Protein AF-A0A2W0CFY0-F1 (afdb_monomer)

pLDDT: mean 85.5, std 17.27, range [23.53, 98.62]

Secondary structure (DSSP, 8-state):
--HHHHTT-TT------EEEE-TTPPEEEE-SS-GGG----HHHHEEEESSTT--GGGB--EEEEEETTEEEEEE-TT-BS--HHHHTSSS---BS-S-EEEEEEE-TTSSS--EEEEEEEEEEEEPPSSPPP--EEEE-TT--EEEE-PPPTT-SEEEEEEE--SS-TT--S-PPP--GGGTTTT---EEEEEESSSEE--TTSSSSTT--EEETTEE-BSSTT--SEEEEEEEETTEEPPPPPPEESGGGGGGSEEEESS-GGG-EESSGGG--SEEEEEETTS-EEEEEEEE--TT----TTSEEEEEEEETTSS-EEEEEEES--HHHHHHHTT-----------PPEE---SS--TTS-SS--TT-PPPP------PPPPP---------------------PPPPP----PPPPHHHHHHHHHHHHHHHHTTSPPP--TT-GGG---SSHHHHHHHHHHHHT-SEEE-TT-GGGGSHHHHHHHHHHHHHH-T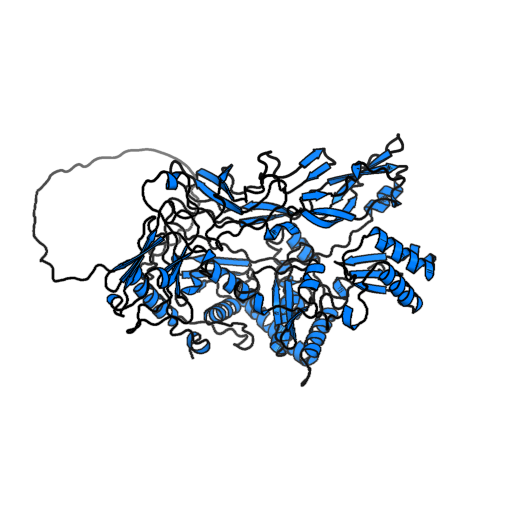T---EEEEEEETTTTEEEEEESS-HHHHHHHHHHHHHHHHHHHHHH--TT--HHHHHHHHHHHHHHH-EE-HHHHHHHHHTTTS---GGGGGGGSHHIIIIISEE-HHHHHHHHHHHHHHTT--EEEEEEEETTEEEEEEEEEETTEEEEE-SSSSTTTTS-TTTTTTB-HHHHHHTTEEE-STTS-GGGGGGG-----TT-HHHHTT-EESSHHHHHHHHHHHHHTT-SEEEEEESS---HHHHHHHHHHHHHHH-GGGGGT-EEEEETTEEEEESS----

Mean predicted aligned error: 10.57 Å

InterPro domains:
  IPR002931 Transglutaminase-like [PF01841] (541-651)
  IPR002931 Transglutaminase-like [SM00460] (597-653)
  IPR013783 Immunoglobulin-like fold [G3DSA:2.60.40.10] (130-254)
  IPR038765 Papain-like cysteine peptidase superfamily [SSF54001] (493-669)
  IPR052557 Cytoskeleton-associated protease/Cytokinesis protein [PTHR46333] (364-652)

Sequence (780 aa):
MSLKQKYGSESSPSIMPMYNVAQDEEFQFTFKADLKTSRLQASDMISVHTDIKALEASKVYAIPEINDNSISIKPLGWGVLSSEKLKAQEQSTWGGAPIYYIRLNYNPDAEKLTLLDQPMIIPFTVKSELPVPNLKYEIDKDKRFTLTWDKVEGAAEYKIYNRADRTVIFETNNVPLQGAEKAYNGSNPLVVATTTETSFNNFNEDGKGGLGIMNELTTSYQNHGMKGEYYVTAVSGDKESNFSNGVATAPLSNQLPMALKEQLYMKKLKNTNELPRTTSIEHIDGSFSQGSIVYDTANVEISDFNETNIPFHIKGTALKSYVRVESVTKEDLAKLDQQTVAESSNGLVEPKNDTPYVPAPDVPTIINNNDAPASETATESTPEESATTAVPAPEVEVDATTEEGSEQAPASNPETAEANLVDEQKSNTQQNVEEGNQETVPEPAAGDKLINADSALEEVLAKNMIAAEDQISLKAFPEAQNFTTLSDVVLKVMYQNPLILGVEGFEYNYGTLTLSIHYNESADVIQKKQGEIIAKANEVVASIIKDGMKDDEKRKAIYDYLNDNAKYDDAALESAEQNNFKNVDAQFNDSFTTYGILVKGVGVCASYASVYKLLSDLSGLDSIVVTGASSGVPHAWNKVKIGNEWFHVDATNNLTNSGIPYFLYNANDETAASQETIADKDYWIDSELELFHGESDANDYYVQNELEVASVNEYKTKTESELKNGEKRVILRLASPVDSDELMTAAGEALAAVDEALLNTAQLATLGSYTILETNPEQK

Foldseek 3Di:
DAQCVVQVNPPPQAFFAQEAAAFWDKDKFAALEFCVPDPDDQVVFKFKFLDQLPDPQRTWDWDWDDDGRMIMITADQQAFQADPVSNPDPDGGNHQRQKMWMWGQFDRHDNHTHGDPGTHIHMYYHFFPFFFWQWDWAQALQRAIKIFTDDTPQFQKKFKWFWAQPVPVVDQAADEDDPRSRSRPRTHIDTPDMGRDRMAQPLVVPPPSQWQDPDPQFTFFGSGNDHAKMWMWGDHDPGITRTHDIDHCNVVFVLHFTGFPDPQQVDEAAALVPDDQWTWTQTSRRDIDIFGKQWPLPPWDDDPVQWTWTKIATRSHPGIHTHIYGPYDPVSSVVSVPDDDDDDFFADQDADEPAGQHDTSPQHSAQAQPDDPDDPPDDDDDDDDDDDDDDDDDDDDDDDDDDDDDDDDDDDDDDDDPDDPSRVSSVSLVVLLVVLSPDDQAQAPLGPLQFDDSRSVLRSLLRCLLLVPFKGACSNPSQCLNPQSVQLSNLQSCQLRQLRAAFNYWYADNNRNMIGTDGPDDSVVSSVLSVLLSVLLVVLLVVQPDPPDALLSLLVSLLVCLLVQADEDVVQVVQCSVVSSNDGPSVQRCQQGCSQCRPVRYHGQNNSASSSSSNCSVNVWDKFKFWDGQVSHTHIFMWTDDPQATFTFRSRCDCNHVVHHGVRPRPFPVRCVLLVNDTDSSNHRPVCPVSHGDDDPPPPPQNVVVQEDADLQRVLVVLLVCVQVVDQKRKHFYPHDDDPVSNVVSLQNSCVSNPNVLVVAWDWDDRRRMIIIGSHDDPD

Solvent-accessible surface area (backbone atoms only — not comparable to full-atom values): 42774 Å² total; per-residue (Å²): 129,56,56,35,61,75,58,68,53,77,77,65,82,75,48,43,51,40,31,42,35,60,58,58,52,65,51,52,49,68,33,66,17,73,48,79,81,53,91,73,54,40,69,74,41,40,50,42,14,41,22,90,86,56,47,83,59,5,45,51,71,56,51,51,41,74,56,71,42,28,39,34,40,29,43,41,53,53,40,37,70,49,49,74,71,57,60,71,45,96,60,44,17,53,42,19,51,49,48,36,26,39,38,31,37,47,46,41,83,33,79,52,86,38,76,44,98,62,62,44,70,32,43,35,27,57,52,38,80,36,45,45,31,48,57,48,72,47,62,44,67,40,30,42,60,32,40,36,37,62,87,51,78,83,47,67,33,31,40,35,27,39,27,48,74,70,90,50,72,87,57,80,50,28,57,77,72,60,42,41,65,32,41,42,58,89,43,71,69,39,80,78,48,73,40,76,62,51,59,51,38,46,60,62,75,76,81,51,52,21,46,40,70,76,53,100,55,28,21,62,29,29,54,42,66,59,54,23,29,35,32,36,26,29,30,39,93,93,42,51,21,30,39,18,55,70,50,65,44,31,91,49,17,92,58,27,52,23,34,62,72,65,69,51,60,78,44,78,37,76,32,75,88,71,58,70,60,57,47,47,33,28,21,39,46,67,50,76,48,82,34,48,53,45,66,53,51,94,80,56,67,77,41,94,80,50,56,24,63,47,36,31,35,32,67,63,38,73,41,28,34,36,37,33,25,21,75,70,50,76,68,57,45,58,54,54,71,64,62,77,77,83,84,88,78,42,51,36,66,61,56,44,75,69,46,58,73,46,77,50,54,81,43,56,41,66,73,62,86,88,70,70,77,78,80,79,72,85,75,83,88,74,89,86,80,89,84,92,86,83,90,83,88,84,90,83,90,88,85,82,88,86,83,90,82,91,82,84,80,86,83,87,83,81,87,74,76,80,74,50,75,50,59,50,36,44,54,47,33,51,51,38,28,59,56,36,68,70,59,86,77,61,82,39,96,79,47,74,89,69,61,55,57,91,40,42,66,35,43,52,52,39,27,32,45,47,54,50,51,45,69,44,80,42,44,53,37,51,69,58,71,36,54,68,56,31,52,25,47,53,37,19,29,49,55,54,17,48,62,46,64,54,63,52,26,36,37,56,41,76,76,75,36,32,38,37,46,41,59,81,62,57,45,74,58,53,51,53,49,42,53,53,43,54,54,46,49,54,55,49,45,67,72,63,54,59,93,85,60,50,64,70,56,47,52,49,39,53,45,51,48,43,45,76,55,44,38,74,36,67,68,47,40,52,43,16,55,77,47,56,32,64,50,61,56,79,89,38,55,47,26,60,21,30,49,9,27,71,73,70,28,35,14,33,21,36,2,44,21,23,38,51,37,50,52,25,57,77,67,76,36,61,55,46,40,38,39,29,27,41,79,76,28,42,25,34,27,28,36,38,54,57,92,92,35,24,21,37,35,33,63,53,51,14,42,80,67,64,65,37,69,62,34,51,31,37,20,14,56,69,55,36,46,69,42,42,37,44,74,59,60,58,40,36,50,79,94,52,57,80,78,58,52,25,80,64,52,78,69,12,50,44,60,68,66,72,31,52,28,85,41,59,70,48,43,22,54,52,49,31,50,43,46,70,74,65,48,56,63,47,69,38,33,41,77,54,93,73,60,64,66,58,44,53,50,28,51,51,53,22,36,46,74,71,41,61,73,37,70,79,48,43,48,79,49,72,59,67,42,34,38,39,40,27,47,66,69,74,92,122

Radius of gyration: 31.28 Å; Cα contacts (8 Å, |Δi|>4): 1572; chains: 1; bounding box: 90×82×80 Å

Nearest PDB structures (foldseek):
  9crn-assembly1_A  TM=6.392E-01  e=1.013E-12  Streptococcus pyogenes NZ131
  4xz7-assembly1_B  TM=7.715E-01  e=2.235E-06  Streptococcus suis
  4xz7-assembly1_A  TM=7.513E-01  e=2.941E-06  Streptococcus suis
  3s98-assembly1_A  TM=3.590E-01  e=2.389E-03  Homo sapiens
  4ncd-assembly1_A  TM=2.269E-01  e=8.026E-02  Escherichia coli P0301867.5

Structure (mmCIF, N/CA/C/O backbone):
data_AF-A0A2W0CFY0-F1
#
_entry.id   AF-A0A2W0CFY0-F1
#
loop_
_atom_site.group_PDB
_atom_site.id
_atom_site.type_symbol
_atom_site.label_atom_id
_atom_site.label_alt_id
_atom_site.label_comp_id
_atom_site.label_asym_id
_atom_site.label_entity_id
_atom_site.label_seq_id
_atom_site.pdbx_PDB_ins_code
_atom_site.Cartn_x
_atom_site.Cartn_y
_atom_site.Cartn_z
_atom_site.occupancy
_atom_site.B_iso_or_equiv
_atom_site.auth_seq_id
_atom_site.auth_comp_id
_atom_site.auth_asym_id
_atom_site.auth_atom_id
_atom_site.pdbx_PDB_model_num
ATOM 1 N N . MET A 1 1 ? -26.018 -21.896 3.755 1.00 56.94 1 MET A N 1
ATOM 2 C CA . MET A 1 1 ? -25.112 -21.695 4.903 1.00 56.94 1 MET A CA 1
ATOM 3 C C . MET A 1 1 ? -24.765 -20.219 4.877 1.00 56.94 1 MET A C 1
ATOM 5 O O . MET A 1 1 ? -24.526 -19.733 3.779 1.00 56.94 1 MET A O 1
ATOM 9 N N . SER A 1 2 ? -24.872 -19.492 5.992 1.00 83.69 2 SER A N 1
ATOM 10 C CA . SER A 1 2 ? -24.497 -18.067 5.996 1.00 83.69 2 SER A CA 1
ATOM 11 C C . SER A 1 2 ? -22.990 -17.924 5.738 1.00 83.69 2 SER A C 1
ATOM 13 O O . SER A 1 2 ? -22.229 -18.857 6.005 1.00 83.69 2 SER A O 1
ATOM 15 N N . LEU A 1 3 ? -22.532 -16.780 5.225 1.00 90.94 3 LEU A N 1
ATOM 16 C CA . LEU A 1 3 ? -21.095 -16.553 5.003 1.00 90.94 3 LEU A CA 1
ATOM 17 C C . LEU A 1 3 ? -20.300 -16.669 6.312 1.00 90.94 3 LEU A C 1
ATOM 19 O O . LEU A 1 3 ? -19.263 -17.321 6.358 1.00 90.94 3 LEU A O 1
ATOM 23 N N . LYS A 1 4 ? -20.845 -16.172 7.426 1.00 90.69 4 LYS A N 1
ATOM 24 C CA . LYS A 1 4 ? -20.230 -16.351 8.750 1.00 90.69 4 LYS A CA 1
ATOM 25 C C . LYS A 1 4 ? -20.124 -17.818 9.181 1.00 90.69 4 LYS A C 1
ATOM 27 O O . LYS A 1 4 ? -19.140 -18.188 9.808 1.00 90.69 4 LYS A O 1
ATOM 32 N N . GLN A 1 5 ? -21.071 -18.682 8.800 1.00 91.19 5 GLN A N 1
ATOM 33 C CA . GLN A 1 5 ? -20.947 -20.136 9.010 1.00 91.19 5 GLN A CA 1
ATOM 34 C C . GLN A 1 5 ? -19.835 -20.744 8.161 1.00 91.19 5 GLN A C 1
ATOM 36 O O . GLN A 1 5 ? -19.087 -21.581 8.661 1.00 91.19 5 GLN A O 1
ATOM 41 N N . LYS A 1 6 ? -19.725 -20.326 6.891 1.00 92.62 6 LYS A N 1
ATOM 42 C CA . LYS A 1 6 ? -18.693 -20.801 5.955 1.00 92.62 6 LYS A CA 1
ATOM 43 C C . LYS A 1 6 ? -17.287 -20.563 6.518 1.00 92.62 6 LYS A C 1
ATOM 45 O O . LYS A 1 6 ? -16.458 -21.463 6.437 1.00 92.62 6 LYS A O 1
ATOM 50 N N . TYR A 1 7 ? -17.061 -19.399 7.128 1.00 92.94 7 TYR A N 1
ATOM 51 C CA . TYR A 1 7 ? -15.765 -19.000 7.695 1.00 92.94 7 TYR A CA 1
ATOM 52 C C . TYR A 1 7 ? -15.639 -19.201 9.214 1.00 92.94 7 TYR A C 1
ATOM 54 O O . TYR A 1 7 ? -14.619 -18.848 9.795 1.00 92.94 7 TYR A O 1
ATOM 62 N N . GLY A 1 8 ? -16.649 -19.769 9.881 1.00 89.38 8 GLY A N 1
ATOM 63 C CA . GLY A 1 8 ? -16.602 -20.038 11.323 1.00 89.38 8 GLY A CA 1
ATOM 64 C C . GLY A 1 8 ? -16.598 -18.794 12.224 1.00 89.38 8 GLY A C 1
ATOM 65 O O . GLY A 1 8 ? -16.121 -18.875 13.352 1.00 8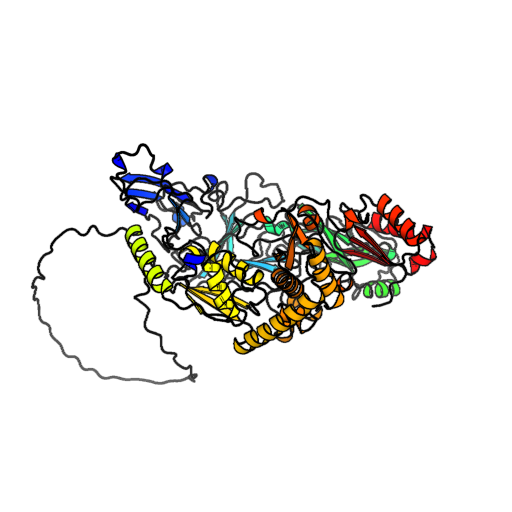9.38 8 GLY A O 1
ATOM 66 N N . SER A 1 9 ? -17.137 -17.661 11.761 1.00 85.94 9 SER A N 1
ATOM 67 C CA . SER A 1 9 ? -17.134 -16.371 12.471 1.00 85.94 9 SER A CA 1
ATOM 68 C C . SER A 1 9 ? -18.464 -16.001 13.147 1.00 85.94 9 SER A C 1
ATOM 70 O O . SER A 1 9 ? -18.633 -14.878 13.612 1.00 85.94 9 SER A O 1
ATOM 72 N N . GLU A 1 10 ? -19.428 -16.926 13.247 1.00 79.50 10 GLU A N 1
ATOM 73 C CA . GLU A 1 10 ? -20.745 -16.655 13.861 1.00 79.50 10 GLU A CA 1
ATOM 74 C C . GLU A 1 10 ? -20.690 -16.264 15.343 1.00 79.50 10 GLU A C 1
ATOM 76 O O . GLU A 1 10 ? -21.577 -15.565 15.826 1.00 79.50 10 GLU A O 1
ATOM 81 N N . SER A 1 11 ? -19.688 -16.758 16.073 1.00 67.94 11 SER A N 1
ATOM 82 C CA . SER A 1 11 ? -19.595 -16.644 17.533 1.00 67.94 11 SER A CA 1
ATOM 83 C C . SER A 1 11 ? -18.371 -15.864 18.008 1.00 67.94 11 SER A C 1
ATOM 85 O O . SER A 1 11 ? -18.010 -15.974 19.181 1.00 67.94 11 SER A O 1
ATOM 87 N N . SER A 1 12 ? -17.697 -15.134 17.116 1.00 70.38 12 SER A N 1
ATOM 88 C CA . SER A 1 12 ? -16.541 -14.318 17.488 1.00 70.38 12 SER A CA 1
ATOM 89 C C . SER A 1 12 ? -16.996 -13.194 18.424 1.00 70.38 12 SER A C 1
ATOM 91 O O . SER A 1 12 ? -17.827 -12.380 18.024 1.00 70.38 12 SER A O 1
ATOM 93 N N . PRO A 1 13 ? -16.513 -13.145 19.680 1.00 74.50 13 PRO A N 1
ATOM 94 C CA . PRO A 1 13 ? -16.909 -12.095 20.601 1.00 74.50 13 PRO A CA 1
ATOM 95 C C . PRO A 1 13 ? -16.271 -10.779 20.146 1.00 74.50 13 PRO A C 1
ATOM 97 O O . PRO A 1 13 ? -15.048 -10.647 20.130 1.00 74.50 13 PRO A O 1
ATOM 100 N N . SER A 1 14 ? -17.100 -9.810 19.773 1.00 83.81 14 SER A N 1
ATOM 101 C CA . SER A 1 14 ? -16.667 -8.502 19.281 1.00 83.81 14 SER A CA 1
ATOM 102 C C . SER A 1 14 ? -17.468 -7.389 19.941 1.00 83.81 14 SER A C 1
ATOM 104 O O . SER A 1 14 ? -18.665 -7.542 20.186 1.00 83.81 14 SER A O 1
ATOM 106 N N . ILE A 1 15 ? -16.814 -6.258 20.179 1.00 92.19 15 ILE A N 1
ATOM 107 C CA . ILE A 1 15 ? -17.443 -5.011 20.612 1.00 92.19 15 ILE A CA 1
ATOM 108 C C . ILE A 1 15 ? -17.038 -3.963 19.580 1.00 92.19 15 ILE A C 1
ATOM 110 O O . ILE A 1 15 ? -15.850 -3.828 19.285 1.00 92.19 15 ILE A O 1
ATOM 114 N N . MET A 1 16 ? -18.018 -3.269 19.006 1.00 93.50 16 MET A N 1
ATOM 115 C CA . MET A 1 16 ? -17.775 -2.176 18.067 1.00 93.50 16 MET A CA 1
ATOM 116 C C . MET A 1 16 ? -16.927 -1.072 18.720 1.00 93.50 16 MET A C 1
ATOM 118 O O . MET A 1 16 ? -17.026 -0.864 19.936 1.00 93.50 16 MET A O 1
ATOM 122 N N . PRO A 1 17 ? -16.138 -0.316 17.941 1.00 94.88 17 PRO A N 1
ATOM 123 C CA . PRO A 1 17 ? -15.353 0.797 18.460 1.00 94.88 17 PRO A CA 1
ATOM 124 C C . PRO A 1 17 ? -16.184 1.843 19.210 1.00 94.88 17 PRO A C 1
ATOM 126 O O . PRO A 1 17 ? -17.326 2.109 18.848 1.00 94.88 17 PRO A O 1
ATOM 129 N N . MET A 1 18 ? -15.590 2.474 20.222 1.00 96.12 18 MET A N 1
ATOM 130 C CA . MET A 1 18 ? -16.189 3.612 20.933 1.00 96.12 18 MET A CA 1
ATOM 131 C C . MET A 1 18 ? -15.524 4.905 20.460 1.00 96.12 18 MET A C 1
ATOM 133 O O . MET A 1 18 ? -14.358 5.156 20.762 1.00 96.12 18 MET A O 1
ATOM 137 N N . TYR A 1 19 ? -16.233 5.731 19.697 1.00 95.56 19 TYR A N 1
ATOM 138 C CA . TYR A 1 19 ? -15.641 6.944 19.127 1.00 95.56 19 TYR A CA 1
ATOM 139 C C . TYR A 1 19 ? -15.793 8.153 20.045 1.00 95.56 19 TYR A C 1
ATOM 141 O O . TYR A 1 19 ? -16.705 8.230 20.859 1.00 95.56 19 TYR A O 1
ATOM 149 N N . ASN A 1 20 ? -14.925 9.147 19.903 1.00 96.50 20 ASN A N 1
ATOM 150 C CA . ASN A 1 20 ? -15.097 10.452 20.541 1.00 96.50 20 ASN A CA 1
ATOM 151 C C . ASN A 1 20 ? -15.421 10.383 22.051 1.00 96.50 20 ASN A C 1
ATOM 153 O O . ASN A 1 20 ? -16.285 11.119 22.534 1.00 96.50 20 ASN A O 1
ATOM 157 N N . VAL A 1 21 ? -14.749 9.499 22.797 1.00 97.38 21 VAL A N 1
ATOM 158 C CA . VAL A 1 21 ? -14.918 9.388 24.255 1.00 97.38 21 VAL A CA 1
ATOM 159 C C . VAL A 1 21 ? -14.346 10.612 24.973 1.00 97.38 21 VAL A C 1
ATOM 161 O O . VAL A 1 21 ? -13.565 11.379 24.397 1.00 97.38 21 VAL A O 1
ATOM 164 N N . ALA A 1 22 ? -14.698 10.808 26.244 1.00 95.69 22 ALA A N 1
ATOM 165 C CA . ALA A 1 22 ? -14.109 11.873 27.047 1.00 95.69 22 ALA A CA 1
ATOM 166 C C . ALA A 1 22 ? -12.586 11.689 27.227 1.00 95.69 22 ALA A C 1
ATOM 168 O O . ALA A 1 22 ? -12.050 10.581 27.194 1.00 95.69 22 ALA A O 1
ATOM 169 N N . GLN A 1 23 ? -11.869 12.796 27.442 1.00 93.56 23 GLN A N 1
ATOM 170 C CA . GLN A 1 23 ? -10.410 12.793 27.642 1.00 93.56 23 GLN A CA 1
ATOM 171 C C . GLN A 1 23 ? -9.971 11.948 28.848 1.00 93.56 23 GLN A C 1
ATOM 173 O O . GLN A 1 23 ? -8.872 11.394 28.848 1.00 93.56 23 GLN A O 1
ATOM 178 N N . ASP A 1 24 ? -10.833 11.847 29.854 1.00 94.31 24 ASP A N 1
ATOM 179 C CA . ASP A 1 24 ? -10.658 11.139 31.117 1.00 94.31 24 ASP A CA 1
ATOM 180 C C . ASP A 1 24 ? -11.526 9.872 31.231 1.00 94.31 24 ASP A C 1
ATOM 182 O O . ASP A 1 24 ? -11.649 9.336 32.331 1.00 94.31 24 ASP A O 1
ATOM 186 N N . GLU A 1 25 ? -12.102 9.390 30.120 1.00 96.69 25 GLU A N 1
ATOM 187 C CA . GLU A 1 25 ? -13.029 8.250 30.109 1.00 96.69 25 GLU A CA 1
ATOM 188 C C . GLU A 1 25 ? -12.442 7.026 30.830 1.00 96.69 25 GLU A C 1
ATOM 190 O O . GLU A 1 25 ? -11.330 6.575 30.524 1.00 96.69 25 GLU A O 1
ATOM 195 N N . GLU A 1 26 ? -13.212 6.476 31.771 1.00 96.44 26 GLU A N 1
ATOM 196 C CA . GLU A 1 26 ? -12.913 5.223 32.457 1.00 96.44 26 GLU A CA 1
ATOM 197 C C . GLU A 1 26 ? -13.733 4.095 31.830 1.00 96.44 26 GLU A C 1
ATOM 199 O O . GLU A 1 26 ? -14.958 4.064 31.922 1.00 96.44 26 GLU A O 1
ATOM 204 N N . PHE A 1 27 ? -13.055 3.112 31.241 1.00 97.25 27 PHE A N 1
ATOM 205 C CA . PHE A 1 27 ? -13.733 1.956 30.662 1.00 97.25 27 PHE A CA 1
ATOM 206 C C . PHE A 1 27 ? -13.925 0.884 31.720 1.00 97.25 27 PHE A C 1
ATOM 208 O O . PHE A 1 27 ? -12.941 0.389 32.271 1.00 97.25 27 PHE A O 1
ATOM 215 N N . GLN A 1 28 ? -15.170 0.488 31.973 1.00 96.44 28 GLN A N 1
ATOM 216 C CA . GLN A 1 28 ? -15.520 -0.544 32.944 1.00 96.44 28 GLN A CA 1
ATOM 217 C C . GLN A 1 28 ? -16.083 -1.782 32.241 1.00 96.44 28 GLN A C 1
ATOM 219 O O . GLN A 1 28 ? -17.078 -1.704 31.541 1.00 96.44 28 GLN A O 1
ATOM 224 N N . PHE A 1 29 ? -15.482 -2.948 32.469 1.00 95.06 29 PHE A N 1
ATOM 225 C CA . PHE A 1 29 ? -15.947 -4.231 31.947 1.00 95.06 29 PHE A CA 1
ATOM 226 C C . PHE A 1 29 ? -16.472 -5.095 33.085 1.00 95.06 29 PHE A C 1
ATOM 228 O O . PHE A 1 29 ? -15.712 -5.492 33.971 1.00 95.06 29 PHE A O 1
ATOM 235 N N . THR A 1 30 ? -17.757 -5.435 33.044 1.00 93.44 30 THR A N 1
ATOM 236 C CA . THR A 1 30 ? -18.351 -6.386 33.987 1.00 93.44 30 THR A CA 1
ATOM 237 C C . THR A 1 30 ? -18.136 -7.825 33.525 1.00 93.44 30 THR A C 1
ATOM 239 O O . THR A 1 30 ? -18.388 -8.173 32.371 1.00 93.44 30 THR A O 1
ATOM 242 N N . PHE A 1 31 ? -17.666 -8.673 34.442 1.00 92.31 31 PHE A N 1
ATOM 243 C CA . PHE A 1 31 ? -17.463 -10.103 34.234 1.00 92.31 31 PHE A CA 1
ATOM 244 C C . PHE A 1 31 ? -18.586 -10.902 34.899 1.00 92.31 31 PHE A C 1
ATOM 246 O O . PHE A 1 31 ? -18.956 -10.653 36.049 1.00 92.31 31 PHE A O 1
ATOM 253 N N . LYS A 1 32 ? -19.092 -11.930 34.206 1.00 92.31 32 LYS A N 1
ATOM 254 C CA . LYS A 1 32 ? -20.000 -12.913 34.827 1.00 92.31 32 LYS A CA 1
ATOM 255 C C . LYS A 1 32 ? -19.279 -13.781 35.854 1.00 92.31 32 LYS A C 1
ATOM 257 O O . LYS A 1 32 ? -19.849 -14.134 36.884 1.00 92.31 32 LYS A O 1
ATOM 262 N N . ALA A 1 33 ? -18.021 -14.116 35.578 1.00 90.25 33 ALA A N 1
ATOM 263 C CA . ALA A 1 33 ? -17.172 -14.846 36.505 1.00 90.25 33 ALA A CA 1
ATOM 264 C C . ALA A 1 33 ? -16.841 -14.009 37.758 1.00 90.25 33 ALA A C 1
ATOM 266 O O . ALA A 1 33 ? -16.618 -12.803 37.679 1.00 90.25 33 ALA A O 1
ATOM 267 N N . ASP A 1 34 ? -16.742 -14.666 38.916 1.00 87.31 34 ASP A N 1
ATOM 268 C CA . ASP A 1 34 ? -16.316 -14.031 40.170 1.00 87.31 34 ASP A CA 1
ATOM 269 C C . ASP A 1 34 ? -14.806 -13.736 40.158 1.00 87.31 34 ASP A C 1
ATOM 271 O O . ASP A 1 34 ? -13.972 -14.639 40.315 1.00 87.31 34 ASP A O 1
ATOM 275 N N . LEU A 1 35 ? -14.454 -12.457 40.004 1.00 87.25 35 LEU A N 1
ATOM 276 C CA . LEU A 1 35 ? -13.063 -12.003 39.960 1.00 87.25 35 LEU A CA 1
ATOM 277 C C . LEU A 1 35 ? -12.391 -11.985 41.340 1.00 87.25 35 LEU A C 1
ATOM 279 O O . LEU A 1 35 ? -11.163 -12.094 41.407 1.00 87.25 35 LEU A O 1
ATOM 283 N N . LYS A 1 36 ? -13.157 -11.937 42.444 1.00 77.88 36 LYS A N 1
ATOM 284 C CA . LYS A 1 36 ? -12.630 -11.849 43.824 1.00 77.88 36 LYS A CA 1
ATOM 285 C C . LYS A 1 36 ? -11.822 -13.076 44.225 1.00 77.88 36 LYS A C 1
ATOM 287 O O . LYS A 1 36 ? -10.977 -13.014 45.116 1.00 77.88 36 LYS A O 1
ATOM 292 N N . THR A 1 37 ? -12.111 -14.209 43.593 1.00 70.50 37 THR A N 1
ATOM 293 C CA . THR A 1 37 ? -11.417 -15.478 43.839 1.00 70.50 37 THR A CA 1
ATOM 294 C C . THR A 1 37 ? -10.208 -15.689 42.928 1.00 70.50 37 THR A C 1
ATOM 296 O O . THR A 1 37 ? -9.432 -16.626 43.145 1.00 70.50 37 THR A O 1
ATOM 299 N N . SER A 1 38 ? -10.019 -14.825 41.926 1.00 74.94 38 SER A N 1
ATOM 300 C CA . SER A 1 38 ? -8.897 -14.917 40.998 1.00 74.94 38 SER A CA 1
ATOM 301 C C . SER A 1 38 ? -7.592 -14.448 41.660 1.00 74.94 38 SER A C 1
ATOM 303 O O . SER A 1 38 ? -7.582 -13.596 42.545 1.00 74.94 38 SER A O 1
ATOM 305 N N . ARG A 1 39 ? -6.459 -15.029 41.249 1.00 82.19 39 ARG A N 1
ATOM 306 C CA . ARG A 1 39 ? -5.112 -14.559 41.640 1.00 82.19 39 ARG A CA 1
ATOM 307 C C . ARG A 1 39 ? -4.503 -13.610 40.601 1.00 82.19 39 ARG A C 1
ATOM 309 O O . ARG A 1 39 ? -3.310 -13.324 40.682 1.00 82.19 39 ARG A O 1
ATOM 316 N N . LEU A 1 40 ? -5.290 -13.206 39.607 1.00 84.81 40 LEU A N 1
ATOM 317 C CA . LEU A 1 40 ? -4.827 -12.397 38.487 1.00 84.81 40 LEU A CA 1
ATOM 318 C C . LEU A 1 40 ? -4.723 -10.933 38.900 1.00 84.81 40 LEU A C 1
ATOM 320 O O . LEU A 1 40 ? -5.501 -10.456 39.727 1.00 84.81 40 LEU A O 1
ATOM 324 N N . GLN A 1 41 ? -3.752 -10.227 38.329 1.00 90.12 41 GLN A N 1
ATOM 325 C CA . GLN A 1 41 ? -3.706 -8.775 38.426 1.00 90.12 41 GLN A CA 1
ATOM 326 C C . GLN A 1 41 ? -4.602 -8.168 37.346 1.00 90.12 41 GLN A C 1
ATOM 328 O O . GLN A 1 41 ? -4.760 -8.736 36.266 1.00 90.12 41 GLN A O 1
ATOM 333 N N . ALA A 1 42 ? -5.137 -6.974 37.605 1.00 91.38 42 ALA A N 1
ATOM 334 C CA . ALA A 1 42 ? -5.932 -6.241 36.621 1.00 91.38 42 ALA A CA 1
ATOM 335 C C . ALA A 1 42 ? -5.157 -6.047 35.298 1.00 91.38 42 ALA A C 1
ATOM 337 O O . ALA A 1 42 ? -5.692 -6.255 34.213 1.00 91.38 42 ALA A O 1
ATOM 338 N N . SER A 1 43 ? -3.851 -5.775 35.388 1.00 91.62 43 SER A N 1
ATOM 339 C CA . SER A 1 43 ? -2.951 -5.626 34.237 1.00 91.62 43 SER A CA 1
ATOM 340 C C . SER A 1 43 ? -2.740 -6.895 33.405 1.00 91.62 43 SER A C 1
ATOM 342 O O . SER A 1 43 ? -2.255 -6.793 32.282 1.00 91.62 43 SER A O 1
ATOM 344 N N . ASP A 1 44 ? -3.053 -8.079 33.943 1.00 91.75 44 ASP A N 1
ATOM 345 C CA . ASP A 1 44 ? -3.009 -9.338 33.186 1.00 91.75 44 ASP A CA 1
ATOM 346 C C . ASP A 1 44 ? -4.286 -9.528 32.351 1.00 91.75 44 ASP A C 1
ATOM 348 O O . ASP A 1 44 ? -4.328 -10.346 31.430 1.00 91.75 44 ASP A O 1
ATOM 352 N N . MET A 1 45 ? -5.349 -8.797 32.692 1.00 94.31 45 MET A N 1
ATOM 353 C CA . MET A 1 45 ? -6.678 -8.943 32.109 1.00 94.31 45 MET A CA 1
ATOM 354 C C . MET A 1 45 ? -6.996 -7.838 31.103 1.00 94.31 45 MET A C 1
ATOM 356 O O . MET A 1 45 ? -7.587 -8.152 30.069 1.00 94.31 45 MET A O 1
ATOM 360 N N . ILE A 1 46 ? -6.597 -6.594 31.398 1.00 96.88 46 ILE A N 1
ATOM 361 C CA . ILE A 1 46 ? -6.863 -5.412 30.572 1.00 96.88 46 ILE A CA 1
ATOM 362 C C . ILE A 1 46 ? -5.625 -4.520 30.413 1.00 96.88 46 ILE A C 1
ATOM 364 O O . ILE A 1 46 ? -4.859 -4.300 31.357 1.00 96.88 46 ILE A O 1
ATOM 368 N N . SER A 1 47 ? -5.462 -3.958 29.220 1.00 97.88 47 SER A N 1
ATOM 369 C CA . SER A 1 47 ? -4.476 -2.917 28.918 1.00 97.88 47 SER A CA 1
ATOM 370 C C . SER A 1 47 ? -4.959 -2.020 27.777 1.00 97.88 47 SER A C 1
ATOM 372 O O . SER A 1 47 ? -5.857 -2.394 27.028 1.00 97.88 47 SER A O 1
ATOM 374 N N . VAL A 1 48 ? -4.366 -0.831 27.639 1.00 98.25 48 VAL A N 1
ATOM 375 C CA . VAL A 1 48 ? -4.593 0.063 26.491 1.00 98.25 48 VAL A CA 1
ATOM 376 C C . VAL A 1 48 ? -3.320 0.164 25.670 1.00 98.25 48 VAL A C 1
ATOM 378 O O . VAL A 1 48 ? -2.223 0.209 26.226 1.00 98.25 48 VAL A O 1
ATOM 381 N N . HIS A 1 49 ? -3.472 0.191 24.354 1.00 97.81 49 HIS A N 1
ATOM 382 C CA . HIS A 1 49 ? -2.398 0.209 23.375 1.00 97.81 49 HIS A CA 1
ATOM 383 C C . HIS A 1 49 ? -2.642 1.292 22.326 1.00 97.81 49 HIS A C 1
ATOM 385 O O . HIS A 1 49 ? -3.761 1.759 22.143 1.00 97.81 49 HIS A O 1
ATOM 391 N N . THR A 1 50 ? -1.584 1.684 21.633 1.00 95.88 50 THR A N 1
ATOM 392 C CA . THR A 1 50 ? -1.637 2.616 20.485 1.00 95.88 50 THR A CA 1
ATOM 393 C C . THR A 1 50 ? -1.54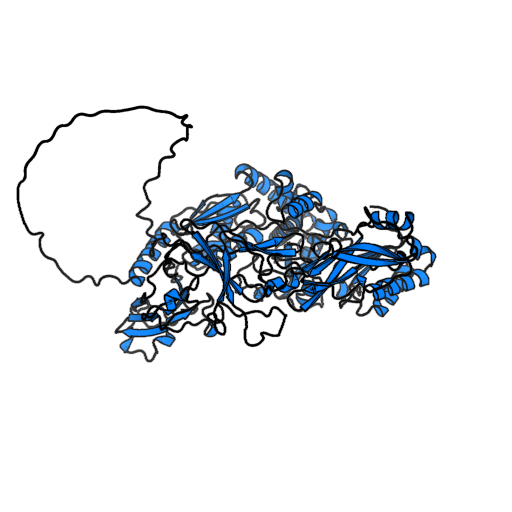0 1.907 19.139 1.00 95.88 50 THR A C 1
ATOM 395 O O . THR A 1 50 ? -1.766 2.527 18.109 1.00 95.88 50 THR A O 1
ATOM 398 N N . ASP A 1 51 ? -1.233 0.611 19.153 1.00 94.25 51 ASP A N 1
ATOM 399 C CA . ASP A 1 51 ? -1.113 -0.237 17.971 1.00 94.25 51 ASP A CA 1
ATOM 400 C C . ASP A 1 51 ? -2.092 -1.409 18.057 1.00 94.25 51 ASP A C 1
ATOM 402 O O . ASP A 1 51 ? -2.254 -1.996 19.135 1.00 94.25 51 ASP A O 1
ATOM 406 N N . ILE A 1 52 ? -2.701 -1.762 16.924 1.00 91.75 52 ILE A N 1
ATOM 407 C CA . ILE A 1 52 ? -3.757 -2.778 16.826 1.00 91.75 52 ILE A CA 1
ATOM 408 C C . ILE A 1 52 ? -3.275 -4.184 17.199 1.00 91.75 52 ILE A C 1
ATOM 410 O O . ILE A 1 52 ? -4.047 -4.966 17.753 1.00 91.75 52 ILE A O 1
ATOM 414 N N . LYS A 1 53 ? -1.982 -4.498 17.007 1.00 91.56 53 LYS A N 1
ATOM 415 C CA . LYS A 1 53 ? -1.395 -5.782 17.437 1.00 91.56 53 LYS A CA 1
ATOM 416 C C . LYS A 1 53 ? -1.395 -5.912 18.965 1.00 91.56 53 LYS A C 1
ATOM 418 O O . LYS A 1 53 ? -1.187 -7.002 19.499 1.00 91.56 53 LYS A O 1
ATOM 423 N N . ALA A 1 54 ? -1.577 -4.792 19.675 1.00 94.00 54 ALA A N 1
ATOM 424 C CA . ALA A 1 54 ? -1.672 -4.692 21.126 1.00 94.00 54 ALA A CA 1
ATOM 425 C C . ALA A 1 54 ? -0.550 -5.439 21.867 1.00 94.00 54 ALA A C 1
ATOM 427 O O . ALA A 1 54 ? -0.762 -6.081 22.901 1.00 94.00 54 ALA A O 1
ATOM 428 N N . LEU A 1 55 ? 0.665 -5.387 21.318 1.00 94.56 55 LEU A N 1
ATOM 429 C CA . LEU A 1 55 ? 1.851 -5.979 21.926 1.00 94.56 55 LEU A CA 1
ATOM 430 C C . LEU A 1 55 ? 2.296 -5.148 23.135 1.00 94.56 55 LEU A C 1
ATOM 432 O O . LEU A 1 55 ? 2.020 -3.954 23.221 1.00 94.56 55 LEU A O 1
ATOM 436 N N . GLU A 1 56 ? 3.041 -5.755 24.065 1.00 94.69 56 GLU A N 1
ATOM 437 C CA . GLU A 1 56 ? 3.493 -5.072 25.294 1.00 94.69 56 GLU A CA 1
ATOM 438 C C . GLU A 1 56 ? 4.234 -3.760 24.998 1.00 94.69 56 GLU A C 1
ATOM 440 O O . GLU A 1 56 ? 4.184 -2.816 25.779 1.00 94.69 56 GLU A O 1
ATOM 445 N N . ALA A 1 57 ? 4.898 -3.676 23.848 1.00 94.69 57 ALA A N 1
ATOM 446 C CA . ALA A 1 57 ? 5.674 -2.509 23.484 1.00 94.69 57 ALA A CA 1
ATOM 447 C C . ALA A 1 57 ? 4.823 -1.276 23.112 1.00 94.69 57 ALA A C 1
ATOM 449 O O . ALA A 1 57 ? 5.299 -0.160 23.299 1.00 94.69 57 ALA A O 1
ATOM 450 N N . SER A 1 58 ? 3.576 -1.462 22.662 1.00 96.31 58 SER A N 1
ATOM 451 C CA . SER A 1 58 ? 2.639 -0.376 22.330 1.00 96.31 58 SER A CA 1
ATOM 452 C C . SER A 1 58 ? 1.733 0.031 23.496 1.00 96.31 58 SER A C 1
ATOM 454 O O . SER A 1 58 ? 0.844 0.873 23.331 1.00 96.31 58 SER A O 1
ATOM 456 N N . LYS A 1 59 ? 1.943 -0.576 24.670 1.00 96.31 59 LYS A N 1
ATOM 457 C CA . LYS A 1 59 ? 1.137 -0.383 25.874 1.00 96.31 59 LYS A CA 1
ATOM 458 C C . LYS A 1 59 ? 1.269 1.032 26.427 1.00 96.31 59 LYS A C 1
ATOM 460 O O . LYS A 1 59 ? 2.367 1.552 26.620 1.00 96.31 59 LYS A O 1
ATOM 465 N N . VAL A 1 60 ? 0.125 1.623 26.734 1.00 95.25 60 VAL A N 1
ATOM 466 C CA . VAL A 1 60 ? -0.021 2.965 27.293 1.00 95.25 60 VAL A CA 1
ATOM 467 C C . VAL A 1 60 ? 0.011 2.908 28.819 1.00 95.25 60 VAL A C 1
ATOM 469 O O . VAL A 1 60 ? -0.468 1.955 29.439 1.00 95.25 60 VAL A O 1
ATOM 472 N N . TYR A 1 61 ? 0.558 3.953 29.441 1.00 92.50 61 TYR A N 1
ATOM 473 C CA . TYR A 1 61 ? 0.456 4.147 30.885 1.00 92.50 61 TYR A CA 1
ATOM 474 C C . TYR A 1 61 ? -0.997 4.439 31.281 1.00 92.50 61 TYR A C 1
ATOM 476 O O . TYR A 1 61 ? -1.520 5.520 31.028 1.00 92.50 61 TYR A O 1
ATOM 484 N N . ALA A 1 62 ? -1.630 3.465 31.928 1.00 95.44 62 ALA A N 1
ATOM 485 C CA . ALA A 1 62 ? -2.999 3.528 32.425 1.00 95.44 62 ALA A CA 1
ATOM 486 C C . ALA A 1 62 ? -3.101 2.791 33.768 1.00 95.44 62 ALA A C 1
ATOM 488 O O . ALA A 1 62 ? -2.203 2.024 34.131 1.00 95.44 62 ALA A O 1
ATOM 489 N N . ILE A 1 63 ? -4.184 3.020 34.512 1.00 94.88 63 ILE A N 1
ATOM 490 C CA . ILE A 1 63 ? -4.421 2.382 35.812 1.00 94.88 63 ILE A CA 1
ATOM 491 C C . ILE A 1 63 ? -5.546 1.351 35.664 1.00 94.88 63 ILE A C 1
ATOM 493 O O . ILE A 1 63 ? -6.709 1.752 35.625 1.00 94.88 63 ILE A O 1
ATOM 497 N N . PRO A 1 64 ? -5.229 0.045 35.587 1.00 95.94 64 PRO A N 1
ATOM 498 C CA . PRO A 1 64 ? -6.234 -1.004 35.646 1.00 95.94 64 PRO A CA 1
ATOM 499 C C . PRO A 1 64 ? -6.590 -1.339 37.106 1.00 95.94 64 PRO A C 1
ATOM 501 O O . PRO A 1 64 ? -5.700 -1.557 37.932 1.00 95.94 64 PRO A O 1
ATOM 504 N N . GLU A 1 65 ? -7.879 -1.427 37.430 1.00 94.44 65 GLU A N 1
ATOM 505 C CA . GLU A 1 65 ? -8.386 -1.715 38.780 1.00 94.44 65 GLU A CA 1
ATOM 506 C C . GLU A 1 65 ? -9.461 -2.810 38.736 1.00 94.44 65 GLU A C 1
ATOM 508 O O . GLU A 1 65 ? -10.320 -2.813 37.862 1.00 94.44 65 GLU A O 1
ATOM 513 N N . ILE A 1 66 ? -9.428 -3.754 39.683 1.00 91.81 66 ILE A N 1
ATOM 514 C CA . ILE A 1 66 ? -10.509 -4.735 39.870 1.00 91.81 66 ILE A CA 1
ATOM 515 C C . ILE A 1 66 ? -11.398 -4.246 41.009 1.00 91.81 66 ILE A C 1
ATOM 517 O O . ILE A 1 66 ? -10.934 -4.092 42.139 1.00 91.81 66 ILE A O 1
ATOM 521 N N . ASN A 1 67 ? -12.682 -4.070 40.709 1.00 88.44 67 ASN A N 1
ATOM 522 C CA . ASN A 1 67 ? -13.715 -3.638 41.637 1.00 88.44 67 ASN A CA 1
ATOM 523 C C . ASN A 1 67 ? -14.866 -4.649 41.599 1.00 88.44 67 ASN A C 1
ATOM 525 O O . ASN A 1 67 ? -15.644 -4.702 40.649 1.00 88.44 67 ASN A O 1
ATOM 529 N N . ASP A 1 68 ? -14.963 -5.475 42.641 1.00 87.31 68 ASP A N 1
ATOM 530 C CA . ASP A 1 68 ? -15.897 -6.600 42.721 1.00 87.31 68 ASP A CA 1
ATOM 531 C C . ASP A 1 68 ? -15.788 -7.578 41.535 1.00 87.31 68 ASP A C 1
ATOM 533 O O . ASP A 1 68 ? -14.810 -8.319 41.451 1.00 87.31 68 ASP A O 1
ATOM 537 N N . ASN A 1 69 ? -16.794 -7.604 40.658 1.00 90.06 69 ASN A N 1
ATOM 538 C CA . ASN A 1 69 ? -16.838 -8.428 39.446 1.00 90.06 69 ASN A CA 1
ATOM 539 C C . ASN A 1 69 ? -16.557 -7.607 38.179 1.00 90.06 69 ASN A C 1
ATOM 541 O O . ASN A 1 69 ? -16.743 -8.104 37.072 1.00 90.06 69 ASN A O 1
ATOM 545 N N . SER A 1 70 ? -16.121 -6.360 38.323 1.00 92.06 70 SER A N 1
ATOM 546 C CA . SER A 1 70 ? -15.758 -5.504 37.204 1.00 92.06 70 SER A CA 1
ATOM 547 C C . SER A 1 70 ? -14.265 -5.219 37.214 1.00 92.06 70 SER A C 1
ATOM 549 O O . SER A 1 70 ? -13.621 -5.172 38.265 1.00 92.06 70 SER A O 1
ATOM 551 N N . ILE A 1 71 ? -13.721 -4.991 36.030 1.00 94.56 71 ILE A N 1
ATOM 552 C CA . ILE A 1 71 ? -12.392 -4.428 35.845 1.00 94.56 71 ILE A CA 1
ATOM 553 C C . ILE A 1 71 ? -12.534 -3.089 35.136 1.00 94.56 71 ILE A C 1
ATOM 555 O O . ILE A 1 71 ? -13.283 -2.995 34.167 1.00 94.56 71 ILE A O 1
ATOM 559 N N . SER A 1 72 ? -11.857 -2.055 35.622 1.00 95.25 72 SER A N 1
ATOM 560 C CA . SER A 1 72 ? -11.824 -0.755 34.966 1.00 95.25 72 SER A CA 1
ATOM 561 C C . SER A 1 72 ? -10.416 -0.353 34.562 1.00 95.25 72 SER A C 1
ATOM 563 O O . SER A 1 72 ? -9.433 -0.867 35.100 1.00 95.25 72 SER A O 1
ATOM 565 N N . ILE A 1 73 ? -10.310 0.534 33.576 1.00 97.38 73 ILE A N 1
ATOM 566 C CA . ILE A 1 73 ? -9.046 1.129 33.151 1.00 97.38 73 ILE A CA 1
ATOM 567 C C . ILE A 1 73 ? -9.244 2.613 32.840 1.00 97.38 73 ILE A C 1
ATOM 569 O O . ILE A 1 73 ? -10.139 2.988 32.085 1.00 97.38 73 ILE A O 1
ATOM 573 N N . LYS A 1 74 ? -8.395 3.453 33.437 1.00 96.38 74 LYS A N 1
ATOM 574 C CA . LYS A 1 74 ? -8.433 4.918 33.305 1.00 96.38 74 LYS A CA 1
ATOM 575 C C . LYS A 1 74 ? -7.069 5.484 32.899 1.00 96.38 74 LYS A C 1
ATOM 577 O O . LYS A 1 74 ? -6.044 4.847 33.197 1.00 96.38 74 LYS A O 1
ATOM 582 N N . PRO A 1 75 ? -7.021 6.663 32.255 1.00 96.19 75 PRO A N 1
ATOM 583 C CA . PRO A 1 75 ? -5.762 7.258 31.832 1.00 96.19 75 PRO A CA 1
ATOM 584 C C . PRO A 1 75 ? -4.902 7.704 33.018 1.00 96.19 75 PRO A C 1
ATOM 586 O O . PRO A 1 75 ? -5.398 7.953 34.120 1.00 96.19 75 PRO A O 1
ATOM 589 N N . LEU A 1 76 ? -3.594 7.848 32.784 1.00 92.38 76 LEU A N 1
ATOM 590 C CA . LEU A 1 76 ? -2.644 8.353 33.774 1.00 92.38 76 LEU A CA 1
ATOM 591 C C . LEU A 1 76 ? -1.724 9.428 33.188 1.00 92.38 76 LEU A C 1
ATOM 593 O O . LEU A 1 76 ? -1.039 9.210 32.190 1.00 92.38 76 LEU A O 1
ATOM 597 N N . GLY A 1 77 ? -1.631 10.564 33.881 1.00 91.12 77 GLY A N 1
ATOM 598 C CA . GLY A 1 77 ? -0.735 11.655 33.501 1.00 91.12 77 GLY A CA 1
ATOM 599 C C . GLY A 1 77 ? -1.211 12.367 32.236 1.00 91.12 77 GLY A C 1
ATOM 600 O O . GLY A 1 77 ? -2.406 12.542 32.033 1.00 91.12 77 GLY A O 1
ATOM 601 N N . TRP A 1 78 ? -0.280 12.795 31.385 1.00 89.00 78 TRP A N 1
ATOM 602 C CA . TRP A 1 78 ? -0.611 13.587 30.194 1.00 89.00 78 TRP A CA 1
ATOM 603 C C . TRP A 1 78 ? -1.036 12.753 28.979 1.00 89.00 78 TRP A C 1
ATOM 605 O O . TRP A 1 78 ? -1.327 13.330 27.935 1.00 89.00 78 TRP A O 1
ATOM 615 N N . GLY A 1 79 ? -1.058 11.424 29.075 1.00 90.75 79 GLY A N 1
ATOM 616 C CA . GLY A 1 79 ? -1.419 10.566 27.950 1.00 90.75 79 GLY A CA 1
ATOM 617 C C . GLY A 1 79 ? -0.385 10.554 26.820 1.00 90.75 79 GLY A C 1
ATOM 618 O O . GLY A 1 79 ? 0.775 10.933 27.000 1.00 90.75 79 GLY A O 1
ATOM 619 N N . VAL A 1 80 ? -0.808 10.085 25.648 1.00 92.44 80 VAL A N 1
ATOM 620 C CA . VAL A 1 80 ? 0.047 9.868 24.471 1.00 92.44 80 VAL A CA 1
ATOM 621 C C . VAL A 1 80 ? -0.151 10.978 23.438 1.00 92.44 80 VAL A C 1
ATOM 623 O O . VAL A 1 80 ? -1.276 11.408 23.214 1.00 92.44 80 VAL A O 1
ATOM 626 N N . LEU A 1 81 ? 0.936 11.455 22.815 1.00 90.38 81 LEU A N 1
ATOM 627 C CA . LEU A 1 81 ? 0.920 12.575 21.857 1.00 90.38 81 LEU A CA 1
ATOM 628 C C . LEU A 1 81 ? 0.112 13.787 22.368 1.00 90.38 81 LEU A C 1
ATOM 630 O O . LEU A 1 81 ? -0.800 14.271 21.711 1.00 90.38 81 LEU A O 1
ATOM 634 N N . SER A 1 82 ? 0.399 14.276 23.573 1.00 86.88 82 SER A N 1
ATOM 635 C CA . SER A 1 82 ? -0.339 15.406 24.153 1.00 86.88 82 SER A CA 1
ATOM 636 C C . SER A 1 82 ? 0.210 16.758 23.694 1.00 86.88 82 SER A C 1
ATOM 638 O O . SER A 1 82 ? 1.416 17.036 23.807 1.00 86.88 82 SER A O 1
ATOM 640 N N . SER A 1 83 ? -0.699 17.628 23.246 1.00 82.75 83 SER A N 1
ATOM 641 C CA . SER A 1 83 ? -0.419 19.032 22.937 1.00 82.75 83 SER A CA 1
ATOM 642 C C . SER A 1 83 ? 0.008 19.809 24.189 1.00 82.75 83 SER A C 1
ATOM 644 O O . SER A 1 83 ? -0.212 19.377 25.325 1.00 82.75 83 SER A O 1
ATOM 646 N N . GLU A 1 84 ? 0.620 20.982 24.005 1.00 83.25 84 GLU A N 1
ATOM 647 C CA . GLU A 1 84 ? 0.973 21.858 25.134 1.00 83.25 84 GLU A CA 1
ATOM 648 C C . GLU A 1 84 ? -0.263 22.274 25.943 1.00 83.25 84 GLU A C 1
ATOM 650 O O . GLU A 1 84 ? -0.193 22.359 27.168 1.00 83.25 84 GLU A O 1
ATOM 655 N N . LYS A 1 85 ? -1.413 22.445 25.273 1.00 82.12 85 LYS A N 1
ATOM 656 C CA . LYS A 1 85 ? -2.698 22.742 25.914 1.00 82.12 85 LYS A CA 1
ATOM 657 C C . LYS A 1 85 ? -3.143 21.607 26.839 1.00 82.12 85 LYS A C 1
ATOM 659 O O . LYS A 1 85 ? -3.478 21.879 27.987 1.00 82.12 85 LYS A O 1
ATOM 664 N N . LEU A 1 86 ? -3.105 20.352 26.378 1.00 82.69 86 LEU A N 1
ATOM 665 C CA . LEU A 1 86 ? -3.458 19.191 27.210 1.00 82.69 86 LEU A CA 1
ATOM 666 C C . LEU A 1 86 ? -2.496 19.034 28.395 1.00 82.69 86 LEU A C 1
ATOM 668 O O . LEU A 1 86 ? -2.931 18.794 29.514 1.00 82.69 86 LEU A O 1
ATOM 672 N N . LYS A 1 87 ? -1.192 19.254 28.187 1.00 84.12 87 LYS A N 1
ATOM 673 C CA . LYS A 1 87 ? -0.184 19.198 29.265 1.00 84.12 87 LYS A CA 1
ATOM 674 C C . LYS A 1 87 ? -0.372 20.276 30.331 1.00 84.12 87 LYS A C 1
ATOM 676 O O . LYS A 1 87 ? 0.054 20.083 31.467 1.00 84.12 87 LYS A O 1
ATOM 681 N N . ALA A 1 88 ? -0.970 21.409 29.969 1.00 84.62 88 ALA A N 1
ATOM 682 C CA . ALA A 1 88 ? -1.280 22.485 30.903 1.00 84.62 88 ALA A CA 1
ATOM 683 C C . ALA A 1 88 ? -2.499 22.178 31.793 1.00 84.62 88 ALA A C 1
ATOM 685 O O . ALA A 1 88 ? -2.717 22.885 32.776 1.00 84.62 88 ALA A O 1
ATOM 686 N N . GLN A 1 89 ? -3.288 21.147 31.474 1.00 80.56 89 GLN A N 1
ATOM 687 C CA . GLN A 1 89 ? -4.393 20.694 32.317 1.00 80.56 89 GLN A CA 1
ATOM 688 C C . GLN A 1 89 ? -3.852 19.822 33.466 1.00 80.56 89 GLN A C 1
ATOM 690 O O . GLN A 1 89 ? -2.992 18.968 33.267 1.00 80.56 89 GLN A O 1
ATOM 695 N N . GLU A 1 90 ? -4.354 20.026 34.689 1.00 77.25 90 GLU A N 1
ATOM 696 C CA . GLU A 1 90 ? -3.930 19.261 35.881 1.00 77.25 90 GLU A CA 1
ATOM 697 C C . GLU A 1 90 ? -4.631 17.888 36.009 1.00 77.25 90 GLU A C 1
ATOM 699 O O . GLU A 1 90 ? -4.425 17.169 36.988 1.00 77.25 90 GLU A O 1
ATOM 704 N N . GLN A 1 91 ? -5.461 17.511 35.031 1.00 87.06 91 GLN A N 1
ATOM 705 C CA . GLN A 1 91 ? -6.224 16.261 35.006 1.00 87.06 91 GLN A CA 1
ATOM 706 C C . GLN A 1 91 ? -5.516 15.186 34.165 1.00 87.06 91 GLN A C 1
ATOM 708 O O . GLN A 1 91 ? -4.833 15.501 33.193 1.00 87.06 91 GLN A O 1
ATOM 713 N N . SER A 1 92 ? -5.672 13.909 34.541 1.00 92.44 92 SER A N 1
ATOM 714 C CA . SER A 1 92 ? -5.160 12.800 33.723 1.00 92.44 92 SER A CA 1
ATOM 715 C C . SER A 1 92 ? -5.985 12.626 32.448 1.00 92.44 92 SER A C 1
ATOM 717 O O . SER A 1 92 ? -7.206 12.727 32.491 1.00 92.44 92 SER A O 1
ATOM 719 N N . THR A 1 93 ? -5.315 12.344 31.333 1.00 94.44 93 THR A N 1
ATOM 720 C CA . THR A 1 93 ? -5.924 12.259 29.996 1.00 94.44 93 THR A CA 1
ATOM 721 C C . THR A 1 93 ? -5.330 11.100 29.193 1.00 94.44 93 THR A C 1
ATOM 723 O O . THR A 1 93 ? -4.176 10.717 29.403 1.00 94.44 93 THR A O 1
ATOM 726 N N . TRP A 1 94 ? -6.109 10.533 28.268 1.00 95.56 94 TRP A N 1
ATOM 727 C CA . TRP A 1 94 ? -5.621 9.576 27.269 1.00 95.56 94 TRP A CA 1
ATOM 728 C C . TRP A 1 94 ? -4.606 10.197 26.298 1.00 95.56 94 TRP A C 1
ATOM 730 O O . TRP A 1 94 ? -3.664 9.519 25.868 1.00 95.56 94 TRP A O 1
ATOM 740 N N . GLY A 1 95 ? -4.724 11.497 26.026 1.00 93.50 95 GLY A N 1
ATOM 741 C CA . GLY A 1 95 ? -3.855 12.276 25.153 1.00 93.50 95 GLY A CA 1
ATOM 742 C C . GLY A 1 95 ? -4.502 12.617 23.809 1.00 93.50 95 GLY A C 1
ATOM 743 O O . GLY A 1 95 ? -5.722 12.656 23.674 1.00 93.50 95 GLY A O 1
ATOM 744 N N . GLY A 1 96 ? -3.661 12.924 22.824 1.00 92.75 96 GLY A N 1
ATOM 745 C CA . GLY A 1 96 ? -4.075 13.362 21.493 1.00 92.75 96 GLY A CA 1
ATOM 746 C C . GLY A 1 96 ? -3.732 12.371 20.387 1.00 92.75 96 GLY A C 1
ATOM 747 O O . GLY A 1 96 ? -3.706 12.786 19.229 1.00 92.75 96 GLY A O 1
ATOM 748 N N . ALA A 1 97 ? -3.411 11.111 20.711 1.00 94.19 97 ALA A N 1
ATOM 749 C CA . ALA A 1 97 ? -3.103 10.129 19.679 1.00 94.19 97 ALA A CA 1
ATOM 750 C C . ALA A 1 97 ? -4.344 9.826 18.815 1.00 94.19 97 ALA A C 1
ATOM 752 O O . ALA A 1 97 ? -5.466 9.908 19.322 1.00 94.19 97 ALA A O 1
ATOM 753 N N . PRO A 1 98 ? -4.160 9.463 17.533 1.00 94.00 98 PRO A N 1
ATOM 754 C CA . PRO A 1 98 ? -5.274 9.313 16.590 1.00 94.00 98 PRO A CA 1
ATOM 755 C C . PRO A 1 98 ? -6.310 8.267 17.014 1.00 94.00 98 PRO A C 1
ATOM 757 O O . PRO A 1 98 ? -7.511 8.473 16.860 1.00 94.00 98 PRO A O 1
ATOM 760 N N . ILE A 1 99 ? -5.838 7.142 17.553 1.00 95.50 99 ILE A N 1
ATOM 761 C CA . ILE A 1 99 ? -6.662 6.013 17.978 1.00 95.50 99 ILE A CA 1
ATOM 762 C C . ILE A 1 99 ? -5.933 5.203 19.054 1.00 95.50 99 ILE A C 1
ATOM 764 O O . ILE A 1 99 ? -4.701 5.177 19.114 1.00 95.50 99 ILE A O 1
ATOM 768 N N . TYR A 1 100 ? -6.710 4.537 19.899 1.00 97.12 100 TYR A N 1
ATOM 769 C CA . TYR A 1 100 ? -6.246 3.638 20.946 1.00 97.12 100 TYR A CA 1
ATOM 770 C C . TYR A 1 100 ? -6.990 2.305 20.859 1.00 97.12 100 TYR A C 1
ATOM 772 O O . TYR A 1 100 ? -8.047 2.200 20.241 1.00 97.12 100 TYR A O 1
ATOM 780 N N . TYR A 1 101 ? -6.445 1.286 21.515 1.00 97.12 101 TYR A N 1
ATOM 781 C CA . TYR A 1 101 ? -6.953 -0.079 21.487 1.00 97.12 101 TYR A CA 1
ATOM 782 C C . TYR A 1 101 ? -6.996 -0.653 22.900 1.00 97.12 101 TYR A C 1
ATOM 784 O O . TYR A 1 101 ? -5.954 -0.821 23.539 1.00 97.12 101 TYR A O 1
ATOM 792 N N . ILE A 1 102 ? -8.189 -0.973 23.398 1.00 97.69 102 ILE A N 1
ATOM 793 C CA . ILE A 1 102 ? -8.349 -1.741 24.635 1.00 97.69 102 ILE A CA 1
ATOM 794 C C . ILE A 1 102 ? -8.117 -3.209 24.297 1.00 97.69 102 ILE A C 1
ATOM 796 O O . ILE A 1 102 ? -8.771 -3.764 23.418 1.00 97.69 102 ILE A O 1
ATOM 800 N N . ARG A 1 103 ? -7.200 -3.843 25.021 1.00 96.88 103 ARG A N 1
ATOM 801 C CA . ARG A 1 103 ? -6.918 -5.271 24.944 1.00 96.88 103 ARG A CA 1
ATOM 802 C C . ARG A 1 103 ? -7.549 -5.972 26.138 1.00 96.88 103 ARG A C 1
ATOM 804 O O . ARG A 1 103 ? -7.219 -5.645 27.276 1.00 96.88 103 ARG A O 1
ATOM 811 N N . LEU A 1 104 ? -8.372 -6.983 25.880 1.00 96.06 104 LEU A N 1
ATOM 812 C CA . LEU A 1 104 ? -8.882 -7.915 26.885 1.00 96.06 104 LEU A CA 1
ATOM 813 C C . LEU A 1 104 ? -8.378 -9.327 26.613 1.00 96.06 104 LEU A C 1
ATOM 815 O O . LEU A 1 104 ? -8.565 -9.871 25.528 1.00 96.06 104 LEU A O 1
ATOM 819 N N . ASN A 1 105 ? -7.774 -9.952 27.621 1.00 95.12 105 ASN A N 1
ATOM 820 C CA . ASN A 1 105 ? -7.241 -11.313 27.490 1.00 95.12 105 ASN A CA 1
ATOM 821 C C . ASN A 1 105 ? -8.249 -12.404 27.892 1.00 95.12 105 ASN A C 1
ATOM 823 O O . ASN A 1 105 ? -8.051 -13.572 27.568 1.00 95.12 105 ASN A O 1
ATOM 827 N N . TYR A 1 106 ? -9.315 -12.051 28.613 1.00 93.56 106 TYR A N 1
ATOM 828 C CA . TYR A 1 106 ? -10.291 -12.999 29.156 1.00 93.56 106 TYR A CA 1
ATOM 829 C C . TYR A 1 106 ? -11.699 -12.657 28.686 1.00 93.56 106 TYR A C 1
ATOM 831 O O . TYR A 1 106 ? -12.041 -11.484 28.570 1.00 93.56 106 TYR A O 1
ATOM 839 N N . ASN A 1 107 ? -12.523 -13.683 28.469 1.00 91.62 107 ASN A N 1
ATOM 840 C CA . ASN A 1 107 ? -13.910 -13.505 28.054 1.00 91.62 107 ASN A CA 1
ATOM 841 C C . ASN A 1 107 ? -14.763 -12.967 29.226 1.00 91.62 107 ASN A C 1
ATOM 843 O O . ASN A 1 107 ? -14.947 -13.707 30.202 1.00 91.62 107 ASN A O 1
ATOM 847 N N . PRO A 1 108 ? -15.311 -11.738 29.147 1.00 91.38 108 PRO A N 1
ATOM 848 C CA . PRO A 1 108 ? -16.143 -11.180 30.213 1.00 91.38 108 PRO A CA 1
ATOM 849 C C . PRO A 1 108 ? -17.486 -11.909 30.377 1.00 91.38 108 PRO A C 1
ATOM 851 O O . PRO A 1 108 ? -18.038 -11.964 31.477 1.00 91.38 108 PRO A O 1
ATOM 854 N N . ASP A 1 109 ? -17.994 -12.530 29.313 1.00 89.81 109 ASP A N 1
ATOM 855 C CA . ASP A 1 109 ? -19.343 -13.098 29.275 1.00 89.81 109 ASP A CA 1
ATOM 856 C C . ASP A 1 109 ? -19.377 -14.598 29.608 1.00 89.81 109 ASP A C 1
ATOM 858 O O . ASP A 1 109 ? -20.453 -15.210 29.626 1.00 89.81 109 ASP A O 1
ATOM 862 N N . ALA A 1 110 ? -18.213 -15.192 29.891 1.00 90.50 110 ALA A N 1
ATOM 863 C CA . ALA A 1 110 ? -18.077 -16.579 30.309 1.00 90.50 110 ALA A CA 1
ATOM 864 C C . ALA A 1 110 ? -18.387 -16.756 31.808 1.00 90.50 110 ALA A C 1
ATOM 866 O O . ALA A 1 110 ? -17.874 -16.036 32.662 1.00 90.50 110 ALA A O 1
ATOM 867 N N . GLU A 1 111 ? -19.163 -17.793 32.144 1.00 91.06 111 GLU A N 1
ATOM 868 C CA . GLU A 1 111 ? -19.495 -18.172 33.535 1.00 91.06 111 GLU A CA 1
ATOM 869 C C . GLU A 1 111 ? -18.255 -18.492 34.387 1.00 91.06 111 GLU A C 1
ATOM 871 O O . GLU A 1 111 ? -18.261 -18.400 35.614 1.00 91.06 111 GLU A O 1
ATOM 876 N N . LYS A 1 112 ? -17.173 -18.913 33.727 1.00 90.38 112 LYS A N 1
ATOM 877 C CA . LYS A 1 112 ? -15.866 -19.154 34.333 1.00 90.38 112 LYS A CA 1
ATOM 878 C C . LYS A 1 112 ? -14.844 -18.275 33.646 1.00 90.38 112 LYS A C 1
ATOM 880 O O . LYS A 1 112 ? -14.868 -18.150 32.423 1.00 90.38 112 LYS A O 1
ATOM 885 N N . LEU A 1 113 ? -13.905 -17.757 34.429 1.00 89.81 113 LEU A N 1
ATOM 886 C CA . LEU A 1 113 ? -12.815 -16.940 33.920 1.00 89.81 113 LEU A CA 1
ATOM 887 C C . LEU A 1 113 ? -11.982 -17.749 32.915 1.00 89.81 113 LEU A C 1
ATOM 889 O O . LEU A 1 113 ? -11.264 -18.674 33.294 1.00 89.81 113 LEU A O 1
ATOM 893 N N . THR A 1 114 ? -12.148 -17.426 31.634 1.00 91.38 114 THR A N 1
ATOM 894 C CA . THR A 1 114 ? -11.618 -18.192 30.501 1.00 91.38 114 THR A CA 1
ATOM 895 C C . THR A 1 114 ? -10.724 -17.282 29.676 1.00 91.38 114 THR A C 1
ATOM 897 O O . THR A 1 114 ? -11.163 -16.208 29.262 1.00 91.38 114 THR A O 1
ATOM 900 N N . LEU A 1 115 ? -9.471 -17.698 29.487 1.00 92.81 115 LEU A N 1
ATOM 901 C CA . LEU A 1 115 ? -8.525 -17.009 28.614 1.00 92.81 115 LEU A CA 1
ATOM 902 C C . LEU A 1 115 ? -9.006 -17.142 27.166 1.00 92.81 115 LEU A C 1
ATOM 904 O O . LEU A 1 115 ? -9.439 -18.223 26.767 1.00 92.81 115 LEU A O 1
ATOM 908 N N . LEU A 1 116 ? -8.953 -16.053 26.409 1.00 91.44 116 LEU A N 1
ATOM 909 C CA . LEU A 1 116 ? -9.257 -16.066 24.985 1.00 91.44 116 LEU A CA 1
ATOM 910 C C . LEU A 1 116 ? -8.057 -16.615 24.200 1.00 91.44 116 LEU A C 1
ATOM 912 O O . LEU A 1 116 ? -6.913 -16.303 24.532 1.00 91.44 116 LEU A O 1
ATOM 916 N N . ASP A 1 117 ? -8.314 -17.391 23.145 1.00 89.44 117 ASP A N 1
ATOM 917 C CA . ASP A 1 117 ? -7.253 -17.885 22.250 1.00 89.44 117 ASP A CA 1
ATOM 918 C C . ASP A 1 117 ? -6.535 -16.728 21.532 1.00 89.44 117 ASP A C 1
ATOM 920 O O . ASP A 1 117 ? -5.328 -16.788 21.302 1.00 89.44 117 ASP A O 1
ATOM 924 N N . GLN A 1 118 ? -7.276 -15.657 21.232 1.00 88.88 118 GLN A N 1
ATOM 925 C CA . GLN A 1 118 ? -6.767 -14.363 20.783 1.00 88.88 118 GLN A CA 1
ATOM 926 C C . GLN A 1 118 ? -7.399 -13.256 21.630 1.00 88.88 118 GLN A C 1
ATOM 928 O O . GLN A 1 118 ? -8.591 -13.342 21.933 1.00 88.88 118 GLN A O 1
ATOM 933 N N . PRO A 1 119 ? -6.641 -12.225 22.037 1.00 92.62 119 PRO A N 1
ATOM 934 C CA . PRO A 1 119 ? -7.203 -11.139 22.824 1.00 92.62 119 PRO A CA 1
ATOM 935 C C . PRO A 1 119 ? -8.308 -10.417 22.046 1.00 92.62 119 PRO A C 1
ATOM 937 O O . PRO A 1 119 ? -8.207 -10.220 20.838 1.00 92.62 119 PRO A O 1
ATOM 940 N N . MET A 1 120 ? -9.341 -9.971 22.756 1.00 92.81 120 MET A N 1
ATOM 941 C CA . MET A 1 120 ? -10.332 -9.062 22.189 1.00 92.81 120 MET A CA 1
ATOM 942 C C . MET A 1 120 ? -9.728 -7.659 22.140 1.00 92.81 120 MET A C 1
ATOM 944 O O . MET A 1 120 ? -9.256 -7.154 23.163 1.00 92.81 120 MET A O 1
ATOM 948 N N . ILE A 1 121 ? -9.745 -7.050 20.957 1.00 94.00 121 ILE A N 1
ATOM 949 C CA . ILE A 1 121 ? -9.216 -5.711 20.700 1.00 94.00 121 ILE A CA 1
ATOM 950 C C . ILE A 1 121 ? -10.385 -4.779 20.385 1.00 94.00 121 ILE A C 1
ATOM 952 O O . ILE A 1 121 ? -11.147 -5.041 19.459 1.00 94.00 121 ILE A O 1
ATOM 956 N N . ILE A 1 122 ? -10.537 -3.709 21.166 1.00 95.50 122 ILE A N 1
ATOM 957 C CA . ILE A 1 122 ? -11.650 -2.758 21.052 1.00 95.50 122 ILE A CA 1
ATOM 958 C C . ILE A 1 122 ? -11.066 -1.369 20.783 1.00 95.50 122 ILE A C 1
ATOM 960 O O . ILE A 1 122 ? -10.442 -0.792 21.682 1.00 95.50 122 ILE A O 1
ATOM 964 N N . PRO A 1 123 ? -11.214 -0.829 19.564 1.00 95.62 123 PRO A N 1
ATOM 965 C CA . PRO A 1 123 ? -10.704 0.495 19.246 1.00 95.62 123 PRO A CA 1
ATOM 966 C C . PRO A 1 123 ? -11.508 1.595 19.948 1.00 95.62 123 PRO A C 1
ATOM 968 O O . PRO A 1 123 ? -12.721 1.476 20.129 1.00 95.62 123 PRO A O 1
ATOM 971 N N . PHE A 1 124 ? -10.849 2.694 20.302 1.00 97.06 124 PHE A N 1
ATOM 972 C CA . PHE A 1 124 ? -11.528 3.917 20.715 1.00 97.06 124 PHE A CA 1
ATOM 973 C C . PHE A 1 124 ? -10.767 5.169 20.286 1.00 97.06 124 PHE A C 1
ATOM 975 O O . PHE A 1 124 ? -9.539 5.161 20.160 1.00 97.06 124 PHE A O 1
ATOM 982 N N . THR A 1 125 ? -11.499 6.263 20.085 1.00 96.88 125 THR A N 1
ATOM 983 C CA . THR A 1 125 ? -10.925 7.588 19.814 1.00 96.88 125 THR A CA 1
ATOM 984 C C . THR A 1 125 ? -11.366 8.578 20.875 1.00 96.88 125 THR A C 1
ATOM 986 O O . THR A 1 125 ? -12.460 8.474 21.423 1.00 96.88 125 THR A O 1
ATOM 989 N N . VAL A 1 126 ? -10.510 9.548 21.179 1.00 96.31 126 VAL A N 1
ATOM 990 C CA . VAL A 1 126 ? -10.810 10.594 22.160 1.00 96.31 126 VAL A CA 1
ATOM 991 C C . VAL A 1 126 ? -11.410 11.796 21.442 1.00 96.31 126 VAL A C 1
ATOM 993 O O . VAL A 1 126 ? -10.912 12.197 20.389 1.00 96.31 126 VAL A O 1
ATOM 996 N N . LYS A 1 127 ? -12.460 12.394 22.011 1.00 95.62 127 LYS A N 1
ATOM 997 C CA . LYS A 1 127 ? -13.156 13.529 21.402 1.00 95.62 127 LYS A CA 1
ATOM 998 C C . LYS A 1 127 ? -12.212 14.699 21.177 1.00 95.62 127 LYS A C 1
ATOM 1000 O O . LYS A 1 127 ? -11.485 15.122 22.081 1.00 95.62 127 LYS A O 1
ATOM 1005 N N . SER A 1 128 ? -12.281 15.249 19.973 1.00 93.44 128 SER A N 1
ATOM 1006 C CA . SER A 1 128 ? -11.527 16.431 19.588 1.00 93.44 128 SER A CA 1
ATOM 1007 C C . SER A 1 128 ? -12.397 17.693 19.577 1.00 93.44 128 SER A C 1
ATOM 1009 O O . SER A 1 128 ? -13.608 17.621 19.376 1.00 93.44 128 SER A O 1
ATOM 1011 N N . GLU A 1 129 ? -11.794 18.864 19.806 1.00 92.62 129 GLU A N 1
ATOM 1012 C CA . GLU A 1 129 ? -12.504 20.157 19.782 1.00 92.62 129 GLU A CA 1
ATOM 1013 C C . GLU A 1 129 ? -12.813 20.650 18.357 1.00 92.62 129 GLU A C 1
ATOM 1015 O O . GLU A 1 129 ? -13.670 21.520 18.179 1.00 92.62 129 GLU A O 1
ATOM 1020 N N . LEU A 1 130 ? -12.094 20.114 17.367 1.00 94.94 130 LEU A N 1
ATOM 1021 C CA . LEU A 1 130 ? -12.206 20.380 15.932 1.00 94.94 130 LEU A CA 1
ATOM 1022 C C . LEU A 1 130 ? -12.031 19.055 15.171 1.00 94.94 130 LEU A C 1
ATOM 1024 O O . LEU A 1 130 ? -11.393 18.147 15.709 1.00 94.94 130 LEU A O 1
ATOM 1028 N N . PRO A 1 131 ? -12.541 18.922 13.932 1.00 95.88 131 PRO A N 1
ATOM 1029 C CA . PRO A 1 131 ? -12.229 17.758 13.112 1.00 95.88 131 PRO A CA 1
ATOM 1030 C C . PRO A 1 131 ? -10.716 17.601 12.929 1.00 95.88 131 PRO A C 1
ATOM 1032 O O . PRO A 1 131 ? -9.980 18.581 12.782 1.00 95.88 131 PRO A O 1
ATOM 1035 N N . VAL A 1 132 ? -10.246 16.358 12.987 1.00 95.94 132 VAL A N 1
ATOM 1036 C CA . VAL A 1 132 ? -8.825 16.036 12.850 1.00 95.94 132 VAL A CA 1
ATOM 1037 C C . VAL A 1 132 ? -8.462 16.029 11.360 1.00 95.94 132 VAL A C 1
ATOM 1039 O O . VAL A 1 132 ? -9.168 15.385 10.584 1.00 95.94 132 VAL A O 1
ATOM 1042 N N . PRO A 1 133 ? -7.386 16.716 10.930 1.00 96.38 133 PRO A N 1
ATOM 1043 C CA . PRO A 1 133 ? -6.924 16.652 9.545 1.00 96.38 133 PRO A CA 1
ATOM 1044 C C . PRO A 1 133 ? -6.616 15.214 9.105 1.00 96.38 133 PRO A C 1
ATOM 1046 O O . PRO A 1 133 ? -5.904 14.491 9.805 1.00 96.38 133 PRO A O 1
ATOM 1049 N N . ASN A 1 134 ? -7.104 14.816 7.926 1.00 93.44 134 ASN A N 1
ATOM 1050 C CA . ASN A 1 134 ? -6.739 13.548 7.294 1.00 93.44 134 ASN A CA 1
ATOM 1051 C C . ASN A 1 134 ? -5.395 13.727 6.572 1.00 93.44 134 ASN A C 1
ATOM 1053 O O . ASN A 1 134 ? -5.356 14.188 5.430 1.00 93.44 134 ASN A O 1
ATOM 1057 N N . LEU A 1 135 ? -4.289 13.475 7.275 1.00 95.31 135 LEU A N 1
ATOM 1058 C CA . LEU A 1 135 ? -2.950 13.743 6.756 1.00 95.31 135 LEU A CA 1
ATOM 1059 C C . LEU A 1 135 ? -2.529 12.651 5.773 1.00 95.31 135 LEU A C 1
ATOM 1061 O O . LEU A 1 135 ? -2.486 11.468 6.101 1.00 95.31 135 LEU A O 1
ATOM 1065 N N . LYS A 1 136 ? -2.147 13.073 4.578 1.00 92.19 136 LYS A N 1
ATOM 1066 C CA . LYS A 1 136 ? -1.629 12.248 3.492 1.00 92.19 136 LYS A CA 1
ATOM 1067 C C . LYS A 1 136 ? -0.271 12.795 3.048 1.00 92.19 136 LYS A C 1
ATOM 1069 O O . LYS A 1 136 ? 0.228 13.804 3.565 1.00 92.19 136 LYS A O 1
ATOM 1074 N N . TYR A 1 137 ? 0.343 12.118 2.090 1.00 91.62 137 TYR A N 1
ATOM 1075 C CA . TYR A 1 137 ? 1.522 12.621 1.405 1.00 91.62 137 TYR A CA 1
ATOM 1076 C C . TYR A 1 137 ? 1.417 12.391 -0.094 1.00 91.62 137 TYR A C 1
ATOM 1078 O O . TYR A 1 137 ? 0.670 11.539 -0.563 1.00 91.62 137 TYR A O 1
ATOM 1086 N N . GLU A 1 138 ? 2.192 13.170 -0.832 1.00 87.00 138 GLU A N 1
ATOM 1087 C CA . GLU A 1 138 ? 2.328 13.068 -2.273 1.00 87.00 138 GLU A CA 1
ATOM 1088 C C . GLU A 1 138 ? 3.812 13.090 -2.626 1.00 87.00 138 GLU A C 1
ATOM 1090 O O . GLU A 1 138 ? 4.575 13.892 -2.081 1.00 87.00 138 GLU A O 1
ATOM 1095 N N . ILE A 1 139 ? 4.212 12.213 -3.542 1.00 84.38 139 ILE A N 1
ATOM 1096 C CA . ILE A 1 139 ? 5.523 12.238 -4.185 1.00 84.38 139 ILE A CA 1
ATOM 1097 C C . ILE A 1 139 ? 5.263 12.581 -5.645 1.00 84.38 139 ILE A C 1
ATOM 1099 O O . ILE A 1 139 ? 4.593 11.814 -6.330 1.00 84.38 139 ILE A O 1
ATOM 1103 N N . ASP A 1 140 ? 5.712 13.755 -6.090 1.00 81.25 140 ASP A N 1
ATOM 1104 C CA . ASP A 1 140 ? 5.488 14.190 -7.471 1.00 81.25 140 ASP A CA 1
ATOM 1105 C C . ASP A 1 140 ? 6.418 13.477 -8.478 1.00 81.25 140 ASP A C 1
ATOM 1107 O O . ASP A 1 140 ? 7.314 12.719 -8.103 1.00 81.25 140 ASP A O 1
ATOM 1111 N N . LYS A 1 141 ? 6.243 13.756 -9.775 1.00 73.38 141 LYS A N 1
ATOM 1112 C CA . LYS A 1 141 ? 7.066 13.202 -10.867 1.00 73.38 141 LYS A CA 1
ATOM 1113 C C . LYS A 1 141 ? 8.570 13.490 -10.747 1.00 73.38 141 LYS A C 1
ATOM 1115 O O . LYS A 1 141 ? 9.385 12.776 -11.326 1.00 73.38 141 LYS A O 1
ATOM 1120 N N . ASP A 1 142 ? 8.938 14.540 -10.012 1.00 82.38 142 ASP A N 1
ATOM 1121 C CA . ASP A 1 142 ? 10.323 14.910 -9.724 1.00 82.38 142 ASP A CA 1
ATOM 1122 C C . ASP A 1 142 ? 10.786 14.273 -8.398 1.00 82.38 142 ASP A C 1
ATOM 1124 O O . ASP A 1 142 ? 11.803 14.671 -7.818 1.00 82.38 142 ASP A O 1
ATOM 1128 N N . LYS A 1 143 ? 10.024 13.297 -7.891 1.00 85.88 143 LYS A N 1
ATOM 1129 C CA . LYS A 1 143 ? 10.198 12.608 -6.615 1.00 85.88 143 LYS A CA 1
ATOM 1130 C C . LYS A 1 143 ? 10.270 13.573 -5.434 1.00 85.88 143 LYS A C 1
ATOM 1132 O O . LYS A 1 143 ? 11.049 13.361 -4.500 1.00 85.88 143 LYS A O 1
ATOM 1137 N N . ARG A 1 144 ? 9.511 14.676 -5.470 1.00 90.00 144 ARG A N 1
ATOM 1138 C CA . ARG A 1 144 ? 9.436 15.642 -4.364 1.00 90.00 144 ARG A CA 1
ATOM 1139 C C . ARG A 1 144 ? 8.291 15.298 -3.430 1.00 90.00 144 ARG A C 1
ATOM 1141 O O . ARG A 1 144 ? 7.145 15.189 -3.852 1.00 90.00 144 ARG A O 1
ATOM 1148 N N . PHE A 1 145 ? 8.607 15.209 -2.146 1.00 92.25 145 PHE A N 1
ATOM 1149 C CA . PHE A 1 145 ? 7.639 14.896 -1.106 1.00 92.25 145 PHE A CA 1
ATOM 1150 C C . PHE A 1 145 ? 6.880 16.144 -0.632 1.00 92.25 145 PHE A C 1
ATOM 1152 O O . PHE A 1 145 ? 7.483 17.177 -0.323 1.00 92.25 145 PHE A O 1
ATOM 1159 N N . THR A 1 146 ? 5.559 16.032 -0.513 1.00 93.69 146 THR A N 1
ATOM 1160 C CA . THR A 1 146 ? 4.673 17.063 0.039 1.00 93.69 146 THR A CA 1
ATOM 1161 C C . THR A 1 146 ? 3.654 16.419 0.974 1.00 93.69 146 THR A C 1
ATOM 1163 O O . THR A 1 146 ? 3.014 15.441 0.612 1.00 93.69 146 THR A O 1
ATOM 1166 N N . LEU A 1 147 ? 3.474 16.975 2.173 1.00 96.19 147 LEU A N 1
ATOM 1167 C CA . LEU A 1 147 ? 2.346 16.630 3.040 1.00 96.19 147 LEU A CA 1
ATOM 1168 C C . LEU A 1 147 ? 1.086 17.319 2.521 1.00 96.19 147 LEU A C 1
ATOM 1170 O O . LEU A 1 147 ? 1.149 18.503 2.184 1.00 96.19 147 LEU A O 1
ATOM 1174 N N . THR A 1 148 ? -0.045 16.622 2.512 1.00 95.62 148 THR A N 1
ATOM 1175 C CA . THR A 1 148 ? -1.341 17.169 2.086 1.00 95.62 148 THR A CA 1
ATOM 1176 C C . THR A 1 148 ? -2.450 16.735 3.035 1.00 95.62 148 THR A C 1
ATOM 1178 O O . THR A 1 148 ? -2.360 15.691 3.674 1.00 95.62 148 THR A O 1
ATOM 1181 N N . TRP A 1 149 ? -3.481 17.557 3.188 1.00 96.06 149 TRP A N 1
ATOM 1182 C CA . TRP A 1 149 ? -4.675 17.215 3.962 1.00 96.06 149 TRP A CA 1
ATOM 1183 C C . TRP A 1 149 ? -5.885 17.965 3.417 1.00 96.06 149 TRP A C 1
ATOM 1185 O O . TRP A 1 149 ? -5.745 18.962 2.711 1.00 96.06 149 TRP A O 1
ATOM 1195 N N . ASP A 1 150 ? -7.086 17.504 3.745 1.00 93.75 150 ASP A N 1
ATOM 1196 C CA . ASP A 1 150 ? -8.306 18.209 3.365 1.00 93.75 150 ASP A CA 1
ATOM 1197 C C . ASP A 1 150 ? -8.543 19.436 4.251 1.00 93.75 150 ASP A C 1
ATOM 1199 O O . ASP A 1 150 ? -8.151 19.489 5.422 1.00 93.75 150 ASP A O 1
ATOM 1203 N N . LYS A 1 151 ? -9.208 20.452 3.694 1.00 95.38 151 LYS A N 1
ATOM 1204 C CA . LYS A 1 151 ? -9.575 21.641 4.463 1.00 95.38 151 LYS A CA 1
ATOM 1205 C C . LYS A 1 151 ? -10.560 21.254 5.568 1.00 95.38 151 LYS A C 1
ATOM 1207 O O . LYS A 1 151 ? -11.667 20.811 5.286 1.00 95.38 151 LYS A O 1
ATOM 1212 N N . VAL A 1 152 ? -10.186 21.516 6.816 1.00 95.25 152 VAL A N 1
ATOM 1213 C CA . VAL A 1 152 ? -11.029 21.274 7.988 1.00 95.25 152 VAL A CA 1
ATOM 1214 C C . VAL A 1 152 ? -12.011 22.427 8.192 1.00 95.25 152 VAL A C 1
ATOM 1216 O O . VAL A 1 152 ? -11.622 23.597 8.271 1.00 95.25 152 VAL A O 1
ATOM 1219 N N . GLU A 1 153 ? -13.299 22.105 8.308 1.00 91.31 153 GLU A N 1
ATOM 1220 C CA . GLU A 1 153 ? -14.330 23.086 8.637 1.00 91.31 153 GLU A CA 1
ATOM 1221 C C . GLU A 1 153 ? -14.087 23.700 10.028 1.00 91.31 153 GLU A C 1
ATOM 1223 O O . GLU A 1 153 ? -13.797 23.011 11.005 1.00 91.31 153 GLU A O 1
ATOM 1228 N N . GLY A 1 154 ? -14.177 25.030 10.118 1.00 92.19 154 GLY A N 1
ATOM 1229 C CA . GLY A 1 154 ? -13.946 25.775 11.359 1.00 92.19 154 GLY A CA 1
ATOM 1230 C C . GLY A 1 154 ? -12.474 26.024 11.715 1.00 92.19 154 GLY A C 1
ATOM 1231 O O . GLY A 1 154 ? -12.221 26.806 12.635 1.00 92.19 154 GLY A O 1
ATOM 1232 N N . ALA A 1 155 ? -11.511 25.441 10.991 1.00 96.62 155 ALA A N 1
ATOM 1233 C CA . ALA A 1 155 ? -10.084 25.706 11.176 1.00 96.62 155 ALA A CA 1
ATOM 1234 C C . ALA A 1 155 ? -9.674 27.065 10.578 1.00 96.62 155 ALA A C 1
ATOM 1236 O O . ALA A 1 155 ? -10.048 27.406 9.455 1.00 96.62 155 ALA A O 1
ATOM 1237 N N . ALA A 1 156 ? -8.885 27.836 11.329 1.00 97.50 156 ALA A N 1
ATOM 1238 C CA . ALA A 1 156 ? -8.275 29.083 10.867 1.00 97.50 156 ALA A CA 1
ATOM 1239 C C . ALA A 1 156 ? -6.860 28.855 10.312 1.00 97.50 156 ALA A C 1
ATOM 1241 O O . ALA A 1 156 ? -6.457 29.515 9.357 1.00 97.50 156 ALA A O 1
ATOM 1242 N N . GLU A 1 157 ? -6.120 27.921 10.909 1.00 97.75 157 GLU A N 1
ATOM 1243 C CA . GLU A 1 157 ? -4.761 27.542 10.525 1.00 97.75 157 GLU A CA 1
ATOM 1244 C C . GLU A 1 157 ? -4.471 26.091 10.939 1.00 97.75 157 GLU A C 1
ATOM 1246 O O . GLU A 1 157 ? -5.265 25.451 11.635 1.00 97.75 157 GLU A O 1
ATOM 1251 N N . TYR A 1 158 ? -3.313 25.586 10.522 1.00 98.00 158 TYR A N 1
ATOM 1252 C CA . TYR A 1 158 ? -2.818 24.249 10.816 1.00 98.00 158 TYR A CA 1
ATOM 1253 C C . TYR A 1 158 ? -1.417 24.320 11.405 1.00 98.00 158 TYR A C 1
ATOM 1255 O O . TYR A 1 158 ? -0.569 25.063 10.904 1.00 98.00 158 TYR A O 1
ATOM 1263 N N . LYS A 1 159 ? -1.149 23.514 12.433 1.00 96.62 159 LYS A N 1
ATOM 1264 C CA . LYS A 1 159 ? 0.204 23.314 12.966 1.00 96.62 159 LYS A CA 1
ATOM 1265 C C . LYS A 1 159 ? 0.767 22.004 12.439 1.00 96.62 159 LYS A C 1
ATOM 1267 O O . LYS A 1 159 ? 0.134 20.959 12.565 1.00 96.62 159 LYS A O 1
ATOM 1272 N N . ILE A 1 160 ? 1.980 22.060 11.901 1.00 96.12 160 ILE A N 1
ATOM 1273 C CA . ILE A 1 160 ? 2.746 20.896 11.471 1.00 96.12 160 ILE A CA 1
ATOM 1274 C C . ILE A 1 160 ? 3.678 20.519 12.611 1.00 96.12 160 ILE A C 1
ATOM 1276 O O . ILE A 1 160 ? 4.489 21.333 13.062 1.00 96.12 160 ILE A O 1
ATOM 1280 N N . TYR A 1 161 ? 3.586 19.273 13.049 1.00 94.38 161 TYR A N 1
ATOM 1281 C CA . TYR A 1 161 ? 4.444 18.701 14.068 1.00 94.38 161 TYR A CA 1
ATOM 1282 C C . TYR A 1 161 ? 5.411 17.694 13.462 1.00 94.38 161 TYR A C 1
ATOM 1284 O O . TYR A 1 161 ? 5.062 16.957 12.545 1.00 94.38 161 TYR A O 1
ATOM 1292 N N . ASN A 1 162 ? 6.610 17.616 14.030 1.00 92.56 162 ASN A N 1
ATOM 1293 C CA . ASN A 1 162 ? 7.607 16.609 13.702 1.00 92.56 162 ASN A CA 1
ATOM 1294 C C . ASN A 1 162 ? 8.036 15.841 14.955 1.00 92.56 162 ASN A C 1
ATOM 1296 O O . ASN A 1 162 ? 8.438 16.436 15.963 1.00 92.56 162 ASN A O 1
ATOM 1300 N N . ARG A 1 163 ? 7.993 14.511 14.867 1.00 90.38 163 ARG A N 1
ATOM 1301 C CA . ARG A 1 163 ? 8.641 13.591 15.799 1.00 90.38 163 ARG A CA 1
ATOM 1302 C C . ARG A 1 163 ? 9.875 13.017 15.107 1.00 90.38 163 ARG A C 1
ATOM 1304 O O . ARG A 1 163 ? 9.776 12.454 14.029 1.00 90.38 163 ARG A O 1
ATOM 1311 N N . ALA A 1 164 ? 11.034 13.152 15.737 1.00 86.62 164 ALA A N 1
ATOM 1312 C CA . ALA A 1 164 ? 12.318 12.652 15.240 1.00 86.62 164 ALA A CA 1
ATOM 1313 C C . ALA A 1 164 ? 13.146 12.103 16.405 1.00 86.62 164 ALA A C 1
ATOM 1315 O O . ALA A 1 164 ? 12.950 12.545 17.543 1.00 86.62 164 ALA A O 1
ATOM 1316 N N . ASP A 1 165 ? 14.077 11.183 16.148 1.00 79.88 165 ASP A N 1
ATOM 1317 C CA . ASP A 1 165 ? 15.052 10.779 17.162 1.00 79.88 165 ASP A CA 1
ATOM 1318 C C . ASP A 1 165 ? 16.035 11.935 17.390 1.00 79.88 165 ASP A C 1
ATOM 1320 O O . ASP A 1 165 ? 16.796 12.342 16.511 1.00 79.88 165 ASP A O 1
ATOM 1324 N N . ARG A 1 166 ? 15.979 12.514 18.589 1.00 73.62 166 ARG A N 1
ATOM 1325 C CA . ARG A 1 166 ? 16.804 13.662 18.984 1.00 73.62 166 ARG A CA 1
ATOM 1326 C C . ARG A 1 166 ? 18.062 13.249 19.736 1.00 73.62 166 ARG A C 1
ATOM 1328 O O . ARG A 1 166 ? 18.783 14.112 20.223 1.00 73.62 166 ARG A O 1
ATOM 1335 N N . THR A 1 167 ? 18.342 11.957 19.855 1.00 72.62 167 THR A N 1
ATOM 1336 C CA . THR A 1 167 ? 19.626 11.476 20.373 1.00 72.62 167 THR A CA 1
ATOM 1337 C C . THR A 1 167 ? 20.715 11.507 19.297 1.00 72.62 167 THR A C 1
ATOM 1339 O O . THR A 1 167 ? 21.889 11.673 19.625 1.00 72.62 167 THR A O 1
ATOM 1342 N N . VAL A 1 168 ? 20.319 11.495 18.018 1.00 69.69 168 VAL A N 1
ATOM 1343 C CA . VAL A 1 168 ? 21.191 11.492 16.831 1.00 69.69 168 VAL A CA 1
ATOM 1344 C C . VAL A 1 168 ? 21.078 12.783 16.003 1.00 69.69 168 VAL A C 1
ATOM 1346 O O . VAL A 1 168 ? 21.055 12.778 14.782 1.00 69.69 168 VAL A O 1
ATOM 1349 N N . ILE A 1 169 ? 21.025 13.944 16.665 1.00 61.31 169 ILE A N 1
ATOM 1350 C CA . ILE A 1 169 ? 20.747 15.261 16.037 1.00 61.31 169 ILE A CA 1
ATOM 1351 C C . ILE A 1 169 ? 21.723 15.635 14.900 1.00 61.31 169 ILE A C 1
ATOM 1353 O O . ILE A 1 169 ? 21.375 16.437 14.035 1.00 61.31 169 ILE A O 1
ATOM 1357 N N . PHE A 1 170 ? 22.942 15.086 14.924 1.00 65.00 170 PHE A N 1
ATOM 1358 C CA . PHE A 1 170 ? 23.982 15.318 13.915 1.00 65.00 170 PHE A CA 1
ATOM 1359 C C . PHE A 1 170 ? 23.985 14.283 12.786 1.00 65.00 170 PHE A C 1
ATOM 1361 O O . PHE A 1 170 ? 24.721 14.463 11.818 1.00 65.00 170 PHE A O 1
ATOM 1368 N N . GLU A 1 171 ? 23.198 13.214 12.906 1.00 66.81 171 GLU A N 1
ATOM 1369 C CA . GLU A 1 171 ? 22.983 12.278 11.812 1.00 66.81 171 GLU A CA 1
ATOM 1370 C C . GLU A 1 171 ? 21.985 12.897 10.831 1.00 66.81 171 GLU A C 1
ATOM 1372 O O . GLU A 1 171 ? 20.944 13.447 11.209 1.00 66.81 171 GLU A O 1
ATOM 1377 N N . THR A 1 172 ? 22.353 12.868 9.555 1.00 62.78 172 THR A N 1
ATOM 1378 C CA . THR A 1 172 ? 21.539 13.389 8.453 1.00 62.78 172 THR A CA 1
ATOM 1379 C C . THR A 1 172 ? 20.567 12.352 7.912 1.00 62.78 172 THR A C 1
ATOM 1381 O O . THR A 1 172 ? 19.614 12.729 7.239 1.00 62.78 172 THR A O 1
ATOM 1384 N N . ASN A 1 173 ? 20.791 11.073 8.216 1.00 71.56 173 ASN A N 1
ATOM 1385 C CA . ASN A 1 173 ? 20.039 9.974 7.632 1.00 71.56 173 ASN A CA 1
ATOM 1386 C C . ASN A 1 173 ? 18.677 9.837 8.309 1.00 71.56 173 ASN A C 1
ATOM 1388 O O . ASN A 1 173 ? 18.549 9.909 9.535 1.00 71.56 173 ASN A O 1
ATOM 1392 N N . ASN A 1 174 ? 17.654 9.612 7.497 1.00 81.62 174 ASN A N 1
ATOM 1393 C CA . ASN A 1 174 ? 16.311 9.364 7.977 1.00 81.62 174 ASN A CA 1
ATOM 1394 C C . ASN A 1 174 ? 16.167 7.934 8.526 1.00 81.62 174 ASN A C 1
ATOM 1396 O O . ASN A 1 174 ? 16.051 6.975 7.768 1.00 81.62 174 ASN A O 1
ATOM 1400 N N . VAL A 1 175 ? 16.181 7.784 9.852 1.00 77.38 175 VAL A N 1
ATOM 1401 C CA . VAL A 1 175 ? 16.062 6.478 10.522 1.00 77.38 175 VAL A CA 1
ATOM 1402 C C . VAL A 1 175 ? 14.596 6.185 10.879 1.00 77.38 175 VAL A C 1
ATOM 1404 O O . VAL A 1 175 ? 13.905 7.087 11.366 1.00 77.38 175 VAL A O 1
ATOM 1407 N N . PRO A 1 176 ? 14.108 4.939 10.700 1.00 81.81 176 PRO A N 1
ATOM 1408 C CA . PRO A 1 176 ? 12.766 4.549 11.119 1.00 81.81 176 PRO A CA 1
ATOM 1409 C C . PRO A 1 176 ? 12.495 4.822 12.596 1.00 81.81 176 PRO A C 1
ATOM 1411 O O . PRO A 1 176 ? 13.253 4.414 13.478 1.00 81.81 176 PRO A O 1
ATOM 1414 N N . LEU A 1 177 ? 11.367 5.474 12.865 1.00 84.31 177 LEU A N 1
ATOM 1415 C CA . LEU A 1 177 ? 10.829 5.619 14.208 1.00 84.31 177 LEU A CA 1
ATOM 1416 C C . LEU A 1 177 ? 9.786 4.540 14.451 1.00 84.31 177 LEU A C 1
ATOM 1418 O O . LEU A 1 177 ? 8.999 4.191 13.579 1.00 84.31 177 LEU A O 1
ATOM 1422 N N . GLN A 1 178 ? 9.760 4.032 15.675 1.00 79.00 178 GLN A N 1
ATOM 1423 C CA . GLN A 1 178 ? 8.732 3.092 16.087 1.00 79.00 178 GLN A CA 1
ATOM 1424 C C . GLN A 1 178 ? 7.595 3.914 16.708 1.00 79.00 178 GLN A C 1
ATOM 1426 O O . GLN A 1 178 ? 7.676 4.318 17.866 1.00 79.00 178 GLN A O 1
ATOM 1431 N N . GLY A 1 179 ? 6.612 4.295 15.886 1.00 88.19 179 GLY A N 1
ATOM 1432 C CA . GLY A 1 179 ? 5.455 5.113 16.270 1.00 88.19 179 GLY A CA 1
ATOM 1433 C C . GLY A 1 179 ? 4.464 4.384 17.165 1.00 88.19 179 GLY A C 1
ATOM 1434 O O . GLY A 1 179 ? 4.757 4.119 18.334 1.00 88.19 179 GLY A O 1
ATOM 1435 N N . ALA A 1 180 ? 3.283 4.073 16.633 1.00 91.31 180 ALA A N 1
ATOM 1436 C CA . ALA A 1 180 ? 2.232 3.357 17.357 1.00 91.31 180 ALA A CA 1
ATOM 1437 C C . ALA A 1 180 ? 2.748 2.048 17.991 1.00 91.31 180 ALA A C 1
ATOM 1439 O O . ALA A 1 180 ? 2.499 1.771 19.162 1.00 91.31 180 ALA A O 1
ATOM 1440 N N . GLU A 1 181 ? 3.582 1.286 17.276 1.00 91.75 181 GLU A N 1
ATOM 1441 C CA . GLU A 1 181 ? 4.133 0.009 17.757 1.00 91.75 181 GLU A CA 1
ATOM 1442 C C . GLU A 1 181 ? 4.956 0.118 19.060 1.00 91.75 181 GLU A C 1
ATOM 1444 O O . GLU A 1 181 ? 5.169 -0.889 19.744 1.00 91.75 181 GLU A O 1
ATOM 1449 N N . LYS A 1 182 ? 5.402 1.327 19.439 1.00 92.25 182 LYS A N 1
ATOM 1450 C CA . LYS A 1 182 ? 6.116 1.609 20.698 1.00 92.25 182 LYS A CA 1
ATOM 1451 C C . LYS A 1 182 ? 5.463 2.689 21.559 1.00 92.25 182 LYS A C 1
ATOM 1453 O O . LYS A 1 182 ? 6.167 3.375 22.303 1.00 92.25 182 LYS A O 1
ATOM 1458 N N . ALA A 1 183 ? 4.147 2.882 21.461 1.00 91.81 183 ALA A N 1
ATOM 1459 C CA . ALA A 1 183 ? 3.442 3.916 22.227 1.00 91.81 183 ALA A CA 1
ATOM 1460 C C . ALA A 1 183 ? 3.997 5.328 22.009 1.00 91.81 183 ALA A C 1
ATOM 1462 O O . ALA A 1 183 ? 3.925 6.174 22.900 1.00 91.81 183 ALA A O 1
ATOM 1463 N N . TYR A 1 184 ? 4.574 5.570 20.827 1.00 90.56 184 TYR A N 1
ATOM 1464 C CA . TYR A 1 184 ? 5.250 6.812 20.466 1.00 90.56 184 TYR A CA 1
ATOM 1465 C C . TYR A 1 184 ? 6.362 7.219 21.453 1.00 90.56 184 TYR A C 1
ATOM 1467 O O . TYR A 1 184 ? 6.669 8.402 21.609 1.00 90.56 184 TYR A O 1
ATOM 1475 N N . ASN A 1 185 ? 6.971 6.251 22.144 1.00 82.81 185 ASN A N 1
ATOM 1476 C CA . ASN A 1 185 ? 8.008 6.507 23.137 1.00 82.81 185 ASN A CA 1
ATOM 1477 C C . ASN A 1 185 ? 9.298 7.062 22.494 1.00 82.81 185 ASN A C 1
ATOM 1479 O O . ASN A 1 185 ? 9.590 6.837 21.322 1.00 82.81 185 ASN A O 1
ATOM 1483 N N . GLY A 1 186 ? 10.107 7.771 23.282 1.00 73.94 186 GLY A N 1
ATOM 1484 C CA . GLY A 1 186 ? 11.443 8.231 22.889 1.00 73.94 186 GLY A CA 1
ATOM 1485 C C . GLY A 1 186 ? 11.505 9.605 22.215 1.00 73.94 186 GLY A C 1
ATOM 1486 O O . GLY A 1 186 ? 12.589 10.177 22.129 1.00 73.94 186 GLY A O 1
ATOM 1487 N N . SER A 1 187 ? 10.381 10.192 21.795 1.00 76.81 187 SER A N 1
ATOM 1488 C CA . SER A 1 187 ? 10.354 11.556 21.252 1.00 76.81 187 SER A CA 1
ATOM 1489 C C . SER A 1 187 ? 8.953 12.158 21.337 1.00 76.81 187 SER A C 1
ATOM 1491 O O . SER A 1 187 ? 7.969 11.457 21.155 1.00 76.81 187 SER A O 1
ATOM 1493 N N . ASN A 1 188 ? 8.845 13.458 21.610 1.00 79.75 188 ASN A N 1
ATOM 1494 C CA . ASN A 1 188 ? 7.567 14.171 21.553 1.00 79.75 188 ASN A CA 1
ATOM 1495 C C . ASN A 1 188 ? 7.480 14.949 20.233 1.00 79.75 188 ASN A C 1
ATOM 1497 O O . ASN A 1 188 ? 8.487 15.551 19.843 1.00 79.75 188 ASN A O 1
ATOM 1501 N N . PRO A 1 189 ? 6.307 15.002 19.575 1.00 87.88 189 PRO A N 1
ATOM 1502 C CA . PRO A 1 189 ? 6.120 15.872 18.424 1.00 87.88 189 PRO A CA 1
ATOM 1503 C C . PRO A 1 189 ? 6.335 17.333 18.826 1.00 87.88 189 PRO A C 1
ATOM 1505 O O . PRO A 1 189 ? 5.771 17.789 19.822 1.00 87.88 189 PRO A O 1
ATOM 1508 N N . LEU A 1 190 ? 7.132 18.069 18.052 1.00 89.44 190 LEU A N 1
ATOM 1509 C CA . LEU A 1 190 ? 7.276 19.519 18.193 1.00 89.44 190 LEU A CA 1
ATOM 1510 C C . LEU A 1 190 ? 6.720 20.230 16.972 1.00 89.44 190 LEU A C 1
ATOM 1512 O O . LEU A 1 190 ? 6.892 19.741 15.860 1.00 89.44 190 LEU A O 1
ATOM 1516 N N . VAL A 1 191 ? 6.128 21.402 17.186 1.00 92.38 191 VAL A N 1
ATOM 1517 C CA . VAL A 1 191 ? 5.710 22.286 16.095 1.00 92.38 191 VAL A CA 1
ATOM 1518 C C . VAL A 1 191 ? 6.944 22.707 15.297 1.00 92.38 191 VAL A C 1
ATOM 1520 O O . VAL A 1 191 ? 7.912 23.201 15.876 1.00 92.38 191 VAL A O 1
ATOM 1523 N N . VAL A 1 192 ? 6.897 22.503 13.983 1.00 91.81 192 VAL A N 1
ATOM 1524 C CA . VAL A 1 192 ? 7.922 22.941 13.020 1.00 91.81 192 VAL A CA 1
ATOM 1525 C C . VAL A 1 192 ? 7.395 23.997 12.054 1.00 91.81 192 VAL A C 1
ATOM 1527 O O . VAL A 1 192 ? 8.168 24.744 11.473 1.00 91.81 192 VAL A O 1
ATOM 1530 N N . ALA A 1 193 ? 6.077 24.102 11.882 1.00 94.06 193 ALA A N 1
ATOM 1531 C CA . ALA A 1 193 ? 5.477 25.163 11.086 1.00 94.06 193 ALA A CA 1
ATOM 1532 C C . ALA A 1 193 ? 4.015 25.400 11.474 1.00 94.06 193 ALA A C 1
ATOM 1534 O O . ALA A 1 193 ? 3.353 24.514 12.013 1.00 94.06 193 ALA A O 1
ATOM 1535 N N . THR A 1 194 ? 3.515 26.585 11.129 1.00 95.38 194 THR A N 1
ATOM 1536 C CA . THR A 1 194 ? 2.089 26.921 11.124 1.00 95.38 194 THR A CA 1
ATOM 1537 C C . THR A 1 194 ? 1.741 27.489 9.753 1.00 95.38 194 THR A C 1
ATOM 1539 O O . THR A 1 194 ? 2.509 28.284 9.208 1.00 95.38 194 THR A O 1
ATOM 1542 N N . THR A 1 195 ? 0.613 27.081 9.179 1.00 95.94 195 THR A N 1
ATOM 1543 C CA . THR A 1 195 ? 0.193 27.500 7.836 1.00 95.94 195 THR A CA 1
ATOM 1544 C C . THR A 1 195 ? -1.326 27.595 7.724 1.00 95.94 195 THR A C 1
ATOM 1546 O O . THR A 1 195 ? -2.050 26.894 8.423 1.00 95.94 195 THR A O 1
ATOM 1549 N N . THR A 1 196 ? -1.820 28.444 6.827 1.00 96.69 196 THR A N 1
ATOM 1550 C CA . THR A 1 196 ? -3.235 28.470 6.413 1.00 96.69 196 THR A CA 1
ATOM 1551 C C . THR A 1 196 ? -3.515 27.546 5.230 1.00 96.69 196 THR A C 1
ATOM 1553 O O . THR A 1 196 ? -4.673 27.284 4.912 1.00 96.69 196 THR A O 1
ATOM 1556 N N . GLU A 1 197 ? -2.457 27.081 4.568 1.00 96.56 197 GLU A N 1
ATOM 1557 C CA . GLU A 1 197 ? -2.538 26.180 3.424 1.00 96.56 197 GLU A CA 1
ATOM 1558 C C . GLU A 1 197 ? -2.841 24.747 3.867 1.00 96.56 197 GLU A C 1
ATOM 1560 O O . GLU A 1 197 ? -2.653 24.381 5.024 1.00 96.56 197 GLU A O 1
ATOM 1565 N N . THR A 1 198 ? -3.274 23.918 2.925 1.00 96.69 198 THR A N 1
ATOM 1566 C CA . THR A 1 198 ? -3.562 22.493 3.148 1.00 96.69 198 THR A CA 1
ATOM 1567 C C . THR A 1 198 ? -2.482 21.568 2.581 1.00 96.69 198 THR A C 1
ATOM 1569 O O . THR A 1 198 ? -2.699 20.380 2.351 1.00 96.69 198 THR A O 1
ATOM 1572 N N . SER A 1 199 ? -1.304 22.132 2.314 1.00 95.88 199 SER A N 1
ATOM 1573 C CA . SER A 1 199 ? -0.122 21.390 1.895 1.00 95.88 199 SER A CA 1
ATOM 1574 C C . SER A 1 199 ? 1.146 21.985 2.499 1.00 95.88 199 SER A C 1
ATOM 1576 O O . SER A 1 199 ? 1.208 23.178 2.817 1.00 95.88 199 SER A O 1
ATOM 1578 N N . PHE A 1 200 ? 2.166 21.146 2.677 1.00 95.31 200 PHE A N 1
ATOM 1579 C CA . PHE A 1 200 ? 3.438 21.554 3.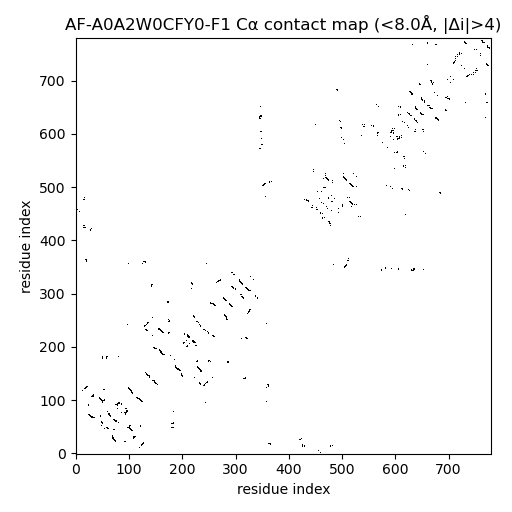261 1.00 95.31 200 PHE A CA 1
ATOM 1580 C C . PHE A 1 200 ? 4.616 20.728 2.735 1.00 95.31 200 PHE A C 1
ATOM 1582 O O . PHE A 1 200 ? 4.634 19.505 2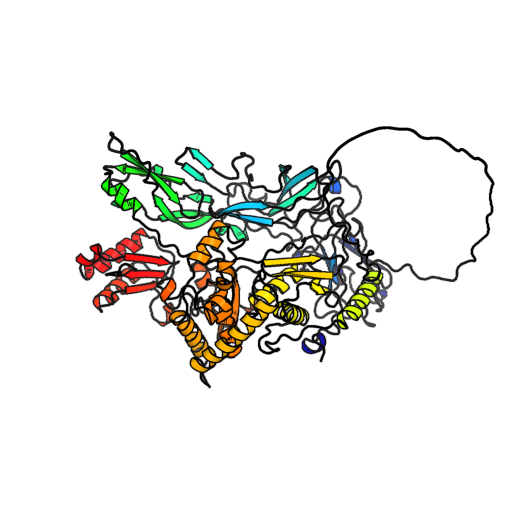.846 1.00 95.31 200 PHE A O 1
ATOM 1589 N N . ASN A 1 201 ? 5.642 21.408 2.221 1.00 92.88 201 ASN A N 1
ATOM 1590 C CA . ASN A 1 201 ? 6.902 20.790 1.785 1.00 92.88 201 ASN A CA 1
ATOM 1591 C C . ASN A 1 201 ? 8.158 21.558 2.250 1.00 92.88 201 ASN A C 1
ATOM 1593 O O . ASN A 1 201 ? 9.270 21.288 1.798 1.00 92.88 201 ASN A O 1
ATOM 1597 N N . ASN A 1 202 ? 8.006 22.536 3.150 1.00 89.56 202 ASN A N 1
ATOM 1598 C CA . ASN A 1 202 ? 9.087 23.421 3.591 1.00 89.56 202 ASN A CA 1
ATOM 1599 C C . ASN A 1 202 ? 9.765 22.929 4.884 1.00 89.56 202 ASN A C 1
ATOM 1601 O O . ASN A 1 202 ? 9.836 23.654 5.874 1.00 89.56 202 ASN A O 1
ATOM 1605 N N . PHE A 1 203 ? 10.268 21.693 4.884 1.00 87.75 203 PHE A N 1
ATOM 1606 C CA . PHE A 1 203 ? 10.795 21.015 6.083 1.00 87.75 203 PHE A CA 1
ATOM 1607 C C . PHE A 1 203 ? 12.046 21.664 6.706 1.00 87.75 203 PHE A C 1
ATOM 1609 O O . PHE A 1 203 ? 12.346 21.414 7.869 1.00 87.75 203 PHE A O 1
ATOM 1616 N N . ASN A 1 204 ? 12.757 22.501 5.946 1.00 83.25 204 ASN A N 1
ATOM 1617 C CA . ASN A 1 204 ? 13.944 23.248 6.380 1.00 83.25 204 ASN A CA 1
ATOM 1618 C C . ASN A 1 204 ? 13.649 24.697 6.810 1.00 83.25 204 ASN A C 1
ATOM 1620 O O . ASN A 1 204 ? 14.587 25.429 7.124 1.00 83.25 204 ASN A O 1
ATOM 1624 N N . GLU A 1 205 ? 12.390 25.142 6.752 1.00 82.12 205 GLU A N 1
ATOM 1625 C CA . GLU A 1 205 ? 11.991 26.528 7.049 1.00 82.12 205 GLU A CA 1
ATOM 1626 C C . GLU A 1 205 ? 12.701 27.600 6.182 1.00 82.12 205 GLU A C 1
ATOM 1628 O O . GLU A 1 205 ? 12.748 28.776 6.539 1.00 82.12 205 GLU A O 1
ATOM 1633 N N . ASP A 1 206 ? 13.223 27.233 5.006 1.00 81.81 206 ASP A N 1
ATOM 1634 C CA . ASP A 1 206 ? 13.966 28.142 4.115 1.00 81.81 206 ASP A CA 1
ATOM 1635 C C . ASP A 1 206 ? 13.095 28.804 3.033 1.00 81.81 206 ASP A C 1
ATOM 1637 O O . ASP A 1 206 ? 13.551 29.695 2.311 1.00 81.81 206 ASP A O 1
ATOM 1641 N N . GLY A 1 207 ? 11.835 28.375 2.927 1.00 83.44 207 GLY A N 1
ATOM 1642 C CA . GLY A 1 207 ? 10.859 28.873 1.961 1.00 83.44 207 GLY A CA 1
ATOM 1643 C C . GLY A 1 207 ? 11.051 28.305 0.555 1.00 83.44 207 GLY A C 1
ATOM 1644 O O . GLY A 1 207 ? 10.420 28.792 -0.381 1.00 83.44 207 GLY A O 1
ATOM 1645 N N . LYS A 1 208 ? 11.915 27.297 0.384 1.00 84.44 208 LYS A N 1
ATOM 1646 C CA . LYS A 1 208 ? 12.245 26.702 -0.919 1.00 84.44 208 LYS A CA 1
ATOM 1647 C C . LYS A 1 208 ? 11.627 25.324 -1.134 1.00 84.44 208 LYS A C 1
ATOM 1649 O O . LYS A 1 208 ? 11.929 24.676 -2.134 1.00 84.44 208 LYS A O 1
ATOM 1654 N N . GLY A 1 209 ? 10.803 24.847 -0.202 1.00 84.88 209 GLY A N 1
ATOM 1655 C CA . GLY A 1 209 ? 10.152 23.542 -0.326 1.00 84.88 209 GLY A CA 1
ATOM 1656 C C . GLY A 1 209 ? 11.168 22.398 -0.419 1.00 84.88 209 GLY A C 1
ATOM 1657 O O . GLY A 1 209 ? 11.043 21.522 -1.278 1.00 84.88 209 GLY A O 1
ATOM 1658 N N . GLY A 1 210 ? 12.255 22.488 0.355 1.00 87.25 210 GLY A N 1
ATOM 1659 C CA . GLY A 1 210 ? 13.332 21.497 0.361 1.00 87.25 210 GLY A CA 1
ATOM 1660 C C . GLY A 1 210 ? 14.272 21.541 -0.851 1.00 87.25 210 GLY A C 1
ATOM 1661 O O . GLY A 1 210 ? 15.040 20.597 -1.023 1.00 87.25 210 GLY A O 1
ATOM 1662 N N . LEU A 1 211 ? 14.230 22.588 -1.694 1.00 92.88 211 LEU A N 1
ATOM 1663 C CA . LEU A 1 211 ? 15.125 22.749 -2.852 1.00 92.88 211 LEU A CA 1
ATOM 1664 C C . LEU A 1 211 ? 16.363 23.604 -2.573 1.00 92.88 211 LEU A C 1
ATOM 1666 O O . LEU A 1 211 ? 16.288 24.765 -2.170 1.00 92.88 211 LEU A O 1
ATOM 1670 N N . GLY A 1 212 ? 17.514 23.079 -2.979 1.00 91.69 212 GLY A N 1
ATOM 1671 C CA . GLY A 1 212 ? 18.804 23.758 -2.975 1.00 91.69 212 GLY A CA 1
ATOM 1672 C C . GLY A 1 212 ? 19.092 24.485 -4.279 1.00 91.69 212 GLY A C 1
ATOM 1673 O O . GLY A 1 212 ? 20.078 24.176 -4.945 1.00 91.69 212 GLY A O 1
ATOM 1674 N N . ILE A 1 213 ? 18.244 25.436 -4.677 1.00 90.94 213 ILE A N 1
ATOM 1675 C CA . ILE A 1 213 ? 18.481 26.219 -5.902 1.00 90.94 213 ILE A CA 1
ATOM 1676 C C . ILE A 1 213 ? 19.658 27.174 -5.665 1.00 90.94 213 ILE A C 1
ATOM 1678 O O . ILE A 1 213 ? 19.564 28.086 -4.833 1.00 90.94 213 ILE A O 1
ATOM 1682 N N . MET A 1 214 ? 20.760 26.956 -6.390 1.00 87.56 214 MET A N 1
ATOM 1683 C CA . MET A 1 214 ? 21.954 27.809 -6.365 1.00 87.56 214 MET A CA 1
ATOM 1684 C C . MET A 1 214 ? 21.926 28.864 -7.476 1.00 87.56 214 MET A C 1
ATOM 1686 O O . MET A 1 214 ? 22.320 30.006 -7.250 1.00 87.56 214 MET A O 1
ATOM 1690 N N . ASN A 1 215 ? 21.495 28.476 -8.678 1.00 87.38 215 ASN A N 1
ATOM 1691 C CA . ASN A 1 215 ? 21.350 29.328 -9.862 1.00 87.38 215 ASN A CA 1
ATOM 1692 C C . ASN A 1 215 ? 20.450 28.620 -10.900 1.00 87.38 215 ASN A C 1
ATOM 1694 O O . ASN A 1 215 ? 19.967 27.522 -10.640 1.00 87.38 215 ASN A O 1
ATOM 1698 N N . GLU A 1 216 ? 20.244 29.224 -12.074 1.00 85.81 216 GLU A N 1
ATOM 1699 C CA . GLU A 1 216 ? 19.382 28.675 -13.140 1.00 85.81 216 GLU A CA 1
ATOM 1700 C C . GLU A 1 216 ? 19.804 27.285 -13.648 1.00 85.81 216 GLU A C 1
ATOM 1702 O O . GLU A 1 216 ? 18.962 26.520 -14.109 1.00 85.81 216 GLU A O 1
ATOM 1707 N N . LEU A 1 217 ? 21.090 26.939 -13.540 1.00 86.06 217 LEU A N 1
ATOM 1708 C CA . LEU A 1 217 ? 21.658 25.671 -14.002 1.00 86.06 217 LEU A CA 1
ATOM 1709 C C . LEU A 1 217 ? 21.853 24.657 -12.873 1.00 86.06 217 LEU A C 1
ATOM 1711 O O . LEU A 1 217 ? 22.359 23.566 -13.120 1.00 86.06 217 LEU A O 1
ATOM 1715 N N . THR A 1 218 ? 21.589 25.017 -11.614 1.00 89.69 218 THR A N 1
ATOM 1716 C CA . THR A 1 218 ? 21.993 24.181 -10.479 1.00 89.69 218 THR A CA 1
ATOM 1717 C C . THR A 1 218 ? 20.952 24.149 -9.375 1.00 89.69 218 THR A C 1
ATOM 1719 O O . THR A 1 218 ? 20.736 25.135 -8.662 1.00 89.69 218 THR A O 1
ATOM 1722 N N . THR A 1 219 ? 20.424 22.945 -9.172 1.00 94.69 219 THR A N 1
ATOM 1723 C CA . THR A 1 219 ? 19.641 22.542 -8.007 1.00 94.69 219 THR A CA 1
ATOM 1724 C C . THR A 1 219 ? 20.437 21.452 -7.302 1.00 94.69 219 THR A C 1
ATOM 1726 O O . THR A 1 219 ? 20.498 20.322 -7.778 1.00 94.69 219 THR A O 1
ATOM 1729 N N . SER A 1 220 ? 21.111 21.808 -6.206 1.00 91.06 220 SER A N 1
ATOM 1730 C CA . SER A 1 220 ? 22.089 20.930 -5.550 1.00 91.06 220 SER A CA 1
ATOM 1731 C C . SER A 1 220 ? 21.464 19.848 -4.679 1.00 91.06 220 SER A C 1
ATOM 1733 O O . SER A 1 220 ? 22.109 18.837 -4.421 1.00 91.06 220 SER A O 1
ATOM 1735 N N . TYR A 1 221 ? 20.252 20.093 -4.184 1.00 92.44 221 TYR A N 1
ATOM 1736 C CA . TYR A 1 221 ? 19.496 19.124 -3.406 1.00 92.44 221 TYR A CA 1
ATOM 1737 C C . TYR A 1 221 ? 17.988 19.317 -3.575 1.00 92.44 221 TYR A C 1
ATOM 1739 O O . TYR A 1 221 ? 17.529 20.413 -3.914 1.00 92.44 221 TYR A O 1
ATOM 1747 N N . GLN A 1 222 ? 17.233 18.263 -3.294 1.00 94.00 222 GLN A N 1
ATOM 1748 C CA . GLN A 1 222 ? 15.782 18.252 -3.117 1.00 94.00 222 GLN A CA 1
ATOM 1749 C C . GLN A 1 222 ? 15.432 17.460 -1.843 1.00 94.00 222 GLN A C 1
ATOM 1751 O O . GLN A 1 222 ? 16.314 16.834 -1.262 1.00 94.00 222 GLN A O 1
ATOM 1756 N N . ASN A 1 223 ? 14.177 17.509 -1.377 1.00 92.25 223 ASN A N 1
ATOM 1757 C CA . ASN A 1 223 ? 13.696 16.779 -0.186 1.00 92.25 223 ASN A CA 1
ATOM 1758 C C . ASN A 1 223 ? 14.517 16.988 1.106 1.00 92.25 223 ASN A C 1
ATOM 1760 O O . ASN A 1 223 ? 14.390 16.231 2.069 1.00 92.25 223 ASN A O 1
ATOM 1764 N N . HIS A 1 224 ? 15.363 18.018 1.158 1.00 86.88 224 HIS A N 1
ATOM 1765 C CA . HIS A 1 224 ? 16.281 18.216 2.271 1.00 86.88 224 HIS A CA 1
ATOM 1766 C C . HIS A 1 224 ? 15.523 18.600 3.547 1.00 86.88 224 HIS A C 1
ATOM 1768 O O . HIS A 1 224 ? 14.594 19.408 3.517 1.00 86.88 224 HIS A O 1
ATOM 1774 N N . GLY A 1 225 ? 15.978 18.069 4.685 1.00 83.06 225 GLY A N 1
ATOM 1775 C CA . GLY A 1 225 ? 15.450 18.393 6.016 1.00 83.06 225 GLY A CA 1
ATOM 1776 C C . GLY A 1 225 ? 14.344 17.468 6.489 1.00 83.06 225 GLY A C 1
ATOM 1777 O O . GLY A 1 225 ? 13.989 17.480 7.666 1.00 83.06 225 GLY A O 1
ATOM 1778 N N . MET A 1 226 ? 13.824 16.649 5.582 1.00 87.00 226 MET A N 1
ATOM 1779 C CA . MET A 1 226 ? 12.798 15.675 5.880 1.00 87.00 226 MET A CA 1
ATOM 1780 C C . MET A 1 226 ? 13.360 14.533 6.727 1.00 87.00 226 MET A C 1
ATOM 1782 O O . MET A 1 226 ? 14.289 13.847 6.308 1.00 87.00 226 MET A O 1
ATOM 1786 N N . LYS A 1 227 ? 12.780 14.316 7.912 1.00 87.19 227 LYS A N 1
ATOM 1787 C CA . LYS A 1 227 ? 13.117 13.169 8.764 1.00 87.19 227 LYS A CA 1
ATOM 1788 C C . LYS A 1 227 ? 12.042 12.842 9.792 1.00 87.19 227 LYS A C 1
ATOM 1790 O O . LYS A 1 227 ? 11.383 13.743 10.312 1.00 87.19 227 LYS A O 1
ATOM 1795 N N . GLY A 1 228 ? 11.944 11.568 10.150 1.00 89.25 228 GLY A N 1
ATOM 1796 C CA . GLY A 1 228 ? 11.059 11.077 11.200 1.00 89.25 228 GLY A CA 1
ATOM 1797 C C . GLY A 1 228 ? 9.597 10.971 10.766 1.00 89.25 228 GLY A C 1
ATOM 1798 O O . GLY A 1 228 ? 9.286 10.457 9.695 1.00 89.25 228 GLY A O 1
ATOM 1799 N N . GLU A 1 229 ? 8.696 11.418 11.634 1.00 92.31 229 GLU A N 1
ATOM 1800 C CA . GLU A 1 229 ? 7.247 11.325 11.456 1.00 92.31 229 GLU A CA 1
ATOM 1801 C C . GLU A 1 229 ? 6.595 12.702 11.586 1.00 92.31 229 GLU A C 1
ATOM 1803 O O . GLU A 1 229 ? 6.888 13.451 12.525 1.00 92.31 229 GLU A O 1
ATOM 1808 N N . TYR A 1 230 ? 5.697 13.030 10.659 1.00 94.38 230 TYR A N 1
ATOM 1809 C CA . TYR A 1 230 ? 4.974 14.300 10.648 1.00 94.38 230 TYR A CA 1
ATOM 1810 C C . TYR A 1 230 ? 3.499 14.122 10.987 1.00 94.38 230 TYR A C 1
ATOM 1812 O O . TYR A 1 230 ? 2.895 13.106 10.655 1.00 94.38 230 TYR A O 1
ATOM 1820 N N . TYR A 1 231 ? 2.937 15.140 11.632 1.00 95.81 231 TYR A N 1
ATOM 1821 C CA . TYR A 1 231 ? 1.536 15.209 12.034 1.00 95.81 231 TYR A CA 1
ATOM 1822 C C . TYR A 1 231 ? 0.985 16.606 11.790 1.00 95.81 231 TYR A C 1
ATOM 1824 O O . TYR A 1 231 ? 1.745 17.577 11.788 1.00 95.81 231 TYR A O 1
ATOM 1832 N N . VAL A 1 232 ? -0.334 16.721 11.673 1.00 97.06 232 VAL A N 1
ATOM 1833 C CA . VAL A 1 232 ? -1.022 18.006 11.545 1.00 97.06 232 VAL A CA 1
ATOM 1834 C C . VAL A 1 232 ? -2.162 18.099 12.556 1.00 97.06 232 VAL A C 1
ATOM 1836 O O . VAL A 1 232 ? -2.884 17.128 12.785 1.00 97.06 232 VAL A O 1
ATOM 1839 N N . THR A 1 233 ? -2.322 19.273 13.167 1.00 96.69 233 THR A N 1
ATOM 1840 C CA . THR A 1 233 ? -3.518 19.641 13.942 1.00 96.69 233 THR A CA 1
ATOM 1841 C C . THR A 1 233 ? -4.196 20.853 13.307 1.00 96.69 233 THR A C 1
ATOM 1843 O O . THR A 1 233 ? -3.532 21.731 12.749 1.00 96.69 233 THR A O 1
ATOM 1846 N N . ALA A 1 234 ? -5.525 20.904 13.380 1.00 97.25 234 ALA A N 1
ATOM 1847 C CA . ALA A 1 234 ? -6.326 22.068 13.017 1.00 97.25 234 ALA A CA 1
ATOM 1848 C C . ALA A 1 234 ? -6.487 22.998 14.226 1.00 97.25 234 ALA A C 1
ATOM 1850 O O . ALA A 1 234 ? -6.693 22.531 15.347 1.00 97.25 234 ALA A O 1
ATOM 1851 N N . VAL A 1 235 ? -6.421 24.313 14.010 1.00 96.56 235 VAL A N 1
ATOM 1852 C CA . VAL A 1 235 ? -6.459 25.317 15.084 1.00 96.56 235 VAL A CA 1
ATOM 1853 C C . VAL A 1 235 ? -7.472 26.412 14.765 1.00 96.56 235 VAL A C 1
ATOM 1855 O O . VAL A 1 235 ? -7.542 26.914 13.642 1.00 96.56 235 VAL A O 1
ATOM 1858 N N . SER A 1 236 ? -8.261 26.805 15.766 1.00 96.31 236 SER A N 1
ATOM 1859 C CA . SER A 1 236 ? -9.216 27.912 15.668 1.00 96.31 236 SER A CA 1
ATOM 1860 C C . SER A 1 236 ? -9.393 28.592 17.023 1.00 96.31 236 SER A C 1
ATOM 1862 O O . SER A 1 236 ? -9.996 28.035 17.942 1.00 96.31 236 SER A O 1
ATOM 1864 N N . GLY A 1 237 ? -8.847 29.802 17.169 1.00 92.38 237 GLY A N 1
ATOM 1865 C CA . GLY A 1 237 ? -8.854 30.518 18.445 1.00 92.38 237 GLY A CA 1
ATOM 1866 C C . GLY A 1 237 ? -8.080 29.756 19.524 1.00 92.38 237 GLY A C 1
ATOM 1867 O O . GLY A 1 237 ? -6.876 29.554 19.400 1.00 92.38 237 GLY A O 1
ATOM 1868 N N . ASP A 1 238 ? -8.768 29.357 20.591 1.00 90.25 238 ASP A N 1
ATOM 1869 C CA . ASP A 1 238 ? -8.225 28.552 21.687 1.00 90.25 238 ASP A CA 1
ATOM 1870 C C . ASP A 1 238 ? -8.419 27.039 21.494 1.00 90.25 238 ASP A C 1
ATOM 1872 O O . ASP A 1 238 ? -7.935 26.257 22.318 1.00 90.25 238 ASP A O 1
ATOM 1876 N N . LYS A 1 239 ? -9.117 26.617 20.433 1.00 92.81 239 LYS A N 1
ATOM 1877 C CA . LYS A 1 239 ? -9.376 25.210 20.110 1.00 92.81 239 LYS A CA 1
ATOM 1878 C C . LYS A 1 239 ? -8.279 24.635 19.231 1.00 92.81 239 LYS A C 1
ATOM 1880 O O . LYS A 1 239 ? -7.813 25.289 18.296 1.00 92.81 239 LYS A O 1
ATOM 1885 N N . GLU A 1 240 ? -7.930 23.385 19.498 1.00 93.94 240 GLU A N 1
ATOM 1886 C CA . GLU A 1 240 ? -6.985 22.619 18.693 1.00 93.94 240 GLU A CA 1
ATOM 1887 C C . GLU A 1 240 ? -7.482 21.177 18.550 1.00 93.94 240 GLU A C 1
ATOM 1889 O O . GLU A 1 240 ? -8.000 20.596 19.506 1.00 93.94 240 GLU A O 1
ATOM 1894 N N . SER A 1 241 ? -7.362 20.610 17.349 1.00 95.44 241 SER A N 1
ATOM 1895 C CA . SER A 1 241 ? -7.712 19.211 17.123 1.00 95.44 241 SER A CA 1
ATOM 1896 C C . SER A 1 241 ? -6.716 18.262 17.808 1.00 95.44 241 SER A C 1
ATOM 1898 O O . SER A 1 241 ? -5.612 18.646 18.196 1.00 95.44 241 SER A O 1
ATOM 1900 N N . ASN A 1 242 ? -7.071 16.980 17.890 1.00 95.00 242 ASN A N 1
ATOM 1901 C CA . ASN A 1 242 ? -6.111 15.916 18.171 1.00 95.00 242 ASN A CA 1
ATOM 1902 C C . ASN A 1 242 ? -5.169 15.754 16.966 1.00 95.00 242 ASN A C 1
ATOM 1904 O O . ASN A 1 242 ? -5.392 16.354 15.906 1.00 95.00 242 ASN A O 1
ATOM 1908 N N . PHE A 1 243 ? -4.103 14.972 17.136 1.00 95.19 243 PHE A N 1
ATOM 1909 C CA . PHE A 1 243 ? -3.138 14.736 16.068 1.00 95.19 243 PHE A CA 1
ATOM 1910 C C . PHE A 1 243 ? -3.770 13.902 14.950 1.00 95.19 243 PHE A C 1
ATOM 1912 O O . PHE A 1 243 ? -4.485 12.936 15.220 1.00 95.19 243 PHE A O 1
ATOM 1919 N N . SER A 1 244 ? -3.472 14.263 13.699 1.00 95.69 244 SER A N 1
ATOM 1920 C CA . SER A 1 244 ? -3.716 13.411 12.532 1.00 95.69 244 SER A CA 1
ATOM 1921 C C . SER A 1 244 ? -3.031 12.050 12.672 1.00 95.69 244 SER A C 1
ATOM 1923 O O . SER A 1 244 ? -2.156 11.859 13.520 1.00 95.69 244 SER A O 1
ATOM 1925 N N . ASN A 1 245 ? -3.330 11.115 11.770 1.00 91.50 245 ASN A N 1
ATOM 1926 C CA . ASN A 1 245 ? -2.407 10.012 11.513 1.00 91.50 245 ASN A CA 1
ATOM 1927 C C . ASN A 1 245 ? -0.995 10.554 11.213 1.00 91.50 245 ASN A C 1
ATOM 1929 O O . ASN A 1 245 ? -0.826 11.662 10.696 1.00 91.50 245 ASN A O 1
ATOM 1933 N N . GLY A 1 246 ? 0.022 9.784 11.598 1.00 91.50 246 GLY A N 1
ATOM 1934 C CA . GLY A 1 246 ? 1.414 10.151 11.358 1.00 91.50 246 GLY A CA 1
ATOM 1935 C C . GLY A 1 246 ? 1.864 9.712 9.973 1.00 91.50 246 GLY A C 1
ATOM 1936 O O . GLY A 1 246 ? 1.597 8.580 9.580 1.00 91.50 246 GLY A O 1
ATOM 1937 N N . VAL A 1 247 ? 2.598 10.570 9.267 1.00 93.19 247 VAL A N 1
ATOM 1938 C CA . VAL A 1 247 ? 3.303 10.189 8.037 1.00 93.19 247 VAL A CA 1
ATOM 1939 C C . VAL A 1 247 ? 4.768 9.933 8.364 1.00 93.19 247 VAL A C 1
ATOM 1941 O O . VAL A 1 247 ? 5.519 10.870 8.652 1.00 93.19 247 VAL A O 1
ATOM 1944 N N . ALA A 1 248 ? 5.165 8.660 8.339 1.00 90.88 248 ALA A N 1
ATOM 1945 C CA . ALA A 1 248 ? 6.550 8.235 8.507 1.00 90.88 248 ALA A CA 1
ATOM 1946 C C . ALA A 1 248 ? 7.307 8.360 7.189 1.00 90.88 248 ALA A C 1
ATOM 1948 O O . ALA A 1 248 ? 6.920 7.769 6.186 1.00 90.88 248 ALA A O 1
ATOM 1949 N N . THR A 1 249 ? 8.414 9.098 7.189 1.00 90.31 249 THR A N 1
ATOM 1950 C CA . THR A 1 249 ? 9.191 9.316 5.962 1.00 90.31 249 THR A CA 1
ATOM 1951 C C . THR A 1 249 ? 10.264 8.253 5.755 1.00 90.31 249 THR A C 1
ATOM 1953 O O . THR A 1 249 ? 10.741 8.081 4.640 1.00 90.31 249 THR A O 1
ATOM 1956 N N . ALA A 1 250 ? 10.648 7.519 6.807 1.00 87.31 250 ALA A N 1
ATOM 1957 C CA . ALA A 1 250 ? 11.708 6.515 6.724 1.00 87.31 250 ALA A CA 1
ATOM 1958 C C . ALA A 1 250 ? 11.410 5.381 5.723 1.00 87.31 250 ALA A C 1
ATOM 1960 O O . ALA A 1 250 ? 12.289 5.110 4.906 1.00 87.31 250 ALA A O 1
ATOM 1961 N N . PRO A 1 251 ? 10.197 4.787 5.688 1.00 82.75 251 PRO A N 1
ATOM 1962 C CA . PRO A 1 251 ? 9.850 3.763 4.694 1.00 82.75 251 PRO A CA 1
ATOM 1963 C C . PRO A 1 251 ? 9.882 4.261 3.242 1.00 82.75 251 PRO A C 1
ATOM 1965 O O . PRO A 1 251 ? 10.010 3.460 2.327 1.00 82.75 251 PRO A O 1
ATOM 1968 N N . LEU A 1 252 ? 9.787 5.577 3.033 1.00 84.81 252 LEU A N 1
ATOM 1969 C CA . LEU A 1 252 ? 9.785 6.211 1.712 1.00 84.81 252 LEU A CA 1
ATOM 1970 C C . LEU A 1 252 ? 11.188 6.645 1.267 1.00 84.81 252 LEU A C 1
ATOM 1972 O O . LEU A 1 252 ? 11.354 7.189 0.179 1.00 84.81 252 LEU A O 1
ATOM 1976 N N . SER A 1 253 ? 12.203 6.470 2.117 1.00 82.69 253 SER A N 1
ATOM 1977 C CA . SER A 1 253 ? 13.490 7.151 1.955 1.00 82.69 253 SER A CA 1
ATOM 1978 C C . SER A 1 253 ? 14.205 6.801 0.658 1.00 82.69 253 SER A C 1
ATOM 1980 O O . SER A 1 253 ? 14.733 7.700 0.012 1.00 82.69 253 SER A O 1
ATOM 1982 N N . ASN A 1 254 ? 14.153 5.537 0.236 1.00 73.12 254 ASN A N 1
ATOM 1983 C CA . ASN A 1 254 ? 14.753 5.051 -1.010 1.00 73.12 254 ASN A CA 1
ATOM 1984 C C . ASN A 1 254 ? 14.035 5.544 -2.286 1.00 73.12 254 ASN A C 1
ATOM 1986 O O . ASN A 1 254 ? 14.550 5.360 -3.388 1.00 73.12 254 ASN A O 1
ATOM 1990 N N . GLN A 1 255 ? 12.860 6.167 -2.155 1.00 79.50 255 GLN A N 1
ATOM 1991 C CA . GLN A 1 255 ? 12.112 6.786 -3.254 1.00 79.50 255 GLN A CA 1
ATOM 1992 C C . GLN A 1 255 ? 12.346 8.297 -3.341 1.00 79.50 255 GLN A C 1
ATOM 1994 O O . GLN A 1 255 ? 11.834 8.944 -4.253 1.00 79.50 255 GLN A O 1
ATOM 1999 N N . LEU A 1 256 ? 13.096 8.874 -2.398 1.00 88.44 256 LEU A N 1
ATOM 2000 C CA . LEU A 1 256 ? 13.200 10.314 -2.200 1.00 88.44 256 LEU A CA 1
ATOM 2001 C C . LEU A 1 256 ? 14.655 10.761 -2.409 1.00 88.44 256 LEU A C 1
ATOM 2003 O O . LEU A 1 256 ? 15.418 10.866 -1.443 1.00 88.44 256 LEU A O 1
ATOM 2007 N N . PRO A 1 257 ? 15.034 11.081 -3.668 1.00 90.31 257 PRO A N 1
ATOM 2008 C CA . PRO A 1 257 ? 16.325 11.660 -4.001 1.00 90.31 257 PRO A CA 1
ATOM 2009 C C . PRO A 1 257 ? 16.605 12.876 -3.136 1.00 90.31 257 PRO A C 1
ATOM 2011 O O . PRO A 1 257 ? 15.718 13.703 -2.919 1.00 90.31 257 PRO A O 1
ATOM 2014 N N . MET A 1 258 ? 17.845 13.008 -2.687 1.00 91.81 258 MET A N 1
ATOM 2015 C CA . MET A 1 258 ? 18.311 14.156 -1.928 1.00 91.81 258 MET A CA 1
ATOM 2016 C C . MET A 1 258 ? 19.322 14.964 -2.729 1.00 91.81 258 MET A C 1
ATOM 2018 O O . MET A 1 258 ? 19.127 16.163 -2.895 1.00 91.81 258 MET A O 1
ATOM 2022 N N . ALA A 1 259 ? 20.396 14.347 -3.223 1.00 93.06 259 ALA A N 1
ATOM 2023 C CA . ALA A 1 259 ? 21.496 15.060 -3.873 1.00 93.06 259 ALA A CA 1
ATOM 2024 C C . ALA A 1 259 ? 22.279 14.166 -4.845 1.00 93.06 259 ALA A C 1
ATOM 2026 O O . ALA A 1 259 ? 22.141 12.947 -4.848 1.00 93.06 259 ALA A O 1
ATOM 2027 N N . LEU A 1 260 ? 23.137 14.780 -5.664 1.00 89.69 260 LEU A N 1
ATOM 2028 C CA . LEU A 1 260 ? 24.120 14.045 -6.462 1.00 89.69 260 LEU A CA 1
ATOM 2029 C C . LEU A 1 260 ? 25.366 13.781 -5.622 1.00 89.69 260 LEU A C 1
ATOM 2031 O O . LEU A 1 260 ? 25.909 14.707 -5.013 1.00 89.69 260 LEU A O 1
ATOM 2035 N N . LYS A 1 261 ? 25.868 12.546 -5.655 1.00 84.88 261 LYS A N 1
ATOM 2036 C CA . LYS A 1 261 ? 27.142 12.201 -5.013 1.00 84.88 261 LYS A CA 1
ATOM 2037 C C . LYS A 1 261 ? 28.309 12.884 -5.721 1.00 84.88 261 LYS A C 1
ATOM 2039 O O . LYS A 1 261 ? 29.235 13.395 -5.087 1.00 84.88 261 LYS A O 1
ATOM 2044 N N . GLU A 1 262 ? 28.293 12.874 -7.053 1.00 83.12 262 GLU A N 1
ATOM 2045 C CA . GLU A 1 262 ? 29.356 13.445 -7.864 1.00 83.12 262 GLU A CA 1
ATOM 2046 C C . GLU A 1 262 ? 29.155 14.946 -8.112 1.00 83.12 262 GLU A C 1
ATOM 2048 O O . GLU A 1 262 ? 28.133 15.409 -8.613 1.00 83.12 262 GLU A O 1
ATOM 2053 N N . GLN A 1 263 ? 30.208 15.730 -7.878 1.00 84.31 263 GLN A N 1
ATOM 2054 C CA . GLN A 1 263 ? 30.240 17.152 -8.229 1.00 84.31 263 GLN A CA 1
ATOM 2055 C C . GLN A 1 263 ? 30.675 17.340 -9.690 1.00 84.31 263 GLN A C 1
ATOM 2057 O O . GLN A 1 263 ? 31.773 17.825 -9.974 1.00 84.31 263 GLN A O 1
ATOM 2062 N N . LEU A 1 264 ? 29.831 16.919 -10.639 1.00 84.56 264 LEU A N 1
ATOM 2063 C CA . LEU A 1 264 ? 30.172 16.905 -12.072 1.00 84.56 264 LEU A CA 1
ATOM 2064 C C . LEU A 1 264 ? 30.549 18.288 -12.634 1.00 84.56 264 LEU A C 1
ATOM 2066 O O . LEU A 1 264 ? 31.437 18.375 -13.480 1.00 84.56 264 LEU A O 1
ATOM 2070 N N . TYR A 1 265 ? 29.996 19.372 -12.087 1.00 84.88 265 TYR A N 1
ATOM 2071 C CA . TYR A 1 265 ? 30.357 20.749 -12.450 1.00 84.88 265 TYR A CA 1
ATOM 2072 C C . TYR A 1 265 ? 31.823 21.108 -12.154 1.00 84.88 265 TYR A C 1
ATOM 2074 O O . TYR A 1 265 ? 32.392 22.003 -12.784 1.00 84.88 265 TYR A O 1
ATOM 2082 N N . MET A 1 266 ? 32.470 20.408 -11.213 1.00 85.81 266 MET A N 1
ATOM 2083 C CA . MET A 1 266 ? 33.898 20.585 -10.942 1.00 85.81 266 MET A CA 1
ATOM 2084 C C . MET A 1 266 ? 34.777 19.851 -11.957 1.00 85.81 266 MET A C 1
ATOM 2086 O O . MET A 1 266 ? 35.936 20.233 -12.155 1.00 85.81 266 MET A O 1
ATOM 2090 N N . LYS A 1 267 ? 34.246 18.828 -12.637 1.00 83.38 267 LYS A N 1
ATOM 2091 C CA . LYS A 1 267 ? 34.987 18.079 -13.652 1.00 83.38 267 LYS A CA 1
ATOM 2092 C C . LYS A 1 267 ? 35.139 18.915 -14.925 1.00 83.38 267 LYS A C 1
ATOM 2094 O O . LYS A 1 267 ? 34.353 19.818 -15.215 1.00 83.38 267 LYS A O 1
ATOM 2099 N N . LYS A 1 268 ? 36.219 18.640 -15.650 1.00 87.25 268 LYS A N 1
ATOM 2100 C CA . LYS A 1 268 ? 36.506 19.209 -16.964 1.00 87.25 268 LYS A CA 1
ATOM 2101 C C . LYS A 1 268 ? 36.762 18.050 -17.917 1.00 87.25 268 LYS A C 1
ATOM 2103 O O . LYS A 1 268 ? 37.691 17.280 -17.682 1.00 87.25 268 LYS A O 1
ATOM 2108 N N . LEU A 1 269 ? 35.927 17.935 -18.940 1.00 88.69 269 LEU A N 1
ATOM 2109 C CA . LEU A 1 269 ? 35.972 16.871 -19.937 1.00 88.69 269 LEU A CA 1
ATOM 2110 C C . LEU A 1 269 ? 36.535 17.401 -21.249 1.00 88.69 269 LEU A C 1
ATOM 2112 O O . LEU A 1 269 ? 36.356 18.576 -21.572 1.00 88.69 269 LEU A O 1
ATOM 2116 N N . LYS A 1 270 ? 37.220 16.550 -22.010 1.00 86.81 270 LYS A N 1
ATOM 2117 C CA . LYS A 1 270 ? 37.916 16.991 -23.230 1.00 86.81 270 LYS A CA 1
ATOM 2118 C C . LYS A 1 270 ? 36.995 17.175 -24.429 1.00 86.81 270 LYS A C 1
ATOM 2120 O O . LYS A 1 270 ? 37.361 17.883 -25.358 1.00 86.81 270 LYS A O 1
ATOM 2125 N N . ASN A 1 271 ? 35.882 16.451 -24.461 1.00 84.62 271 ASN A N 1
ATOM 2126 C CA . ASN A 1 271 ? 34.886 16.474 -25.530 1.00 84.62 271 ASN A CA 1
ATOM 2127 C C . ASN A 1 271 ? 33.603 15.774 -25.057 1.00 84.62 271 ASN A C 1
ATOM 2129 O O . ASN A 1 271 ? 33.565 15.181 -23.978 1.00 84.62 271 ASN A O 1
ATOM 2133 N N . THR A 1 272 ? 32.554 15.835 -25.872 1.00 81.81 272 THR A N 1
ATOM 2134 C CA . THR A 1 272 ? 31.225 15.299 -25.549 1.00 81.81 272 THR A CA 1
ATOM 2135 C C . THR A 1 272 ? 31.150 13.772 -25.478 1.00 81.81 272 THR A C 1
ATOM 2137 O O . THR A 1 272 ? 30.201 13.261 -24.898 1.00 81.81 272 THR A O 1
ATOM 2140 N N . ASN A 1 273 ? 32.139 13.023 -25.984 1.00 75.62 273 ASN A N 1
ATOM 2141 C CA . ASN A 1 273 ? 32.148 11.556 -25.856 1.00 75.62 273 ASN A CA 1
ATOM 2142 C C . ASN A 1 273 ? 32.501 11.085 -24.437 1.00 75.62 273 ASN A C 1
ATOM 2144 O O . ASN A 1 273 ? 32.275 9.928 -24.108 1.00 75.62 273 ASN A O 1
ATOM 2148 N N . GLU A 1 274 ? 33.073 11.965 -23.609 1.00 80.38 274 GLU A N 1
ATOM 2149 C CA . GLU A 1 274 ? 33.391 11.687 -22.202 1.00 80.38 274 GLU A CA 1
ATOM 2150 C C . GLU A 1 274 ? 32.220 12.041 -21.264 1.00 80.38 274 GLU A C 1
ATOM 2152 O O . GLU A 1 274 ? 32.364 11.955 -20.044 1.00 80.38 274 GLU A O 1
ATOM 2157 N N . LEU A 1 275 ? 31.084 12.497 -21.810 1.00 80.31 275 LEU A N 1
ATOM 2158 C CA . LEU A 1 275 ? 29.911 12.854 -21.019 1.00 80.31 275 LEU A CA 1
ATOM 2159 C C . LEU A 1 275 ? 29.333 11.611 -20.322 1.00 80.31 275 LEU A C 1
ATOM 2161 O O . LEU A 1 275 ? 29.015 10.632 -21.005 1.00 80.31 275 LEU A O 1
ATOM 2165 N N . PRO A 1 276 ? 29.183 11.635 -18.984 1.00 77.69 276 PRO A N 1
ATOM 2166 C CA . PRO A 1 276 ? 28.560 10.533 -18.267 1.00 77.69 276 PRO A CA 1
ATOM 2167 C C . PRO A 1 276 ? 27.096 10.371 -18.687 1.00 77.69 276 PRO A C 1
ATOM 2169 O O . PRO A 1 276 ? 26.380 11.345 -18.888 1.00 77.69 276 PRO A O 1
ATOM 2172 N N . ARG A 1 277 ? 26.622 9.132 -18.795 1.00 72.81 277 ARG A N 1
ATOM 2173 C CA . ARG A 1 277 ? 25.198 8.860 -19.065 1.00 72.81 277 ARG A CA 1
ATOM 2174 C C . ARG A 1 277 ? 24.376 8.733 -17.788 1.00 72.81 277 ARG A C 1
ATOM 2176 O O . ARG A 1 277 ? 23.166 8.934 -17.813 1.00 72.81 277 ARG A O 1
ATOM 2183 N N . THR A 1 278 ? 25.036 8.421 -16.680 1.00 69.12 278 THR A N 1
ATOM 2184 C CA . THR A 1 278 ? 24.427 8.221 -15.369 1.00 69.12 278 THR A CA 1
ATOM 2185 C C . THR A 1 278 ? 25.235 8.920 -14.277 1.00 69.12 278 THR A C 1
ATOM 2187 O O . THR A 1 278 ? 26.373 9.344 -14.489 1.00 69.12 278 THR A O 1
ATOM 2190 N N . THR A 1 279 ? 24.636 9.077 -13.101 1.00 79.81 279 THR A N 1
ATOM 2191 C CA . THR A 1 279 ? 25.296 9.592 -11.894 1.00 79.81 279 THR A CA 1
ATOM 2192 C C . THR A 1 279 ? 24.702 8.925 -10.662 1.00 79.81 279 THR A C 1
ATOM 2194 O O . THR A 1 279 ? 23.547 8.499 -10.685 1.00 79.81 279 THR A O 1
ATOM 2197 N N . SER A 1 280 ? 25.450 8.877 -9.561 1.00 78.75 280 SER A N 1
ATOM 2198 C CA . SER A 1 280 ? 24.919 8.352 -8.306 1.00 78.75 280 SER A CA 1
ATOM 2199 C C . SER A 1 280 ? 24.045 9.405 -7.619 1.00 78.75 280 SER A C 1
ATOM 2201 O O . SER A 1 280 ? 24.497 10.516 -7.316 1.00 78.75 280 SER A O 1
ATOM 2203 N N . ILE A 1 281 ? 22.802 9.036 -7.329 1.00 84.69 281 ILE A N 1
ATOM 2204 C CA . ILE A 1 281 ? 21.862 9.815 -6.524 1.00 84.69 281 ILE A CA 1
ATOM 2205 C C . ILE A 1 281 ? 21.938 9.305 -5.089 1.00 84.69 281 ILE A C 1
ATOM 2207 O O . ILE A 1 281 ? 21.771 8.112 -4.853 1.00 84.69 281 ILE A O 1
ATOM 2211 N N . GLU A 1 282 ? 22.169 10.207 -4.143 1.00 87.19 282 GLU A N 1
ATOM 2212 C CA . GLU A 1 282 ? 21.999 9.960 -2.712 1.00 87.19 282 GLU A CA 1
ATOM 2213 C C . GLU A 1 282 ? 20.545 10.233 -2.317 1.00 87.19 282 GLU A C 1
ATOM 2215 O O . GLU A 1 282 ? 19.992 11.276 -2.677 1.00 87.19 282 GLU A O 1
ATOM 2220 N N . HIS A 1 283 ? 19.939 9.315 -1.573 1.00 86.69 283 HIS A N 1
ATOM 2221 C CA . HIS A 1 283 ? 18.589 9.422 -1.015 1.00 86.69 283 HIS A CA 1
ATOM 2222 C C . HIS A 1 283 ? 18.607 9.951 0.424 1.00 86.69 283 HIS A C 1
ATOM 2224 O O . HIS A 1 283 ? 19.663 10.061 1.046 1.00 86.69 283 HIS A O 1
ATOM 2230 N N . ILE A 1 284 ? 17.443 10.285 0.987 1.00 87.81 284 ILE A N 1
ATOM 2231 C CA . ILE A 1 284 ? 17.361 10.890 2.334 1.00 87.81 284 ILE A CA 1
ATOM 2232 C C . ILE A 1 284 ? 17.762 9.954 3.498 1.00 87.81 284 ILE A C 1
ATOM 2234 O O . ILE A 1 284 ? 17.974 10.416 4.619 1.00 87.81 284 ILE A O 1
ATOM 2238 N N . ASP A 1 285 ? 17.876 8.645 3.270 1.00 81.00 285 ASP A N 1
ATOM 2239 C CA . ASP A 1 285 ? 18.448 7.681 4.226 1.00 81.00 285 ASP A CA 1
ATOM 2240 C C . ASP A 1 285 ? 19.967 7.489 4.054 1.00 81.00 285 ASP A C 1
ATOM 2242 O O . ASP A 1 285 ? 20.590 6.759 4.830 1.00 81.00 285 ASP A O 1
ATOM 2246 N N . GLY A 1 286 ? 20.574 8.153 3.065 1.00 80.62 286 GLY A N 1
ATOM 2247 C CA . GLY A 1 286 ? 21.979 8.005 2.687 1.00 80.62 286 GLY A CA 1
ATOM 2248 C C . GLY A 1 286 ? 22.263 6.802 1.779 1.00 80.62 286 GLY A C 1
ATOM 2249 O O . GLY A 1 286 ? 23.429 6.533 1.478 1.00 80.62 286 GLY A O 1
ATOM 2250 N N . SER A 1 287 ? 21.236 6.061 1.347 1.00 76.06 287 SER A N 1
ATOM 2251 C CA . SER A 1 287 ? 21.379 5.038 0.308 1.00 76.06 287 SER A CA 1
ATOM 2252 C C . SER A 1 287 ? 21.651 5.677 -1.058 1.00 76.06 287 SER A C 1
ATOM 2254 O O . SER A 1 287 ? 21.432 6.874 -1.265 1.00 76.06 287 SER A O 1
ATOM 2256 N N . PHE A 1 288 ? 22.159 4.879 -2.001 1.00 75.12 288 PHE A N 1
ATOM 2257 C CA . PHE A 1 288 ? 22.498 5.345 -3.344 1.00 75.12 288 PHE A CA 1
ATOM 2258 C C . PHE A 1 288 ? 21.745 4.558 -4.414 1.00 75.12 288 PHE A C 1
ATOM 2260 O O . PHE A 1 288 ? 21.619 3.342 -4.313 1.00 75.12 288 PHE A O 1
ATOM 2267 N N . SER A 1 289 ? 21.330 5.253 -5.470 1.00 66.56 289 SER A N 1
ATOM 2268 C CA . SER A 1 289 ? 20.818 4.670 -6.720 1.00 66.56 289 SER A CA 1
ATOM 2269 C C . SER A 1 289 ? 21.515 5.300 -7.928 1.00 66.56 289 SER A C 1
ATOM 2271 O O . SER A 1 289 ? 22.217 6.306 -7.785 1.00 66.56 289 SER A O 1
ATOM 2273 N N . GLN A 1 290 ? 21.353 4.719 -9.118 1.00 66.19 290 GLN A N 1
ATOM 2274 C CA . GLN A 1 290 ? 21.842 5.314 -10.365 1.00 66.19 290 GLN A CA 1
ATOM 2275 C C . GLN A 1 290 ? 20.742 6.147 -11.032 1.00 66.19 290 GLN A C 1
ATOM 2277 O O . GLN A 1 290 ? 19.632 5.677 -11.254 1.00 66.19 290 GLN A O 1
ATOM 2282 N N . GLY A 1 291 ? 21.063 7.393 -11.371 1.00 65.56 291 GLY A N 1
ATOM 2283 C CA . GLY A 1 291 ? 20.190 8.314 -12.092 1.00 65.56 291 GLY A CA 1
ATOM 2284 C C . GLY A 1 291 ? 20.644 8.520 -13.527 1.00 65.56 291 GLY A C 1
ATOM 2285 O O . GLY A 1 291 ? 21.830 8.735 -13.762 1.00 65.56 291 GLY A O 1
ATOM 2286 N N . SER A 1 292 ? 19.710 8.524 -14.479 1.00 72.88 292 SER A N 1
ATOM 2287 C CA . SER A 1 292 ? 20.005 8.862 -15.878 1.00 72.88 292 SER A CA 1
ATOM 2288 C C . SER A 1 292 ? 20.175 10.371 -16.062 1.00 72.88 292 SER A C 1
ATOM 2290 O O . SER A 1 292 ? 19.324 11.156 -15.633 1.00 72.88 292 SER A O 1
ATOM 2292 N N . ILE A 1 293 ? 21.261 10.773 -16.721 1.00 80.25 293 ILE A N 1
ATOM 2293 C CA . ILE A 1 293 ? 21.552 12.166 -17.066 1.00 80.25 293 ILE A CA 1
ATOM 2294 C C . ILE A 1 293 ? 20.887 12.502 -18.401 1.00 80.25 293 ILE A C 1
ATOM 2296 O O . ILE A 1 293 ? 21.107 11.821 -19.401 1.00 80.25 293 ILE A O 1
ATOM 2300 N N . VAL A 1 294 ? 20.128 13.596 -18.429 1.00 81.69 294 VAL A N 1
ATOM 2301 C CA . VAL A 1 294 ? 19.561 14.174 -19.651 1.00 81.69 294 VAL A CA 1
ATOM 2302 C C . VAL A 1 294 ? 20.209 15.533 -19.891 1.00 81.69 294 VAL A C 1
ATOM 2304 O O . VAL A 1 294 ? 20.129 16.426 -19.047 1.00 81.69 294 VAL A O 1
ATOM 2307 N N . TYR A 1 295 ? 20.885 15.683 -21.031 1.00 87.25 295 TYR A N 1
ATOM 2308 C CA . TYR A 1 295 ? 21.607 16.905 -21.386 1.00 87.25 295 TYR A CA 1
ATOM 2309 C C . TYR A 1 295 ? 20.690 17.937 -22.045 1.00 87.25 295 TYR A C 1
ATOM 2311 O O . TYR A 1 295 ? 20.140 17.708 -23.120 1.00 87.25 295 TYR A O 1
ATOM 2319 N N . ASP A 1 296 ? 20.595 19.119 -21.439 1.00 87.44 296 ASP A N 1
ATOM 2320 C CA . ASP A 1 296 ? 19.737 20.211 -21.898 1.00 87.44 296 ASP A CA 1
ATOM 2321 C C . ASP A 1 296 ? 20.480 21.071 -22.932 1.00 87.44 296 ASP A C 1
ATOM 2323 O O . ASP A 1 296 ? 21.089 22.097 -22.613 1.00 87.44 296 ASP A O 1
ATOM 2327 N N . THR A 1 297 ? 20.465 20.640 -24.196 1.00 87.38 297 THR A N 1
ATOM 2328 C CA . THR A 1 297 ? 21.303 21.249 -25.249 1.00 87.38 297 THR A CA 1
ATOM 2329 C C . THR A 1 297 ? 20.685 22.461 -25.951 1.00 87.38 297 THR A C 1
ATOM 2331 O O . THR A 1 297 ? 21.414 23.253 -26.554 1.00 87.38 297 THR A O 1
ATOM 2334 N N . ALA A 1 298 ? 19.366 22.652 -25.840 1.00 80.12 298 ALA A N 1
ATOM 2335 C CA . ALA A 1 298 ? 18.595 23.610 -26.639 1.00 80.12 298 ALA A CA 1
ATOM 2336 C C . ALA A 1 298 ? 19.091 25.068 -26.555 1.00 80.12 298 ALA A C 1
ATOM 2338 O O . ALA A 1 298 ? 18.972 25.816 -27.525 1.00 80.12 298 ALA A O 1
ATOM 2339 N N . ASN A 1 299 ? 19.666 25.468 -25.416 1.00 80.38 299 ASN A N 1
ATOM 2340 C CA . ASN A 1 299 ? 20.125 26.838 -25.155 1.00 80.38 299 ASN A CA 1
ATOM 2341 C C . ASN A 1 299 ? 21.634 26.932 -24.864 1.00 80.38 299 ASN A C 1
ATOM 2343 O O . ASN A 1 299 ? 22.089 27.906 -24.267 1.00 80.38 299 ASN A O 1
ATOM 2347 N N . VAL A 1 300 ? 22.426 25.927 -25.249 1.00 87.69 300 VAL A N 1
ATOM 2348 C CA . VAL A 1 300 ? 23.873 25.931 -24.987 1.00 87.69 300 VAL A CA 1
ATOM 2349 C C . VAL A 1 300 ? 24.593 26.906 -25.923 1.00 87.69 300 VAL A C 1
ATOM 2351 O O . VAL A 1 300 ? 24.652 26.708 -27.138 1.00 87.69 300 VAL A O 1
ATOM 2354 N N . GLU A 1 301 ? 25.207 27.942 -25.348 1.00 84.50 301 GLU A N 1
ATOM 2355 C CA . GLU A 1 301 ? 26.118 28.840 -26.061 1.00 84.50 301 GLU A CA 1
ATOM 2356 C C . GLU A 1 301 ? 27.546 28.278 -26.039 1.00 84.50 301 GLU A C 1
ATOM 2358 O O . GLU A 1 301 ? 28.178 28.179 -24.986 1.00 84.50 301 GLU A O 1
ATOM 2363 N N . ILE A 1 302 ? 28.069 27.910 -27.215 1.00 86.06 302 ILE A N 1
ATOM 2364 C CA . ILE A 1 302 ? 29.452 27.433 -27.351 1.00 86.06 302 ILE A CA 1
ATOM 2365 C C . ILE A 1 302 ? 30.405 28.581 -27.014 1.00 86.06 302 ILE A C 1
ATOM 2367 O O . ILE A 1 302 ? 30.388 29.632 -27.653 1.00 86.06 302 ILE A O 1
ATOM 2371 N N . SER A 1 303 ? 31.249 28.354 -26.016 1.00 80.31 303 SER A N 1
ATOM 2372 C CA . SER A 1 303 ? 32.171 29.350 -25.480 1.00 80.31 303 SER A CA 1
ATOM 2373 C C . SER A 1 303 ? 33.357 29.617 -26.404 1.00 80.31 303 SER A C 1
ATOM 2375 O O . SER A 1 303 ? 34.048 28.692 -26.839 1.00 80.31 303 SER A O 1
ATOM 2377 N N . ASP A 1 304 ? 33.686 30.897 -26.589 1.00 73.25 304 ASP A N 1
ATOM 2378 C CA . ASP A 1 304 ? 34.889 31.348 -27.304 1.00 73.25 304 ASP A CA 1
ATOM 2379 C C . ASP A 1 304 ? 36.201 30.991 -26.571 1.00 73.25 304 ASP A C 1
ATOM 2381 O O . ASP A 1 304 ? 37.289 31.077 -27.143 1.00 73.25 304 ASP A O 1
ATOM 2385 N N . PHE A 1 305 ? 36.119 30.578 -25.300 1.00 72.56 305 PHE A N 1
ATOM 2386 C CA . PHE A 1 305 ? 37.267 30.272 -24.439 1.00 72.56 305 PHE A CA 1
ATOM 2387 C C . PHE A 1 305 ? 37.600 28.771 -24.364 1.00 72.56 305 PHE A C 1
ATOM 2389 O O . PHE A 1 305 ? 38.295 28.341 -23.446 1.00 72.56 305 PHE A O 1
ATOM 2396 N N . ASN A 1 306 ? 37.133 27.978 -25.338 1.00 78.19 306 ASN A N 1
ATOM 2397 C CA . ASN A 1 306 ? 37.334 26.524 -25.453 1.00 78.19 306 ASN A CA 1
ATOM 2398 C C . ASN A 1 306 ? 36.703 25.680 -24.327 1.00 78.19 306 ASN A C 1
ATOM 2400 O O . ASN A 1 306 ? 36.904 24.475 -24.320 1.00 78.19 306 ASN A O 1
ATOM 2404 N N . GLU A 1 307 ? 35.928 26.263 -23.409 1.00 86.62 307 GLU A N 1
ATOM 2405 C CA . GLU A 1 307 ? 35.215 25.546 -22.339 1.00 86.62 307 GLU A CA 1
ATOM 2406 C C . GLU A 1 307 ? 33.738 25.935 -22.347 1.00 86.62 307 GLU A C 1
ATOM 2408 O O . GLU A 1 307 ? 33.400 27.077 -22.034 1.00 86.62 307 GLU A O 1
ATOM 2413 N N . THR A 1 308 ? 32.865 24.994 -22.699 1.00 91.12 308 THR A N 1
ATOM 2414 C CA . THR A 1 308 ? 31.412 25.196 -22.755 1.00 91.12 308 THR A CA 1
ATOM 2415 C C . THR A 1 308 ? 30.743 24.460 -21.599 1.00 91.12 308 THR A C 1
ATOM 2417 O O . THR A 1 308 ? 31.048 23.293 -21.345 1.00 91.12 308 THR A O 1
ATOM 2420 N N . ASN A 1 309 ? 29.831 25.133 -20.897 1.00 91.50 309 ASN A N 1
ATOM 2421 C CA . ASN A 1 309 ? 28.971 24.487 -19.910 1.00 91.50 309 ASN A CA 1
ATOM 2422 C C . ASN A 1 309 ? 27.825 23.801 -20.649 1.00 91.50 309 ASN A C 1
ATOM 2424 O O . ASN A 1 309 ? 27.076 24.469 -21.357 1.00 91.50 309 ASN A O 1
ATOM 2428 N N . ILE A 1 310 ? 27.684 22.492 -20.467 1.00 91.69 310 ILE A N 1
ATOM 2429 C CA . ILE A 1 310 ? 26.538 21.729 -20.959 1.00 91.69 310 ILE A CA 1
ATOM 2430 C C . ILE A 1 310 ? 25.655 21.419 -19.746 1.00 91.69 310 ILE A C 1
ATOM 2432 O O . ILE A 1 310 ? 26.069 20.617 -18.899 1.00 91.69 310 ILE A O 1
ATOM 2436 N N . PRO A 1 311 ? 24.497 22.088 -19.598 1.00 93.06 311 PRO A N 1
ATOM 2437 C CA . PRO A 1 311 ? 23.555 21.806 -18.528 1.00 93.06 311 PRO A CA 1
ATOM 2438 C C . PRO A 1 311 ? 22.950 20.414 -18.676 1.00 93.06 311 PRO A C 1
ATOM 2440 O O . PRO A 1 311 ? 22.856 19.869 -19.777 1.00 93.06 311 PRO A O 1
ATOM 2443 N N . PHE A 1 312 ? 22.545 19.848 -17.551 1.00 91.06 312 PHE A N 1
ATOM 2444 C CA . PHE A 1 312 ? 21.806 18.604 -17.503 1.00 91.06 312 PHE A CA 1
ATOM 2445 C C . PHE A 1 312 ? 20.863 18.576 -16.304 1.00 91.06 312 PHE A C 1
ATOM 2447 O O . PHE A 1 312 ? 21.083 19.250 -15.289 1.00 91.06 312 PHE A O 1
ATOM 2454 N N . HIS A 1 313 ? 19.868 17.708 -16.388 1.00 90.50 313 HIS A N 1
ATOM 2455 C CA . HIS A 1 313 ? 19.035 17.312 -15.265 1.00 90.50 313 HIS A CA 1
ATOM 2456 C C . HIS A 1 313 ? 19.048 15.794 -15.108 1.00 90.50 313 HIS A C 1
ATOM 2458 O O . HIS A 1 313 ? 19.403 15.057 -16.031 1.00 90.50 313 HIS A O 1
ATOM 2464 N N . ILE A 1 314 ? 18.698 15.330 -13.912 1.00 86.12 314 ILE A N 1
ATOM 2465 C CA . ILE A 1 314 ? 18.521 13.902 -13.668 1.00 86.12 314 ILE A CA 1
ATOM 2466 C C . ILE A 1 314 ? 17.057 13.553 -13.867 1.00 86.12 314 ILE A C 1
ATOM 2468 O O . ILE A 1 314 ? 16.178 14.160 -13.250 1.00 86.12 314 ILE A O 1
ATOM 2472 N N . LYS A 1 315 ? 16.809 12.582 -14.746 1.00 78.69 315 LYS A N 1
ATOM 2473 C CA . LYS A 1 315 ? 15.463 12.145 -15.113 1.00 78.69 315 LYS A CA 1
ATOM 2474 C C . LYS A 1 315 ? 14.662 11.731 -13.873 1.00 78.69 315 LYS A C 1
ATOM 2476 O O . LYS A 1 315 ? 15.177 11.007 -13.023 1.00 78.69 315 LYS A O 1
ATOM 2481 N N . GLY A 1 316 ? 13.414 12.194 -13.784 1.00 76.12 316 GLY A N 1
ATOM 2482 C CA . GLY A 1 316 ? 12.524 11.911 -12.650 1.00 76.12 316 GLY A CA 1
ATOM 2483 C C . GLY A 1 316 ? 12.945 12.589 -11.342 1.00 76.12 316 GLY A C 1
ATOM 2484 O O . GLY A 1 316 ? 12.639 12.083 -10.266 1.00 76.12 316 GLY A O 1
ATOM 2485 N N . THR A 1 317 ? 13.702 13.692 -11.413 1.00 87.50 317 THR A N 1
ATOM 2486 C CA . THR A 1 317 ? 14.108 14.481 -10.242 1.00 87.50 317 THR A CA 1
ATOM 2487 C C . THR A 1 317 ? 14.123 15.983 -10.545 1.00 87.50 317 THR A C 1
ATOM 2489 O O . THR A 1 317 ? 14.232 16.404 -11.696 1.00 87.50 317 THR A O 1
ATOM 2492 N N . ALA A 1 318 ? 14.142 16.808 -9.499 1.00 91.44 318 ALA A N 1
ATOM 2493 C CA . ALA A 1 318 ? 14.394 18.245 -9.596 1.00 91.44 318 ALA A CA 1
ATOM 2494 C C . ALA A 1 318 ? 15.898 18.600 -9.631 1.00 91.44 318 ALA A C 1
ATOM 2496 O O . ALA A 1 318 ? 16.247 19.786 -9.706 1.00 91.44 318 ALA A O 1
ATOM 2497 N N . LEU A 1 319 ? 16.795 17.608 -9.549 1.00 93.25 319 LEU A N 1
ATOM 2498 C CA . LEU A 1 319 ? 18.242 17.810 -9.498 1.00 93.25 319 LEU A CA 1
ATOM 2499 C C . LEU A 1 319 ? 18.780 18.234 -10.867 1.00 93.25 319 LEU A C 1
ATOM 2501 O O . LEU A 1 319 ? 18.554 17.586 -11.891 1.00 93.25 319 LEU A O 1
ATOM 2505 N N . LYS A 1 320 ? 19.530 19.338 -10.865 1.00 94.00 320 LYS A N 1
ATOM 2506 C CA . LYS A 1 320 ? 20.110 19.957 -12.063 1.00 94.00 320 LYS A CA 1
ATOM 2507 C C . LYS A 1 320 ? 21.543 20.360 -11.801 1.00 94.00 320 LYS A C 1
ATOM 2509 O O . LYS A 1 320 ? 21.869 20.815 -10.701 1.00 94.00 320 LYS A O 1
ATOM 2514 N N . SER A 1 321 ? 22.387 20.232 -12.812 1.00 93.38 321 SER A N 1
ATOM 2515 C CA . SER A 1 321 ? 23.760 20.719 -12.771 1.00 93.38 321 SER A CA 1
ATOM 2516 C C . SER A 1 321 ? 24.276 20.929 -14.197 1.00 93.38 321 SER A C 1
ATOM 2518 O O . SER A 1 321 ? 23.510 21.020 -15.151 1.00 93.38 321 SER A O 1
ATOM 2520 N N . TYR A 1 322 ? 25.585 21.058 -14.363 1.00 92.62 322 TYR A N 1
ATOM 2521 C CA . TYR A 1 322 ? 26.219 21.161 -15.672 1.00 92.62 322 TYR A CA 1
ATOM 2522 C C . TYR A 1 322 ? 27.577 20.468 -15.660 1.00 92.62 322 TYR A C 1
ATOM 2524 O O . TYR A 1 322 ? 28.172 20.259 -14.602 1.00 92.62 322 TYR A O 1
ATOM 2532 N N . VAL A 1 323 ? 28.088 20.132 -16.842 1.00 91.94 323 VAL A N 1
ATOM 2533 C CA . VAL A 1 323 ? 29.464 19.657 -17.030 1.00 91.94 323 VAL A CA 1
ATOM 2534 C C . VAL A 1 323 ? 30.230 20.659 -17.883 1.00 91.94 323 VAL A C 1
ATOM 2536 O O . VAL A 1 323 ? 29.670 21.265 -18.796 1.00 91.94 323 VAL A O 1
ATOM 2539 N N . ARG A 1 324 ? 31.521 20.848 -17.597 1.00 91.88 324 ARG A N 1
ATOM 2540 C CA . ARG A 1 324 ? 32.403 21.693 -18.413 1.00 91.88 324 ARG A CA 1
ATOM 2541 C C . ARG A 1 324 ? 33.105 20.835 -19.451 1.00 91.88 324 ARG A C 1
ATOM 2543 O O . ARG A 1 324 ? 33.854 19.927 -19.083 1.00 91.88 324 ARG A O 1
ATOM 2550 N N . VAL A 1 325 ? 32.885 21.137 -20.724 1.00 91.62 325 VAL A N 1
ATOM 2551 C CA . VAL A 1 325 ? 33.394 20.341 -21.842 1.00 91.62 325 VAL A CA 1
ATOM 2552 C C . VAL A 1 325 ? 34.221 21.212 -22.778 1.00 91.62 325 VAL A C 1
ATOM 2554 O O . VAL A 1 325 ? 33.807 22.307 -23.168 1.00 91.62 325 VAL A O 1
ATOM 2557 N N . GLU A 1 326 ? 35.408 20.730 -23.132 1.00 91.88 326 GLU A N 1
ATOM 2558 C CA . GLU A 1 326 ? 36.247 21.362 -24.141 1.00 91.88 326 GLU A CA 1
ATOM 2559 C C . GLU A 1 326 ? 35.799 21.016 -25.561 1.00 91.88 326 GLU A C 1
ATOM 2561 O O . GLU A 1 326 ? 35.223 19.961 -25.809 1.00 91.88 326 GLU A O 1
ATOM 2566 N N . SER A 1 327 ? 36.097 21.905 -26.515 1.00 85.75 327 SER A N 1
ATOM 2567 C CA . SER A 1 327 ? 35.969 21.608 -27.952 1.00 85.75 327 SER A CA 1
ATOM 2568 C C . SER A 1 327 ? 34.570 21.143 -28.413 1.00 85.75 327 SER A C 1
ATOM 2570 O O . SER A 1 327 ? 34.463 20.369 -29.360 1.00 85.75 327 SER A O 1
ATOM 2572 N N . VAL A 1 328 ? 33.498 21.635 -27.778 1.00 87.94 328 VAL A N 1
ATOM 2573 C CA . VAL A 1 328 ? 32.101 21.340 -28.153 1.00 87.94 328 VAL A CA 1
ATOM 2574 C C . VAL A 1 328 ? 31.761 21.947 -29.515 1.00 87.94 328 VAL A C 1
ATOM 2576 O O . VAL A 1 328 ? 31.981 23.138 -29.746 1.00 87.94 328 VAL A O 1
ATOM 2579 N N . THR A 1 329 ? 31.178 21.152 -30.411 1.00 87.69 329 THR A N 1
ATOM 2580 C CA . THR A 1 329 ? 30.674 21.609 -31.713 1.00 87.69 329 THR A CA 1
ATOM 2581 C C . THR A 1 329 ? 29.144 21.601 -31.774 1.00 87.69 329 THR A C 1
ATOM 2583 O O . THR A 1 329 ? 28.463 20.979 -30.963 1.00 87.69 329 THR A O 1
ATOM 2586 N N . LYS A 1 330 ? 28.571 22.270 -32.785 1.00 85.31 330 LYS A N 1
ATOM 2587 C CA . LYS A 1 330 ? 27.117 22.223 -33.033 1.00 85.31 330 LYS A CA 1
ATOM 2588 C C . LYS A 1 330 ? 26.617 20.820 -33.391 1.00 85.31 330 LYS A C 1
ATOM 2590 O O . LYS A 1 330 ? 25.467 20.507 -33.114 1.00 85.31 330 LYS A O 1
ATOM 2595 N N . GLU A 1 331 ? 27.458 20.001 -34.022 1.00 83.12 331 GLU A N 1
ATOM 2596 C CA . GLU A 1 331 ? 27.115 18.614 -34.353 1.00 83.12 331 GLU A CA 1
ATOM 2597 C C . GLU A 1 331 ? 27.040 17.753 -33.087 1.00 83.12 331 GLU A C 1
ATOM 2599 O O . GLU A 1 331 ? 26.150 16.916 -32.973 1.00 83.12 331 GLU A O 1
ATOM 2604 N N . ASP A 1 332 ? 27.919 18.004 -32.114 1.00 82.81 332 ASP A N 1
ATOM 2605 C CA . ASP A 1 332 ? 27.904 17.292 -30.835 1.00 82.81 332 ASP A CA 1
ATOM 2606 C C . ASP A 1 332 ? 26.621 17.566 -30.045 1.00 82.81 332 ASP A C 1
ATOM 2608 O O . ASP A 1 332 ? 26.014 16.636 -29.522 1.00 82.81 332 ASP A O 1
ATOM 2612 N N . LEU A 1 333 ? 26.169 18.825 -30.012 1.00 84.06 333 LEU A N 1
ATOM 2613 C CA . LEU A 1 333 ? 24.901 19.192 -29.374 1.00 84.06 333 LEU A CA 1
ATOM 2614 C C . LEU A 1 333 ? 23.705 18.528 -30.072 1.00 84.06 333 LEU A C 1
ATOM 2616 O O . LEU A 1 333 ? 22.840 17.982 -29.399 1.00 84.06 333 LEU A O 1
ATOM 2620 N N . ALA A 1 334 ? 23.695 18.487 -31.409 1.00 79.00 334 ALA A N 1
ATOM 2621 C CA . ALA A 1 334 ? 22.637 17.817 -32.168 1.00 79.00 334 ALA A CA 1
ATOM 2622 C C . ALA A 1 334 ? 22.607 16.290 -31.954 1.00 79.00 334 ALA A C 1
ATOM 2624 O O . ALA A 1 334 ? 21.539 15.690 -32.021 1.00 79.00 334 ALA A O 1
ATOM 2625 N N . LYS A 1 335 ? 23.759 15.652 -31.700 1.00 76.25 335 LYS A N 1
ATOM 2626 C CA . LYS A 1 335 ? 23.835 14.220 -31.353 1.00 76.25 335 LYS A CA 1
ATOM 2627 C C . LYS A 1 335 ? 23.309 13.936 -29.950 1.00 76.25 335 LYS A C 1
ATOM 2629 O O . LYS A 1 335 ? 22.664 12.914 -29.749 1.00 76.25 335 LYS A O 1
ATOM 2634 N N . LEU A 1 336 ? 23.588 14.822 -28.997 1.00 73.69 336 LEU A N 1
ATOM 2635 C CA . LEU A 1 336 ? 23.072 14.716 -27.631 1.00 73.69 336 LEU A CA 1
ATOM 2636 C C . LEU A 1 336 ? 21.551 14.907 -27.588 1.00 73.69 336 LEU A C 1
ATOM 2638 O O . LEU A 1 336 ? 20.878 14.167 -26.885 1.00 73.69 336 LEU A O 1
ATOM 2642 N N . ASP A 1 337 ? 21.009 15.809 -28.408 1.00 69.00 337 ASP A N 1
ATOM 2643 C CA . ASP A 1 337 ? 19.561 16.036 -28.546 1.00 69.00 337 ASP A CA 1
ATOM 2644 C C . ASP A 1 337 ? 18.802 14.812 -29.108 1.00 69.00 337 ASP A C 1
ATOM 2646 O O . ASP A 1 337 ? 17.597 14.674 -28.933 1.00 69.00 337 ASP A O 1
ATOM 2650 N N . GLN A 1 338 ? 19.512 13.892 -29.774 1.00 60.44 338 GLN A N 1
ATOM 2651 C CA . GLN A 1 338 ? 18.962 12.645 -30.320 1.00 60.44 338 GLN A CA 1
ATOM 2652 C C . GLN A 1 338 ? 19.105 11.441 -29.373 1.00 60.44 338 GLN A C 1
ATOM 2654 O O . GLN A 1 338 ? 18.636 10.355 -29.713 1.00 60.44 338 GLN A O 1
ATOM 2659 N N . GLN A 1 339 ? 19.757 11.587 -28.211 1.00 55.31 339 GLN A N 1
ATOM 2660 C CA . GLN A 1 339 ? 19.855 10.503 -27.231 1.00 55.31 339 GLN A CA 1
ATOM 2661 C C . GLN A 1 339 ? 18.525 10.345 -26.489 1.00 55.31 339 GLN A C 1
ATOM 2663 O O . GLN A 1 339 ? 18.254 11.012 -25.495 1.00 55.31 339 GLN A O 1
ATOM 2668 N N . THR A 1 340 ? 17.694 9.425 -26.966 1.00 43.00 340 THR A N 1
ATOM 2669 C CA . THR A 1 340 ? 16.502 8.964 -26.254 1.00 43.00 340 THR A CA 1
ATOM 2670 C C . THR A 1 340 ? 16.915 7.994 -25.150 1.00 43.00 340 THR A C 1
ATOM 2672 O O . THR A 1 340 ? 17.421 6.906 -25.428 1.00 43.00 340 THR A O 1
ATOM 2675 N N . VAL A 1 341 ? 16.709 8.379 -23.891 1.00 41.16 341 VAL A N 1
ATOM 2676 C CA . VAL A 1 341 ? 16.771 7.451 -22.753 1.00 41.16 341 VAL A CA 1
ATOM 2677 C C . VAL A 1 341 ? 15.483 6.636 -22.776 1.00 41.16 341 VAL A C 1
ATOM 2679 O O . VAL A 1 341 ? 14.412 7.219 -22.605 1.00 41.16 341 VAL A O 1
ATOM 2682 N N . ALA A 1 342 ? 15.588 5.325 -23.011 1.00 35.41 342 ALA A N 1
ATOM 2683 C CA . ALA A 1 342 ? 14.445 4.417 -22.988 1.00 35.41 342 ALA A CA 1
ATOM 2684 C C . ALA A 1 342 ? 13.688 4.558 -21.657 1.00 35.41 342 ALA A C 1
ATOM 2686 O O . ALA A 1 342 ? 14.291 4.545 -20.582 1.00 35.41 342 ALA A O 1
ATOM 2687 N N . GLU A 1 343 ? 12.378 4.764 -21.747 1.00 36.00 343 GLU A N 1
ATOM 2688 C CA . GLU A 1 343 ? 11.476 4.800 -20.602 1.00 36.00 343 GLU A CA 1
ATOM 2689 C C . GLU A 1 343 ? 11.019 3.383 -20.324 1.00 36.00 343 GLU A C 1
ATOM 2691 O O . GLU A 1 343 ? 10.307 2.785 -21.119 1.00 36.00 343 GLU A O 1
ATOM 2696 N N . SER A 1 344 ? 11.471 2.829 -19.206 1.00 35.81 344 SER A N 1
ATOM 2697 C CA . SER A 1 344 ? 10.770 1.727 -18.568 1.00 35.81 344 SER A CA 1
ATOM 2698 C C . SER A 1 344 ? 10.108 2.296 -17.322 1.00 35.81 344 SER A C 1
ATOM 2700 O O . SER A 1 344 ? 10.755 2.455 -16.285 1.00 35.81 344 SER A O 1
ATOM 2702 N N . SER A 1 345 ? 8.837 2.651 -17.437 1.00 42.19 345 SER A N 1
ATOM 2703 C CA . SER A 1 345 ? 7.973 2.930 -16.297 1.00 42.19 345 SER A CA 1
ATOM 2704 C C . SER A 1 345 ? 6.769 2.002 -16.377 1.00 42.19 345 SER A C 1
ATOM 2706 O O . SER A 1 345 ? 6.201 1.760 -17.436 1.00 42.19 345 SER A O 1
ATOM 2708 N N . ASN A 1 346 ? 6.425 1.398 -15.246 1.00 49.84 346 ASN A N 1
ATOM 2709 C CA . ASN A 1 346 ? 5.325 0.454 -15.147 1.00 49.84 346 ASN A CA 1
ATOM 2710 C C . ASN A 1 346 ? 4.336 1.044 -14.162 1.00 49.84 346 ASN A C 1
ATOM 2712 O O . ASN A 1 346 ? 4.688 1.106 -12.998 1.00 49.84 346 ASN A O 1
ATOM 2716 N N . GLY A 1 347 ? 3.192 1.550 -14.622 1.00 59.31 347 GLY A N 1
ATOM 2717 C CA . GLY A 1 347 ? 2.314 2.394 -13.808 1.00 59.31 347 GLY A CA 1
ATOM 2718 C C . GLY A 1 347 ? 1.097 1.678 -13.227 1.00 59.31 347 GLY A C 1
ATOM 2719 O O . GLY A 1 347 ? 0.264 1.171 -13.977 1.00 59.31 347 GLY A O 1
ATOM 2720 N N . LEU A 1 348 ? 0.953 1.714 -11.905 1.00 78.81 348 LEU A N 1
ATOM 2721 C CA . LEU A 1 348 ? -0.271 1.455 -11.148 1.00 78.81 348 LEU A CA 1
ATOM 2722 C C . LEU A 1 348 ? -0.913 2.802 -10.784 1.00 78.81 348 LEU A C 1
ATOM 2724 O O . LEU A 1 348 ? -0.218 3.739 -10.404 1.00 78.81 348 LEU A O 1
ATOM 2728 N N . VAL A 1 349 ? -2.236 2.898 -10.899 1.00 79.00 349 VAL A N 1
ATOM 2729 C CA . VAL A 1 349 ? -3.018 4.010 -10.341 1.00 79.00 349 VAL A CA 1
ATOM 2730 C C . VAL A 1 349 ? -3.803 3.447 -9.173 1.00 79.00 349 VAL A C 1
ATOM 2732 O O . VAL A 1 349 ? -4.644 2.567 -9.362 1.00 79.00 349 VAL A O 1
ATOM 2735 N N . GLU A 1 350 ? -3.488 3.916 -7.973 1.00 81.88 350 GLU A N 1
ATOM 2736 C CA . GLU A 1 350 ? -4.153 3.472 -6.753 1.00 81.88 350 GLU A CA 1
ATOM 2737 C C . GLU A 1 350 ? -5.536 4.122 -6.613 1.00 81.88 350 GLU A C 1
ATOM 2739 O O . GLU A 1 350 ? -5.722 5.286 -6.986 1.00 81.88 350 GLU A O 1
ATOM 2744 N N . PRO A 1 351 ? -6.522 3.402 -6.053 1.00 85.81 351 PRO A N 1
ATOM 2745 C CA . PRO A 1 351 ? -7.814 3.986 -5.736 1.00 85.81 351 PRO A CA 1
ATOM 2746 C C . PRO A 1 351 ? -7.672 5.040 -4.635 1.00 85.81 351 PRO A C 1
ATOM 2748 O O . PRO A 1 351 ? -6.958 4.867 -3.646 1.00 85.81 351 PRO A O 1
ATOM 2751 N N . LYS A 1 352 ? -8.426 6.128 -4.753 1.00 86.94 352 LYS A N 1
ATOM 2752 C CA . LYS A 1 352 ? -8.464 7.163 -3.723 1.00 86.94 352 LYS A CA 1
ATOM 2753 C C . LYS A 1 352 ? -9.181 6.649 -2.469 1.00 86.94 352 LYS A C 1
ATOM 2755 O O . LYS A 1 352 ? -10.355 6.300 -2.531 1.00 86.94 352 LYS A O 1
ATOM 2760 N N . ASN A 1 353 ? -8.514 6.668 -1.316 1.00 89.44 353 ASN A N 1
ATOM 2761 C CA . ASN A 1 353 ? -9.164 6.457 -0.019 1.00 89.44 353 ASN A CA 1
ATOM 2762 C C . ASN A 1 353 ? -9.503 7.810 0.625 1.00 89.44 353 ASN A C 1
ATOM 2764 O O . ASN A 1 353 ? -8.616 8.536 1.091 1.00 89.44 353 ASN A O 1
ATOM 2768 N N . ASP A 1 354 ? -10.786 8.159 0.646 1.00 89.06 354 ASP A N 1
ATOM 2769 C CA . ASP A 1 354 ? -11.294 9.396 1.254 1.00 89.06 354 ASP A CA 1
ATOM 2770 C C . ASP A 1 354 ? -11.825 9.201 2.674 1.00 89.06 354 ASP A C 1
ATOM 2772 O O . ASP A 1 354 ? -12.229 10.162 3.326 1.00 89.06 354 ASP A O 1
ATOM 2776 N N . THR A 1 355 ? -11.736 7.982 3.204 1.00 91.19 355 THR A N 1
ATOM 2777 C CA . THR A 1 355 ? -12.136 7.692 4.578 1.00 91.19 355 THR A CA 1
ATOM 2778 C C . THR A 1 355 ? -11.282 8.499 5.568 1.00 91.19 355 THR A C 1
ATOM 2780 O O . THR A 1 355 ? -10.048 8.426 5.527 1.00 91.19 355 THR A O 1
ATOM 2783 N N . PRO A 1 356 ? -11.895 9.242 6.506 1.00 90.38 356 PRO A N 1
ATOM 2784 C CA . PRO A 1 356 ? -11.157 9.871 7.594 1.00 90.38 356 PRO A CA 1
ATOM 2785 C C . PRO A 1 356 ? -10.497 8.821 8.496 1.00 90.38 356 PRO A C 1
ATOM 2787 O O . PRO A 1 356 ? -11.172 7.920 9.004 1.00 90.38 356 PRO A O 1
ATOM 2790 N N . TYR A 1 357 ? -9.191 8.956 8.750 1.00 90.69 357 TYR A N 1
ATOM 2791 C CA . TYR A 1 357 ? -8.485 8.062 9.678 1.00 90.69 357 TYR A CA 1
ATOM 2792 C C . TYR A 1 357 ? -9.050 8.149 11.105 1.00 90.69 357 TYR A C 1
ATOM 2794 O O . TYR A 1 357 ? -9.232 7.138 11.782 1.00 90.69 357 TYR A O 1
ATOM 2802 N N . VAL A 1 358 ? -9.336 9.373 11.562 1.00 92.81 358 VAL A N 1
ATOM 2803 C CA . VAL A 1 358 ? -10.015 9.638 12.836 1.00 92.81 358 VAL A CA 1
ATOM 2804 C C . VAL A 1 358 ? -11.447 10.077 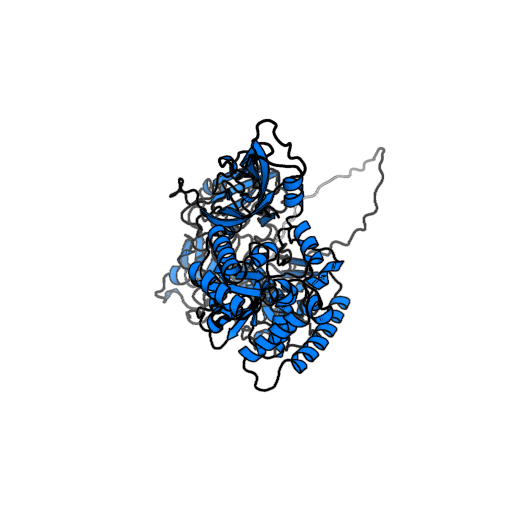12.526 1.00 92.81 358 VAL A C 1
ATOM 2806 O O . VAL A 1 358 ? -11.619 11.037 11.770 1.00 92.81 358 VAL A O 1
ATOM 2809 N N . PRO A 1 359 ? -12.474 9.430 13.102 1.00 92.75 359 PRO A N 1
ATOM 2810 C CA . PRO A 1 359 ? -13.858 9.859 12.944 1.00 92.75 359 PRO A CA 1
ATOM 2811 C C . PRO A 1 359 ? -14.057 11.312 13.377 1.00 92.75 359 PRO A C 1
ATOM 2813 O O . PRO A 1 359 ? -13.449 11.778 14.344 1.00 92.75 359 PRO A O 1
ATOM 2816 N N . ALA A 1 360 ? -14.933 12.023 12.672 1.00 92.56 360 ALA A N 1
ATOM 2817 C CA . ALA A 1 360 ? -15.259 13.406 12.989 1.00 92.56 360 ALA A CA 1
ATOM 2818 C C . ALA A 1 360 ? -15.878 13.530 14.403 1.00 92.56 360 ALA A C 1
ATOM 2820 O O . ALA A 1 360 ? -16.530 12.596 14.875 1.00 92.56 360 ALA A O 1
ATOM 2821 N N . PRO A 1 361 ? -15.678 14.656 15.117 1.00 93.25 361 PRO A N 1
ATOM 2822 C CA . PRO A 1 361 ? -16.070 14.813 16.525 1.00 93.25 361 PRO A CA 1
ATOM 2823 C C . PRO A 1 361 ? -17.588 14.855 16.777 1.00 93.25 361 PRO A C 1
ATOM 2825 O O . PRO A 1 361 ? -18.021 14.840 17.936 1.00 93.25 361 PRO A O 1
ATOM 2828 N N . ASP A 1 362 ? -18.384 14.960 15.716 1.00 92.56 362 ASP A N 1
ATOM 2829 C CA . ASP A 1 362 ? -19.843 14.874 15.697 1.00 92.56 362 ASP A CA 1
ATOM 2830 C C . ASP A 1 362 ? -20.364 13.438 15.522 1.00 92.56 362 ASP A C 1
ATOM 2832 O O . ASP A 1 362 ? -21.522 13.183 15.854 1.00 92.56 362 ASP A O 1
ATOM 2836 N N . VAL A 1 363 ? -19.518 12.487 15.099 1.00 93.25 363 VAL A N 1
ATOM 2837 C CA . VAL A 1 363 ? -19.847 11.056 15.137 1.00 93.25 363 VAL A CA 1
ATOM 2838 C C . VAL A 1 363 ? -20.125 10.659 16.596 1.00 93.25 363 VAL A C 1
ATOM 2840 O O . VAL A 1 363 ? -19.265 10.872 17.461 1.00 93.25 363 VAL A O 1
ATOM 2843 N N . PRO A 1 364 ? -21.305 10.095 16.911 1.00 93.94 364 PRO A N 1
ATOM 2844 C CA . PRO A 1 364 ? -21.638 9.687 18.271 1.00 93.94 364 PRO A CA 1
ATOM 2845 C C . PRO A 1 364 ? -20.670 8.640 18.824 1.00 93.94 364 PRO A C 1
ATOM 2847 O O . PRO A 1 364 ? -20.123 7.826 18.082 1.00 93.94 364 PRO A O 1
ATOM 2850 N N . THR A 1 365 ? -20.511 8.610 20.149 1.00 95.19 365 THR A N 1
ATOM 2851 C CA . THR A 1 365 ? -19.684 7.588 20.807 1.00 95.19 365 THR A CA 1
ATOM 2852 C C . THR A 1 365 ? -20.205 6.176 20.599 1.00 95.19 365 THR A C 1
ATOM 2854 O O . THR A 1 365 ? -19.417 5.246 20.429 1.00 95.19 365 THR A O 1
ATOM 2857 N N . ILE A 1 366 ? -21.529 6.044 20.566 1.00 94.06 366 ILE A N 1
ATOM 2858 C CA . ILE A 1 366 ? -22.260 4.819 20.266 1.00 94.06 366 ILE A CA 1
ATOM 2859 C C . ILE A 1 366 ? -23.154 5.120 19.066 1.00 94.06 366 ILE A C 1
ATOM 2861 O O . ILE A 1 366 ? -24.008 6.007 19.122 1.00 94.06 366 ILE A O 1
ATOM 2865 N N . ILE A 1 367 ? -22.933 4.404 17.966 1.00 90.00 367 ILE A N 1
ATOM 2866 C CA . ILE A 1 367 ? -23.685 4.581 16.721 1.00 90.00 367 ILE A CA 1
ATOM 2867 C C . ILE A 1 367 ? -24.943 3.718 16.787 1.00 90.00 367 ILE A C 1
ATOM 2869 O O . ILE A 1 367 ? -24.870 2.496 16.645 1.00 90.00 367 ILE A O 1
ATOM 2873 N N . ASN A 1 368 ? -26.083 4.370 17.022 1.00 82.19 368 ASN A N 1
ATOM 2874 C CA . ASN A 1 368 ? -27.399 3.741 17.088 1.00 82.19 368 ASN A CA 1
ATOM 2875 C C . ASN A 1 368 ? -28.124 3.903 15.742 1.00 82.19 368 ASN A C 1
ATOM 2877 O O . ASN A 1 368 ? -28.477 5.014 15.355 1.00 82.19 368 ASN A O 1
ATOM 2881 N N . ASN A 1 369 ? -28.431 2.801 15.053 1.00 66.00 369 ASN A N 1
ATOM 2882 C CA . ASN A 1 369 ? -29.117 2.839 13.748 1.00 66.00 369 ASN A CA 1
ATOM 2883 C C . ASN A 1 369 ? -30.602 3.249 13.808 1.00 66.00 369 ASN A C 1
ATOM 2885 O O . ASN A 1 369 ? -31.237 3.392 12.763 1.00 66.00 369 ASN A O 1
ATOM 2889 N N . ASN A 1 370 ? -31.174 3.415 15.004 1.00 54.75 370 ASN A N 1
ATOM 2890 C CA . ASN A 1 370 ? -32.592 3.749 15.180 1.00 54.75 370 ASN A CA 1
ATOM 2891 C C . ASN A 1 370 ? -32.898 5.251 15.049 1.00 54.75 370 ASN A C 1
ATOM 2893 O O . ASN A 1 370 ? -34.064 5.605 14.880 1.00 54.75 370 ASN A O 1
ATOM 2897 N N . ASP A 1 371 ? -31.878 6.112 15.067 1.00 41.62 371 ASP A N 1
ATOM 2898 C CA . ASP A 1 371 ? -32.017 7.565 14.934 1.00 41.62 371 ASP A CA 1
ATOM 2899 C C . ASP A 1 371 ? -31.393 8.047 13.615 1.00 41.62 371 ASP A C 1
ATOM 2901 O O . ASP A 1 371 ? -30.452 8.837 13.592 1.00 41.62 371 ASP A O 1
ATOM 2905 N N . ALA A 1 372 ? -31.908 7.572 12.478 1.00 29.39 372 ALA A N 1
ATOM 2906 C CA . ALA A 1 372 ? -31.609 8.222 11.206 1.00 29.39 372 ALA A CA 1
ATOM 2907 C C . ALA A 1 372 ? -32.209 9.646 11.219 1.00 29.39 372 ALA A C 1
ATOM 2909 O O . ALA A 1 372 ? -33.417 9.789 11.453 1.00 29.39 372 ALA A O 1
ATOM 2910 N N . PRO A 1 373 ? -31.432 10.712 10.945 1.00 31.73 373 PRO A N 1
ATOM 2911 C CA . PRO A 1 373 ? -32.004 12.029 10.712 1.00 31.73 373 PRO A CA 1
ATOM 2912 C C . PRO A 1 373 ? -32.938 11.958 9.501 1.00 31.73 373 PRO A C 1
ATOM 2914 O O . PRO A 1 373 ? -32.629 11.315 8.496 1.00 31.73 373 PRO A O 1
ATOM 2917 N N . ALA A 1 374 ? -34.098 12.607 9.600 1.00 28.53 374 ALA A N 1
ATOM 2918 C CA . ALA A 1 374 ? -35.037 12.728 8.494 1.00 28.53 374 ALA A CA 1
ATOM 2919 C C . ALA A 1 374 ? -34.312 13.250 7.244 1.00 28.53 374 ALA A C 1
ATOM 2921 O O . ALA A 1 374 ? -33.578 14.231 7.331 1.00 28.53 374 ALA A O 1
ATOM 2922 N N . SER A 1 375 ? -34.535 12.598 6.098 1.00 29.30 375 SER A N 1
ATOM 2923 C CA . SER A 1 375 ? -33.947 12.990 4.818 1.00 29.30 375 SER A CA 1
ATOM 2924 C C . SER A 1 375 ? -34.122 14.490 4.588 1.00 29.30 375 SER A C 1
ATOM 2926 O O . SER A 1 375 ? -35.259 14.969 4.499 1.00 29.30 375 SER A O 1
ATOM 2928 N N . GLU A 1 376 ? -33.024 15.223 4.445 1.00 29.11 376 GLU A N 1
ATOM 2929 C CA . GLU A 1 376 ? -33.087 16.547 3.847 1.00 29.11 376 GLU A CA 1
ATOM 2930 C C . GLU A 1 376 ? -33.480 16.368 2.382 1.00 29.11 376 GLU A C 1
ATOM 2932 O O . GLU A 1 376 ? -32.731 15.880 1.538 1.00 29.11 376 GLU A O 1
ATOM 2937 N N . THR A 1 377 ? -34.739 16.692 2.105 1.00 26.92 377 THR A N 1
ATOM 2938 C CA . THR A 1 377 ? -35.284 16.851 0.763 1.00 26.92 377 THR A CA 1
ATOM 2939 C C . THR A 1 377 ? -34.343 17.705 -0.075 1.00 26.92 377 THR A C 1
ATOM 2941 O O . THR A 1 377 ? -34.085 18.857 0.268 1.00 26.92 377 THR A O 1
ATOM 2944 N N . ALA A 1 378 ? -33.898 17.149 -1.200 1.00 30.97 378 ALA A N 1
ATOM 2945 C CA . ALA A 1 378 ? -33.208 17.867 -2.256 1.00 30.97 378 ALA A CA 1
ATOM 2946 C C . ALA A 1 378 ? -33.990 19.136 -2.635 1.00 30.97 378 ALA A C 1
ATOM 2948 O O . ALA A 1 378 ? -35.053 19.068 -3.255 1.00 30.97 378 ALA A O 1
ATOM 2949 N N . THR A 1 379 ? -33.472 20.302 -2.260 1.00 25.59 379 THR A N 1
ATOM 2950 C CA . THR A 1 379 ? -33.908 21.576 -2.829 1.00 25.59 379 THR A CA 1
ATOM 2951 C C . THR A 1 379 ? -33.075 21.870 -4.066 1.00 25.59 379 THR A C 1
ATOM 2953 O O . THR A 1 379 ? -31.896 22.207 -3.973 1.00 25.59 379 THR A O 1
ATOM 2956 N N . GLU A 1 380 ? -33.727 21.729 -5.221 1.00 27.78 380 GLU A N 1
ATOM 2957 C CA . GLU A 1 380 ? -33.324 22.297 -6.506 1.00 27.78 380 GLU A CA 1
ATOM 2958 C C . GLU A 1 380 ? -32.836 23.743 -6.338 1.00 27.78 380 GLU A C 1
ATOM 2960 O O . GLU A 1 380 ? -33.555 24.622 -5.857 1.00 27.78 380 GLU A O 1
ATOM 2965 N N . SER A 1 381 ? -31.605 23.993 -6.771 1.00 26.67 381 SER A N 1
ATOM 2966 C CA . SER A 1 381 ? -31.025 25.320 -6.888 1.00 26.67 381 SER A CA 1
ATOM 2967 C C . SER A 1 381 ? -31.456 25.961 -8.211 1.00 26.67 381 SER A C 1
ATOM 2969 O O . SER A 1 381 ? -30.961 25.632 -9.286 1.00 26.67 381 SER A O 1
ATOM 2971 N N . THR A 1 382 ? -32.363 26.935 -8.137 1.00 23.53 382 THR A N 1
ATOM 2972 C CA . THR A 1 382 ? -32.507 27.970 -9.176 1.00 23.53 382 THR A CA 1
ATOM 2973 C C . THR A 1 382 ? -31.865 29.277 -8.702 1.00 23.53 382 THR A C 1
ATOM 2975 O O . THR A 1 382 ? -32.025 29.630 -7.534 1.00 23.53 382 THR A O 1
ATOM 2978 N N . PRO A 1 383 ? -31.132 30.001 -9.570 1.00 28.70 383 PRO A N 1
ATOM 2979 C CA . PRO A 1 383 ? -30.317 31.143 -9.166 1.00 28.70 383 PRO A CA 1
ATOM 2980 C C . PRO A 1 383 ? -31.158 32.417 -9.007 1.00 28.70 383 PRO A C 1
ATOM 2982 O O . PRO A 1 383 ? -31.922 32.774 -9.905 1.00 28.70 383 PRO A O 1
ATOM 2985 N N . GLU A 1 384 ? -30.985 33.129 -7.890 1.00 25.59 384 GLU A N 1
ATOM 2986 C CA . GLU A 1 384 ? -31.582 34.452 -7.676 1.00 25.59 384 GLU A CA 1
ATOM 2987 C C . GLU A 1 384 ? -30.663 35.586 -8.143 1.00 25.59 384 GLU A C 1
ATOM 2989 O O . GLU A 1 384 ? -29.488 35.687 -7.783 1.00 25.59 384 GLU A O 1
ATOM 2994 N N . GLU A 1 385 ? -31.265 36.469 -8.936 1.00 25.36 385 GLU A N 1
ATOM 2995 C CA . GLU A 1 385 ? -30.766 37.775 -9.335 1.00 25.36 385 GLU A CA 1
ATOM 2996 C C . GLU A 1 385 ? -31.243 38.841 -8.325 1.00 25.36 385 GLU A C 1
ATOM 2998 O O . GLU A 1 385 ? -32.310 38.754 -7.722 1.00 25.36 385 GLU A O 1
ATOM 3003 N N . SER A 1 386 ? -30.401 39.848 -8.131 1.00 26.09 386 SER A N 1
ATOM 3004 C CA . SER A 1 386 ? -30.438 40.876 -7.089 1.00 26.09 386 SER A CA 1
ATOM 3005 C C . SER A 1 386 ? -31.593 41.896 -7.176 1.00 26.09 386 SER A C 1
ATOM 3007 O O . SER A 1 386 ? -31.964 42.332 -8.263 1.00 26.09 386 SER A O 1
ATOM 3009 N N . ALA A 1 387 ? -31.989 42.402 -5.994 1.00 27.86 387 ALA A N 1
ATOM 3010 C CA . ALA A 1 387 ? -32.178 43.828 -5.648 1.00 27.86 387 ALA A CA 1
ATOM 3011 C C . ALA A 1 387 ? -33.579 44.315 -5.181 1.00 27.86 387 ALA A C 1
ATOM 3013 O O . ALA A 1 387 ? -34.520 44.468 -5.948 1.00 27.86 387 ALA A O 1
ATOM 3014 N N . THR A 1 388 ? -33.574 44.722 -3.899 1.00 24.61 388 THR A N 1
ATOM 3015 C CA . THR A 1 388 ? -34.034 46.003 -3.303 1.00 24.61 388 THR A CA 1
ATOM 3016 C C . THR A 1 388 ? -35.526 46.364 -3.088 1.00 24.61 388 THR A C 1
ATOM 3018 O O . THR A 1 388 ? -36.317 46.534 -4.003 1.00 24.61 388 THR A O 1
ATOM 3021 N N . THR A 1 389 ? -35.797 46.732 -1.818 1.00 26.03 389 THR A N 1
ATOM 3022 C CA . THR A 1 389 ? -36.528 47.918 -1.278 1.00 26.03 389 THR A CA 1
ATOM 3023 C C . THR A 1 389 ? -37.735 47.701 -0.330 1.00 26.03 389 THR A C 1
ATOM 3025 O O . THR A 1 389 ? -38.817 47.309 -0.731 1.00 26.03 389 THR A O 1
ATOM 3028 N N . ALA A 1 390 ? -37.498 48.093 0.937 1.00 27.19 390 ALA A N 1
ATOM 3029 C CA . ALA A 1 390 ? -38.284 48.963 1.841 1.00 27.19 390 ALA A CA 1
ATOM 3030 C C . ALA A 1 390 ? -39.738 48.630 2.314 1.00 27.19 390 ALA A C 1
ATOM 3032 O O . ALA A 1 390 ? -40.679 48.832 1.562 1.00 27.19 390 ALA A O 1
ATOM 3033 N N . VAL A 1 391 ? -39.870 48.278 3.622 1.00 25.98 391 VAL A N 1
ATOM 3034 C CA . VAL A 1 391 ? -40.579 48.957 4.775 1.00 25.98 391 VAL A CA 1
ATOM 3035 C C . VAL A 1 391 ? -42.056 49.442 4.606 1.00 25.98 391 VAL A C 1
ATOM 3037 O O . VAL A 1 391 ? -42.347 49.951 3.529 1.00 25.98 391 VAL A O 1
ATOM 3040 N N . PRO A 1 392 ? -42.972 49.507 5.634 1.00 42.09 392 PRO A N 1
ATOM 3041 C CA . PRO A 1 392 ? -42.990 49.077 7.062 1.00 42.09 392 PRO A CA 1
ATOM 3042 C C . PRO A 1 392 ? -44.240 48.253 7.530 1.00 42.09 392 PRO A C 1
ATOM 3044 O O . PRO A 1 392 ? -45.161 47.974 6.770 1.00 42.09 392 PRO A O 1
ATOM 3047 N N . ALA A 1 393 ? -44.241 47.941 8.840 1.00 27.77 393 ALA A N 1
ATOM 3048 C CA . ALA A 1 393 ? -45.243 47.319 9.733 1.00 27.77 393 ALA A CA 1
ATOM 3049 C C . ALA A 1 393 ? -46.673 47.947 9.767 1.00 27.77 393 ALA A C 1
ATOM 3051 O O . ALA A 1 393 ? -46.901 48.981 9.135 1.00 27.77 393 ALA A O 1
ATOM 3052 N N . PRO A 1 394 ? -47.637 47.365 10.529 1.00 36.88 394 PRO A N 1
ATOM 3053 C CA . PRO A 1 394 ? -47.733 47.709 11.960 1.00 36.88 394 PRO A CA 1
ATOM 3054 C C . PRO A 1 394 ? -48.125 46.579 12.948 1.00 36.88 394 PRO A C 1
ATOM 3056 O O . PRO A 1 394 ? -48.736 45.573 12.603 1.00 36.88 394 PRO A O 1
ATOM 3059 N N . GLU A 1 395 ? -47.729 46.856 14.193 1.00 25.94 395 GLU A N 1
ATOM 3060 C CA . GLU A 1 395 ? -48.219 46.485 15.534 1.00 25.94 395 GLU A CA 1
ATOM 3061 C C . GLU A 1 395 ? -49.553 45.730 15.684 1.00 25.94 395 GLU A C 1
ATOM 3063 O O . GLU A 1 395 ? -50.569 46.173 15.156 1.00 25.94 395 GLU A O 1
ATOM 3068 N N . VAL A 1 396 ? -49.568 44.736 16.592 1.00 28.42 396 VAL A N 1
ATOM 3069 C CA . VAL A 1 396 ? -50.571 44.614 17.677 1.00 28.42 396 VAL A CA 1
ATOM 3070 C C . VAL A 1 396 ? -49.913 43.974 18.915 1.00 28.42 396 VAL A C 1
ATOM 3072 O O . VAL A 1 396 ? -49.471 42.829 18.865 1.00 28.42 396 VAL A O 1
ATOM 3075 N N . GLU A 1 397 ? -49.882 44.717 20.025 1.00 27.61 397 GLU A N 1
ATOM 3076 C CA . GLU A 1 397 ? -49.716 44.213 21.397 1.00 27.61 397 GLU A CA 1
ATOM 3077 C C . GLU A 1 397 ? -51.020 43.574 21.900 1.00 27.61 397 GLU A C 1
ATOM 3079 O O . GLU A 1 397 ? -52.092 44.154 21.715 1.00 27.61 397 GLU A O 1
ATOM 3084 N N . VAL A 1 398 ? -50.932 42.468 22.647 1.00 29.55 398 VAL A N 1
ATOM 3085 C CA . VAL A 1 398 ? -51.807 42.247 23.812 1.00 29.55 398 VAL A CA 1
ATOM 3086 C C . VAL A 1 398 ? -51.127 41.376 24.868 1.00 29.55 398 VAL A C 1
ATOM 3088 O O . VAL A 1 398 ? -50.304 40.515 24.574 1.00 29.55 398 VAL A O 1
ATOM 3091 N N . ASP A 1 399 ? -51.502 41.687 26.099 1.00 26.17 399 ASP A N 1
ATOM 3092 C CA . ASP A 1 399 ? -50.816 41.538 27.377 1.00 26.17 399 ASP A CA 1
ATOM 3093 C C . ASP A 1 399 ? -51.380 40.372 28.228 1.00 26.17 399 ASP A C 1
ATOM 3095 O O . ASP A 1 399 ? -52.455 39.843 27.939 1.00 26.17 399 ASP A O 1
ATOM 3099 N N . ALA A 1 400 ? -50.682 40.104 29.339 1.00 28.28 400 ALA A N 1
ATOM 3100 C CA . ALA A 1 400 ? -51.154 39.570 30.627 1.00 28.28 400 ALA A CA 1
ATOM 3101 C C . ALA A 1 400 ? -51.163 38.042 30.909 1.00 28.28 400 ALA A C 1
ATOM 3103 O O . ALA A 1 400 ? -52.092 37.307 30.587 1.00 28.28 400 ALA A O 1
ATOM 3104 N N . THR A 1 401 ? -50.101 37.624 31.618 1.00 26.59 401 THR A N 1
ATOM 3105 C CA . THR A 1 401 ? -50.063 36.964 32.953 1.00 26.59 401 THR A CA 1
ATOM 3106 C C . THR A 1 401 ? -51.110 35.911 33.366 1.00 26.59 401 THR A C 1
ATOM 3108 O O . THR A 1 401 ? -52.305 36.181 33.419 1.00 26.59 401 THR A O 1
ATOM 3111 N N . THR A 1 402 ? -50.639 34.763 33.889 1.00 26.05 402 THR A N 1
ATOM 3112 C CA . THR A 1 402 ? -51.047 34.203 35.208 1.00 26.05 402 THR A CA 1
ATOM 3113 C C . THR A 1 402 ? -50.172 33.023 35.669 1.00 26.05 402 THR A C 1
ATOM 3115 O O . THR A 1 402 ? -49.515 32.366 34.868 1.00 26.05 402 THR A O 1
ATOM 3118 N N . GLU A 1 403 ? -50.138 32.853 36.993 1.00 27.95 403 GLU A N 1
ATOM 3119 C CA . GLU A 1 403 ? -49.243 32.059 37.848 1.00 27.95 403 GLU A CA 1
ATOM 3120 C C . GLU A 1 403 ? -49.514 30.539 37.912 1.00 27.95 403 GLU A C 1
ATOM 3122 O O . GLU A 1 403 ? -50.612 30.072 37.629 1.00 27.95 403 GLU A O 1
ATOM 3127 N N . GLU A 1 404 ? -48.469 29.835 38.370 1.00 28.27 404 GLU A N 1
ATOM 3128 C CA . GLU A 1 404 ? -48.392 28.624 39.215 1.00 28.27 404 GLU A CA 1
ATOM 3129 C C . GLU A 1 404 ? -49.453 27.506 39.134 1.00 28.27 404 GLU A C 1
ATOM 3131 O O . GLU A 1 404 ? -50.632 27.671 39.433 1.00 28.27 404 GLU A O 1
ATOM 3136 N N . GLY A 1 405 ? -48.945 26.282 38.939 1.00 25.31 405 GLY A N 1
ATOM 3137 C CA . GLY A 1 405 ? -49.631 25.033 39.263 1.00 25.31 405 GLY A CA 1
ATOM 3138 C C . GLY A 1 405 ? -48.656 23.857 39.274 1.00 25.31 405 GLY A C 1
ATOM 3139 O O . GLY A 1 405 ? -48.344 23.291 38.233 1.00 25.31 405 GLY A O 1
ATOM 3140 N N . SER A 1 406 ? -48.148 23.518 40.457 1.00 26.83 406 SER A N 1
ATOM 3141 C CA . SER A 1 406 ? -47.397 22.298 40.739 1.00 26.83 406 SER A CA 1
ATOM 3142 C C . SER A 1 406 ? -48.355 21.116 40.905 1.00 26.83 406 SER A C 1
ATOM 3144 O O . SER A 1 406 ? -49.282 21.186 41.704 1.00 26.83 406 SER A O 1
ATOM 3146 N N . GLU A 1 407 ? -48.107 20.001 40.212 1.00 28.98 407 GLU A N 1
ATOM 3147 C CA . GLU A 1 407 ? -48.652 18.699 40.610 1.00 28.98 407 GLU A CA 1
ATOM 3148 C C . GLU A 1 407 ? -47.745 17.548 40.147 1.00 28.98 407 GLU A C 1
ATOM 3150 O O . GLU A 1 407 ? -47.202 17.533 39.045 1.00 28.98 407 GLU A O 1
ATOM 3155 N N . GLN A 1 408 ? -47.518 16.633 41.086 1.00 26.11 408 GLN A N 1
ATOM 3156 C CA . GLN A 1 408 ? -46.499 15.588 41.119 1.00 26.11 408 GLN A CA 1
ATOM 3157 C C . GLN A 1 408 ? -46.741 14.460 40.104 1.00 26.11 408 GLN A C 1
ATOM 3159 O O . GLN A 1 408 ? -47.831 13.894 40.043 1.00 26.11 408 GLN A O 1
ATOM 3164 N N . ALA A 1 409 ? -45.677 14.038 39.415 1.00 27.34 409 ALA A N 1
ATOM 3165 C CA . ALA A 1 409 ? -45.592 12.719 38.787 1.00 27.34 409 ALA A CA 1
ATOM 3166 C C . ALA A 1 409 ? -45.254 11.645 39.851 1.00 27.34 409 ALA A C 1
ATOM 3168 O O . ALA A 1 409 ? -44.491 11.932 40.780 1.00 27.34 409 ALA A O 1
ATOM 3169 N N . PRO A 1 410 ? -45.830 10.429 39.775 1.00 30.59 410 PRO A N 1
ATOM 3170 C CA . PRO A 1 410 ? -45.711 9.428 40.827 1.00 30.59 410 PRO A CA 1
ATOM 3171 C C . PRO A 1 410 ? -44.335 8.753 40.851 1.00 30.59 410 PRO A C 1
ATOM 3173 O O . PRO A 1 410 ? -43.662 8.598 39.836 1.00 30.59 410 PRO A O 1
ATOM 3176 N N . ALA A 1 411 ? -43.961 8.360 42.066 1.00 27.19 411 ALA A N 1
ATOM 3177 C CA . ALA A 1 411 ? -42.663 7.848 42.459 1.00 27.19 411 ALA A CA 1
ATOM 3178 C C . ALA A 1 411 ? -42.276 6.497 41.835 1.00 27.19 411 ALA A C 1
ATOM 3180 O O . ALA A 1 411 ? -43.101 5.639 41.520 1.00 27.19 411 ALA A O 1
ATOM 3181 N N . SER A 1 412 ? -40.958 6.371 41.760 1.00 37.00 412 SER A N 1
ATOM 3182 C CA . SER A 1 412 ? -40.086 5.281 41.348 1.00 37.00 412 SER A CA 1
ATOM 3183 C C . SER A 1 412 ? -40.331 3.918 42.008 1.00 37.00 412 SER A C 1
ATOM 3185 O O . SER A 1 412 ? -40.737 3.804 43.164 1.00 37.00 412 SER A O 1
ATOM 3187 N N . ASN A 1 413 ? -39.965 2.877 41.258 1.00 28.02 413 ASN A N 1
ATOM 3188 C CA . ASN A 1 413 ? -39.599 1.539 41.727 1.00 28.02 413 ASN A CA 1
ATOM 3189 C C . ASN A 1 413 ? -38.430 1.041 40.828 1.00 28.02 413 ASN A C 1
ATOM 3191 O O . ASN A 1 413 ? -38.270 1.579 39.734 1.00 28.02 413 ASN A O 1
ATOM 3195 N N . PRO A 1 414 ? -37.609 0.063 41.244 1.00 39.31 414 PRO A N 1
ATOM 3196 C CA . PRO A 1 414 ? -36.281 0.254 41.832 1.00 39.31 414 PRO A CA 1
ATOM 3197 C C . PRO A 1 414 ? -35.110 -0.141 40.901 1.00 39.31 414 PRO A C 1
ATOM 3199 O O . PRO A 1 414 ? -35.273 -0.993 40.037 1.00 39.31 414 PRO A O 1
ATOM 3202 N N . GLU A 1 415 ? -33.935 0.456 41.146 1.00 37.59 415 GLU A N 1
ATOM 3203 C CA . GLU A 1 415 ? -32.578 -0.008 40.775 1.00 37.59 415 GLU A CA 1
ATOM 3204 C C . GLU A 1 415 ? -32.421 -0.745 39.428 1.00 37.59 415 GLU A C 1
ATOM 3206 O O . GLU A 1 415 ? -32.175 -1.949 39.375 1.00 37.59 415 GLU A O 1
ATOM 3211 N N . THR A 1 416 ? -32.439 -0.006 38.322 1.00 32.03 416 THR A N 1
ATOM 3212 C CA . THR A 1 416 ? -31.539 -0.321 37.205 1.00 32.03 416 THR A CA 1
ATOM 3213 C C . THR A 1 416 ? -30.226 0.389 37.496 1.00 32.03 416 THR A C 1
ATOM 3215 O O . THR A 1 416 ? -30.214 1.616 37.585 1.00 32.03 416 THR A O 1
ATOM 3218 N N . ALA A 1 417 ? -29.142 -0.363 37.699 1.00 40.97 417 ALA A N 1
ATOM 3219 C CA . ALA A 1 417 ? -27.804 0.205 37.591 1.00 40.97 417 ALA A CA 1
ATOM 3220 C C . ALA A 1 417 ? -27.746 0.952 36.250 1.00 40.97 417 ALA A C 1
ATOM 3222 O O . ALA A 1 417 ? -28.098 0.365 35.226 1.00 40.97 417 ALA A O 1
ATOM 3223 N N . GLU A 1 418 ? -27.417 2.245 36.262 1.00 44.41 418 GLU A N 1
ATOM 3224 C CA . GLU A 1 418 ? -27.132 2.968 35.023 1.00 44.41 418 GLU A CA 1
ATOM 3225 C C . GLU A 1 418 ? -26.046 2.168 34.293 1.00 44.41 418 GLU A C 1
ATOM 3227 O O . GLU A 1 418 ? -24.989 1.894 34.867 1.00 44.41 418 GLU A O 1
ATOM 3232 N N . ALA A 1 419 ? -26.358 1.671 33.093 1.00 64.19 419 ALA A N 1
ATOM 3233 C CA . ALA A 1 419 ? -25.411 0.892 32.310 1.00 64.19 419 ALA A CA 1
ATOM 3234 C C . ALA A 1 419 ? -24.193 1.775 32.010 1.00 64.19 419 ALA A C 1
ATOM 3236 O O . ALA A 1 419 ? -24.351 2.933 31.627 1.00 64.19 419 ALA A O 1
ATOM 3237 N N . ASN A 1 420 ? -22.986 1.250 32.232 1.00 89.50 420 ASN A N 1
ATOM 3238 C CA . ASN A 1 420 ? -21.765 1.952 31.845 1.00 89.50 420 ASN A CA 1
ATOM 3239 C C . ASN A 1 420 ? -21.610 1.929 30.311 1.00 89.50 420 ASN A C 1
ATOM 3241 O O . ASN A 1 420 ? -22.244 1.125 29.622 1.00 89.50 420 ASN A O 1
ATOM 3245 N N . LEU A 1 421 ? -20.730 2.786 29.786 1.00 94.38 421 LEU A N 1
ATOM 3246 C CA . LEU A 1 421 ? -20.501 2.955 28.346 1.00 94.38 421 LEU A CA 1
ATOM 3247 C C . LEU A 1 421 ? -20.226 1.630 27.607 1.00 94.38 421 LEU A C 1
ATOM 3249 O O . LEU A 1 421 ? -20.711 1.409 26.499 1.00 94.38 421 LEU A O 1
ATOM 3253 N N . VAL A 1 422 ? -19.450 0.734 28.219 1.00 95.12 422 VAL A N 1
ATOM 3254 C CA . VAL A 1 422 ? -19.060 -0.547 27.613 1.00 95.12 422 VAL A CA 1
ATOM 3255 C C . VAL A 1 422 ? -20.255 -1.492 27.500 1.00 95.12 422 VAL A C 1
ATOM 3257 O O . VAL A 1 422 ? -20.412 -2.157 26.476 1.00 95.12 422 VAL A O 1
ATOM 3260 N N . ASP A 1 423 ? -21.096 -1.569 28.532 1.00 93.31 423 ASP A N 1
ATOM 3261 C CA . ASP A 1 423 ? -22.291 -2.417 28.520 1.00 93.31 423 ASP A CA 1
ATOM 3262 C C . ASP A 1 423 ? -23.320 -1.916 27.494 1.00 93.31 423 ASP A C 1
ATOM 3264 O O . ASP A 1 423 ? -23.920 -2.724 26.777 1.00 93.31 423 ASP A O 1
ATOM 3268 N N . GLU A 1 424 ? -23.471 -0.594 27.359 1.00 94.81 424 GLU A N 1
ATOM 3269 C CA . GLU A 1 424 ? -24.283 0.014 26.298 1.00 94.81 424 GLU A CA 1
ATOM 3270 C C . GLU A 1 424 ? -23.737 -0.359 24.910 1.00 94.81 424 GLU A C 1
ATOM 3272 O O . GLU A 1 424 ? -24.482 -0.859 24.062 1.00 94.81 424 GLU A O 1
ATOM 3277 N N . GLN A 1 425 ? -22.422 -0.233 24.701 1.00 95.12 425 GLN A N 1
ATOM 3278 C CA . GLN A 1 425 ? -21.801 -0.546 23.415 1.00 95.12 425 GLN A CA 1
ATOM 3279 C C . GLN A 1 425 ? -21.854 -2.040 23.064 1.00 95.12 425 GLN A C 1
ATOM 3281 O O . GLN A 1 425 ? -22.012 -2.393 21.892 1.00 95.12 425 GLN A O 1
ATOM 3286 N N . LYS A 1 426 ? -21.779 -2.943 24.051 1.00 93.62 426 LYS A N 1
ATOM 3287 C CA . LYS A 1 426 ? -22.020 -4.382 23.842 1.00 93.62 426 LYS A CA 1
ATOM 3288 C C . LYS A 1 426 ? -23.428 -4.638 23.305 1.00 93.62 426 LYS A C 1
ATOM 3290 O O . LYS A 1 426 ? -23.583 -5.366 22.324 1.00 93.62 426 LYS A O 1
ATOM 3295 N N . SER A 1 427 ? -24.442 -4.027 23.924 1.00 93.12 427 SER A N 1
ATOM 3296 C CA . SER A 1 427 ? -25.835 -4.159 23.482 1.00 93.12 427 SER A CA 1
ATOM 3297 C C . SER A 1 427 ? -26.034 -3.582 22.079 1.00 93.12 427 SER A C 1
ATOM 3299 O O . SER A 1 427 ? -26.658 -4.225 21.234 1.00 93.12 427 SER A O 1
ATOM 3301 N N . ASN A 1 428 ? -25.461 -2.406 21.806 1.00 94.44 428 ASN A N 1
ATOM 3302 C CA . ASN A 1 428 ? -25.507 -1.777 20.488 1.00 94.44 428 ASN A CA 1
ATOM 3303 C C . ASN A 1 428 ? -24.829 -2.642 19.410 1.00 94.44 428 ASN A C 1
ATOM 3305 O O . ASN A 1 428 ? -25.374 -2.834 18.323 1.00 94.44 428 ASN A O 1
ATOM 3309 N N . THR A 1 429 ? -23.669 -3.227 19.726 1.00 94.31 429 THR A N 1
ATOM 3310 C CA . THR A 1 429 ? -22.951 -4.140 18.822 1.00 94.31 429 THR A CA 1
ATOM 3311 C C . THR A 1 429 ? -23.814 -5.343 18.461 1.00 94.31 429 THR A C 1
ATOM 3313 O O . THR A 1 429 ? -23.927 -5.692 17.287 1.00 94.31 429 THR A O 1
ATOM 3316 N N . GLN A 1 430 ? -24.455 -5.965 19.456 1.00 92.69 430 GLN A N 1
ATOM 3317 C CA . GLN A 1 430 ? -25.330 -7.108 19.220 1.00 92.69 430 GLN A CA 1
ATOM 3318 C C . GLN A 1 430 ? -26.485 -6.743 18.279 1.00 92.69 430 GLN A C 1
ATOM 3320 O O . GLN A 1 430 ? -26.734 -7.473 17.322 1.00 92.69 430 GLN A O 1
ATOM 3325 N N . GLN A 1 431 ? -27.146 -5.606 18.508 1.00 93.31 431 GLN A N 1
ATOM 3326 C CA . GLN A 1 431 ? -28.251 -5.156 17.663 1.00 93.31 431 GLN A CA 1
ATOM 3327 C C . GLN A 1 431 ? -27.800 -4.900 16.215 1.00 93.31 431 GLN A C 1
ATOM 3329 O O . GLN A 1 431 ? -28.419 -5.412 15.284 1.00 93.31 431 GLN A O 1
ATOM 3334 N N . ASN A 1 432 ? -26.697 -4.168 16.019 1.00 93.38 432 ASN A N 1
ATOM 3335 C CA . ASN A 1 432 ? -26.138 -3.893 14.691 1.00 93.38 432 ASN A CA 1
ATOM 3336 C C . ASN A 1 432 ? -25.799 -5.180 13.930 1.00 93.38 432 ASN A C 1
ATOM 3338 O O . ASN A 1 432 ? -26.131 -5.317 12.753 1.00 93.38 432 ASN A O 1
ATOM 3342 N N . VAL A 1 433 ? -25.177 -6.146 14.610 1.00 92.94 433 VAL A N 1
ATOM 3343 C CA . VAL A 1 433 ? -24.823 -7.433 14.007 1.00 92.94 433 VAL A CA 1
ATOM 3344 C C . VAL A 1 433 ? -26.069 -8.250 13.670 1.00 92.94 433 VAL A C 1
ATOM 3346 O O . VAL A 1 433 ? -26.118 -8.863 12.605 1.00 92.94 433 VAL A O 1
ATOM 3349 N N . GLU A 1 434 ? -27.079 -8.272 14.542 1.00 92.12 434 GLU A N 1
ATOM 3350 C CA . GLU A 1 434 ? -28.351 -8.955 14.284 1.00 92.12 434 GLU A CA 1
ATOM 3351 C C . GLU A 1 434 ? -29.080 -8.368 13.070 1.00 92.12 434 GLU A C 1
ATOM 3353 O O . GLU A 1 434 ? -29.530 -9.140 12.221 1.00 92.12 434 GLU A O 1
ATOM 3358 N N . GLU A 1 435 ? -29.142 -7.037 12.959 1.00 92.38 435 GLU A N 1
ATOM 3359 C CA . GLU A 1 435 ? -29.711 -6.315 11.813 1.00 92.38 435 GLU A CA 1
ATOM 3360 C C . GLU A 1 435 ? -28.919 -6.586 10.528 1.00 92.38 435 GLU A C 1
ATOM 3362 O O . GLU A 1 435 ? -29.492 -7.047 9.541 1.00 92.38 435 GLU A O 1
ATOM 3367 N N . GLY A 1 436 ? -27.599 -6.380 10.555 1.00 92.62 436 GLY A N 1
ATOM 3368 C CA . GLY A 1 436 ? -26.727 -6.578 9.397 1.00 92.62 436 GLY A CA 1
ATOM 3369 C C . GLY A 1 436 ? -26.718 -8.025 8.894 1.00 92.62 436 GLY A C 1
ATOM 3370 O O . GLY A 1 436 ? -26.646 -8.270 7.695 1.00 92.62 436 GLY A O 1
ATOM 3371 N N . ASN A 1 437 ? -26.863 -9.012 9.786 1.00 92.69 437 ASN A N 1
ATOM 3372 C CA . ASN A 1 437 ? -26.970 -10.423 9.398 1.00 92.69 437 ASN A CA 1
ATOM 3373 C C . ASN A 1 437 ? -28.265 -10.753 8.623 1.00 92.69 437 ASN A C 1
ATOM 3375 O O . ASN A 1 437 ? -28.350 -11.845 8.057 1.00 92.69 437 ASN A O 1
ATOM 3379 N N . GLN A 1 438 ? -29.277 -9.874 8.622 1.00 91.94 438 GLN A N 1
ATOM 3380 C CA . GLN A 1 438 ? -30.488 -10.036 7.802 1.00 91.94 438 GLN A CA 1
ATOM 3381 C C . GLN A 1 438 ? -30.351 -9.431 6.401 1.00 91.94 438 GLN A C 1
ATOM 3383 O O . GLN A 1 438 ? -31.226 -9.655 5.561 1.00 91.94 438 GLN A O 1
ATOM 3388 N N . GLU A 1 439 ? -29.299 -8.653 6.144 1.00 91.38 439 GLU A N 1
ATOM 3389 C CA . GLU A 1 439 ? -29.104 -7.997 4.857 1.00 91.38 439 GLU A CA 1
ATOM 3390 C C . GLU A 1 439 ? -28.718 -8.998 3.762 1.00 91.38 439 GLU A C 1
ATOM 3392 O O . GLU A 1 439 ? -28.071 -10.025 3.995 1.00 91.38 439 GLU A O 1
ATOM 3397 N N . THR A 1 440 ? -29.158 -8.715 2.537 1.00 90.44 440 THR A N 1
ATOM 3398 C CA . THR A 1 440 ? -28.896 -9.573 1.381 1.00 90.44 440 THR A CA 1
ATOM 3399 C C . THR A 1 440 ? -27.575 -9.204 0.729 1.00 90.44 440 THR A C 1
ATOM 3401 O O . THR A 1 440 ? -27.366 -8.048 0.382 1.00 90.44 440 THR A O 1
ATOM 3404 N N . VAL A 1 441 ? -26.733 -10.203 0.485 1.00 93.06 441 VAL A N 1
ATOM 3405 C CA . VAL A 1 441 ? -25.501 -10.059 -0.299 1.00 93.06 441 VAL A CA 1
ATOM 3406 C C . VAL A 1 441 ? -25.818 -10.411 -1.758 1.00 93.06 441 VAL A C 1
ATOM 3408 O O . VAL A 1 441 ? -26.507 -11.414 -1.984 1.00 93.06 441 VAL A O 1
ATOM 3411 N N . PRO A 1 442 ? -25.371 -9.620 -2.748 1.00 92.56 442 PRO A N 1
ATOM 3412 C CA . PRO A 1 442 ? -25.606 -9.929 -4.151 1.00 92.56 442 PRO A CA 1
ATOM 3413 C C . PRO A 1 442 ? -24.896 -11.222 -4.562 1.00 92.56 442 PRO A C 1
ATOM 3415 O O . PRO A 1 442 ? -23.842 -11.578 -4.038 1.00 92.56 442 PRO A O 1
ATOM 3418 N N . GLU A 1 443 ? -25.469 -11.920 -5.539 1.00 90.38 443 GLU A N 1
ATOM 3419 C CA . GLU A 1 443 ? -24.863 -13.106 -6.145 1.00 90.38 443 GLU A CA 1
ATOM 3420 C C . GLU A 1 443 ? -24.354 -12.743 -7.547 1.00 90.38 443 GLU A C 1
ATOM 3422 O O . GLU A 1 443 ? -25.148 -12.711 -8.496 1.00 90.38 443 GLU A O 1
ATOM 3427 N N . PRO A 1 444 ? -23.056 -12.416 -7.701 1.00 83.56 444 PRO A N 1
ATOM 3428 C CA . PRO A 1 444 ? -22.524 -11.953 -8.973 1.00 83.56 444 PRO A CA 1
ATOM 3429 C C . PRO A 1 444 ? -22.569 -13.055 -10.038 1.00 83.56 444 PRO A C 1
ATOM 3431 O O . PRO A 1 444 ? -22.351 -14.237 -9.762 1.00 83.56 444 PRO A O 1
ATOM 3434 N N . ALA A 1 445 ? -22.776 -12.660 -11.299 1.00 74.38 445 ALA A N 1
ATOM 3435 C CA . ALA A 1 445 ? -22.886 -13.585 -12.434 1.00 74.38 445 ALA A CA 1
ATOM 3436 C C . ALA A 1 445 ? -21.637 -14.466 -12.650 1.00 74.38 445 ALA A C 1
ATOM 3438 O O . ALA A 1 445 ? -21.723 -15.519 -13.283 1.00 74.38 445 ALA A O 1
ATOM 3439 N N . ALA A 1 446 ? -20.489 -14.052 -12.107 1.00 72.31 446 ALA A N 1
ATOM 3440 C CA . ALA A 1 446 ? -19.241 -14.807 -12.114 1.00 72.31 446 ALA A CA 1
ATOM 3441 C C . ALA A 1 446 ? -19.298 -16.126 -11.318 1.00 72.31 446 ALA A C 1
ATOM 3443 O O . ALA A 1 446 ? -18.541 -17.054 -11.614 1.00 72.31 446 ALA A O 1
ATOM 3444 N N . GLY A 1 447 ? -20.208 -16.219 -10.341 1.00 77.81 447 GLY A N 1
ATOM 3445 C CA . GLY A 1 447 ? -20.295 -17.318 -9.383 1.00 77.81 447 GLY A CA 1
ATOM 3446 C C . GLY A 1 447 ? -19.140 -17.351 -8.372 1.00 77.81 447 GLY A C 1
ATOM 3447 O O . GLY A 1 447 ? -18.089 -16.745 -8.567 1.00 77.81 447 GLY A O 1
ATOM 3448 N N . ASP A 1 448 ? -19.316 -18.125 -7.298 1.00 82.31 448 ASP A N 1
ATOM 3449 C CA . ASP A 1 448 ? -18.399 -18.140 -6.142 1.00 82.31 448 ASP A CA 1
ATOM 3450 C C . ASP A 1 448 ? -16.974 -18.634 -6.451 1.00 82.31 448 ASP A C 1
ATOM 3452 O O . ASP A 1 448 ? -16.050 -18.382 -5.685 1.00 82.31 448 ASP A O 1
ATOM 3456 N N . LYS A 1 449 ? -16.763 -19.364 -7.557 1.00 82.62 449 LYS A N 1
ATOM 3457 C CA . LYS A 1 449 ? -15.453 -19.965 -7.882 1.00 82.62 449 LYS A CA 1
ATOM 3458 C C . LYS A 1 449 ? -14.377 -18.915 -8.199 1.00 82.62 449 LYS A C 1
ATOM 3460 O O . LYS A 1 449 ? -13.196 -19.221 -8.090 1.00 82.62 449 LYS A O 1
ATOM 3465 N N . LEU A 1 450 ? -14.781 -17.723 -8.633 1.00 88.38 450 LEU A N 1
ATOM 3466 C CA . LEU A 1 450 ? -13.878 -16.632 -9.014 1.00 88.38 450 LEU A CA 1
ATOM 3467 C C . LEU A 1 450 ? -13.781 -15.544 -7.938 1.00 88.38 450 LEU A C 1
ATOM 3469 O O . LEU A 1 450 ? -13.309 -14.447 -8.224 1.00 88.38 450 LEU A O 1
ATOM 3473 N N . ILE A 1 451 ? -14.245 -15.848 -6.724 1.00 94.56 451 ILE A N 1
ATOM 3474 C CA . ILE A 1 451 ? -14.169 -14.954 -5.575 1.00 94.56 451 ILE A CA 1
ATOM 3475 C C . ILE A 1 451 ? -13.018 -15.409 -4.681 1.00 94.56 451 ILE A C 1
ATOM 3477 O O . ILE A 1 451 ? -13.026 -16.525 -4.160 1.00 94.56 451 ILE A O 1
ATOM 3481 N N . ASN A 1 452 ? -12.040 -14.528 -4.503 1.00 95.69 452 ASN A N 1
ATOM 3482 C CA . ASN A 1 452 ? -10.921 -14.693 -3.589 1.00 95.69 452 ASN A CA 1
ATOM 3483 C C . ASN A 1 452 ? -11.259 -13.985 -2.271 1.00 95.69 452 ASN A C 1
ATOM 3485 O O . ASN A 1 452 ? -11.361 -12.757 -2.235 1.00 95.69 452 ASN A O 1
ATOM 3489 N N . ALA A 1 453 ? -11.473 -14.768 -1.213 1.00 96.25 453 ALA A N 1
ATOM 3490 C CA . ALA A 1 453 ? -11.795 -14.274 0.122 1.00 96.25 453 ALA A CA 1
ATOM 3491 C C . ALA A 1 453 ? -11.469 -15.317 1.202 1.00 96.25 453 ALA A C 1
ATOM 3493 O O . ALA A 1 453 ? -11.904 -16.472 1.110 1.00 96.25 453 ALA A O 1
ATOM 3494 N N . ASP A 1 454 ? -10.799 -14.877 2.265 1.00 95.00 454 ASP A N 1
ATOM 3495 C CA . ASP A 1 454 ? -10.401 -15.697 3.417 1.00 95.00 454 ASP A CA 1
ATOM 3496 C C . ASP A 1 454 ? -11.308 -15.490 4.642 1.00 95.00 454 ASP A C 1
ATOM 3498 O O . ASP A 1 454 ? -11.212 -16.215 5.636 1.00 95.00 454 ASP A O 1
ATOM 3502 N N . SER A 1 455 ? -12.233 -14.529 4.567 1.00 95.44 455 SER A N 1
ATOM 3503 C CA . SER A 1 455 ? -13.182 -14.208 5.633 1.00 95.44 455 SER A CA 1
ATOM 3504 C C . SER A 1 455 ? -14.572 -13.851 5.100 1.00 95.44 455 SER A C 1
ATOM 3506 O O . SER A 1 455 ? -14.771 -13.569 3.917 1.00 95.44 455 SER A O 1
ATOM 3508 N N . ALA A 1 456 ? -15.562 -13.836 5.998 1.00 95.62 456 ALA A N 1
ATOM 3509 C CA . ALA A 1 456 ? -16.924 -13.439 5.646 1.00 95.62 456 ALA A CA 1
ATOM 3510 C C . ALA A 1 456 ? -17.007 -11.965 5.213 1.00 95.62 456 ALA A C 1
ATOM 3512 O O . ALA A 1 456 ? -17.773 -11.660 4.304 1.00 95.62 456 ALA A O 1
ATOM 3513 N N . LEU A 1 457 ? -16.224 -11.075 5.836 1.00 96.31 457 LEU A N 1
ATOM 3514 C CA . LEU A 1 457 ? -16.139 -9.665 5.450 1.00 96.31 457 LEU A CA 1
ATOM 3515 C C . LEU A 1 457 ? -15.569 -9.525 4.033 1.00 96.31 457 LEU A C 1
ATOM 3517 O O . LEU A 1 457 ? -16.167 -8.848 3.199 1.00 96.31 457 LEU A O 1
ATOM 3521 N N . GLU A 1 458 ? -14.461 -10.215 3.745 1.00 97.94 458 GLU A N 1
ATOM 3522 C CA . GLU A 1 458 ? -13.839 -10.210 2.418 1.00 97.94 458 GLU A CA 1
ATOM 3523 C C . GLU A 1 458 ? -14.798 -10.710 1.331 1.00 97.94 458 GLU A C 1
ATOM 3525 O O . GLU A 1 458 ? -14.918 -10.075 0.288 1.00 97.94 458 GLU A O 1
ATOM 3530 N N . GLU A 1 459 ? -15.531 -11.805 1.568 1.00 96.88 459 GLU A N 1
ATOM 3531 C CA . GLU A 1 459 ? -16.468 -12.331 0.566 1.00 96.88 459 GLU A CA 1
ATOM 3532 C C . GLU A 1 459 ? -17.679 -11.413 0.367 1.00 96.88 459 GLU A C 1
ATOM 3534 O O . GLU A 1 459 ? -18.140 -11.259 -0.764 1.00 96.88 459 GLU A O 1
ATOM 3539 N N . VAL A 1 460 ? -18.185 -10.768 1.427 1.00 96.69 460 VAL A N 1
ATOM 3540 C CA . VAL A 1 460 ? -19.252 -9.762 1.292 1.00 96.69 460 VAL A CA 1
ATOM 3541 C C . VAL A 1 460 ? -18.777 -8.584 0.453 1.00 96.69 460 VAL A C 1
ATOM 3543 O O . VAL A 1 460 ? -19.479 -8.192 -0.481 1.00 96.69 460 VAL A O 1
ATOM 3546 N N . LEU A 1 461 ? -17.595 -8.040 0.744 1.00 97.94 461 LEU A N 1
ATOM 3547 C CA . LEU A 1 461 ? -17.023 -6.941 -0.030 1.00 97.94 461 LEU A CA 1
ATOM 3548 C C . LEU A 1 461 ? -16.794 -7.357 -1.484 1.00 97.94 461 LEU A C 1
ATOM 3550 O O . LEU A 1 461 ? -17.261 -6.668 -2.386 1.00 97.94 461 LEU A O 1
ATOM 3554 N N . ALA A 1 462 ? -16.183 -8.519 -1.725 1.00 97.88 462 ALA A N 1
ATOM 3555 C CA . ALA A 1 462 ? -15.918 -9.012 -3.071 1.00 97.88 462 ALA A CA 1
ATOM 3556 C C . ALA A 1 462 ? -17.211 -9.202 -3.877 1.00 97.88 462 ALA A C 1
ATOM 3558 O O . ALA A 1 462 ? -17.295 -8.755 -5.019 1.00 97.88 462 ALA A O 1
ATOM 3559 N N . LYS A 1 463 ? -18.249 -9.812 -3.288 1.00 96.88 463 LYS A N 1
ATOM 3560 C CA . LYS A 1 463 ? -19.543 -10.013 -3.960 1.00 96.88 463 LYS A CA 1
ATOM 3561 C C . LYS A 1 463 ? -20.203 -8.693 -4.349 1.00 96.88 463 LYS A C 1
ATOM 3563 O O . LYS A 1 463 ? -20.637 -8.558 -5.492 1.00 96.88 463 LYS A O 1
ATOM 3568 N N . ASN A 1 464 ? -20.246 -7.727 -3.432 1.00 97.00 464 ASN A N 1
ATOM 3569 C CA . ASN A 1 464 ? -20.806 -6.402 -3.706 1.00 97.00 464 ASN A CA 1
ATOM 3570 C C . ASN A 1 464 ? -19.981 -5.639 -4.750 1.00 97.00 464 ASN A C 1
ATOM 3572 O O . ASN A 1 464 ? -20.540 -5.098 -5.700 1.00 97.00 464 ASN A O 1
ATOM 3576 N N . MET A 1 465 ? -18.652 -5.669 -4.641 1.00 97.56 465 MET A N 1
ATOM 3577 C CA . MET A 1 465 ? -17.781 -4.945 -5.562 1.00 97.56 465 MET A CA 1
ATOM 3578 C C . MET A 1 465 ? -17.768 -5.543 -6.974 1.00 97.56 465 MET A C 1
ATOM 3580 O O . MET A 1 465 ? -17.682 -4.802 -7.949 1.00 97.56 465 MET A O 1
ATOM 3584 N N . ILE A 1 466 ? -17.894 -6.870 -7.110 1.00 96.69 466 ILE A N 1
ATOM 3585 C CA . ILE A 1 466 ? -18.083 -7.535 -8.410 1.00 96.69 466 ILE A CA 1
ATOM 3586 C C . ILE A 1 466 ? -19.471 -7.208 -8.974 1.00 96.69 466 ILE A C 1
ATOM 3588 O O . ILE A 1 466 ? -19.612 -7.025 -10.181 1.00 96.69 466 ILE A O 1
ATOM 3592 N N . ALA A 1 467 ? -20.500 -7.106 -8.132 1.00 95.06 467 ALA A N 1
ATOM 3593 C CA . ALA A 1 467 ? -21.822 -6.653 -8.565 1.00 95.06 467 ALA A CA 1
ATOM 3594 C C . ALA A 1 467 ? -21.861 -5.156 -8.945 1.00 95.06 467 ALA A C 1
ATOM 3596 O O . ALA A 1 467 ? -22.823 -4.738 -9.592 1.00 95.06 467 ALA A O 1
ATOM 3597 N N . ALA A 1 468 ? -20.793 -4.407 -8.635 1.00 95.75 468 ALA A N 1
ATOM 3598 C CA . ALA A 1 468 ? -20.665 -2.960 -8.787 1.00 95.75 468 ALA A CA 1
ATOM 3599 C C . ALA A 1 468 ? -21.698 -2.171 -7.960 1.00 95.75 468 ALA A C 1
ATOM 3601 O O . ALA A 1 468 ? -22.249 -1.176 -8.432 1.00 95.75 468 ALA A O 1
ATOM 3602 N N . GLU A 1 469 ? -21.966 -2.636 -6.735 1.00 96.56 469 GLU A N 1
ATOM 3603 C CA . GLU A 1 469 ? -22.751 -1.895 -5.742 1.00 96.56 469 GLU A CA 1
ATOM 3604 C C . GLU A 1 469 ? -21.940 -0.699 -5.224 1.00 96.56 469 GLU A C 1
ATOM 3606 O O . GLU A 1 469 ? -20.780 -0.845 -4.832 1.00 96.56 469 GLU A O 1
ATOM 3611 N N . ASP A 1 470 ? -22.548 0.485 -5.210 1.00 96.06 470 ASP A N 1
ATOM 3612 C CA . ASP A 1 470 ? -21.904 1.734 -4.789 1.00 96.06 470 ASP A CA 1
ATOM 3613 C C . ASP A 1 470 ? -22.014 1.994 -3.279 1.00 96.06 470 ASP A C 1
ATOM 3615 O O . ASP A 1 470 ? -21.289 2.838 -2.755 1.00 96.06 470 ASP A O 1
ATOM 3619 N N . GLN A 1 471 ? -22.878 1.259 -2.571 1.00 97.31 471 GLN A N 1
ATOM 3620 C CA . GLN A 1 471 ? -23.062 1.334 -1.121 1.00 97.31 471 GLN A CA 1
ATOM 3621 C C . GLN A 1 471 ? -23.117 -0.061 -0.499 1.00 97.31 471 GLN A C 1
ATOM 3623 O O . GLN A 1 471 ? -23.966 -0.883 -0.839 1.00 97.31 471 GLN A O 1
ATOM 3628 N N . ILE A 1 472 ? -22.234 -0.311 0.467 1.00 97.62 472 ILE A N 1
ATOM 3629 C CA . ILE A 1 472 ? -22.097 -1.600 1.144 1.00 97.62 472 ILE A CA 1
ATOM 3630 C C . ILE A 1 472 ? -22.236 -1.389 2.651 1.00 97.62 472 ILE A C 1
ATOM 3632 O O . ILE A 1 472 ? -21.420 -0.717 3.280 1.00 97.62 472 ILE A O 1
ATOM 3636 N N . SER A 1 473 ? -23.264 -1.985 3.251 1.00 96.06 473 SER A N 1
ATOM 3637 C CA . SER A 1 473 ? -23.449 -1.978 4.705 1.00 96.06 473 SER A CA 1
ATOM 3638 C C . SER A 1 473 ? -22.415 -2.867 5.393 1.00 96.06 473 SER A C 1
ATOM 3640 O O . SER A 1 473 ? -22.236 -4.033 5.035 1.00 96.06 473 SER A O 1
ATOM 3642 N N . LEU A 1 474 ? -21.770 -2.336 6.432 1.00 95.69 474 LEU A N 1
ATOM 3643 C CA . LEU A 1 474 ? -20.790 -3.045 7.259 1.00 95.69 474 LEU A CA 1
ATOM 3644 C C . LEU A 1 474 ? -21.286 -3.283 8.691 1.00 95.69 474 LEU A C 1
ATOM 3646 O O . LEU A 1 474 ? -20.521 -3.694 9.562 1.00 95.69 474 LEU A O 1
ATOM 3650 N N . LYS A 1 475 ? -22.589 -3.104 8.946 1.00 93.25 475 LYS A N 1
ATOM 3651 C CA . LYS A 1 475 ? -23.222 -3.316 10.264 1.00 93.25 475 LYS A CA 1
ATOM 3652 C C . LYS A 1 475 ? -22.959 -4.702 10.848 1.00 93.25 475 LYS A C 1
ATOM 3654 O O . LYS A 1 475 ? -22.790 -4.859 12.054 1.00 93.25 475 LYS A O 1
ATOM 3659 N N . ALA A 1 476 ? -22.897 -5.711 9.981 1.00 93.50 476 ALA A N 1
ATOM 3660 C CA . ALA A 1 476 ? -22.627 -7.084 10.379 1.00 93.50 476 ALA A CA 1
ATOM 3661 C C . ALA A 1 476 ? -21.175 -7.317 10.837 1.00 93.50 476 ALA A C 1
ATOM 3663 O O . ALA A 1 476 ? -20.908 -8.379 11.398 1.00 93.50 476 ALA A O 1
ATOM 3664 N N . PHE A 1 477 ? -20.248 -6.386 10.607 1.00 94.31 477 PHE A N 1
ATOM 3665 C CA . PHE A 1 477 ? -18.807 -6.596 10.766 1.00 94.31 477 PHE A CA 1
ATOM 3666 C C . PHE A 1 477 ? -18.184 -5.523 11.672 1.00 94.31 477 PHE A C 1
ATOM 3668 O O . PHE A 1 477 ? -17.618 -4.548 11.175 1.00 94.31 477 PHE A O 1
ATOM 3675 N N . PRO A 1 478 ? -18.273 -5.671 13.008 1.00 93.06 478 PRO A N 1
ATOM 3676 C CA . PRO A 1 478 ? -17.660 -4.743 13.961 1.00 93.06 478 PRO A CA 1
ATOM 3677 C C . PRO A 1 478 ? -16.164 -4.498 13.720 1.00 93.06 478 PRO A C 1
ATOM 3679 O O . PRO A 1 478 ? -15.677 -3.392 13.941 1.00 93.06 478 PRO A O 1
ATOM 3682 N N . GLU A 1 479 ? -15.440 -5.504 13.229 1.00 90.94 479 GLU A N 1
ATOM 3683 C CA . GLU A 1 479 ? -14.028 -5.418 12.854 1.00 90.94 479 GLU A CA 1
ATOM 3684 C C . GLU A 1 479 ? -13.760 -4.420 11.714 1.00 90.94 479 GLU A C 1
ATOM 3686 O O . GLU A 1 479 ? -12.712 -3.778 11.694 1.00 90.94 479 GLU A O 1
ATOM 3691 N N . ALA A 1 480 ? -14.723 -4.219 10.810 1.00 92.25 480 ALA A N 1
ATOM 3692 C CA . ALA A 1 480 ? -14.608 -3.310 9.670 1.00 92.25 480 ALA A CA 1
ATOM 3693 C C . ALA A 1 480 ? -14.784 -1.832 10.061 1.00 92.25 480 ALA A C 1
ATOM 3695 O O . ALA A 1 480 ? -14.643 -0.939 9.235 1.00 92.25 480 ALA A O 1
ATOM 3696 N N . GLN A 1 481 ? -15.092 -1.553 11.328 1.00 90.88 481 GLN A N 1
ATOM 3697 C CA . GLN A 1 481 ? -15.259 -0.195 11.847 1.00 90.88 481 GLN A CA 1
ATOM 3698 C C . GLN A 1 481 ? -13.923 0.396 12.346 1.00 90.88 481 GLN A C 1
ATOM 3700 O O . GLN A 1 481 ? -13.859 1.510 12.866 1.00 90.88 481 GLN A O 1
ATOM 3705 N N . ASN A 1 482 ? -12.821 -0.336 12.202 1.00 88.69 482 ASN A N 1
ATOM 3706 C CA . ASN A 1 482 ? -11.475 0.187 12.382 1.00 88.69 482 ASN A CA 1
ATOM 3707 C C . ASN A 1 482 ? -10.887 0.586 11.022 1.00 88.69 482 ASN A C 1
ATOM 3709 O O . ASN A 1 482 ? -10.825 -0.257 10.134 1.00 88.69 482 ASN A O 1
ATOM 3713 N N . PHE A 1 483 ? -10.410 1.829 10.875 1.00 89.69 483 PHE A N 1
ATOM 3714 C CA . PHE A 1 483 ? -9.841 2.318 9.610 1.00 89.69 483 PHE A CA 1
ATOM 3715 C C . PHE A 1 483 ? -8.743 1.402 9.056 1.00 89.69 483 PHE A C 1
ATOM 3717 O O . PHE A 1 483 ? -8.780 1.070 7.877 1.00 89.69 483 PHE A O 1
ATOM 3724 N N . THR A 1 484 ? -7.776 0.998 9.890 1.00 87.50 484 THR A N 1
ATOM 3725 C CA . THR A 1 484 ? -6.640 0.174 9.450 1.00 87.50 484 THR A CA 1
ATOM 3726 C C . THR A 1 484 ? -7.131 -1.168 8.922 1.00 87.50 484 THR A C 1
ATOM 3728 O O . THR A 1 484 ? -6.834 -1.518 7.789 1.00 87.50 484 THR A O 1
ATOM 3731 N N . THR A 1 485 ? -7.972 -1.871 9.685 1.00 91.06 485 THR A N 1
ATOM 3732 C CA . THR A 1 485 ? -8.569 -3.133 9.225 1.00 91.06 485 THR A CA 1
ATOM 3733 C C . THR A 1 485 ? -9.404 -2.949 7.959 1.00 91.06 485 THR A C 1
ATOM 3735 O O . THR A 1 485 ? -9.298 -3.751 7.037 1.00 91.06 485 THR A O 1
ATOM 3738 N N . LEU A 1 486 ? -10.229 -1.905 7.892 1.00 94.50 486 LEU A N 1
ATOM 3739 C CA . LEU A 1 486 ? -11.091 -1.655 6.742 1.00 94.50 486 LEU A CA 1
ATOM 3740 C C . LEU A 1 486 ? -10.291 -1.376 5.470 1.00 94.50 486 LEU A C 1
ATOM 3742 O O . LEU A 1 486 ? -10.590 -1.962 4.434 1.00 94.50 486 LEU A O 1
ATOM 3746 N N . SER A 1 487 ? -9.295 -0.492 5.554 1.00 91.69 487 SER A N 1
ATOM 3747 C CA . SER A 1 487 ? -8.461 -0.103 4.417 1.00 91.69 487 SER A CA 1
ATOM 3748 C C . SER A 1 487 ? -7.722 -1.314 3.852 1.00 91.69 487 SER A C 1
ATOM 3750 O O . SER A 1 487 ? -7.831 -1.572 2.655 1.00 91.69 487 SER A O 1
ATOM 3752 N N . ASP A 1 488 ? -7.063 -2.101 4.710 1.00 92.69 488 ASP A N 1
ATOM 3753 C CA . ASP A 1 488 ? -6.338 -3.309 4.297 1.00 92.69 488 ASP A CA 1
ATOM 3754 C C . ASP A 1 488 ? -7.280 -4.312 3.617 1.00 92.69 488 ASP A C 1
ATOM 3756 O O . ASP A 1 488 ? -6.973 -4.859 2.560 1.00 92.69 488 ASP A O 1
ATOM 3760 N N . VAL A 1 489 ? -8.461 -4.550 4.201 1.00 96.88 489 VAL A N 1
ATOM 3761 C CA . VAL A 1 489 ? -9.419 -5.525 3.665 1.00 96.88 489 VAL A CA 1
ATOM 3762 C C . VAL A 1 489 ? -10.008 -5.059 2.332 1.00 96.88 489 VAL A C 1
ATOM 3764 O O . VAL A 1 489 ? -10.126 -5.871 1.416 1.00 96.88 489 VAL A O 1
ATOM 3767 N N . VAL A 1 490 ? -10.373 -3.779 2.192 1.00 97.75 490 VAL A N 1
ATOM 3768 C CA . VAL A 1 490 ? -10.900 -3.230 0.931 1.00 97.75 490 VAL A CA 1
ATOM 3769 C C . VAL A 1 490 ? -9.856 -3.353 -0.178 1.00 97.75 490 VAL A C 1
ATOM 3771 O O . VAL A 1 490 ? -10.167 -3.899 -1.236 1.00 97.75 490 VAL A O 1
ATOM 3774 N N . LEU A 1 491 ? -8.615 -2.927 0.074 1.00 95.69 491 LEU A N 1
ATOM 3775 C CA . LEU A 1 491 ? -7.537 -2.989 -0.915 1.00 95.69 491 LEU A CA 1
ATOM 3776 C C . LEU A 1 491 ? -7.158 -4.438 -1.256 1.00 95.69 491 LEU A C 1
ATOM 3778 O O . LEU A 1 491 ? -7.104 -4.787 -2.438 1.00 95.69 491 LEU A O 1
ATOM 3782 N N . LYS A 1 492 ? -7.026 -5.325 -0.258 1.00 97.44 492 LYS A N 1
ATOM 3783 C CA . LYS A 1 492 ? -6.852 -6.773 -0.476 1.00 97.44 492 LYS A CA 1
ATOM 3784 C C . LYS A 1 492 ? -7.960 -7.321 -1.373 1.00 97.44 492 LYS A C 1
ATOM 3786 O O . LYS A 1 492 ? -7.679 -7.969 -2.378 1.00 97.44 492 LYS A O 1
ATOM 3791 N N . VAL A 1 493 ? -9.227 -7.061 -1.048 1.00 98.06 493 VAL A N 1
ATOM 3792 C CA . VAL A 1 493 ? -10.358 -7.548 -1.850 1.00 98.06 493 VAL A CA 1
ATOM 3793 C C . VAL A 1 493 ? -10.256 -7.046 -3.287 1.00 98.06 493 VAL A C 1
ATOM 3795 O O . VAL A 1 493 ? -10.395 -7.852 -4.206 1.00 98.06 493 VAL A O 1
ATOM 3798 N N . MET A 1 494 ? -9.952 -5.765 -3.494 1.00 96.31 494 MET A N 1
ATOM 3799 C CA . MET A 1 494 ? -9.792 -5.179 -4.824 1.00 96.31 494 MET A CA 1
ATOM 3800 C C . MET A 1 494 ? -8.675 -5.848 -5.634 1.00 96.31 494 MET A C 1
ATOM 3802 O O . MET A 1 494 ? -8.921 -6.302 -6.751 1.00 96.31 494 MET A O 1
ATOM 3806 N N . TYR A 1 495 ? -7.466 -5.957 -5.078 1.00 96.50 495 TYR A N 1
ATOM 3807 C CA . TYR A 1 495 ? -6.310 -6.484 -5.809 1.00 96.50 495 TYR A CA 1
ATOM 3808 C C . TYR A 1 495 ? -6.377 -7.996 -6.033 1.00 96.50 495 TYR A C 1
ATOM 3810 O O . TYR A 1 495 ? -5.937 -8.491 -7.072 1.00 96.50 495 TYR A O 1
ATOM 3818 N N . GLN A 1 496 ? -6.952 -8.746 -5.090 1.00 98.06 496 GLN A N 1
ATOM 3819 C CA . GLN A 1 496 ? -7.008 -10.205 -5.182 1.00 98.06 496 GLN A CA 1
ATOM 3820 C C . GLN A 1 496 ? -8.209 -10.723 -5.985 1.00 98.06 496 GLN A C 1
ATOM 3822 O O . GLN A 1 496 ? -8.252 -11.916 -6.287 1.00 98.06 496 GLN A O 1
ATOM 3827 N N . ASN A 1 497 ? -9.164 -9.869 -6.379 1.00 97.88 497 ASN A N 1
ATOM 3828 C CA . ASN A 1 497 ? -10.331 -10.252 -7.181 1.00 97.88 497 ASN A CA 1
ATOM 3829 C C . ASN A 1 497 ? -10.295 -9.603 -8.579 1.00 97.88 497 ASN A C 1
ATOM 3831 O O . ASN A 1 497 ? -10.840 -8.515 -8.763 1.00 97.88 497 ASN A O 1
ATOM 3835 N N . PRO A 1 498 ? -9.775 -10.297 -9.616 1.00 97.19 498 PRO A N 1
ATOM 3836 C CA . PRO A 1 498 ? -9.629 -9.751 -10.974 1.00 97.19 498 PRO A CA 1
ATOM 3837 C C . PRO A 1 498 ? -10.929 -9.336 -11.683 1.00 97.19 498 PRO A C 1
ATOM 3839 O O . PRO A 1 498 ? -10.888 -8.827 -12.802 1.00 97.19 498 PRO A O 1
ATOM 3842 N N . LEU A 1 499 ? -12.096 -9.608 -11.098 1.00 97.62 499 LEU A N 1
ATOM 3843 C CA . LEU A 1 499 ? -13.395 -9.208 -11.640 1.00 97.62 499 LEU A CA 1
ATOM 3844 C C . LEU A 1 499 ? -13.941 -7.919 -11.019 1.00 97.62 499 LEU A C 1
ATOM 3846 O O . LEU A 1 499 ? -14.968 -7.431 -11.487 1.00 97.62 499 LEU A O 1
ATOM 3850 N N . ILE A 1 500 ? -13.274 -7.352 -10.014 1.00 97.31 500 ILE A N 1
ATOM 3851 C CA . ILE A 1 500 ? -13.545 -5.990 -9.552 1.00 97.31 500 ILE A CA 1
ATOM 3852 C C . ILE A 1 500 ? -12.864 -5.045 -10.541 1.00 97.31 500 ILE A C 1
ATOM 3854 O O . ILE A 1 500 ? -11.648 -5.081 -10.710 1.00 97.31 500 ILE A O 1
ATOM 3858 N N . LEU A 1 501 ? -13.655 -4.242 -11.253 1.00 95.44 501 LEU A N 1
ATOM 3859 C CA . LEU A 1 501 ? -13.168 -3.374 -12.325 1.00 95.44 501 LEU A CA 1
ATOM 3860 C C . LEU A 1 501 ? -13.477 -1.916 -11.995 1.00 95.44 501 LEU A C 1
ATOM 3862 O O . LEU A 1 501 ? -14.565 -1.611 -11.518 1.00 95.44 501 LEU A O 1
ATOM 3866 N N . GLY A 1 502 ? -12.542 -1.025 -12.323 1.00 90.50 502 GLY A N 1
ATOM 3867 C CA . GLY A 1 502 ? -12.824 0.404 -12.448 1.00 90.50 502 GLY A CA 1
ATOM 3868 C C . GLY A 1 502 ? -13.146 1.144 -11.151 1.00 90.50 502 GLY A C 1
ATOM 3869 O O . GLY A 1 502 ? -13.838 2.153 -11.214 1.00 90.50 502 GLY A O 1
ATOM 3870 N N . VAL A 1 503 ? -12.675 0.671 -9.995 1.00 94.31 503 VAL A N 1
ATOM 3871 C CA . VAL A 1 503 ? -12.794 1.416 -8.731 1.00 94.31 503 VAL A CA 1
ATOM 3872 C C . VAL A 1 503 ? -11.843 2.616 -8.763 1.00 94.31 503 VAL A C 1
ATOM 3874 O O . VAL A 1 503 ? -10.631 2.438 -8.830 1.00 94.31 503 VAL A O 1
ATOM 3877 N N . GLU A 1 504 ? -12.385 3.831 -8.710 1.00 89.94 504 GLU A N 1
ATOM 3878 C CA . GLU A 1 504 ? -11.618 5.084 -8.618 1.00 89.94 504 GLU A CA 1
ATOM 3879 C C . GLU A 1 504 ? -11.293 5.455 -7.172 1.00 89.94 504 GLU A C 1
ATOM 3881 O O . GLU A 1 504 ? -10.301 6.131 -6.904 1.00 89.94 504 GLU A O 1
ATOM 3886 N N . GLY A 1 505 ? -12.131 5.028 -6.229 1.00 91.19 505 GLY A N 1
ATOM 3887 C CA . GLY A 1 505 ? -11.947 5.331 -4.821 1.00 91.19 505 GLY A CA 1
ATOM 3888 C C . GLY A 1 505 ? -13.062 4.802 -3.935 1.00 91.19 505 GLY A C 1
ATOM 3889 O O . GLY A 1 505 ? -14.047 4.236 -4.412 1.00 91.19 505 GLY A O 1
ATOM 3890 N N . PHE A 1 506 ? -12.894 4.995 -2.633 1.00 96.31 506 PHE A N 1
ATOM 3891 C CA . PHE A 1 506 ? -13.854 4.591 -1.616 1.00 96.31 506 PHE A CA 1
ATOM 3892 C C . PHE A 1 506 ? -13.826 5.520 -0.400 1.00 96.31 506 PHE A C 1
ATOM 3894 O O . PHE A 1 506 ? -12.815 6.155 -0.085 1.00 96.31 506 PHE A O 1
ATOM 3901 N N . GLU A 1 507 ? -14.946 5.555 0.313 1.00 96.12 507 GLU A N 1
ATOM 3902 C CA . GLU A 1 507 ? -15.118 6.311 1.550 1.00 96.12 507 GLU A CA 1
ATOM 3903 C C . GLU A 1 507 ? -15.989 5.516 2.521 1.00 96.12 507 GLU A C 1
ATOM 3905 O O . GLU A 1 507 ? -17.027 4.979 2.141 1.00 96.12 507 GLU A O 1
ATOM 3910 N N . TYR A 1 508 ? -15.602 5.463 3.791 1.00 96.38 508 TYR A N 1
ATOM 3911 C CA . TYR A 1 508 ? -16.417 4.867 4.840 1.00 96.38 508 TYR A CA 1
ATOM 3912 C C . TYR A 1 508 ? -17.032 5.910 5.765 1.00 96.38 508 TYR A C 1
ATOM 3914 O O . TYR A 1 508 ? -16.346 6.738 6.369 1.00 96.38 508 TYR A O 1
ATOM 3922 N N . ASN A 1 509 ? -18.350 5.816 5.929 1.00 94.94 509 ASN A N 1
ATOM 3923 C CA . ASN A 1 509 ? -19.112 6.676 6.813 1.00 94.94 509 ASN A CA 1
ATOM 3924 C C . ASN A 1 509 ? -19.352 5.981 8.160 1.00 94.94 509 ASN A C 1
ATOM 3926 O O . ASN A 1 509 ? -20.236 5.132 8.296 1.00 94.94 509 ASN A O 1
ATOM 3930 N N . TYR A 1 510 ? -18.604 6.402 9.182 1.00 93.00 510 TYR A N 1
ATOM 3931 C CA . TYR A 1 510 ? -18.722 5.872 10.543 1.00 93.00 510 TYR A CA 1
ATOM 3932 C C . TYR A 1 510 ? -20.130 6.021 11.134 1.00 93.00 510 TYR A C 1
ATOM 3934 O O . TYR A 1 510 ? -20.585 5.128 11.833 1.00 93.00 510 TYR A O 1
ATOM 3942 N N . GLY A 1 511 ? -20.845 7.114 10.850 1.00 92.06 511 GLY A N 1
ATOM 3943 C CA . GLY A 1 511 ? -22.170 7.369 11.428 1.00 92.06 511 GLY A CA 1
ATOM 3944 C C . GLY A 1 511 ? -23.280 6.464 10.885 1.00 92.06 511 GLY A C 1
ATOM 3945 O O . GLY A 1 511 ? -24.284 6.260 11.559 1.00 92.06 511 GLY A O 1
ATOM 3946 N N . THR A 1 512 ? -23.103 5.915 9.682 1.00 92.38 512 THR A N 1
ATOM 3947 C CA . THR A 1 512 ? -24.083 5.032 9.017 1.00 92.38 512 THR A CA 1
ATOM 3948 C C . THR A 1 512 ? -23.589 3.598 8.851 1.00 92.38 512 THR A C 1
ATOM 3950 O O . THR A 1 512 ? -24.351 2.738 8.407 1.00 92.38 512 THR A O 1
ATOM 3953 N N . LEU A 1 513 ? -22.323 3.337 9.190 1.00 94.81 513 LEU A N 1
ATOM 3954 C CA . LEU A 1 513 ? -21.649 2.051 9.016 1.00 94.81 513 LEU A CA 1
ATOM 3955 C C . LEU A 1 513 ? -21.685 1.555 7.560 1.00 94.81 513 LEU A C 1
ATOM 3957 O O . LEU A 1 513 ? -21.833 0.360 7.307 1.00 94.81 513 LEU A O 1
ATOM 3961 N N . THR A 1 514 ? -21.586 2.482 6.604 1.00 96.31 514 THR A N 1
ATOM 3962 C CA . THR A 1 514 ? -21.702 2.209 5.164 1.00 96.31 514 THR A CA 1
ATOM 3963 C C . THR A 1 514 ? -20.408 2.578 4.445 1.00 96.31 514 THR A C 1
ATOM 3965 O O . THR A 1 514 ? -19.864 3.665 4.648 1.00 96.31 514 THR A O 1
ATOM 3968 N N . LEU A 1 515 ? -19.921 1.663 3.611 1.00 98.12 515 LEU A N 1
ATOM 3969 C CA . LEU A 1 515 ? -18.803 1.860 2.696 1.00 98.12 515 LEU A CA 1
ATOM 3970 C C . LEU A 1 515 ? -19.340 2.267 1.321 1.00 98.12 515 LEU A C 1
ATOM 3972 O O . LEU A 1 515 ? -20.112 1.524 0.718 1.00 98.12 515 LEU A O 1
ATOM 3976 N N . SER A 1 516 ? -18.912 3.423 0.833 1.00 98.38 516 SER A N 1
ATOM 3977 C CA . SER A 1 516 ? -19.201 3.925 -0.507 1.00 98.38 516 SER A CA 1
ATOM 3978 C C . SER A 1 516 ? -18.067 3.557 -1.457 1.00 98.38 516 SER A C 1
ATOM 3980 O O . SER A 1 516 ? -16.903 3.805 -1.135 1.00 98.38 516 SER A O 1
ATOM 3982 N N . ILE A 1 517 ? -18.392 3.006 -2.628 1.00 97.88 517 ILE A N 1
ATOM 3983 C CA . ILE A 1 517 ? -17.430 2.694 -3.694 1.00 97.88 517 ILE A CA 1
ATOM 3984 C C . ILE A 1 517 ? -17.730 3.556 -4.919 1.00 97.88 517 ILE A C 1
ATOM 3986 O O . ILE A 1 517 ? -18.868 3.631 -5.382 1.00 97.88 517 ILE A O 1
ATOM 3990 N N . HIS A 1 518 ? -16.700 4.193 -5.469 1.00 95.69 518 HIS A N 1
ATOM 3991 C CA . HIS A 1 518 ? -16.803 5.027 -6.661 1.00 95.69 518 HIS A CA 1
ATOM 3992 C C . HIS A 1 518 ? -16.217 4.295 -7.864 1.00 95.69 518 HIS A C 1
ATOM 3994 O O . HIS A 1 518 ? -15.040 3.935 -7.863 1.00 95.69 518 HIS A O 1
ATOM 4000 N N . TYR A 1 519 ? -17.038 4.089 -8.893 1.00 94.88 519 TYR A N 1
ATOM 4001 C CA . TYR A 1 519 ? -16.646 3.427 -10.133 1.00 94.88 519 TYR A CA 1
ATOM 4002 C C . TYR A 1 519 ? -16.545 4.417 -11.294 1.00 94.88 519 TYR A C 1
ATOM 4004 O O . TYR A 1 519 ? -17.394 5.296 -11.445 1.00 94.88 519 TYR A O 1
ATOM 4012 N N . ASN A 1 520 ? -15.568 4.206 -12.175 1.00 92.25 520 ASN A N 1
ATOM 4013 C CA . ASN A 1 520 ? -15.388 4.994 -13.398 1.00 92.25 520 ASN A CA 1
ATOM 4014 C C . ASN A 1 520 ? -16.396 4.653 -14.512 1.00 92.25 520 ASN A C 1
ATOM 4016 O O . ASN A 1 520 ? -16.449 5.325 -15.546 1.00 92.25 520 ASN A O 1
ATOM 4020 N N . GLU A 1 521 ? -17.197 3.604 -14.320 1.00 93.19 521 GLU A N 1
ATOM 4021 C CA . GLU A 1 521 ? -18.181 3.102 -15.272 1.00 93.19 521 GLU A CA 1
ATOM 4022 C C . GLU A 1 521 ? -19.453 2.622 -14.561 1.00 93.19 521 GLU A C 1
ATOM 4024 O O . GLU A 1 521 ? -19.446 2.250 -13.392 1.00 93.19 521 GLU A O 1
ATOM 4029 N N . SER A 1 522 ? -20.573 2.590 -15.287 1.00 94.94 522 SER A N 1
ATOM 4030 C CA . SER A 1 522 ? -21.836 2.057 -14.762 1.00 94.94 522 SER A CA 1
ATOM 4031 C C . SER A 1 522 ? -21.787 0.537 -14.562 1.00 94.94 522 SER A C 1
ATOM 4033 O O . SER A 1 522 ? -21.204 -0.165 -15.395 1.00 94.94 522 SER A O 1
ATOM 4035 N N . ALA A 1 523 ? -22.536 0.025 -13.581 1.00 94.62 523 ALA A N 1
ATOM 4036 C CA . ALA A 1 523 ? -22.663 -1.407 -13.293 1.00 94.62 523 ALA A CA 1
ATOM 4037 C C . ALA A 1 523 ? -22.972 -2.276 -14.534 1.00 94.62 523 ALA A C 1
ATOM 4039 O O . ALA A 1 523 ? -22.318 -3.294 -14.744 1.00 94.62 523 ALA A O 1
ATOM 4040 N N . ASP A 1 524 ? -23.884 -1.850 -15.420 1.00 95.06 524 ASP A N 1
ATOM 4041 C CA . ASP A 1 524 ? -24.223 -2.594 -16.650 1.00 95.06 524 ASP A CA 1
ATOM 4042 C C . ASP A 1 524 ? -23.014 -2.794 -17.588 1.00 95.06 524 ASP A C 1
ATOM 4044 O O . ASP A 1 524 ? -22.867 -3.834 -18.239 1.00 95.06 524 ASP A O 1
ATOM 4048 N N . VAL A 1 525 ? -22.132 -1.792 -17.673 1.00 96.62 525 VAL A N 1
ATOM 4049 C CA . VAL A 1 525 ? -20.912 -1.852 -18.492 1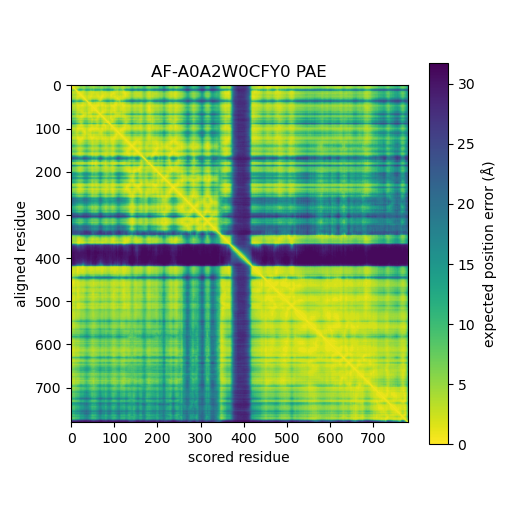.00 96.62 525 VAL A CA 1
ATOM 4050 C C . VAL A 1 525 ? -19.891 -2.783 -17.844 1.00 96.62 525 VAL A C 1
ATOM 4052 O O . VAL A 1 525 ? -19.338 -3.642 -18.536 1.00 96.62 525 VAL A O 1
ATOM 4055 N N . ILE A 1 526 ? -19.700 -2.668 -16.527 1.00 96.25 526 ILE A N 1
ATOM 4056 C CA . ILE A 1 526 ? -18.807 -3.534 -15.745 1.00 96.25 526 ILE A CA 1
ATOM 4057 C C . ILE A 1 526 ? -19.232 -5.002 -15.888 1.00 96.25 526 ILE A C 1
ATOM 4059 O O . ILE A 1 526 ? -18.423 -5.845 -16.277 1.00 96.25 526 ILE A O 1
ATOM 4063 N N . GLN A 1 527 ? -20.516 -5.309 -15.690 1.00 95.00 527 GLN A N 1
ATOM 4064 C CA . GLN A 1 527 ? -21.051 -6.671 -15.790 1.00 95.00 527 GLN A CA 1
ATOM 4065 C C . GLN A 1 527 ? -20.884 -7.268 -17.192 1.00 95.00 527 GLN A C 1
ATOM 4067 O O . GLN A 1 527 ? -20.544 -8.446 -17.345 1.00 95.00 527 GLN A O 1
ATOM 4072 N N . LYS A 1 528 ? -21.064 -6.458 -18.243 1.00 96.38 528 LYS A N 1
ATOM 4073 C CA . LYS A 1 528 ? -20.793 -6.897 -19.616 1.00 96.38 528 LYS A CA 1
ATOM 4074 C C . LYS A 1 528 ? -19.318 -7.280 -19.797 1.00 96.38 528 LYS A C 1
ATOM 4076 O O . LYS A 1 528 ? -19.039 -8.353 -20.336 1.00 96.38 528 LYS A O 1
ATOM 4081 N N . LYS A 1 529 ? -18.386 -6.440 -19.333 1.00 97.56 529 LYS A N 1
ATOM 4082 C CA . LYS A 1 529 ? -16.939 -6.707 -19.417 1.00 97.56 529 LYS A CA 1
ATOM 4083 C C . LYS A 1 529 ? -16.540 -7.948 -18.627 1.00 97.56 529 LYS A C 1
ATOM 4085 O O . LYS A 1 529 ? -15.784 -8.767 -19.142 1.00 97.56 529 LYS A O 1
ATOM 4090 N N . GLN A 1 530 ? -17.091 -8.141 -17.429 1.00 97.56 530 GLN A N 1
ATOM 4091 C CA . GLN A 1 530 ? -16.878 -9.352 -16.630 1.00 97.56 530 GLN A CA 1
ATOM 4092 C C . GLN A 1 530 ? -17.288 -10.619 -17.393 1.00 97.56 530 GLN A C 1
ATOM 4094 O O . GLN A 1 530 ? -16.542 -11.596 -17.407 1.00 97.56 530 GLN A O 1
ATOM 4099 N N . GLY A 1 531 ? -18.431 -10.603 -18.089 1.00 96.69 531 GLY A N 1
ATOM 4100 C CA . GLY A 1 531 ? -18.862 -11.727 -18.925 1.00 96.69 531 GLY A CA 1
ATOM 4101 C C . GLY A 1 531 ? -17.875 -12.057 -20.054 1.00 96.69 531 GLY A C 1
ATOM 4102 O O . GLY A 1 531 ? -17.570 -13.228 -20.291 1.00 96.69 531 GLY A O 1
ATOM 4103 N N . GLU A 1 532 ? -17.339 -11.034 -20.723 1.00 98.25 532 GLU A N 1
ATOM 4104 C CA . GLU A 1 532 ? -16.332 -11.186 -21.783 1.00 98.25 532 GLU A CA 1
ATOM 4105 C C . GLU A 1 532 ? -14.983 -11.686 -21.230 1.00 98.25 532 GLU A C 1
ATOM 4107 O O . GLU A 1 532 ? -14.390 -12.602 -21.806 1.00 98.25 532 GLU A O 1
ATOM 4112 N N . ILE A 1 533 ? -14.551 -11.168 -20.073 1.00 98.19 533 ILE A N 1
ATOM 4113 C CA . ILE A 1 533 ? -13.365 -11.629 -19.333 1.00 98.19 533 ILE A CA 1
ATOM 4114 C C . ILE A 1 533 ? -13.489 -13.114 -19.005 1.00 98.19 533 ILE A C 1
ATOM 4116 O O . ILE A 1 533 ? -12.603 -13.892 -19.344 1.00 98.19 533 ILE A O 1
ATOM 4120 N N . ILE A 1 534 ? -14.596 -13.536 -18.387 1.00 97.06 534 ILE A N 1
ATOM 4121 C CA . ILE A 1 534 ? -14.799 -14.933 -17.979 1.00 97.06 534 ILE A CA 1
ATOM 4122 C C . ILE A 1 534 ? -14.790 -15.856 -19.199 1.00 97.06 534 ILE A C 1
ATOM 4124 O O . ILE A 1 534 ? -14.159 -16.916 -19.172 1.00 97.06 534 ILE A O 1
ATOM 4128 N N . ALA A 1 535 ? -15.472 -15.472 -20.281 1.00 97.31 535 ALA A N 1
ATOM 4129 C CA . ALA A 1 535 ? -15.491 -16.259 -21.508 1.00 97.31 535 ALA A CA 1
ATOM 4130 C C . ALA A 1 535 ? -14.077 -16.425 -22.085 1.00 97.31 535 ALA A C 1
ATOM 4132 O O . ALA A 1 535 ? -13.665 -17.549 -22.390 1.00 97.31 535 ALA A O 1
ATOM 4133 N N . LYS A 1 536 ? -13.315 -15.327 -22.173 1.00 98.44 536 LYS A N 1
ATOM 4134 C CA . LYS A 1 536 ? -11.961 -15.350 -22.725 1.00 98.44 536 LYS A CA 1
ATOM 4135 C C . LYS A 1 536 ? -10.971 -16.080 -21.819 1.00 98.44 536 LYS A C 1
ATOM 4137 O O . LYS A 1 536 ? -10.166 -16.857 -22.318 1.00 98.44 536 LYS A O 1
ATOM 4142 N N . ALA A 1 537 ? -11.059 -15.911 -20.503 1.00 97.88 537 ALA A N 1
ATOM 4143 C CA . ALA A 1 537 ? -10.192 -16.597 -19.547 1.00 97.88 537 ALA A CA 1
ATOM 4144 C C . ALA A 1 537 ? -10.349 -18.121 -19.645 1.00 97.88 537 ALA A C 1
ATOM 4146 O O . ALA A 1 537 ? -9.359 -18.846 -19.719 1.00 97.88 537 ALA A O 1
ATOM 4147 N N . ASN A 1 538 ? -11.590 -18.612 -19.730 1.00 97.12 538 ASN A N 1
ATOM 4148 C CA . ASN A 1 538 ? -11.858 -20.039 -19.912 1.00 97.12 538 ASN A CA 1
ATOM 4149 C C . ASN A 1 538 ? -11.324 -20.572 -21.254 1.00 97.12 538 ASN A C 1
ATOM 4151 O O . ASN A 1 538 ? -10.781 -21.675 -21.295 1.00 97.12 538 ASN A O 1
ATOM 4155 N N . GLU A 1 539 ? -11.452 -19.801 -22.340 1.00 98.31 539 GLU A N 1
ATOM 4156 C CA . GLU A 1 539 ? -10.866 -20.142 -23.646 1.00 98.31 539 GLU A CA 1
ATOM 4157 C C . GLU A 1 539 ? -9.339 -20.280 -23.552 1.00 98.31 539 GLU A C 1
ATOM 4159 O O . GLU A 1 539 ? -8.772 -21.273 -24.013 1.00 98.31 539 GLU A O 1
ATOM 4164 N N . VAL A 1 540 ? -8.680 -19.310 -22.912 1.00 98.50 540 VAL A N 1
ATOM 4165 C CA . VAL A 1 540 ? -7.222 -19.278 -22.750 1.00 98.50 540 VAL A CA 1
ATOM 4166 C C . VAL A 1 540 ? -6.741 -20.453 -21.910 1.00 98.50 540 VAL A C 1
ATOM 4168 O O . VAL A 1 540 ? -5.893 -21.215 -22.378 1.00 98.50 540 VAL A O 1
ATOM 4171 N N . VAL A 1 541 ? -7.317 -20.665 -20.723 1.00 98.06 541 VAL A N 1
ATOM 4172 C CA . VAL A 1 541 ? -6.947 -21.775 -19.829 1.00 98.06 541 VAL A CA 1
ATOM 4173 C C . VAL A 1 541 ? -7.111 -23.120 -20.530 1.00 98.06 541 VAL A C 1
ATOM 4175 O O . VAL A 1 541 ? -6.196 -23.936 -20.487 1.00 98.06 541 VAL A O 1
ATOM 4178 N N . ALA A 1 542 ? -8.210 -23.332 -21.261 1.00 98.00 542 ALA A N 1
ATOM 4179 C CA . ALA A 1 542 ? -8.420 -24.563 -22.024 1.00 98.00 542 ALA A CA 1
ATOM 4180 C C . ALA A 1 542 ? -7.376 -24.786 -23.139 1.00 98.00 542 ALA A C 1
ATOM 4182 O O . ALA A 1 542 ? -7.174 -25.922 -23.573 1.00 98.00 542 ALA A O 1
ATOM 4183 N N . SER A 1 543 ? -6.731 -23.720 -23.622 1.00 98.25 543 SER A N 1
ATOM 4184 C CA . SER A 1 543 ? -5.709 -23.794 -24.670 1.00 98.25 543 SER A CA 1
ATOM 4185 C C . SER A 1 543 ? -4.291 -24.017 -24.130 1.00 98.25 543 SER A C 1
ATOM 4187 O O . SER A 1 543 ? -3.522 -24.761 -24.747 1.00 98.25 543 SER A O 1
ATOM 4189 N N . ILE A 1 544 ? -3.946 -23.410 -22.988 1.00 98.19 544 ILE A N 1
ATOM 4190 C CA . ILE A 1 544 ? -2.572 -23.406 -22.461 1.00 98.19 544 ILE A CA 1
ATOM 4191 C C . ILE A 1 544 ? -2.362 -24.407 -21.320 1.00 98.19 544 ILE A C 1
ATOM 4193 O O . ILE A 1 544 ? -1.248 -24.901 -21.151 1.00 98.19 544 ILE A O 1
ATOM 4197 N N . ILE A 1 545 ? -3.418 -24.771 -20.585 1.00 98.00 545 ILE A N 1
ATOM 4198 C CA . ILE A 1 545 ? -3.340 -25.673 -19.431 1.00 98.00 545 ILE A CA 1
ATOM 4199 C C . ILE A 1 545 ? -3.836 -27.064 -19.803 1.00 98.00 545 ILE A C 1
ATOM 4201 O O . ILE A 1 545 ? -4.911 -27.244 -20.373 1.00 98.00 545 ILE A O 1
ATOM 4205 N N . LYS A 1 546 ? -3.035 -28.075 -19.461 1.00 95.94 546 LYS A N 1
ATOM 4206 C CA . LYS A 1 546 ? -3.328 -29.489 -19.720 1.00 95.94 546 LYS A CA 1
ATOM 4207 C C . LYS A 1 546 ? -3.405 -30.262 -18.411 1.00 95.94 546 LYS A C 1
ATOM 4209 O O . LYS A 1 546 ? -2.682 -29.966 -17.460 1.00 95.94 546 LYS A O 1
ATOM 4214 N N . ASP A 1 547 ? -4.229 -31.305 -18.400 1.00 94.62 547 ASP A N 1
ATOM 4215 C CA . ASP A 1 547 ? -4.342 -32.213 -17.259 1.00 94.62 547 ASP A CA 1
ATOM 4216 C C . ASP A 1 547 ? -2.972 -32.782 -16.861 1.00 94.62 547 ASP A C 1
ATOM 4218 O O . ASP A 1 547 ? -2.225 -33.303 -17.693 1.00 94.62 547 ASP A O 1
ATOM 4222 N N . GLY A 1 548 ? -2.658 -32.706 -15.567 1.00 94.50 548 GLY A N 1
ATOM 4223 C CA . GLY A 1 548 ? -1.417 -33.233 -14.996 1.00 94.50 548 GLY A CA 1
ATOM 4224 C C . GLY A 1 548 ? -0.210 -32.293 -15.051 1.00 94.50 548 GLY A C 1
ATOM 4225 O O . GLY A 1 548 ? 0.849 -32.698 -14.573 1.00 94.50 548 GLY A O 1
ATOM 4226 N N . MET A 1 549 ? -0.352 -31.069 -15.578 1.00 97.19 549 MET A N 1
ATOM 4227 C CA . MET A 1 549 ? 0.690 -30.043 -15.455 1.00 97.19 549 MET A CA 1
ATOM 4228 C C . MET A 1 549 ? 0.996 -29.746 -13.984 1.00 97.19 549 MET A C 1
ATOM 4230 O O . MET A 1 549 ? 0.085 -29.552 -13.174 1.00 97.19 549 MET A O 1
ATOM 4234 N N . LYS A 1 550 ? 2.286 -29.687 -13.656 1.00 96.06 550 LYS A N 1
ATOM 4235 C CA . LYS A 1 550 ? 2.785 -29.203 -12.365 1.00 96.06 550 LYS A CA 1
ATOM 4236 C C . LYS A 1 550 ? 2.632 -27.688 -12.268 1.00 96.06 550 LYS A C 1
ATOM 4238 O O . LYS A 1 550 ? 2.528 -27.006 -13.283 1.00 96.06 550 LYS A O 1
ATOM 4243 N N . ASP A 1 551 ? 2.707 -27.162 -11.054 1.00 95.88 551 ASP A N 1
ATOM 4244 C CA . ASP A 1 551 ? 2.523 -25.730 -10.798 1.00 95.88 551 ASP A CA 1
ATOM 4245 C C . ASP A 1 551 ? 3.516 -24.852 -11.576 1.00 95.88 551 ASP A C 1
ATOM 4247 O O . ASP A 1 551 ? 3.108 -23.869 -12.190 1.00 95.88 551 ASP A O 1
ATOM 4251 N N . ASP A 1 552 ? 4.786 -25.264 -11.680 1.00 92.62 552 ASP A N 1
ATOM 4252 C CA . ASP A 1 552 ? 5.778 -24.557 -12.504 1.00 92.62 552 ASP A CA 1
ATOM 4253 C C . ASP A 1 552 ? 5.450 -24.592 -14.011 1.00 92.62 552 ASP A C 1
ATOM 4255 O O . ASP A 1 552 ? 5.609 -23.589 -14.701 1.00 92.62 552 ASP A O 1
ATOM 4259 N N . GLU A 1 553 ? 4.913 -25.706 -14.524 1.00 96.31 553 GLU A N 1
ATOM 4260 C CA . GLU A 1 553 ? 4.500 -25.812 -15.932 1.00 96.31 553 GLU A CA 1
ATOM 4261 C C . GLU A 1 553 ? 3.289 -24.915 -16.227 1.00 96.31 553 GLU A C 1
ATOM 4263 O O . GLU A 1 553 ? 3.244 -24.273 -17.278 1.00 96.31 553 GLU A O 1
ATOM 4268 N N . LYS A 1 554 ? 2.327 -24.837 -15.295 1.00 98.00 554 LYS A N 1
ATOM 4269 C CA . LYS A 1 554 ? 1.165 -23.941 -15.403 1.00 98.00 554 LYS A CA 1
ATOM 4270 C C . LYS A 1 554 ? 1.598 -22.478 -15.391 1.00 98.00 554 LYS A C 1
ATOM 4272 O O . LYS A 1 554 ? 1.207 -21.726 -16.278 1.00 98.00 554 LYS A O 1
ATOM 4277 N N . ARG A 1 555 ? 2.436 -22.090 -14.424 1.00 95.94 555 ARG A N 1
ATOM 4278 C CA . ARG A 1 555 ? 3.005 -20.740 -14.336 1.00 95.94 555 ARG A CA 1
ATOM 4279 C C . ARG A 1 555 ? 3.700 -20.355 -15.636 1.00 95.94 555 ARG A C 1
ATOM 4281 O O . ARG A 1 555 ? 3.422 -19.287 -16.175 1.00 95.94 555 ARG A O 1
ATOM 4288 N N . LYS A 1 556 ? 4.577 -21.223 -16.153 1.00 96.44 556 LYS A N 1
ATOM 4289 C CA . LYS A 1 556 ? 5.300 -20.948 -17.396 1.00 96.44 556 LYS A CA 1
ATOM 4290 C C . LYS A 1 556 ? 4.339 -20.750 -18.566 1.00 96.44 556 LYS A C 1
ATOM 4292 O O . LYS A 1 556 ? 4.502 -19.805 -19.326 1.00 96.44 556 LYS A O 1
ATOM 4297 N N . ALA A 1 557 ? 3.322 -21.605 -18.688 1.00 98.38 557 ALA A N 1
ATOM 4298 C CA . ALA A 1 557 ? 2.323 -21.495 -19.746 1.00 98.38 557 ALA A CA 1
ATOM 4299 C C . ALA A 1 557 ? 1.547 -20.166 -19.688 1.00 98.38 557 ALA A C 1
ATOM 4301 O O . ALA A 1 557 ? 1.296 -19.565 -20.731 1.00 98.38 557 ALA A O 1
ATOM 4302 N N . ILE A 1 558 ? 1.201 -19.692 -18.486 1.00 98.50 558 ILE A N 1
ATOM 4303 C CA . ILE A 1 558 ? 0.536 -18.396 -18.280 1.00 98.50 558 ILE A CA 1
ATOM 4304 C C . ILE A 1 558 ? 1.481 -17.238 -18.633 1.00 98.50 558 ILE A C 1
ATOM 4306 O O . ILE A 1 558 ? 1.081 -16.335 -19.367 1.00 98.50 558 ILE A O 1
ATOM 4310 N N . TYR A 1 559 ? 2.732 -17.282 -18.163 1.00 97.94 559 TYR A N 1
ATOM 4311 C CA . TYR A 1 559 ? 3.746 -16.271 -18.479 1.00 97.94 559 TYR A CA 1
ATOM 4312 C C . TYR A 1 559 ? 3.975 -16.154 -19.992 1.00 97.94 559 TYR A C 1
ATOM 4314 O O . TYR A 1 559 ? 3.884 -15.064 -20.554 1.00 97.94 559 TYR A O 1
ATOM 4322 N N . ASP A 1 560 ? 4.220 -17.286 -20.660 1.00 98.00 560 ASP A N 1
ATOM 4323 C CA . ASP A 1 560 ? 4.460 -17.336 -22.102 1.00 98.00 560 ASP A CA 1
ATOM 4324 C C . ASP A 1 560 ? 3.235 -16.824 -22.883 1.00 98.00 560 ASP A C 1
ATOM 4326 O O . ASP A 1 560 ? 3.382 -16.070 -23.842 1.00 98.00 560 ASP A O 1
ATOM 4330 N N . TYR A 1 561 ? 2.013 -17.165 -22.448 1.00 98.38 561 TYR A N 1
ATOM 4331 C CA . TYR A 1 561 ? 0.791 -16.649 -23.070 1.00 98.38 561 TYR A CA 1
ATOM 4332 C C . TYR A 1 561 ? 0.729 -15.118 -23.026 1.00 98.38 561 TYR A C 1
ATOM 4334 O O . TYR A 1 561 ? 0.416 -14.499 -24.045 1.00 98.38 561 TYR A O 1
ATOM 4342 N N . LEU A 1 562 ? 1.028 -14.508 -21.876 1.00 98.00 562 LEU A N 1
ATOM 4343 C CA . LEU A 1 562 ? 1.014 -13.052 -21.725 1.00 98.00 562 LEU A CA 1
ATOM 4344 C C . LEU A 1 562 ? 2.112 -12.383 -22.554 1.00 98.00 562 LEU A C 1
ATOM 4346 O O . LEU A 1 562 ? 1.831 -11.392 -23.219 1.00 98.00 562 LEU A O 1
ATOM 4350 N N . ASN A 1 563 ? 3.319 -12.951 -22.587 1.00 95.94 563 ASN A N 1
ATOM 4351 C CA . ASN A 1 563 ? 4.393 -12.478 -23.464 1.00 95.94 563 ASN A CA 1
ATOM 4352 C C . ASN A 1 563 ? 3.967 -12.471 -24.945 1.00 95.94 563 ASN A C 1
ATOM 4354 O O . ASN A 1 563 ? 4.271 -11.539 -25.681 1.00 95.94 563 ASN A O 1
ATOM 4358 N N . ASP A 1 564 ? 3.237 -13.495 -25.389 1.00 97.00 564 ASP A N 1
ATOM 4359 C CA . ASP A 1 564 ? 2.907 -13.662 -26.807 1.00 97.00 564 ASP A CA 1
ATOM 4360 C C . ASP A 1 564 ? 1.633 -12.918 -27.250 1.00 97.00 564 ASP A C 1
ATOM 4362 O O . ASP A 1 564 ? 1.449 -12.671 -28.446 1.00 97.00 564 ASP A O 1
ATOM 4366 N N . ASN A 1 565 ? 0.729 -12.588 -26.321 1.00 96.88 565 ASN A N 1
ATOM 4367 C CA . ASN A 1 565 ? -0.622 -12.101 -26.644 1.00 96.88 565 ASN A CA 1
ATOM 4368 C C . ASN A 1 565 ? -0.954 -10.720 -26.074 1.00 96.88 565 ASN A C 1
ATOM 4370 O O . ASN A 1 565 ? -2.060 -10.229 -26.306 1.00 96.88 565 ASN A O 1
ATOM 4374 N N . ALA A 1 566 ? -0.027 -10.092 -25.357 1.00 95.81 566 ALA A N 1
ATOM 4375 C CA . ALA A 1 566 ? -0.257 -8.808 -24.721 1.00 95.81 566 ALA A CA 1
ATOM 4376 C C . ALA A 1 566 ? 0.781 -7.762 -25.130 1.00 95.81 566 ALA A C 1
ATOM 4378 O O . ALA A 1 566 ? 1.933 -8.084 -25.416 1.00 95.81 566 ALA A O 1
ATOM 4379 N N . LYS A 1 567 ? 0.363 -6.497 -25.146 1.00 92.88 567 LYS A N 1
ATOM 4380 C CA . LYS A 1 567 ? 1.224 -5.341 -25.402 1.00 92.88 567 LYS A CA 1
ATOM 4381 C C . LYS A 1 567 ? 1.097 -4.331 -24.278 1.00 92.88 567 LYS A C 1
ATOM 4383 O O . LYS A 1 567 ? -0.005 -4.107 -23.777 1.00 92.88 567 LYS A O 1
ATOM 4388 N N . TYR A 1 568 ? 2.209 -3.693 -23.947 1.00 91.06 568 TYR A N 1
ATOM 4389 C CA . TYR A 1 568 ? 2.197 -2.582 -23.013 1.00 91.06 568 TYR A CA 1
ATOM 4390 C C . TYR A 1 568 ? 1.517 -1.341 -23.624 1.00 91.06 568 TYR A C 1
ATOM 4392 O O . TYR A 1 568 ? 1.623 -1.103 -24.830 1.00 91.06 568 TYR A O 1
ATOM 4400 N N . ASP A 1 569 ? 0.768 -0.593 -22.811 1.00 93.44 569 ASP A N 1
ATOM 4401 C CA . ASP A 1 569 ? 0.077 0.638 -23.213 1.00 93.44 569 ASP A CA 1
ATOM 4402 C C . ASP A 1 569 ? 0.855 1.884 -22.766 1.00 93.44 569 ASP A C 1
ATOM 4404 O O . ASP A 1 569 ? 0.575 2.474 -21.719 1.00 93.44 569 ASP A O 1
ATOM 4408 N N . ASP A 1 570 ? 1.837 2.288 -23.574 1.00 83.62 570 ASP A N 1
ATOM 4409 C CA . ASP A 1 570 ? 2.689 3.452 -23.286 1.00 83.62 570 ASP A CA 1
ATOM 4410 C C . ASP A 1 570 ? 1.884 4.761 -23.180 1.00 83.62 570 ASP A C 1
ATOM 4412 O O . ASP A 1 570 ? 2.229 5.648 -22.405 1.00 83.62 570 ASP A O 1
ATOM 4416 N N . ALA A 1 571 ? 0.775 4.885 -23.919 1.00 84.50 571 ALA A N 1
ATOM 4417 C CA . ALA A 1 571 ? -0.060 6.087 -23.891 1.00 84.50 571 ALA A CA 1
ATOM 4418 C C . ALA A 1 571 ? -0.894 6.181 -22.601 1.00 84.50 571 ALA A C 1
ATOM 4420 O O . ALA A 1 571 ? -1.083 7.273 -22.061 1.00 84.50 571 ALA A O 1
ATOM 4421 N N . ALA A 1 572 ? -1.371 5.043 -22.086 1.00 87.62 572 ALA A N 1
ATOM 4422 C CA . ALA A 1 572 ? -2.031 4.980 -20.783 1.00 87.62 572 ALA A CA 1
ATOM 4423 C C . ALA A 1 572 ? -1.070 5.335 -19.641 1.00 87.62 572 ALA A C 1
ATOM 4425 O O . ALA A 1 572 ? -1.438 6.075 -18.728 1.00 87.62 572 ALA A O 1
ATOM 4426 N N . LEU A 1 573 ? 0.163 4.835 -19.717 1.00 82.88 573 LEU A N 1
ATOM 4427 C CA . LEU A 1 573 ? 1.238 5.187 -18.797 1.00 82.88 573 LEU A CA 1
ATOM 4428 C C . LEU A 1 573 ? 1.544 6.690 -18.840 1.00 82.88 573 LEU A C 1
ATOM 4430 O O . LEU A 1 573 ? 1.539 7.327 -17.792 1.00 82.88 573 LEU A O 1
ATOM 4434 N N . GLU A 1 574 ? 1.743 7.267 -20.029 1.00 78.88 574 GLU A N 1
ATOM 4435 C CA . GLU A 1 574 ? 2.010 8.703 -20.181 1.00 78.88 574 GLU A CA 1
ATOM 4436 C C . GLU A 1 574 ? 0.868 9.545 -19.575 1.00 78.88 574 GLU A C 1
ATOM 4438 O O . GLU A 1 574 ? 1.110 10.525 -18.867 1.00 78.88 574 GLU A O 1
ATOM 4443 N N . SER A 1 575 ? -0.390 9.134 -19.788 1.00 80.00 575 SER A N 1
ATOM 4444 C CA . SER A 1 575 ? -1.571 9.773 -19.184 1.00 80.00 575 SER A CA 1
ATOM 4445 C C . SER A 1 575 ? -1.542 9.715 -17.648 1.00 80.00 575 SER A C 1
ATOM 4447 O O . SER A 1 575 ? -1.824 10.720 -16.986 1.00 80.00 575 SER A O 1
ATOM 4449 N N . ALA A 1 576 ? -1.149 8.575 -17.070 1.00 80.94 576 ALA A N 1
ATOM 4450 C CA . ALA A 1 576 ? -1.004 8.421 -15.623 1.00 80.94 576 ALA A CA 1
ATOM 4451 C C . ALA A 1 576 ? 0.145 9.279 -15.068 1.00 80.94 576 ALA A C 1
ATOM 4453 O O . ALA A 1 576 ? -0.034 9.980 -14.071 1.00 80.94 576 ALA A O 1
ATOM 4454 N N . GLU A 1 577 ? 1.307 9.287 -15.724 1.00 75.06 577 GLU A N 1
ATOM 4455 C CA . GLU A 1 577 ? 2.483 10.068 -15.319 1.00 75.06 577 GLU A CA 1
ATOM 4456 C C . GLU A 1 577 ? 2.209 11.574 -15.313 1.00 75.06 577 GLU A C 1
ATOM 4458 O O . GLU A 1 577 ? 2.587 12.277 -14.369 1.00 75.06 577 GLU A O 1
ATOM 4463 N N . GLN A 1 578 ? 1.492 12.078 -16.324 1.00 70.38 578 GLN A N 1
ATOM 4464 C CA . GLN A 1 578 ? 1.076 13.483 -16.395 1.00 70.38 578 GLN A CA 1
ATOM 4465 C C . GLN A 1 578 ? 0.224 13.908 -15.190 1.00 70.38 578 GLN A C 1
ATOM 4467 O O . GLN A 1 578 ? 0.263 15.077 -14.796 1.00 70.38 578 GLN A O 1
ATOM 4472 N N . ASN A 1 579 ? -0.495 12.962 -14.581 1.00 67.94 579 ASN A N 1
ATOM 4473 C CA . ASN A 1 579 ? -1.347 13.168 -13.412 1.00 67.94 579 ASN A CA 1
ATOM 4474 C C . ASN A 1 579 ? -0.778 12.557 -12.123 1.00 67.94 579 ASN A C 1
ATOM 4476 O O . ASN A 1 579 ? -1.500 12.406 -11.134 1.00 67.94 579 ASN A O 1
ATOM 4480 N N . ASN A 1 580 ? 0.517 12.229 -12.107 1.00 68.12 580 ASN A N 1
ATOM 4481 C CA . ASN A 1 580 ? 1.204 11.671 -10.946 1.00 68.12 580 ASN A CA 1
ATOM 4482 C C . ASN A 1 580 ? 0.541 10.398 -10.386 1.00 68.12 580 ASN A C 1
ATOM 4484 O O . ASN A 1 580 ? 0.423 10.244 -9.171 1.00 68.12 580 ASN A O 1
ATOM 4488 N N . PHE A 1 581 ? 0.059 9.534 -11.282 1.00 77.38 581 PHE A N 1
ATOM 4489 C CA . PHE A 1 581 ? -0.595 8.259 -10.976 1.00 77.38 581 PHE A CA 1
ATOM 4490 C C . PHE A 1 581 ? -1.845 8.372 -10.086 1.00 77.38 581 PHE A C 1
ATOM 4492 O O . PHE A 1 581 ? -2.219 7.413 -9.422 1.00 77.38 581 PHE A O 1
ATOM 4499 N N . LYS A 1 582 ? -2.515 9.534 -10.075 1.00 69.00 582 LYS A N 1
ATOM 4500 C CA . LYS A 1 582 ? -3.744 9.752 -9.285 1.00 69.00 582 LYS A CA 1
ATOM 4501 C C . LYS A 1 582 ? -5.025 9.433 -10.045 1.00 69.00 582 LYS A C 1
ATOM 4503 O O . LYS A 1 582 ? -6.042 9.109 -9.446 1.00 69.00 582 LYS A O 1
ATOM 4508 N N . ASN A 1 583 ? -5.002 9.628 -11.355 1.00 74.56 583 ASN A N 1
ATOM 4509 C CA . ASN A 1 583 ? -6.095 9.321 -12.261 1.00 74.56 583 ASN A CA 1
ATOM 4510 C C . ASN A 1 583 ? -5.541 9.153 -13.679 1.00 74.56 583 ASN A C 1
ATOM 4512 O O . ASN A 1 583 ? -4.381 9.467 -13.954 1.00 74.56 583 ASN A O 1
ATOM 4516 N N . VAL A 1 584 ? -6.385 8.640 -14.566 1.00 80.06 584 VAL A N 1
ATOM 4517 C CA . VAL A 1 584 ? -6.086 8.441 -15.986 1.00 80.06 584 VAL A CA 1
ATOM 4518 C C . VAL A 1 584 ? -7.236 8.971 -16.821 1.00 80.06 584 VAL A C 1
ATOM 4520 O O . VAL A 1 584 ? -8.376 9.045 -16.355 1.00 80.06 584 VAL A O 1
ATOM 4523 N N . ASP A 1 585 ? -6.958 9.328 -18.073 1.00 82.06 585 ASP A N 1
ATOM 4524 C CA . ASP A 1 585 ? -8.039 9.671 -18.989 1.00 82.06 585 ASP A CA 1
ATOM 4525 C C . ASP A 1 585 ? -8.974 8.473 -19.178 1.00 82.06 585 ASP A C 1
ATOM 4527 O O . ASP A 1 585 ? -8.526 7.348 -19.404 1.00 82.06 585 ASP A O 1
ATOM 4531 N N . ALA A 1 586 ? -10.284 8.731 -19.211 1.00 85.94 586 ALA A N 1
ATOM 4532 C CA . ALA A 1 586 ? -11.311 7.690 -19.311 1.00 85.94 586 ALA A CA 1
ATOM 4533 C C . ALA A 1 586 ? -11.125 6.723 -20.502 1.00 85.94 586 ALA A C 1
ATOM 4535 O O . ALA A 1 586 ? -11.575 5.579 -20.461 1.00 85.94 586 ALA A O 1
ATOM 4536 N N . GLN A 1 587 ? -10.447 7.160 -21.572 1.00 89.81 587 GLN A N 1
ATOM 4537 C CA . GLN A 1 587 ? -10.119 6.311 -22.725 1.00 89.81 587 GLN A CA 1
ATOM 4538 C C . GLN A 1 587 ? -9.151 5.161 -22.387 1.00 89.81 587 GLN A C 1
ATOM 4540 O O . GLN A 1 587 ? -9.164 4.143 -23.083 1.00 89.81 587 GLN A O 1
ATOM 4545 N N . PHE A 1 588 ? -8.350 5.313 -21.329 1.00 92.31 588 PHE A N 1
ATOM 4546 C CA . PHE A 1 588 ? -7.345 4.357 -20.870 1.00 92.31 588 PHE A CA 1
ATOM 4547 C C . PHE A 1 588 ? -7.801 3.516 -19.674 1.00 92.31 588 PHE A C 1
ATOM 4549 O O . PHE A 1 588 ? -7.069 2.617 -19.281 1.00 92.31 588 PHE A O 1
ATOM 4556 N N . ASN A 1 589 ? -9.008 3.727 -19.126 1.00 91.31 589 ASN A N 1
ATOM 4557 C CA . ASN A 1 589 ? -9.514 2.979 -17.961 1.00 91.31 589 ASN A CA 1
ATOM 4558 C C . ASN A 1 589 ? -9.344 1.458 -18.105 1.00 91.31 589 ASN A C 1
ATOM 4560 O O . ASN A 1 589 ? -8.927 0.774 -17.174 1.00 91.31 589 ASN A O 1
ATOM 4564 N N . ASP A 1 590 ? -9.611 0.923 -19.299 1.00 95.19 590 ASP A N 1
ATOM 4565 C CA . ASP A 1 590 ? -9.486 -0.512 -19.567 1.00 95.19 590 ASP A CA 1
ATOM 4566 C C . ASP A 1 590 ? -8.057 -1.038 -19.421 1.00 95.19 590 ASP A C 1
ATOM 4568 O O . ASP A 1 590 ? -7.881 -2.185 -19.008 1.00 95.19 590 ASP A O 1
ATOM 4572 N N . SER A 1 591 ? -7.053 -0.213 -19.719 1.00 95.25 591 SER A N 1
ATOM 4573 C CA . SER A 1 591 ? -5.634 -0.571 -19.674 1.00 95.25 591 SER A CA 1
ATOM 4574 C C . SER A 1 591 ? -5.161 -0.891 -18.252 1.00 95.25 591 SER A C 1
ATOM 4576 O O . SER A 1 591 ? -4.184 -1.619 -18.098 1.00 95.25 591 SER A O 1
ATOM 4578 N N . PHE A 1 592 ? -5.887 -0.429 -17.227 1.00 94.06 592 PHE A N 1
ATOM 4579 C CA . PHE A 1 592 ? -5.605 -0.662 -15.804 1.00 94.06 592 PHE A CA 1
ATOM 4580 C C . PHE A 1 592 ? -6.434 -1.802 -15.191 1.00 94.06 592 PHE A C 1
ATOM 4582 O O . PHE A 1 592 ? -6.307 -2.088 -14.006 1.00 94.06 592 PHE A O 1
ATOM 4589 N N . THR A 1 593 ? -7.276 -2.480 -15.975 1.00 95.69 593 THR A N 1
ATOM 4590 C CA . THR A 1 593 ? -8.140 -3.570 -15.486 1.00 95.69 593 THR A CA 1
ATOM 4591 C C . THR A 1 593 ? -7.863 -4.871 -16.223 1.00 95.69 593 THR A C 1
ATOM 4593 O O . THR A 1 593 ? -7.319 -4.860 -17.326 1.00 95.69 593 THR A O 1
ATOM 4596 N N . THR A 1 594 ? -8.323 -6.003 -15.692 1.00 97.62 594 THR A N 1
ATOM 4597 C CA . THR A 1 594 ? -8.249 -7.327 -16.343 1.00 97.62 594 THR A CA 1
ATOM 4598 C C . THR A 1 594 ? -8.747 -7.324 -17.798 1.00 97.62 594 THR A C 1
ATOM 4600 O O . THR A 1 594 ? -8.280 -8.110 -18.625 1.00 97.62 594 THR A O 1
ATOM 4603 N N . TYR A 1 595 ? -9.687 -6.433 -18.139 1.00 98.31 595 TYR A N 1
ATOM 4604 C CA . TYR A 1 595 ? -10.261 -6.324 -19.480 1.00 98.31 595 TYR A CA 1
ATOM 4605 C C . TYR A 1 595 ? -9.229 -5.909 -20.545 1.00 98.31 595 TYR A C 1
ATOM 4607 O O . TYR A 1 595 ? -9.254 -6.449 -21.655 1.00 98.31 595 TYR A O 1
ATOM 4615 N N . GLY A 1 596 ? -8.314 -4.988 -20.219 1.00 97.31 596 GLY A N 1
ATOM 4616 C CA . GLY A 1 596 ? -7.316 -4.456 -21.152 1.00 97.31 596 GLY A CA 1
ATOM 4617 C C . GLY A 1 596 ? -6.467 -5.557 -21.778 1.00 97.31 596 GLY A C 1
ATOM 4618 O O . GLY A 1 596 ? -6.523 -5.792 -22.985 1.00 97.31 596 GLY A O 1
ATOM 4619 N N . ILE A 1 597 ? -5.741 -6.312 -20.959 1.00 97.06 597 ILE A N 1
ATOM 4620 C CA . ILE A 1 597 ? -4.851 -7.361 -21.455 1.00 97.06 597 ILE A CA 1
ATOM 4621 C C . ILE A 1 597 ? -5.634 -8.569 -21.966 1.00 97.06 597 ILE A C 1
ATOM 4623 O O . ILE A 1 597 ? -5.376 -9.032 -23.076 1.00 97.06 597 ILE A O 1
ATOM 4627 N N . LEU A 1 598 ? -6.611 -9.079 -21.211 1.00 98.00 598 LEU A N 1
ATOM 4628 C CA . LEU A 1 598 ? -7.246 -10.343 -21.583 1.00 98.00 598 LEU A CA 1
ATOM 4629 C C . LEU A 1 598 ? -8.141 -10.219 -22.822 1.00 98.00 598 LEU A C 1
ATOM 4631 O O . LEU A 1 598 ? -8.167 -11.139 -23.641 1.00 98.00 598 LEU A O 1
ATOM 4635 N N . VAL A 1 599 ? -8.883 -9.113 -22.954 1.00 98.50 599 VAL A N 1
ATOM 4636 C CA . VAL A 1 599 ? -9.864 -8.923 -24.034 1.00 98.50 599 VAL A CA 1
ATOM 4637 C C . VAL A 1 599 ? -9.332 -8.004 -25.134 1.00 98.50 599 VAL A C 1
ATOM 4639 O O . VAL A 1 599 ? -9.488 -8.338 -26.311 1.00 98.50 599 VAL A O 1
ATOM 4642 N N . LYS A 1 600 ? -8.689 -6.874 -24.798 1.00 97.81 600 LYS A N 1
ATOM 4643 C CA . LYS A 1 600 ? -8.135 -5.955 -25.815 1.00 97.81 600 LYS A CA 1
ATOM 4644 C C . LYS A 1 600 ? -6.706 -6.296 -26.256 1.00 97.81 600 LYS A C 1
ATOM 4646 O O . LYS A 1 600 ? -6.296 -5.834 -27.320 1.00 97.81 600 LYS A O 1
ATOM 4651 N N . GLY A 1 601 ? -5.964 -7.094 -25.486 1.00 97.31 601 GLY A N 1
ATOM 4652 C CA . GLY A 1 601 ? -4.557 -7.414 -25.753 1.00 97.31 601 GLY A CA 1
ATOM 4653 C C . GLY A 1 601 ? -3.590 -6.258 -25.477 1.00 97.31 601 GLY A C 1
ATOM 4654 O O . GLY A 1 601 ? -2.456 -6.299 -25.951 1.00 97.31 601 GLY A O 1
ATOM 4655 N N . VAL A 1 602 ? -4.032 -5.216 -24.766 1.00 95.94 602 VAL A N 1
ATOM 4656 C CA . VAL A 1 602 ? -3.234 -4.019 -24.471 1.00 95.94 602 VAL A CA 1
ATOM 4657 C C . VAL A 1 602 ? -3.570 -3.472 -23.085 1.00 95.94 602 VAL A C 1
ATOM 4659 O O . VAL A 1 602 ? -4.744 -3.362 -22.734 1.00 95.94 602 VAL A O 1
ATOM 4662 N N . GLY A 1 603 ? -2.551 -3.161 -22.289 1.00 95.56 603 GLY A N 1
ATOM 4663 C CA . GLY A 1 603 ? -2.721 -2.634 -20.936 1.00 95.56 603 GLY A CA 1
ATOM 4664 C C . GLY A 1 603 ? -1.396 -2.405 -20.214 1.00 95.56 603 GLY A C 1
ATOM 4665 O O . GLY A 1 603 ? -0.328 -2.568 -20.797 1.00 95.56 603 GLY A O 1
ATOM 4666 N N . VAL A 1 604 ? -1.474 -2.034 -18.939 1.00 94.00 604 VAL A N 1
ATOM 4667 C CA . VAL A 1 604 ? -0.316 -1.765 -18.071 1.00 94.00 604 VAL A CA 1
ATOM 4668 C C . VAL A 1 604 ? -0.155 -2.845 -16.994 1.00 94.00 604 VAL A C 1
ATOM 4670 O O . VAL A 1 604 ? -0.897 -3.832 -16.977 1.00 94.00 604 VAL A O 1
ATOM 4673 N N . CYS A 1 605 ? 0.804 -2.675 -16.079 1.00 95.12 605 CYS A N 1
ATOM 4674 C CA . CYS A 1 605 ? 1.180 -3.688 -15.089 1.00 95.12 605 CYS A CA 1
ATOM 4675 C C . CYS A 1 605 ? 0.013 -4.226 -14.245 1.00 95.12 605 CYS A C 1
ATOM 4677 O O . CYS A 1 605 ? -0.107 -5.439 -14.082 1.00 95.12 605 CYS A O 1
ATOM 4679 N N . ALA A 1 606 ? -0.915 -3.366 -13.810 1.00 94.56 606 ALA A N 1
ATOM 4680 C CA . ALA A 1 606 ? -2.123 -3.775 -13.085 1.00 94.56 606 ALA A CA 1
ATOM 4681 C C . ALA A 1 606 ? -2.987 -4.775 -13.881 1.00 94.56 606 ALA A C 1
ATOM 4683 O O . ALA A 1 606 ? -3.514 -5.751 -13.337 1.00 94.56 606 ALA A O 1
ATOM 4684 N N . SER A 1 607 ? -3.091 -4.584 -15.199 1.00 97.06 607 SER A N 1
ATOM 4685 C CA . SER A 1 607 ? -3.814 -5.497 -16.086 1.00 97.06 607 SER A CA 1
ATOM 4686 C C . SER A 1 607 ? -3.056 -6.814 -16.286 1.00 97.06 607 SER A C 1
ATOM 4688 O O . SER A 1 607 ? -3.657 -7.884 -16.217 1.00 97.06 607 SER A O 1
ATOM 4690 N N . TYR A 1 608 ? -1.728 -6.777 -16.442 1.00 97.94 608 TYR A N 1
ATOM 4691 C CA . TYR A 1 608 ? -0.912 -7.998 -16.498 1.00 97.94 608 TYR A CA 1
ATOM 4692 C C . TYR A 1 608 ? -1.054 -8.828 -15.214 1.00 97.94 608 TYR A C 1
ATOM 4694 O O . TYR A 1 608 ? -1.326 -10.029 -15.293 1.00 97.94 608 TYR A O 1
ATOM 4702 N N . ALA A 1 609 ? -0.927 -8.193 -14.046 1.00 98.06 609 ALA A N 1
ATOM 4703 C CA . ALA A 1 609 ? -0.977 -8.870 -12.754 1.00 98.06 609 ALA A CA 1
ATOM 4704 C C . ALA A 1 609 ? -2.355 -9.485 -12.458 1.00 98.06 609 ALA A C 1
ATOM 4706 O O . ALA A 1 609 ? -2.452 -10.628 -11.997 1.00 98.06 609 ALA A O 1
ATOM 4707 N N . SER A 1 610 ? -3.429 -8.758 -12.780 1.00 98.06 610 SER A N 1
ATOM 4708 C CA . SER A 1 610 ? -4.807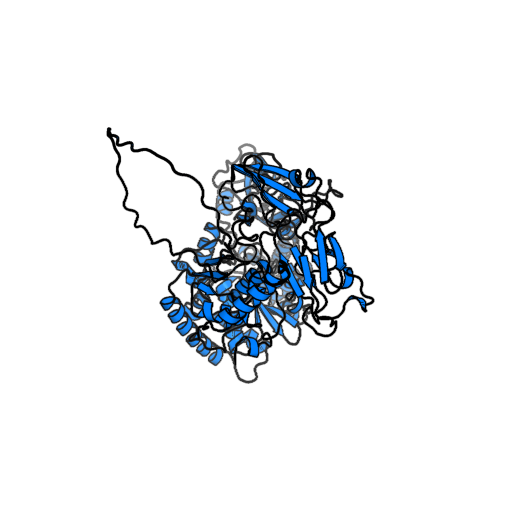 -9.235 -12.608 1.00 98.06 610 SER A CA 1
ATOM 4709 C C . SER A 1 610 ? -5.162 -10.377 -13.567 1.00 98.06 610 SER A C 1
ATOM 4711 O O . SER A 1 610 ? -5.776 -11.362 -13.147 1.00 98.06 610 SER A O 1
ATOM 4713 N N . VAL A 1 611 ? -4.720 -10.328 -14.831 1.00 98.56 611 VAL A N 1
ATOM 4714 C CA . VAL A 1 611 ? -4.912 -11.445 -15.774 1.00 98.56 611 VAL A CA 1
ATOM 4715 C C . VAL A 1 611 ? -4.103 -12.666 -15.352 1.00 98.56 611 VAL A C 1
ATOM 4717 O O . VAL A 1 611 ? -4.628 -13.780 -15.379 1.00 98.56 611 VAL A O 1
ATOM 4720 N N . TYR A 1 612 ? -2.856 -12.480 -14.921 1.00 98.62 612 TYR A N 1
ATOM 4721 C CA . TYR A 1 612 ? -2.029 -13.572 -14.419 1.00 98.62 612 TYR A CA 1
ATOM 4722 C C . TYR A 1 612 ? -2.696 -14.268 -13.221 1.00 98.62 612 TYR A C 1
ATOM 4724 O O . TYR A 1 612 ? -2.802 -15.499 -13.204 1.00 98.62 612 TYR A O 1
ATOM 4732 N N . LYS A 1 613 ? -3.216 -13.494 -12.256 1.00 98.38 613 LYS A N 1
ATOM 4733 C CA . LYS A 1 613 ? -3.989 -14.003 -11.110 1.00 98.38 613 LYS A CA 1
ATOM 4734 C C . LYS A 1 613 ? -5.228 -14.778 -11.563 1.00 98.38 613 LYS A C 1
ATOM 4736 O O . LYS A 1 613 ? -5.400 -15.925 -11.161 1.00 98.38 613 LYS A O 1
ATOM 4741 N N . LEU A 1 614 ? -6.045 -14.209 -12.455 1.00 98.38 614 LEU A N 1
ATOM 4742 C CA . LEU A 1 614 ? -7.269 -14.851 -12.950 1.00 98.38 614 LEU A CA 1
ATOM 4743 C C . LEU A 1 614 ? -6.990 -16.194 -13.640 1.00 98.38 614 LEU A C 1
ATOM 4745 O O . LEU A 1 614 ? -7.685 -17.185 -13.401 1.00 98.38 614 LEU A O 1
ATOM 4749 N N . LEU A 1 615 ? -5.979 -16.234 -14.511 1.00 98.56 615 LEU A N 1
ATOM 4750 C CA . LEU A 1 615 ? -5.588 -17.463 -15.198 1.00 98.56 615 LEU A CA 1
ATOM 4751 C C . LEU A 1 615 ? -5.013 -18.485 -14.210 1.00 98.56 615 LEU A C 1
ATOM 4753 O O . LEU A 1 615 ? -5.291 -19.676 -14.354 1.00 98.56 615 LEU A O 1
ATOM 4757 N N . SER A 1 616 ? -4.277 -18.043 -13.187 1.00 98.12 616 SER A N 1
ATOM 4758 C CA . SER A 1 616 ? -3.757 -18.909 -12.121 1.00 98.12 616 SER A CA 1
ATOM 4759 C C . SER A 1 616 ? -4.890 -19.555 -11.316 1.00 98.12 616 SER A C 1
ATOM 4761 O O . SER A 1 616 ? -4.925 -20.782 -11.199 1.00 98.12 616 SER A O 1
ATOM 4763 N N . ASP A 1 617 ? -5.885 -18.772 -10.893 1.00 97.06 617 ASP A N 1
ATOM 4764 C CA . ASP A 1 617 ? -7.049 -19.249 -10.131 1.00 97.06 617 ASP A CA 1
ATOM 4765 C C . ASP A 1 617 ? -7.842 -20.309 -10.898 1.00 97.06 617 ASP A C 1
ATOM 4767 O O . ASP A 1 617 ? -8.149 -21.392 -10.390 1.00 97.06 617 ASP A O 1
ATOM 4771 N N . LEU A 1 618 ? -8.121 -20.042 -12.176 1.00 96.50 618 LEU A N 1
ATOM 4772 C CA . LEU A 1 618 ? -8.816 -20.987 -13.051 1.00 96.50 618 LEU A CA 1
ATOM 4773 C C . LEU A 1 618 ? -8.025 -22.285 -13.279 1.00 96.50 618 LEU A C 1
ATOM 4775 O O . LEU A 1 618 ? -8.629 -23.329 -13.545 1.00 96.50 618 LEU A O 1
ATOM 4779 N N . SER A 1 619 ? -6.700 -22.225 -13.144 1.00 96.44 619 SER A N 1
ATOM 4780 C CA . SER A 1 619 ? -5.769 -23.345 -13.323 1.00 96.44 619 SER A CA 1
ATOM 4781 C C . SER A 1 619 ? -5.453 -24.092 -12.019 1.00 96.44 619 SER A C 1
ATOM 4783 O O . SER A 1 619 ? -4.724 -25.095 -12.040 1.00 96.44 619 SER A O 1
ATOM 4785 N N . GLY A 1 620 ? -5.978 -23.617 -10.883 1.00 95.81 620 GLY A N 1
ATOM 4786 C CA . GLY A 1 620 ? -5.636 -24.117 -9.552 1.00 95.81 620 GLY A CA 1
ATOM 4787 C C . GLY A 1 620 ? -4.150 -23.946 -9.235 1.00 95.81 620 GLY A C 1
ATOM 4788 O O . GLY A 1 620 ? -3.522 -24.895 -8.769 1.00 95.81 620 GLY A O 1
ATOM 4789 N N . LEU A 1 621 ? -3.579 -22.803 -9.615 1.00 97.00 621 LEU A N 1
ATOM 4790 C CA . LEU A 1 621 ? -2.238 -22.364 -9.251 1.00 97.00 621 LEU A CA 1
ATOM 4791 C C . LEU A 1 621 ? -2.378 -21.250 -8.210 1.00 97.00 621 LEU A C 1
ATOM 4793 O O . LEU A 1 621 ? -2.950 -20.206 -8.512 1.00 97.00 621 LEU A O 1
ATOM 4797 N N . ASP A 1 622 ? -1.847 -21.469 -7.011 1.00 97.56 622 ASP A N 1
ATOM 4798 C CA . ASP A 1 622 ? -1.891 -20.477 -5.936 1.00 97.56 622 ASP A CA 1
ATOM 4799 C C . ASP A 1 622 ? -1.010 -19.272 -6.307 1.00 97.56 622 ASP A C 1
ATOM 4801 O O . ASP A 1 622 ? 0.216 -19.378 -6.429 1.00 97.56 622 ASP A O 1
ATOM 4805 N N . SER A 1 623 ? -1.641 -18.116 -6.493 1.00 97.94 623 SER A N 1
ATOM 4806 C CA . SER A 1 623 ? -0.979 -16.853 -6.807 1.00 97.94 623 SER A CA 1
ATOM 4807 C C . SER A 1 623 ? -1.686 -15.699 -6.105 1.00 97.94 623 SER A C 1
ATOM 4809 O O . SER A 1 623 ? -2.891 -15.767 -5.879 1.00 97.94 623 SER A O 1
ATOM 4811 N N . ILE A 1 624 ? -0.942 -14.641 -5.790 1.00 98.38 624 ILE A N 1
ATOM 4812 C CA . ILE A 1 624 ? -1.467 -13.359 -5.310 1.00 98.38 624 ILE A CA 1
ATOM 4813 C C . ILE A 1 624 ? -0.975 -12.226 -6.209 1.00 98.38 624 ILE A C 1
ATOM 4815 O O . ILE A 1 624 ? 0.084 -12.337 -6.837 1.00 98.38 624 ILE A O 1
ATOM 4819 N N . VAL A 1 625 ? -1.746 -11.144 -6.279 1.00 98.44 625 VAL A N 1
ATOM 4820 C CA . VAL A 1 625 ? -1.267 -9.859 -6.805 1.00 98.44 625 VAL A CA 1
ATOM 4821 C C . VAL A 1 625 ? -0.483 -9.157 -5.700 1.00 98.44 625 VAL A C 1
ATOM 4823 O O . VAL A 1 625 ? -0.888 -9.199 -4.541 1.00 98.44 625 VAL A O 1
ATOM 4826 N N . VAL A 1 626 ? 0.637 -8.541 -6.061 1.00 97.38 626 VAL A N 1
ATOM 4827 C CA . VAL A 1 626 ? 1.480 -7.728 -5.182 1.00 97.38 626 VAL A CA 1
ATOM 4828 C C . VAL A 1 626 ? 1.565 -6.328 -5.773 1.00 97.38 626 VAL A C 1
ATOM 4830 O O . VAL A 1 626 ? 1.755 -6.192 -6.983 1.00 97.38 626 VAL A O 1
ATOM 4833 N N . THR A 1 627 ? 1.430 -5.315 -4.925 1.00 93.75 627 THR A N 1
ATOM 4834 C CA . THR A 1 627 ? 1.602 -3.896 -5.258 1.00 93.75 627 THR A CA 1
ATOM 4835 C C . THR A 1 627 ? 2.884 -3.359 -4.633 1.00 93.75 627 THR A C 1
ATOM 4837 O O . THR A 1 627 ? 3.460 -3.970 -3.726 1.00 93.75 627 THR A O 1
ATOM 4840 N N . GLY A 1 628 ? 3.390 -2.256 -5.169 1.00 87.75 628 GLY A N 1
ATOM 4841 C CA . GLY A 1 628 ? 4.563 -1.583 -4.637 1.00 87.75 628 GLY A CA 1
ATOM 4842 C C . GLY A 1 628 ? 5.163 -0.636 -5.653 1.00 87.75 628 GLY A C 1
ATOM 4843 O O . GLY A 1 628 ? 4.449 0.037 -6.389 1.00 87.75 628 GLY A O 1
ATOM 4844 N N . ALA A 1 629 ? 6.488 -0.608 -5.736 1.00 80.81 629 ALA A N 1
ATOM 4845 C CA . ALA A 1 629 ? 7.200 0.181 -6.730 1.00 80.81 629 ALA A CA 1
ATOM 4846 C C . ALA A 1 629 ? 8.257 -0.647 -7.464 1.00 80.81 629 ALA A C 1
ATOM 4848 O O . ALA A 1 629 ? 8.937 -1.475 -6.861 1.00 80.81 629 ALA A O 1
ATOM 4849 N N . SER A 1 630 ? 8.435 -0.372 -8.757 1.00 79.50 630 SER A N 1
ATOM 4850 C CA . SER A 1 630 ? 9.540 -0.877 -9.580 1.00 79.50 630 S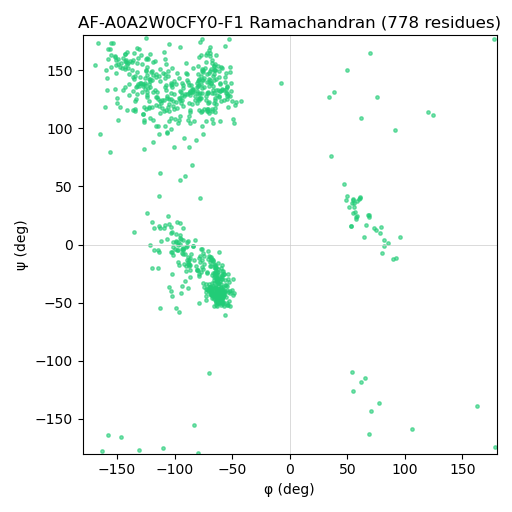ER A CA 1
ATOM 4851 C C . SER A 1 630 ? 10.334 0.308 -10.119 1.00 79.50 630 SER A C 1
ATOM 4853 O O . SER A 1 630 ? 9.779 1.157 -10.815 1.00 79.50 630 SER A O 1
ATOM 4855 N N . SER A 1 631 ? 11.619 0.407 -9.768 1.00 70.38 631 SER A N 1
ATOM 4856 C CA . SER A 1 631 ? 12.484 1.559 -10.097 1.00 70.38 631 SER A CA 1
ATOM 4857 C C . SER A 1 631 ? 11.882 2.925 -9.711 1.00 70.38 631 SER A C 1
ATOM 4859 O O . SER A 1 631 ? 12.125 3.964 -10.333 1.00 70.38 631 SER A O 1
ATOM 4861 N N . GLY A 1 632 ? 11.099 2.932 -8.627 1.00 63.59 632 GLY A N 1
ATOM 4862 C CA . GLY A 1 632 ? 10.448 4.122 -8.076 1.00 63.59 632 GLY A CA 1
ATOM 4863 C C . GLY A 1 632 ? 9.174 4.565 -8.801 1.00 63.59 632 GLY A C 1
ATOM 4864 O O . GLY A 1 632 ? 8.758 5.701 -8.594 1.00 63.59 632 GLY A O 1
ATOM 4865 N N . VAL A 1 633 ? 8.581 3.709 -9.638 1.00 73.75 633 VAL A N 1
ATOM 4866 C CA . VAL A 1 633 ? 7.254 3.912 -10.243 1.00 73.75 633 VAL A CA 1
ATOM 4867 C C . VAL A 1 633 ? 6.259 2.938 -9.598 1.00 73.75 633 VAL A C 1
ATOM 4869 O O . VAL A 1 633 ? 6.634 1.771 -9.446 1.00 73.75 633 VAL A O 1
ATOM 4872 N N . PRO A 1 634 ? 5.035 3.367 -9.218 1.00 81.56 634 PRO A N 1
ATOM 4873 C CA . PRO A 1 634 ? 4.018 2.474 -8.654 1.00 81.56 634 PRO A CA 1
ATOM 4874 C C . PRO A 1 634 ? 3.750 1.287 -9.578 1.00 81.56 634 PRO A C 1
ATOM 4876 O O . PRO A 1 634 ? 3.429 1.508 -10.735 1.00 81.56 634 PRO A O 1
ATOM 4879 N N . HIS A 1 635 ? 3.858 0.048 -9.101 1.00 90.69 635 HIS A N 1
ATOM 4880 C CA . HIS A 1 635 ? 3.844 -1.165 -9.925 1.00 90.69 635 HIS A CA 1
ATOM 4881 C C . HIS A 1 635 ? 2.980 -2.269 -9.314 1.00 90.69 635 HIS A C 1
ATOM 4883 O O . HIS A 1 635 ? 2.782 -2.319 -8.102 1.00 90.69 635 HIS A O 1
ATOM 4889 N N . ALA A 1 636 ? 2.516 -3.195 -10.155 1.00 95.06 636 ALA A N 1
ATOM 4890 C CA . ALA A 1 636 ? 1.820 -4.404 -9.731 1.00 95.06 636 ALA A CA 1
ATOM 4891 C C . ALA A 1 636 ? 2.366 -5.638 -10.465 1.00 95.06 636 ALA A C 1
ATOM 4893 O O . ALA A 1 636 ? 2.561 -5.624 -11.681 1.00 95.06 636 ALA A O 1
ATOM 4894 N N . TRP A 1 637 ? 2.595 -6.722 -9.726 1.00 97.38 637 TRP A N 1
ATOM 4895 C CA . TRP A 1 637 ? 3.076 -8.008 -10.244 1.00 97.38 637 TRP A CA 1
ATOM 4896 C C . TRP A 1 637 ? 2.467 -9.161 -9.436 1.00 97.38 637 TRP A C 1
ATOM 4898 O O . TRP A 1 637 ? 1.488 -8.969 -8.715 1.00 97.38 637 TRP A O 1
ATOM 4908 N N . ASN A 1 638 ? 3.005 -10.379 -9.554 1.00 98.38 638 ASN A N 1
ATOM 4909 C CA . ASN A 1 638 ? 2.483 -11.536 -8.834 1.00 98.38 638 ASN A CA 1
ATOM 4910 C C . ASN A 1 638 ? 3.536 -12.243 -7.986 1.00 98.38 638 ASN A C 1
ATOM 4912 O O . ASN A 1 638 ? 4.712 -12.329 -8.346 1.00 98.38 638 ASN A O 1
ATOM 4916 N N . LYS A 1 639 ? 3.071 -12.854 -6.895 1.00 98.25 639 LYS A N 1
ATOM 4917 C CA . LYS A 1 639 ? 3.762 -13.976 -6.258 1.00 98.25 639 LYS A CA 1
ATOM 4918 C C . LYS A 1 639 ? 3.015 -15.270 -6.556 1.00 98.25 639 LYS A C 1
ATOM 4920 O O . LYS A 1 639 ? 1.787 -15.285 -6.658 1.00 98.25 639 LYS A O 1
ATOM 4925 N N . VAL A 1 640 ? 3.759 -16.357 -6.718 1.00 98.12 640 VAL A N 1
ATOM 4926 C CA . VAL A 1 640 ? 3.234 -17.694 -7.018 1.00 98.12 640 VAL A CA 1
ATOM 4927 C C . VAL A 1 640 ? 3.817 -18.683 -6.029 1.00 98.12 640 VAL A C 1
ATOM 4929 O O . VAL A 1 640 ? 5.033 -18.722 -5.827 1.00 98.12 640 VAL A O 1
ATOM 4932 N N . LYS A 1 641 ? 2.958 -19.507 -5.438 1.00 97.31 641 LYS A N 1
ATOM 4933 C CA . LYS A 1 641 ? 3.389 -20.541 -4.507 1.00 97.31 641 LYS A CA 1
ATOM 4934 C C . LYS A 1 641 ? 3.918 -21.751 -5.264 1.00 97.31 641 LYS A C 1
ATOM 4936 O O . LYS A 1 641 ? 3.211 -22.341 -6.079 1.00 97.31 641 LYS A O 1
ATOM 4941 N N . ILE A 1 642 ? 5.146 -22.157 -4.962 1.00 93.31 642 ILE A N 1
ATOM 4942 C CA . ILE A 1 642 ? 5.764 -23.368 -5.506 1.00 93.31 642 ILE A CA 1
ATOM 4943 C C . ILE A 1 642 ? 6.281 -24.203 -4.342 1.00 93.31 642 ILE A C 1
ATOM 4945 O O . ILE A 1 642 ? 7.206 -23.824 -3.626 1.00 93.31 642 ILE A O 1
ATOM 4949 N N . GLY A 1 643 ? 5.661 -25.363 -4.129 1.00 90.25 643 GLY A N 1
ATOM 4950 C CA . GLY A 1 643 ? 5.895 -26.133 -2.912 1.00 90.25 643 GLY A CA 1
ATOM 4951 C C . GLY A 1 643 ? 5.385 -25.370 -1.687 1.00 90.25 643 GLY A C 1
ATOM 4952 O O . GLY A 1 643 ? 4.180 -25.167 -1.546 1.00 90.25 643 GLY A O 1
ATOM 4953 N N . ASN A 1 644 ? 6.299 -24.968 -0.802 1.00 91.38 644 ASN A N 1
ATOM 4954 C CA . ASN A 1 644 ? 5.971 -24.271 0.447 1.00 91.38 644 ASN A CA 1
ATOM 4955 C C . ASN A 1 644 ? 6.434 -22.805 0.473 1.00 91.38 644 ASN A C 1
ATOM 4957 O O . ASN A 1 644 ? 6.258 -22.158 1.498 1.00 91.38 644 ASN A O 1
ATOM 4961 N N . GLU A 1 645 ? 7.017 -22.304 -0.615 1.00 94.62 645 GLU A N 1
ATOM 4962 C CA . GLU A 1 645 ? 7.552 -20.942 -0.716 1.00 94.62 645 GLU A CA 1
ATOM 4963 C C . GLU A 1 645 ? 6.798 -20.139 -1.777 1.00 94.62 645 GLU A C 1
ATOM 4965 O O . GLU A 1 645 ? 6.183 -20.713 -2.686 1.00 94.62 645 GLU A O 1
ATOM 4970 N N . TRP A 1 646 ? 6.860 -18.814 -1.662 1.00 97.56 646 TRP A N 1
ATOM 4971 C CA . TRP A 1 646 ? 6.254 -17.875 -2.598 1.00 97.56 646 TRP A CA 1
ATOM 4972 C C . TRP A 1 646 ? 7.330 -17.128 -3.369 1.00 97.56 646 TRP A C 1
ATOM 4974 O O . TRP A 1 646 ? 8.181 -16.476 -2.777 1.00 97.56 646 TRP A O 1
ATOM 4984 N N . PHE A 1 647 ? 7.270 -17.193 -4.695 1.00 97.50 647 PHE A N 1
ATOM 4985 C CA . PHE A 1 647 ? 8.261 -16.559 -5.559 1.00 97.50 647 PHE A CA 1
ATOM 4986 C C . PHE A 1 647 ? 7.639 -15.476 -6.416 1.00 97.50 647 PHE A C 1
ATOM 4988 O O . PHE A 1 647 ? 6.494 -15.606 -6.858 1.00 97.50 647 PHE A O 1
ATOM 4995 N N . HIS A 1 648 ? 8.418 -14.437 -6.689 1.00 97.44 648 HIS A N 1
ATOM 4996 C CA . HIS A 1 648 ? 8.034 -13.376 -7.602 1.00 97.44 648 HIS A CA 1
ATOM 4997 C C . HIS A 1 648 ? 7.886 -13.916 -9.033 1.00 97.44 648 HIS A C 1
ATOM 4999 O O . HIS A 1 648 ? 8.515 -14.905 -9.429 1.00 97.44 648 HIS A O 1
ATOM 5005 N N . VAL A 1 649 ? 6.997 -13.276 -9.792 1.00 96.44 649 VAL A N 1
ATOM 5006 C CA . VAL A 1 649 ? 6.850 -13.389 -11.243 1.00 96.44 649 VAL A CA 1
ATOM 5007 C C . VAL A 1 649 ? 6.317 -12.050 -11.749 1.00 96.44 649 VAL A C 1
ATOM 5009 O O . VAL A 1 649 ? 5.231 -11.627 -11.353 1.00 96.44 649 VAL A O 1
ATOM 5012 N N . ASP A 1 650 ? 7.048 -11.399 -12.650 1.00 95.88 650 ASP A N 1
ATOM 5013 C CA . ASP A 1 650 ? 6.584 -10.177 -13.306 1.00 95.88 650 ASP A CA 1
ATOM 5014 C C . ASP A 1 650 ? 6.386 -10.433 -14.804 1.00 95.88 650 ASP A C 1
ATOM 5016 O O . ASP A 1 650 ? 7.327 -10.500 -15.599 1.00 95.88 650 ASP A O 1
ATOM 5020 N N . ALA A 1 651 ? 5.120 -10.608 -15.183 1.00 95.12 651 ALA A N 1
ATOM 5021 C CA . ALA A 1 651 ? 4.720 -10.839 -16.565 1.00 95.12 651 ALA A CA 1
ATOM 5022 C C . ALA A 1 651 ? 4.693 -9.558 -17.421 1.00 95.12 651 ALA A C 1
ATOM 5024 O O . ALA A 1 651 ? 4.564 -9.666 -18.642 1.00 95.12 651 ALA A O 1
ATOM 5025 N N . THR A 1 652 ? 4.820 -8.375 -16.810 1.00 93.50 652 THR A N 1
ATOM 5026 C CA . THR A 1 652 ? 4.829 -7.076 -17.499 1.00 93.50 652 THR A CA 1
ATOM 5027 C C . THR A 1 652 ? 6.192 -6.814 -18.117 1.00 93.50 652 THR A C 1
ATOM 5029 O O . THR A 1 652 ? 6.279 -6.547 -19.314 1.00 93.50 652 THR A O 1
ATOM 5032 N N . ASN A 1 653 ? 7.265 -6.958 -17.332 1.00 88.31 653 ASN A N 1
ATOM 5033 C CA . ASN A 1 653 ? 8.651 -6.727 -17.759 1.00 88.31 653 ASN A CA 1
ATOM 5034 C C . ASN A 1 653 ? 9.227 -7.896 -18.584 1.00 88.31 653 ASN A C 1
ATOM 5036 O O . ASN A 1 653 ? 10.385 -8.273 -18.425 1.00 88.31 653 ASN A O 1
ATOM 5040 N N . ASN A 1 654 ? 8.416 -8.478 -19.467 1.00 88.81 654 ASN A N 1
ATOM 5041 C CA . ASN A 1 654 ? 8.764 -9.616 -20.314 1.00 88.81 654 ASN A CA 1
ATOM 5042 C C . ASN A 1 654 ? 9.600 -9.226 -21.553 1.00 88.81 654 ASN A C 1
ATOM 5044 O O . ASN A 1 654 ? 9.892 -8.056 -21.804 1.00 88.81 654 ASN A O 1
ATOM 5048 N N . LEU A 1 655 ? 9.939 -10.218 -22.383 1.00 87.38 655 LEU A N 1
ATOM 5049 C CA . LEU A 1 655 ? 10.806 -10.039 -23.549 1.00 87.38 655 LEU A CA 1
ATOM 5050 C C . LEU A 1 655 ? 10.250 -9.040 -24.571 1.00 87.38 655 LEU A C 1
ATOM 5052 O O . LEU A 1 655 ? 11.031 -8.323 -25.195 1.00 87.38 655 LEU A O 1
ATOM 5056 N N . THR A 1 656 ? 8.935 -9.020 -24.793 1.00 85.69 656 THR A N 1
ATOM 5057 C CA . THR A 1 656 ? 8.319 -8.151 -25.806 1.00 85.69 656 THR A CA 1
ATOM 5058 C C . THR A 1 656 ? 8.204 -6.701 -25.357 1.00 85.69 656 THR A C 1
ATOM 5060 O O . THR A 1 656 ? 8.159 -5.828 -26.221 1.00 85.69 656 THR A O 1
ATOM 5063 N N . ASN A 1 657 ? 8.179 -6.456 -24.044 1.00 84.06 657 ASN A N 1
ATOM 5064 C CA . ASN A 1 657 ? 8.027 -5.124 -23.462 1.00 84.06 657 ASN A CA 1
ATOM 5065 C C . ASN A 1 657 ? 9.379 -4.524 -23.046 1.00 84.06 657 ASN A C 1
ATOM 5067 O O . ASN A 1 657 ? 9.743 -3.449 -23.506 1.00 84.06 657 ASN A O 1
ATOM 5071 N N . SER A 1 658 ? 10.152 -5.230 -22.215 1.00 82.56 658 SER A N 1
ATOM 5072 C CA . SER A 1 658 ? 11.426 -4.735 -21.663 1.00 82.56 658 SER A CA 1
ATOM 5073 C C . SER A 1 658 ? 12.654 -5.220 -22.440 1.00 82.56 658 SER A C 1
ATOM 5075 O O . SER A 1 658 ? 13.766 -4.731 -22.248 1.00 82.56 658 SER A O 1
ATOM 5077 N N . GLY A 1 659 ? 12.482 -6.233 -23.293 1.00 84.88 659 GLY A N 1
ATOM 5078 C CA . GLY A 1 659 ? 13.599 -6.945 -23.902 1.00 84.88 659 GLY A CA 1
ATOM 5079 C C . GLY A 1 659 ? 14.221 -8.024 -23.012 1.00 84.88 659 GLY A C 1
ATOM 5080 O O . GLY A 1 659 ? 15.118 -8.722 -23.483 1.00 84.88 659 GLY A O 1
ATOM 5081 N N . ILE A 1 660 ? 13.738 -8.206 -21.778 1.00 88.75 660 ILE A N 1
ATOM 5082 C CA . ILE A 1 660 ? 14.257 -9.176 -20.807 1.00 88.75 660 ILE A CA 1
ATOM 5083 C C . ILE A 1 660 ? 13.266 -10.336 -20.658 1.00 88.75 660 ILE A C 1
ATOM 5085 O O . ILE A 1 660 ? 12.140 -10.141 -20.206 1.00 88.75 660 ILE A O 1
ATOM 5089 N N . PRO A 1 661 ? 13.642 -11.568 -21.036 1.00 91.88 661 PRO A N 1
ATOM 5090 C CA . PRO A 1 661 ? 12.777 -12.721 -20.844 1.00 91.88 661 PRO A CA 1
ATOM 5091 C C . PRO A 1 661 ? 12.762 -13.142 -19.369 1.00 91.88 661 PRO A C 1
ATOM 5093 O O . PRO A 1 661 ? 13.804 -13.168 -18.723 1.00 91.88 661 PRO A O 1
ATOM 5096 N N . TYR A 1 662 ? 11.600 -13.554 -18.858 1.00 94.06 662 TYR A N 1
ATOM 5097 C CA . TYR A 1 662 ? 11.468 -14.155 -17.523 1.00 94.06 662 TYR A CA 1
ATOM 5098 C C . TYR A 1 662 ? 11.963 -13.257 -16.375 1.00 94.06 662 TYR A C 1
ATOM 5100 O O . TYR A 1 662 ? 12.533 -13.749 -15.399 1.00 94.06 662 TYR A O 1
ATOM 5108 N N . PHE A 1 663 ? 11.727 -11.943 -16.468 1.00 92.31 663 PHE A N 1
ATOM 5109 C CA . PHE A 1 663 ? 12.046 -11.004 -15.391 1.00 92.31 663 PHE A CA 1
ATOM 5110 C C . PHE A 1 663 ? 11.384 -11.432 -14.070 1.00 92.31 663 PHE A C 1
ATOM 5112 O O . PHE A 1 663 ? 10.186 -11.726 -14.015 1.00 92.31 663 PHE A O 1
ATOM 5119 N N . LEU A 1 664 ? 12.207 -11.526 -13.021 1.00 93.62 664 LEU A N 1
ATOM 5120 C CA . LEU A 1 664 ? 11.852 -12.020 -11.685 1.00 93.62 664 LEU A CA 1
ATOM 5121 C C . LEU A 1 664 ? 11.188 -13.405 -11.642 1.00 93.62 664 LEU A C 1
ATOM 5123 O O . LEU A 1 664 ? 10.625 -13.764 -10.619 1.00 93.62 664 LEU A O 1
ATOM 5127 N N . TYR A 1 665 ? 11.246 -14.216 -12.699 1.00 95.25 665 TYR A N 1
ATOM 5128 C CA . TYR A 1 665 ? 10.615 -15.535 -12.703 1.00 95.25 665 TYR A CA 1
ATOM 5129 C C . TYR A 1 665 ? 11.322 -16.479 -11.717 1.00 95.25 665 TYR A C 1
ATOM 5131 O O . TYR A 1 665 ? 12.488 -16.821 -11.928 1.00 95.25 665 TYR A O 1
ATOM 5139 N N . ASN A 1 666 ? 10.597 -16.936 -10.683 1.00 94.81 666 ASN A N 1
ATOM 5140 C CA . ASN A 1 666 ? 11.131 -17.684 -9.527 1.00 94.81 666 ASN A CA 1
ATOM 5141 C C . ASN A 1 666 ? 12.076 -16.878 -8.620 1.00 94.81 666 ASN A C 1
ATOM 5143 O O . ASN A 1 666 ? 12.802 -17.470 -7.824 1.00 94.81 666 ASN A O 1
ATOM 5147 N N . ALA A 1 667 ? 12.079 -15.551 -8.712 1.00 95.31 667 ALA A N 1
ATOM 5148 C CA . ALA A 1 667 ? 12.934 -14.748 -7.853 1.00 95.31 667 ALA A CA 1
ATOM 5149 C C . ALA A 1 667 ? 12.441 -14.786 -6.396 1.00 95.31 667 ALA A C 1
ATOM 5151 O O . ALA A 1 667 ? 11.235 -14.735 -6.127 1.00 95.31 667 ALA A O 1
ATOM 5152 N N . ASN A 1 668 ? 13.390 -14.869 -5.465 1.00 94.81 668 ASN A N 1
ATOM 5153 C CA . ASN A 1 668 ? 13.156 -14.686 -4.035 1.00 94.81 668 ASN A CA 1
ATOM 5154 C C . ASN A 1 668 ? 13.026 -13.187 -3.690 1.00 94.81 668 ASN A C 1
ATOM 5156 O O . ASN A 1 668 ? 13.233 -12.318 -4.546 1.00 94.81 668 ASN A O 1
ATOM 5160 N N . ASP A 1 669 ? 12.701 -12.881 -2.433 1.00 92.25 669 ASP A N 1
ATOM 5161 C CA . ASP A 1 669 ? 12.466 -11.497 -1.995 1.00 92.25 669 ASP A CA 1
ATOM 5162 C C . ASP A 1 669 ? 13.740 -10.630 -2.085 1.00 92.25 669 ASP A C 1
ATOM 5164 O O . ASP A 1 669 ? 13.676 -9.462 -2.473 1.00 92.25 669 ASP A O 1
ATOM 5168 N N . GLU A 1 670 ? 14.915 -11.203 -1.790 1.00 89.94 670 GLU A N 1
ATOM 5169 C CA . GLU A 1 670 ? 16.208 -10.507 -1.900 1.00 89.94 670 GLU A CA 1
ATOM 5170 C C . GLU A 1 670 ? 16.521 -10.127 -3.353 1.00 89.94 670 GLU A C 1
ATOM 5172 O O . GLU A 1 670 ? 16.915 -8.993 -3.639 1.00 89.94 670 GLU A O 1
ATOM 5177 N N . THR A 1 671 ? 16.286 -11.050 -4.288 1.00 90.38 671 THR A N 1
ATOM 5178 C CA . THR A 1 671 ? 16.475 -10.804 -5.716 1.00 90.38 671 THR A CA 1
ATOM 5179 C C . THR A 1 671 ? 15.530 -9.707 -6.172 1.00 90.38 671 THR A C 1
ATOM 5181 O O . THR A 1 671 ? 16.007 -8.739 -6.753 1.00 90.38 671 THR A O 1
ATOM 5184 N N . ALA A 1 672 ? 14.229 -9.782 -5.873 1.00 90.88 672 ALA A N 1
ATOM 5185 C CA . ALA A 1 672 ? 13.278 -8.738 -6.261 1.00 90.88 672 ALA A CA 1
ATOM 5186 C C . ALA A 1 672 ? 13.694 -7.347 -5.748 1.00 90.88 672 ALA A C 1
ATOM 5188 O O . ALA A 1 672 ? 13.760 -6.395 -6.532 1.00 90.88 672 ALA A O 1
ATOM 5189 N N . ALA A 1 673 ? 14.099 -7.254 -4.478 1.00 84.94 673 ALA A N 1
ATOM 5190 C CA . ALA A 1 673 ? 14.589 -6.009 -3.898 1.00 84.94 673 ALA A CA 1
ATOM 5191 C C . ALA A 1 673 ? 15.869 -5.493 -4.578 1.00 84.94 673 ALA A C 1
ATOM 5193 O O . ALA A 1 673 ? 16.001 -4.292 -4.816 1.00 84.94 673 ALA A O 1
ATOM 5194 N N . SER A 1 674 ? 16.793 -6.388 -4.952 1.00 80.44 674 SER A N 1
ATOM 5195 C CA . SER A 1 674 ? 18.014 -6.020 -5.688 1.00 80.44 674 SER A CA 1
ATOM 5196 C C . SER A 1 674 ? 17.736 -5.475 -7.097 1.00 80.44 674 SER A C 1
ATOM 5198 O O . SER A 1 674 ? 18.578 -4.776 -7.659 1.00 80.44 674 SER A O 1
ATOM 5200 N N . GLN A 1 675 ? 16.555 -5.766 -7.654 1.00 82.81 675 GLN A N 1
ATOM 5201 C CA . GLN A 1 675 ? 16.068 -5.246 -8.936 1.00 82.81 675 GLN A CA 1
ATOM 5202 C C . GLN A 1 675 ? 15.182 -4.005 -8.778 1.00 82.81 675 GLN A C 1
ATOM 5204 O O . GLN A 1 675 ? 14.408 -3.689 -9.677 1.00 82.81 675 GLN A O 1
ATOM 5209 N N . GLU A 1 676 ? 15.255 -3.322 -7.630 1.00 78.19 676 GLU A N 1
ATOM 5210 C CA . GLU A 1 676 ? 14.440 -2.141 -7.316 1.00 78.19 676 GLU A CA 1
ATOM 5211 C C . GLU A 1 676 ? 12.924 -2.404 -7.382 1.00 78.19 676 GLU A C 1
ATOM 5213 O O . GLU A 1 676 ? 12.148 -1.471 -7.584 1.00 78.19 676 GLU A O 1
ATOM 5218 N N . THR A 1 677 ? 12.497 -3.663 -7.219 1.00 85.38 677 THR A N 1
ATOM 5219 C CA . THR A 1 677 ? 11.087 -4.066 -7.146 1.00 85.38 677 THR A CA 1
ATOM 5220 C C . THR A 1 677 ? 10.728 -4.334 -5.688 1.00 85.38 677 THR A C 1
ATOM 5222 O O . THR A 1 677 ? 11.064 -5.379 -5.131 1.00 85.38 677 THR A O 1
ATOM 5225 N N . ILE A 1 678 ? 10.084 -3.359 -5.049 1.00 85.25 678 ILE A N 1
ATOM 5226 C CA . ILE A 1 678 ? 9.818 -3.336 -3.608 1.00 85.25 678 ILE A CA 1
ATOM 5227 C C . ILE A 1 678 ? 8.315 -3.382 -3.382 1.00 85.25 678 ILE A C 1
ATOM 5229 O O . ILE A 1 678 ? 7.604 -2.493 -3.842 1.00 85.25 678 ILE A O 1
ATOM 5233 N N . ALA A 1 679 ? 7.842 -4.412 -2.680 1.00 89.81 679 ALA A N 1
ATOM 5234 C CA . ALA A 1 679 ? 6.438 -4.535 -2.303 1.00 89.81 679 ALA A CA 1
ATOM 5235 C C . ALA A 1 679 ? 6.051 -3.472 -1.263 1.00 89.81 679 ALA A C 1
ATOM 5237 O O . ALA A 1 679 ? 6.821 -3.208 -0.334 1.00 89.81 679 ALA A O 1
ATOM 5238 N N . ASP A 1 680 ? 4.863 -2.890 -1.414 1.00 87.38 680 ASP A N 1
ATOM 5239 C CA . ASP A 1 680 ? 4.204 -2.129 -0.353 1.00 87.38 680 ASP A CA 1
ATOM 5240 C C . ASP A 1 680 ? 3.454 -3.088 0.592 1.00 87.38 680 ASP A C 1
ATOM 5242 O O . ASP A 1 680 ? 3.838 -4.252 0.744 1.00 87.38 680 ASP A O 1
ATOM 5246 N N . LYS A 1 681 ? 2.429 -2.598 1.286 1.00 89.38 681 LYS A N 1
ATOM 5247 C CA . LYS A 1 681 ? 1.603 -3.401 2.189 1.00 89.38 681 LYS A CA 1
ATOM 5248 C C . LYS A 1 681 ? 0.135 -3.472 1.773 1.00 89.38 681 LYS A C 1
ATOM 5250 O O . LYS A 1 681 ? -0.620 -4.230 2.363 1.00 89.38 681 LYS A O 1
ATOM 5255 N N . ASP A 1 682 ? -0.257 -2.746 0.736 1.00 89.25 682 ASP A N 1
ATOM 5256 C CA . ASP A 1 682 ? -1.656 -2.469 0.413 1.00 89.25 682 ASP A CA 1
ATOM 5257 C C . ASP A 1 682 ? -2.347 -3.666 -0.263 1.00 89.25 682 ASP A C 1
ATOM 5259 O O . ASP A 1 682 ? -3.574 -3.747 -0.324 1.00 89.25 682 ASP A O 1
ATOM 5263 N N . TYR A 1 683 ? -1.574 -4.641 -0.749 1.00 93.12 683 TYR A N 1
ATOM 5264 C CA . TYR A 1 683 ? -2.102 -5.841 -1.401 1.00 93.12 683 TYR A CA 1
ATOM 5265 C C . TYR A 1 683 ? -2.628 -6.918 -0.438 1.00 93.12 683 TYR A C 1
ATOM 5267 O O . TYR A 1 683 ? -3.252 -7.882 -0.907 1.00 93.12 683 TYR A O 1
ATOM 5275 N N . TRP A 1 684 ? -2.360 -6.809 0.872 1.00 95.62 684 TRP A N 1
ATOM 5276 C CA . TRP A 1 684 ? -2.742 -7.815 1.868 1.00 95.62 684 TRP A CA 1
ATOM 5277 C C . TRP A 1 684 ? -2.887 -7.236 3.287 1.00 95.62 684 TRP A C 1
ATOM 5279 O O . TRP A 1 684 ? -2.551 -6.092 3.541 1.00 95.62 684 TRP A O 1
ATOM 5289 N N . ILE A 1 685 ? -3.368 -8.040 4.241 1.00 92.94 685 ILE A N 1
ATOM 5290 C CA . ILE A 1 685 ? -3.415 -7.650 5.659 1.00 92.94 685 ILE A CA 1
ATOM 5291 C C . ILE A 1 685 ? -2.003 -7.632 6.261 1.00 92.94 685 ILE A C 1
ATOM 5293 O O . ILE A 1 685 ? -1.290 -8.639 6.204 1.00 92.94 685 ILE A O 1
ATOM 5297 N N . ASP A 1 686 ? -1.638 -6.539 6.939 1.00 89.12 686 ASP A N 1
ATOM 5298 C CA . ASP A 1 686 ? -0.299 -6.299 7.503 1.00 89.12 686 ASP A CA 1
ATOM 5299 C C . ASP A 1 686 ? 0.256 -7.458 8.350 1.00 89.12 686 ASP A C 1
ATOM 5301 O O . ASP A 1 686 ? 1.446 -7.775 8.302 1.00 89.12 686 ASP A O 1
ATOM 5305 N N . SER A 1 687 ? -0.594 -8.106 9.153 1.00 86.00 687 SER A N 1
ATOM 5306 C CA . SER A 1 687 ? -0.192 -9.209 10.039 1.00 86.00 687 SER A CA 1
ATOM 5307 C C . SER A 1 687 ? 0.072 -10.534 9.320 1.00 86.00 687 SER A C 1
ATOM 5309 O O . SER A 1 687 ? 0.558 -11.475 9.944 1.00 86.00 687 SER A O 1
ATOM 5311 N N . GLU A 1 688 ? -0.275 -10.623 8.039 1.00 93.06 688 GLU A N 1
ATOM 5312 C CA . GLU A 1 688 ? -0.214 -11.840 7.230 1.00 93.06 688 GLU A CA 1
ATOM 5313 C C . GLU A 1 688 ? 0.807 -11.749 6.087 1.00 93.06 688 GLU A C 1
ATOM 5315 O O . GLU A 1 688 ? 1.058 -12.752 5.426 1.00 93.06 688 GLU A O 1
ATOM 5320 N N . LEU A 1 689 ? 1.449 -10.594 5.878 1.00 91.38 689 LEU A N 1
ATOM 5321 C CA . LEU A 1 689 ? 2.446 -10.401 4.814 1.00 91.38 689 LEU A CA 1
ATOM 5322 C C . LEU A 1 689 ? 3.601 -11.420 4.881 1.00 91.38 689 LEU A C 1
ATOM 5324 O O . LEU A 1 689 ? 4.062 -11.913 3.853 1.00 91.38 689 LEU A O 1
ATOM 5328 N N . GLU A 1 690 ? 4.007 -11.815 6.091 1.00 90.50 690 GLU A N 1
ATOM 5329 C CA . GLU A 1 690 ? 5.057 -12.820 6.336 1.00 90.50 690 GLU A CA 1
ATOM 5330 C C . GLU A 1 690 ? 4.709 -14.220 5.788 1.00 90.50 690 GLU A C 1
ATOM 5332 O O . GLU A 1 690 ? 5.585 -15.071 5.642 1.00 90.50 690 GLU A O 1
ATOM 5337 N N . LEU A 1 691 ? 3.438 -14.487 5.456 1.00 93.56 691 LEU A N 1
ATOM 5338 C CA . LEU A 1 691 ? 3.020 -15.750 4.836 1.00 93.56 691 LEU A CA 1
ATOM 5339 C C . LEU A 1 691 ? 3.541 -15.909 3.400 1.00 93.56 691 LEU A C 1
ATOM 5341 O O . LEU A 1 691 ? 3.558 -17.031 2.887 1.00 93.56 691 LEU A O 1
ATOM 5345 N N . PHE A 1 692 ? 3.952 -14.812 2.757 1.00 95.75 692 PHE A N 1
ATOM 5346 C CA . PHE A 1 692 ? 4.334 -14.761 1.343 1.00 95.75 692 PHE A CA 1
ATOM 5347 C C . PHE A 1 692 ? 5.844 -14.648 1.121 1.00 95.75 692 PHE A C 1
ATOM 5349 O O . PHE A 1 692 ? 6.279 -14.153 0.078 1.00 95.75 692 PHE A O 1
ATOM 5356 N N . HIS A 1 693 ? 6.643 -15.093 2.090 1.00 92.62 693 HIS A N 1
ATOM 5357 C CA . HIS A 1 693 ? 8.096 -15.075 1.982 1.00 92.62 693 HIS A CA 1
ATOM 5358 C C . HIS A 1 693 ? 8.620 -16.164 1.030 1.00 92.62 693 HIS A C 1
ATOM 5360 O O . HIS A 1 693 ? 8.109 -17.293 0.988 1.00 92.62 693 HIS A O 1
ATOM 5366 N N . GLY A 1 694 ? 9.668 -15.819 0.288 1.00 92.81 694 GLY A N 1
ATOM 5367 C CA . GLY A 1 694 ? 10.476 -16.752 -0.488 1.00 92.81 694 GLY A CA 1
ATOM 5368 C C . GLY A 1 694 ? 11.951 -16.476 -0.244 1.00 92.81 694 GLY A C 1
ATOM 5369 O O . GLY A 1 694 ? 12.402 -15.349 -0.453 1.00 92.81 694 GLY A O 1
ATOM 5370 N N . GLU A 1 695 ? 12.694 -17.501 0.176 1.00 92.25 695 GLU A N 1
ATOM 5371 C CA . GLU A 1 695 ? 14.129 -17.401 0.471 1.00 92.25 695 GLU A CA 1
ATOM 5372 C C . GLU A 1 695 ? 14.969 -18.040 -0.633 1.00 92.25 695 GLU A C 1
ATOM 5374 O O . GLU A 1 695 ? 16.047 -17.547 -0.962 1.00 92.25 695 GLU A O 1
ATOM 5379 N N . SER A 1 696 ? 14.494 -19.144 -1.216 1.00 91.56 696 SER A N 1
ATOM 5380 C CA . SER A 1 696 ? 15.289 -19.910 -2.171 1.00 91.56 696 SER A CA 1
ATOM 5381 C C . SER A 1 696 ? 15.444 -19.206 -3.522 1.00 91.56 696 SER A C 1
ATOM 5383 O O . SER A 1 696 ? 14.475 -18.947 -4.223 1.00 91.56 696 SER A O 1
ATOM 5385 N N . ASP A 1 697 ? 16.681 -19.000 -3.958 1.00 90.56 697 ASP A N 1
ATOM 5386 C CA . ASP A 1 697 ? 17.029 -18.594 -5.326 1.00 90.56 697 ASP A CA 1
ATOM 5387 C C . ASP A 1 697 ? 17.252 -19.800 -6.256 1.00 90.56 697 ASP A C 1
ATOM 5389 O O . ASP A 1 697 ? 17.503 -19.652 -7.451 1.00 90.56 697 ASP A O 1
ATOM 5393 N N . ALA A 1 698 ? 17.140 -21.024 -5.729 1.00 88.69 698 ALA A N 1
ATOM 5394 C CA . ALA A 1 698 ? 17.561 -22.225 -6.437 1.00 88.69 698 ALA A CA 1
ATOM 5395 C C . ALA A 1 698 ? 16.784 -22.449 -7.735 1.00 88.69 698 ALA A C 1
ATOM 5397 O O . ALA A 1 698 ? 17.324 -23.064 -8.644 1.00 88.69 698 ALA A O 1
ATOM 5398 N N . ASN A 1 699 ? 15.537 -21.985 -7.833 1.00 89.38 699 ASN A N 1
ATOM 5399 C CA . ASN A 1 699 ? 14.712 -22.141 -9.033 1.00 89.38 699 ASN A CA 1
ATOM 5400 C C . ASN A 1 699 ? 14.636 -20.871 -9.891 1.00 89.38 699 ASN A C 1
ATOM 5402 O O . ASN A 1 699 ? 13.921 -20.887 -10.897 1.00 89.38 699 ASN A O 1
ATOM 5406 N N . ASP A 1 700 ? 15.328 -19.795 -9.508 1.00 95.19 700 ASP A N 1
ATOM 5407 C CA . ASP A 1 700 ? 15.375 -18.552 -10.276 1.00 95.19 700 ASP A CA 1
ATOM 5408 C C . ASP A 1 700 ? 15.819 -18.832 -11.720 1.00 95.19 700 ASP A C 1
ATOM 5410 O O . ASP A 1 700 ? 16.738 -19.621 -11.970 1.00 95.19 700 ASP A O 1
ATOM 5414 N N . TYR A 1 701 ? 15.141 -18.210 -12.689 1.00 95.69 701 TYR A N 1
ATOM 5415 C CA . TYR A 1 701 ? 15.379 -18.489 -14.104 1.00 95.69 701 TYR A CA 1
ATOM 5416 C C . TYR A 1 701 ? 16.825 -18.197 -14.531 1.00 95.69 701 TYR A C 1
ATOM 5418 O O . TYR A 1 701 ? 17.419 -18.984 -15.271 1.00 95.69 701 TYR A O 1
ATOM 5426 N N . TYR A 1 702 ? 17.409 -17.090 -14.075 1.00 95.69 702 TYR A N 1
ATOM 5427 C CA . TYR A 1 702 ? 18.753 -16.680 -14.476 1.00 95.69 702 TYR A CA 1
ATOM 5428 C C . TYR A 1 702 ? 19.829 -17.520 -13.787 1.00 95.69 702 TYR A C 1
ATOM 5430 O O . TYR A 1 702 ? 20.841 -17.840 -14.416 1.00 95.69 702 TYR A O 1
ATOM 5438 N N . VAL A 1 703 ? 19.578 -17.960 -12.552 1.00 94.69 703 VAL A N 1
ATOM 5439 C CA . VAL A 1 703 ? 20.437 -18.922 -11.846 1.00 94.69 703 VAL A CA 1
ATOM 5440 C C . VAL A 1 703 ? 20.415 -20.285 -12.546 1.00 94.69 703 VAL A C 1
ATOM 5442 O O . VAL A 1 703 ? 21.466 -20.809 -12.917 1.00 94.69 703 VAL A O 1
ATOM 5445 N N . GLN A 1 704 ? 19.230 -20.851 -12.800 1.00 95.19 704 GLN A N 1
ATOM 5446 C CA . GLN A 1 704 ? 19.076 -22.185 -13.404 1.00 95.19 704 GLN A CA 1
ATOM 5447 C C . GLN A 1 704 ? 19.647 -22.293 -14.823 1.00 95.19 704 GLN A C 1
ATOM 5449 O O . GLN A 1 704 ? 20.078 -23.372 -15.232 1.00 95.19 704 GLN A O 1
ATOM 5454 N N . ASN A 1 705 ? 19.652 -21.193 -15.576 1.00 95.06 705 ASN A N 1
ATOM 5455 C CA . ASN A 1 705 ? 20.143 -21.165 -16.954 1.00 95.06 705 ASN A CA 1
ATOM 5456 C C . ASN A 1 705 ? 21.586 -20.641 -17.082 1.00 95.06 705 ASN A C 1
ATOM 5458 O O . ASN A 1 705 ? 22.044 -20.422 -18.202 1.00 95.06 705 ASN A O 1
ATOM 5462 N N . GLU A 1 706 ? 22.313 -20.449 -15.972 1.00 95.00 706 GLU A N 1
ATOM 5463 C CA . GLU A 1 706 ? 23.690 -19.921 -15.967 1.00 95.00 706 GLU A CA 1
ATOM 5464 C C . GLU A 1 706 ? 23.816 -18.565 -16.702 1.00 95.00 706 GLU A C 1
ATOM 5466 O O . GLU A 1 706 ? 24.782 -18.316 -17.440 1.00 95.00 706 GLU A O 1
ATOM 5471 N N . LEU A 1 707 ? 22.800 -17.711 -16.530 1.00 95.75 707 LEU A N 1
ATOM 5472 C CA . LEU A 1 707 ? 22.698 -16.358 -17.092 1.00 95.75 707 LEU A CA 1
ATOM 5473 C C . LEU A 1 707 ? 22.998 -15.267 -16.056 1.00 95.75 707 LEU A C 1
ATOM 5475 O O . LEU A 1 707 ? 23.064 -14.088 -16.405 1.00 95.75 707 LEU A O 1
ATOM 5479 N N . GLU A 1 708 ? 23.179 -15.645 -14.793 1.00 95.38 708 GLU A N 1
ATOM 5480 C CA . GLU A 1 708 ? 23.692 -14.758 -13.758 1.00 95.38 708 GLU A CA 1
ATOM 5481 C C . GLU A 1 708 ? 25.227 -14.779 -13.715 1.00 95.38 708 GLU A C 1
ATOM 5483 O O . GLU A 1 708 ? 25.857 -15.834 -13.807 1.00 95.38 708 GLU A O 1
ATOM 5488 N N . VAL A 1 709 ? 25.831 -13.600 -13.571 1.00 95.81 709 VAL A N 1
ATOM 5489 C CA . VAL A 1 709 ? 27.280 -13.399 -13.474 1.00 95.81 709 VAL A CA 1
ATOM 5490 C C . VAL A 1 709 ? 27.629 -12.602 -12.217 1.00 95.81 709 VAL A C 1
ATOM 5492 O O . VAL A 1 709 ? 26.984 -11.604 -11.891 1.00 95.81 709 VAL A O 1
ATOM 5495 N N . ALA A 1 710 ? 28.678 -13.019 -11.505 1.00 91.81 710 ALA A N 1
ATOM 5496 C CA . ALA A 1 710 ? 29.036 -12.447 -10.205 1.00 91.81 710 ALA A CA 1
ATOM 5497 C C . ALA A 1 710 ? 29.945 -11.210 -10.305 1.00 91.81 710 ALA A C 1
ATOM 5499 O O . ALA A 1 710 ? 30.186 -10.524 -9.312 1.00 91.81 710 ALA A O 1
ATOM 5500 N N . SER A 1 711 ? 30.506 -10.928 -11.485 1.00 91.81 711 SER A N 1
ATOM 5501 C CA . SER A 1 711 ? 31.415 -9.797 -11.683 1.00 91.81 711 SER A CA 1
ATOM 5502 C C . SER A 1 711 ? 31.450 -9.302 -13.126 1.00 91.81 711 SER A C 1
ATOM 5504 O O . SER A 1 711 ? 31.127 -10.032 -14.062 1.00 91.81 711 SER A O 1
ATOM 5506 N N . VAL A 1 712 ? 31.961 -8.084 -13.316 1.00 93.00 712 VAL A N 1
ATOM 5507 C CA . VAL A 1 712 ? 32.222 -7.491 -14.640 1.00 93.00 712 VAL A CA 1
ATOM 5508 C C . VAL A 1 712 ? 33.148 -8.371 -15.499 1.00 93.00 712 VAL A C 1
ATOM 5510 O O . VAL A 1 712 ? 32.962 -8.490 -16.710 1.00 93.00 712 VAL A O 1
ATOM 5513 N N . ASN A 1 713 ? 34.122 -9.053 -14.886 1.00 95.69 713 ASN A N 1
ATOM 5514 C CA . ASN A 1 713 ? 35.014 -9.971 -15.603 1.00 95.69 713 ASN A CA 1
ATOM 5515 C C . ASN A 1 713 ? 34.285 -11.227 -16.105 1.00 95.69 713 ASN A C 1
ATOM 5517 O O . ASN A 1 713 ? 34.556 -11.704 -17.212 1.00 95.69 713 ASN A O 1
ATOM 5521 N N . GLU A 1 714 ? 33.370 -11.769 -15.301 1.00 97.12 714 GLU A N 1
ATOM 5522 C CA . GLU A 1 714 ? 32.523 -12.891 -15.711 1.00 97.12 714 GLU A CA 1
ATOM 5523 C C . GLU A 1 714 ? 31.538 -12.463 -16.796 1.00 97.12 714 GLU A C 1
ATOM 5525 O O . GLU A 1 714 ? 31.443 -13.148 -17.814 1.00 97.12 714 GLU A O 1
ATOM 5530 N N . TYR A 1 715 ? 30.909 -11.292 -16.641 1.00 97.19 715 TYR A N 1
ATOM 5531 C CA . TYR A 1 715 ? 30.071 -10.674 -17.667 1.00 97.19 715 TYR A CA 1
ATOM 5532 C C . TYR A 1 715 ? 30.805 -10.586 -19.007 1.00 97.19 715 TYR A C 1
ATOM 5534 O O . TYR A 1 715 ? 30.310 -11.098 -20.010 1.00 97.19 715 TYR A O 1
ATOM 5542 N N . LYS A 1 716 ? 32.015 -10.007 -19.026 1.00 97.56 716 LYS A N 1
ATOM 5543 C CA . LYS A 1 716 ? 32.844 -9.907 -20.235 1.00 97.56 716 LYS A CA 1
ATOM 5544 C C . LYS A 1 716 ? 33.069 -11.275 -20.870 1.00 97.56 716 LYS A C 1
ATOM 5546 O O . LYS A 1 716 ? 32.844 -11.450 -22.064 1.00 97.56 716 LYS A O 1
ATOM 5551 N N . THR A 1 717 ? 33.528 -12.236 -20.068 1.00 97.50 717 THR A N 1
ATOM 5552 C CA . THR A 1 717 ? 33.917 -13.569 -20.545 1.00 97.50 717 THR A CA 1
ATOM 5553 C C . THR A 1 717 ? 32.721 -14.319 -21.127 1.00 97.50 717 THR A C 1
ATOM 5555 O O . THR A 1 717 ? 32.821 -14.901 -22.209 1.00 97.50 717 THR A O 1
ATOM 5558 N N . LYS A 1 718 ? 31.580 -14.285 -20.430 1.00 97.50 718 LYS A N 1
ATOM 5559 C CA . LYS A 1 718 ? 30.336 -14.914 -20.876 1.00 97.50 718 LYS A CA 1
ATOM 5560 C C . LYS A 1 718 ? 29.815 -14.233 -22.140 1.00 97.50 718 LYS A C 1
ATOM 5562 O O . LYS A 1 718 ? 29.553 -14.916 -23.121 1.00 97.50 718 LYS A O 1
ATOM 5567 N N . THR A 1 719 ? 29.778 -12.903 -22.161 1.00 97.38 719 THR A N 1
ATOM 5568 C CA . THR A 1 719 ? 29.349 -12.117 -23.325 1.00 97.38 719 THR A CA 1
ATOM 5569 C C . THR A 1 719 ? 30.191 -12.415 -24.560 1.00 97.38 719 THR A C 1
ATOM 5571 O O . THR A 1 719 ? 29.650 -12.731 -25.615 1.00 97.38 719 THR A O 1
ATOM 5574 N N . GLU A 1 720 ? 31.518 -12.386 -24.433 1.00 97.38 720 GLU A N 1
ATOM 5575 C CA . GLU A 1 720 ? 32.437 -12.737 -25.519 1.00 97.38 720 GLU A CA 1
ATOM 5576 C C . GLU A 1 720 ? 32.179 -14.162 -26.035 1.00 97.38 720 GLU A C 1
ATOM 5578 O O . GLU A 1 720 ? 32.194 -14.398 -27.245 1.00 97.38 720 GLU A O 1
ATOM 5583 N N . SER A 1 721 ? 31.921 -15.111 -25.130 1.00 97.06 721 SER A N 1
ATOM 5584 C CA . SER A 1 721 ? 31.597 -16.496 -25.478 1.00 97.06 721 SER A CA 1
ATOM 5585 C C . SER A 1 721 ? 30.287 -16.606 -26.266 1.00 97.06 721 SER A C 1
ATOM 5587 O O . SER A 1 721 ? 30.275 -17.242 -27.319 1.00 97.06 721 SER A O 1
ATOM 5589 N N . GLU A 1 722 ? 29.204 -15.978 -25.803 1.00 96.12 722 GLU A N 1
ATOM 5590 C CA . GLU A 1 722 ? 27.902 -16.022 -26.487 1.00 96.12 722 GLU A CA 1
ATOM 5591 C C . GLU A 1 722 ? 27.970 -15.371 -27.877 1.00 96.12 722 GLU A C 1
ATOM 5593 O O . GLU A 1 722 ? 27.537 -15.956 -28.873 1.00 96.12 722 GLU A O 1
ATOM 5598 N N . LEU A 1 723 ? 28.625 -14.212 -27.989 1.00 95.50 723 LEU A N 1
ATOM 5599 C CA . LEU A 1 723 ? 28.838 -13.543 -29.274 1.00 95.50 723 LEU A CA 1
ATOM 5600 C C . LEU A 1 723 ? 29.646 -14.416 -30.253 1.00 95.50 723 LEU A C 1
ATOM 5602 O O . LEU A 1 723 ? 29.314 -14.502 -31.437 1.00 95.50 723 LEU A O 1
ATOM 5606 N N . LYS A 1 724 ? 30.683 -15.120 -29.774 1.00 95.38 724 LYS A N 1
ATOM 5607 C CA . LYS A 1 724 ? 31.458 -16.077 -30.591 1.00 95.38 724 LYS A CA 1
ATOM 5608 C C . LYS A 1 724 ? 30.641 -17.289 -31.028 1.00 95.38 724 LYS A C 1
ATOM 5610 O O . LYS A 1 724 ? 30.925 -17.851 -32.087 1.00 95.38 724 LYS A O 1
ATOM 5615 N N . ASN A 1 725 ? 29.632 -17.668 -30.249 1.00 94.75 725 ASN A N 1
ATOM 5616 C CA . ASN A 1 725 ? 28.676 -18.713 -30.610 1.00 94.75 725 ASN A CA 1
ATOM 5617 C C . ASN A 1 725 ? 27.638 -18.239 -31.642 1.00 94.75 725 ASN A C 1
ATOM 5619 O O . ASN A 1 725 ? 26.872 -19.053 -32.156 1.00 94.75 725 ASN A O 1
ATOM 5623 N N . GLY A 1 726 ? 27.668 -16.958 -32.022 1.00 91.75 726 GLY A N 1
ATOM 5624 C CA . GLY A 1 726 ? 26.804 -16.373 -33.042 1.00 91.75 726 GLY A CA 1
ATOM 5625 C C . GLY A 1 726 ? 25.555 -15.699 -32.483 1.00 91.75 726 GLY A C 1
ATOM 5626 O O . GLY A 1 726 ? 24.717 -15.264 -33.279 1.00 91.75 726 GLY A O 1
ATOM 5627 N N . GLU A 1 727 ? 25.433 -15.584 -31.156 1.00 93.38 727 GLU A N 1
ATOM 5628 C CA . GLU A 1 727 ? 24.353 -14.825 -30.536 1.00 93.38 727 GLU A CA 1
ATOM 5629 C C . GLU A 1 727 ? 24.478 -13.348 -30.898 1.00 93.38 727 GLU A C 1
ATOM 5631 O O . GLU A 1 727 ? 25.551 -12.746 -30.841 1.00 93.38 727 GLU A O 1
ATOM 5636 N N . LYS A 1 728 ? 23.359 -12.751 -31.305 1.00 90.81 728 LYS A N 1
ATOM 5637 C CA . LYS A 1 728 ? 23.304 -11.325 -31.665 1.00 90.81 728 LYS A CA 1
ATOM 5638 C C . LYS A 1 728 ? 22.821 -10.448 -30.524 1.00 90.81 728 LYS A C 1
ATOM 5640 O O . LYS A 1 728 ? 23.020 -9.234 -30.591 1.00 90.81 728 LYS A O 1
ATOM 5645 N N . ARG A 1 729 ? 22.182 -11.069 -29.534 1.00 92.25 729 ARG A N 1
ATOM 5646 C CA . ARG A 1 729 ? 21.591 -10.462 -28.352 1.00 92.25 729 ARG A CA 1
ATOM 5647 C C . ARG A 1 729 ? 22.003 -11.298 -27.149 1.00 92.25 729 ARG A C 1
ATOM 5649 O O . ARG A 1 729 ? 21.619 -12.458 -27.060 1.00 92.25 729 ARG A O 1
ATOM 5656 N N . VAL A 1 730 ? 22.791 -10.714 -26.257 1.00 95.06 730 VAL A N 1
ATOM 5657 C CA . VAL A 1 730 ? 23.253 -11.357 -25.026 1.00 95.06 730 VAL A CA 1
ATOM 5658 C C . VAL A 1 730 ? 22.550 -10.688 -23.856 1.00 95.06 730 VAL A C 1
ATOM 5660 O O . VAL A 1 730 ? 22.629 -9.469 -23.717 1.00 95.06 730 VAL A O 1
ATOM 5663 N N . ILE A 1 731 ? 21.858 -11.480 -23.037 1.00 95.19 731 ILE A N 1
ATOM 5664 C CA . ILE A 1 731 ? 21.125 -10.991 -21.867 1.00 95.19 731 ILE A CA 1
ATOM 5665 C C . ILE A 1 731 ? 21.655 -11.703 -20.631 1.00 95.19 731 ILE A C 1
ATOM 5667 O O . ILE A 1 731 ? 21.546 -12.925 -20.536 1.00 95.19 731 ILE A O 1
ATOM 5671 N N . LEU A 1 732 ? 22.225 -10.946 -19.697 1.00 95.81 732 LEU A N 1
ATOM 5672 C CA . LEU A 1 732 ? 22.806 -11.471 -18.459 1.00 95.81 732 LEU A CA 1
ATOM 5673 C C . LEU A 1 732 ? 22.334 -10.650 -17.261 1.00 95.81 732 LEU A C 1
ATOM 5675 O O . LEU A 1 732 ? 22.129 -9.442 -17.390 1.00 95.81 732 LEU A O 1
ATOM 5679 N N . ARG A 1 733 ? 22.208 -11.290 -16.097 1.00 94.44 733 ARG A N 1
ATOM 5680 C CA . ARG A 1 733 ? 21.942 -10.616 -14.818 1.00 94.44 733 ARG A CA 1
ATOM 5681 C C . ARG A 1 733 ? 23.224 -10.518 -14.001 1.00 94.44 733 ARG A C 1
ATOM 5683 O O . ARG A 1 733 ? 23.957 -11.494 -13.888 1.00 94.44 733 ARG A O 1
ATOM 5690 N N . LEU A 1 734 ? 23.493 -9.362 -13.412 1.00 90.31 734 LEU A N 1
ATOM 5691 C CA . LEU A 1 734 ? 24.582 -9.192 -12.453 1.00 90.31 734 LEU A CA 1
ATOM 5692 C C . LEU A 1 734 ? 24.081 -9.497 -11.039 1.00 90.31 734 LEU A C 1
ATOM 5694 O O . LEU A 1 734 ? 23.079 -8.929 -10.607 1.00 90.31 734 LEU A O 1
ATOM 5698 N N . ALA A 1 735 ? 24.796 -10.349 -10.303 1.00 86.19 735 ALA A N 1
ATOM 5699 C CA . ALA A 1 735 ? 24.432 -10.731 -8.931 1.00 86.19 735 ALA A CA 1
ATOM 5700 C C . ALA A 1 735 ? 24.562 -9.575 -7.916 1.00 86.19 735 ALA A C 1
ATOM 5702 O O . ALA A 1 735 ? 24.144 -9.673 -6.766 1.00 86.19 735 ALA A O 1
ATOM 5703 N N . SER A 1 736 ? 25.210 -8.476 -8.299 1.00 76.31 736 SER A N 1
ATOM 5704 C CA . SER A 1 736 ? 25.350 -7.277 -7.473 1.00 76.31 736 SER A CA 1
ATOM 5705 C C . SER A 1 736 ? 25.462 -6.041 -8.362 1.00 76.31 736 SER A C 1
ATOM 5707 O O . SER A 1 736 ? 25.925 -6.164 -9.500 1.00 76.31 736 SER A O 1
ATOM 5709 N N . PRO A 1 737 ? 25.090 -4.847 -7.861 1.00 71.69 737 PRO A N 1
ATOM 5710 C CA . PRO A 1 737 ? 25.314 -3.602 -8.582 1.00 71.69 737 PRO A CA 1
ATOM 5711 C C . PRO A 1 737 ? 26.787 -3.444 -8.964 1.00 71.69 737 PRO A C 1
ATOM 5713 O O . PRO A 1 737 ? 27.682 -3.671 -8.146 1.00 71.69 737 PRO A O 1
ATOM 5716 N N . VAL A 1 738 ? 27.033 -3.035 -10.205 1.00 75.50 738 VAL A N 1
ATOM 5717 C CA . VAL A 1 738 ? 28.377 -2.762 -10.724 1.00 75.50 738 VAL A CA 1
ATOM 5718 C C . VAL A 1 738 ? 28.463 -1.340 -11.246 1.00 75.50 738 VAL A C 1
ATOM 5720 O O . VAL A 1 738 ? 27.453 -0.713 -11.566 1.00 75.50 738 VAL A O 1
ATOM 5723 N N . ASP A 1 739 ? 29.688 -0.841 -11.342 1.00 77.88 739 ASP A N 1
ATOM 5724 C CA . ASP A 1 739 ? 29.955 0.441 -11.969 1.00 77.88 739 ASP A CA 1
ATOM 5725 C C . ASP A 1 739 ? 29.619 0.382 -13.471 1.00 77.88 739 ASP A C 1
ATOM 5727 O O . ASP A 1 739 ? 30.014 -0.545 -14.188 1.00 77.88 739 ASP A O 1
ATOM 5731 N N . SER A 1 740 ? 28.851 1.362 -13.949 1.00 70.88 740 SER A N 1
ATOM 5732 C CA . SER A 1 740 ? 28.380 1.394 -15.334 1.00 70.88 740 SER A CA 1
ATOM 5733 C C . SER A 1 740 ? 29.520 1.574 -16.336 1.00 70.88 740 SER A C 1
ATOM 5735 O O . SER A 1 740 ? 29.447 1.018 -17.433 1.00 70.88 740 SER A O 1
ATOM 5737 N N . ASP A 1 741 ? 30.581 2.306 -15.980 1.00 70.12 741 ASP A N 1
ATOM 5738 C CA . ASP A 1 741 ? 31.728 2.524 -16.866 1.00 70.12 741 ASP A CA 1
ATOM 5739 C C . ASP A 1 741 ? 32.557 1.240 -16.988 1.00 70.12 741 ASP A C 1
ATOM 5741 O O . ASP A 1 741 ? 33.006 0.886 -18.085 1.00 70.12 741 ASP A O 1
ATOM 5745 N N . GLU A 1 742 ? 32.712 0.499 -15.887 1.00 80.81 742 GLU A N 1
ATOM 5746 C CA . GLU A 1 742 ? 33.331 -0.829 -15.900 1.00 80.81 742 GLU A CA 1
ATOM 5747 C C . GLU A 1 742 ? 32.536 -1.811 -16.772 1.00 80.81 742 GLU A C 1
ATOM 5749 O O . GLU A 1 742 ? 33.120 -2.505 -17.610 1.00 80.81 742 GLU A O 1
ATOM 5754 N N . LEU A 1 743 ? 31.206 -1.829 -16.639 1.00 82.62 743 LEU A N 1
ATOM 5755 C CA . LEU A 1 743 ? 30.324 -2.675 -17.445 1.00 82.62 743 LEU A CA 1
ATOM 5756 C C . LEU A 1 743 ? 30.383 -2.323 -18.940 1.00 82.62 743 LEU A C 1
ATOM 5758 O O . LEU A 1 743 ? 30.533 -3.211 -19.783 1.00 82.62 743 LEU A O 1
ATOM 5762 N N . MET A 1 744 ? 30.310 -1.032 -19.277 1.00 80.06 744 MET A N 1
ATOM 5763 C CA . MET A 1 744 ? 30.427 -0.543 -20.655 1.00 80.06 744 MET A CA 1
ATOM 5764 C C . MET A 1 744 ? 31.790 -0.891 -21.261 1.00 80.06 744 MET A C 1
ATOM 5766 O O . MET A 1 744 ? 31.864 -1.333 -22.410 1.00 80.06 744 MET A O 1
ATOM 5770 N N . THR A 1 745 ? 32.868 -0.737 -20.486 1.00 84.44 745 THR A N 1
ATOM 5771 C CA . THR A 1 745 ? 34.224 -1.112 -20.908 1.00 84.44 745 THR A CA 1
ATOM 5772 C C . THR A 1 745 ? 34.295 -2.607 -21.199 1.00 84.44 745 THR A C 1
ATOM 5774 O O . THR A 1 745 ? 34.743 -3.005 -22.272 1.00 84.44 745 THR A O 1
ATOM 5777 N N . ALA A 1 746 ? 33.787 -3.439 -20.292 1.00 93.00 746 ALA A N 1
ATOM 5778 C CA . ALA A 1 746 ? 33.738 -4.884 -20.466 1.00 93.00 746 ALA A CA 1
ATOM 5779 C C . ALA A 1 746 ? 32.924 -5.314 -21.696 1.00 93.00 746 ALA A C 1
ATOM 5781 O O . ALA A 1 746 ? 33.365 -6.191 -22.441 1.00 93.00 746 ALA A O 1
ATOM 5782 N N . ALA A 1 747 ? 31.773 -4.681 -21.945 1.00 91.94 747 ALA A N 1
ATOM 5783 C CA . ALA A 1 747 ? 30.968 -4.926 -23.139 1.00 91.94 747 ALA A CA 1
ATOM 5784 C C . ALA A 1 747 ? 31.740 -4.567 -24.420 1.00 91.94 747 ALA A C 1
ATOM 5786 O O . ALA A 1 747 ? 31.785 -5.361 -25.360 1.00 91.94 747 ALA A O 1
ATOM 5787 N N . GLY A 1 748 ? 32.405 -3.407 -24.441 1.00 90.19 748 GLY A N 1
ATOM 5788 C CA . GLY A 1 748 ? 33.247 -2.984 -25.560 1.00 90.19 748 GLY A CA 1
ATOM 5789 C C . GLY A 1 748 ? 34.417 -3.937 -25.814 1.00 90.19 748 GLY A C 1
ATOM 5790 O O . GLY A 1 748 ? 34.672 -4.322 -26.954 1.00 90.19 748 GLY A O 1
ATOM 5791 N N . GLU A 1 749 ? 35.099 -4.381 -24.758 1.00 94.69 749 GLU A N 1
ATOM 5792 C CA . GLU A 1 749 ? 36.181 -5.360 -24.866 1.00 94.69 749 GLU A CA 1
ATOM 5793 C C . GLU A 1 749 ? 35.689 -6.713 -25.398 1.00 94.69 749 GLU A C 1
ATOM 5795 O O . GLU A 1 749 ? 36.367 -7.315 -26.233 1.00 94.69 749 GLU A O 1
ATOM 5800 N N . ALA A 1 750 ? 34.516 -7.180 -24.958 1.00 96.38 750 ALA A N 1
ATOM 5801 C CA . ALA A 1 750 ? 33.906 -8.411 -25.457 1.00 96.38 750 ALA A CA 1
ATOM 5802 C C . ALA A 1 750 ? 33.543 -8.303 -26.948 1.00 96.38 750 ALA A C 1
ATOM 5804 O O . ALA A 1 750 ? 33.871 -9.202 -27.721 1.00 96.38 750 ALA A O 1
ATOM 5805 N N . LEU A 1 751 ? 32.932 -7.190 -27.374 1.00 94.88 751 LEU A N 1
ATOM 5806 C CA . LEU A 1 751 ? 32.607 -6.926 -28.781 1.00 94.88 751 LEU A CA 1
ATOM 5807 C C . LEU A 1 751 ? 33.866 -6.895 -29.654 1.00 94.88 751 LEU A C 1
ATOM 5809 O O . LEU A 1 751 ? 33.933 -7.595 -30.662 1.00 94.88 751 LEU A O 1
ATOM 5813 N N . ALA A 1 752 ? 34.885 -6.134 -29.241 1.00 92.50 752 ALA A N 1
ATOM 5814 C CA . ALA A 1 752 ? 36.140 -5.999 -29.979 1.00 92.50 752 ALA A CA 1
ATOM 5815 C C . ALA A 1 752 ? 36.905 -7.326 -30.100 1.00 92.50 752 ALA A C 1
ATOM 5817 O O . ALA A 1 752 ? 37.581 -7.565 -31.101 1.00 92.50 752 ALA A O 1
ATOM 5818 N N . ALA A 1 753 ? 36.784 -8.208 -29.102 1.00 93.94 753 ALA A N 1
ATOM 5819 C CA . ALA A 1 753 ? 37.362 -9.548 -29.138 1.00 93.94 753 ALA A CA 1
ATOM 5820 C C . ALA A 1 753 ? 36.683 -10.483 -30.159 1.00 93.94 753 ALA A C 1
ATOM 5822 O O . ALA A 1 753 ? 37.275 -11.502 -30.533 1.00 93.94 753 ALA A O 1
ATOM 5823 N N . VAL A 1 754 ? 35.464 -10.159 -30.606 1.00 93.81 754 VAL A N 1
ATOM 5824 C CA . VAL A 1 754 ? 34.742 -10.883 -31.664 1.00 93.81 754 VAL A CA 1
ATOM 5825 C C . VAL A 1 754 ? 34.946 -10.212 -33.020 1.00 93.81 754 VAL A C 1
ATOM 5827 O O . VAL A 1 754 ? 35.450 -10.851 -33.943 1.00 93.81 754 VAL A O 1
ATOM 5830 N N . ASP A 1 755 ? 34.581 -8.935 -33.130 1.00 91.88 755 ASP A N 1
ATOM 5831 C CA . ASP A 1 755 ? 34.780 -8.092 -34.308 1.00 91.88 755 ASP A CA 1
ATOM 5832 C C . ASP A 1 755 ? 34.678 -6.611 -33.904 1.00 91.88 755 ASP A C 1
ATOM 5834 O O . ASP A 1 755 ? 33.631 -6.132 -33.466 1.00 91.88 755 ASP A O 1
ATOM 5838 N N . GLU A 1 756 ? 35.767 -5.864 -34.087 1.00 90.25 756 GLU A N 1
ATOM 5839 C CA . GLU A 1 756 ? 35.861 -4.435 -33.767 1.00 90.25 756 GLU A CA 1
ATOM 5840 C C . GLU A 1 756 ? 34.803 -3.589 -34.501 1.00 90.25 756 GLU A C 1
ATOM 5842 O O . GLU A 1 756 ? 34.390 -2.542 -34.000 1.00 90.25 756 GLU A O 1
ATOM 5847 N N . ALA A 1 757 ? 34.294 -4.050 -35.651 1.00 87.75 757 ALA A N 1
ATOM 5848 C CA . ALA A 1 757 ? 33.223 -3.364 -36.367 1.00 87.75 757 ALA A CA 1
ATOM 5849 C C . ALA A 1 757 ? 31.916 -3.276 -35.558 1.00 87.75 757 ALA A C 1
ATOM 5851 O O . ALA A 1 757 ? 31.178 -2.300 -35.730 1.00 87.75 757 ALA A O 1
ATOM 5852 N N . LEU A 1 758 ? 31.658 -4.235 -34.655 1.00 85.88 758 LEU A N 1
ATOM 5853 C CA . LEU A 1 758 ? 30.447 -4.289 -33.828 1.00 85.88 758 LEU A CA 1
ATOM 5854 C C . LEU A 1 758 ? 30.345 -3.118 -32.848 1.00 85.88 758 LEU A C 1
ATOM 5856 O O . LEU A 1 758 ? 29.239 -2.736 -32.480 1.00 85.88 758 LEU A O 1
ATOM 5860 N N . LEU A 1 759 ? 31.466 -2.490 -32.477 1.00 82.19 759 LEU A N 1
ATOM 5861 C CA . LEU A 1 759 ? 31.469 -1.293 -31.627 1.00 82.19 759 LEU A CA 1
ATOM 5862 C C . LEU A 1 759 ? 30.676 -0.125 -32.236 1.00 82.19 759 LEU A C 1
ATOM 5864 O O . LEU A 1 759 ? 30.233 0.757 -31.509 1.00 82.19 759 LEU A O 1
ATOM 5868 N N . ASN A 1 760 ? 30.498 -0.111 -33.561 1.00 81.25 760 ASN A N 1
ATOM 5869 C CA . ASN A 1 760 ? 29.778 0.955 -34.260 1.00 81.25 760 ASN A CA 1
ATOM 5870 C C . ASN A 1 760 ? 28.268 0.707 -34.359 1.00 81.25 760 ASN A C 1
ATOM 5872 O O . ASN A 1 760 ? 27.530 1.626 -34.707 1.00 81.25 760 ASN A O 1
ATOM 5876 N N . THR A 1 761 ? 27.818 -0.528 -34.133 1.00 80.06 761 THR A N 1
ATOM 5877 C CA . THR A 1 761 ? 26.419 -0.937 -34.336 1.00 80.06 761 THR A CA 1
ATOM 5878 C C . THR A 1 761 ? 25.759 -1.446 -33.065 1.00 80.06 761 THR A C 1
ATOM 5880 O O . THR A 1 761 ? 24.534 -1.465 -33.000 1.00 80.06 761 THR A O 1
ATOM 5883 N N . ALA A 1 762 ? 26.543 -1.858 -32.070 1.00 81.06 762 ALA A N 1
ATOM 5884 C CA . ALA A 1 762 ? 26.013 -2.462 -30.866 1.00 81.06 762 ALA A CA 1
ATOM 5885 C C . ALA A 1 762 ? 25.392 -1.441 -29.900 1.00 81.06 762 ALA A C 1
ATOM 5887 O O . ALA A 1 762 ? 25.840 -0.297 -29.799 1.00 81.06 762 ALA A O 1
ATOM 5888 N N . GLN A 1 763 ? 24.389 -1.884 -29.146 1.00 80.81 763 GLN A N 1
ATOM 5889 C CA . GLN A 1 763 ? 23.769 -1.141 -28.053 1.00 80.81 763 GLN A CA 1
ATOM 5890 C C . GLN A 1 763 ? 23.788 -1.981 -26.777 1.00 80.81 763 GLN A C 1
ATOM 5892 O O . GLN A 1 763 ? 23.544 -3.185 -26.818 1.00 80.81 763 GLN A O 1
ATOM 5897 N N . LEU A 1 764 ? 24.088 -1.326 -25.655 1.00 80.19 764 LEU A N 1
ATOM 5898 C CA . LEU A 1 764 ? 23.977 -1.889 -24.314 1.00 80.19 764 LEU A CA 1
ATOM 5899 C C . LEU A 1 764 ? 22.882 -1.126 -23.566 1.00 80.19 764 LEU A C 1
ATOM 5901 O O . LEU A 1 764 ? 22.951 0.101 -23.470 1.00 80.19 764 LEU A O 1
ATOM 5905 N N . ALA A 1 765 ? 21.900 -1.857 -23.050 1.00 77.38 765 ALA A N 1
ATOM 5906 C CA . ALA A 1 765 ? 20.844 -1.352 -22.180 1.00 77.38 765 ALA A CA 1
ATOM 5907 C C . ALA A 1 765 ? 20.820 -2.130 -20.858 1.00 77.38 765 ALA A C 1
ATOM 5909 O O . ALA A 1 765 ? 21.342 -3.247 -20.777 1.00 77.38 765 ALA A O 1
ATOM 5910 N N . THR A 1 766 ? 20.212 -1.543 -19.828 1.00 74.25 766 THR A N 1
ATOM 5911 C CA . THR A 1 766 ? 20.072 -2.159 -18.504 1.00 74.25 766 THR A CA 1
ATOM 5912 C C . THR A 1 766 ? 18.693 -1.898 -17.911 1.00 74.25 766 THR A C 1
ATOM 5914 O O . THR A 1 766 ? 18.149 -0.813 -18.097 1.00 74.25 766 THR A O 1
ATOM 5917 N N . LEU A 1 767 ? 18.178 -2.858 -17.146 1.00 74.12 767 LEU A N 1
ATOM 5918 C CA . LEU A 1 767 ? 17.002 -2.716 -16.281 1.00 74.12 767 LEU A CA 1
ATOM 5919 C C . LEU A 1 767 ? 17.343 -3.388 -14.951 1.00 74.12 767 LEU A C 1
ATOM 5921 O O . LEU A 1 767 ? 17.614 -4.588 -14.939 1.00 74.12 767 LEU A O 1
ATOM 5925 N N . GLY A 1 768 ? 17.396 -2.637 -13.851 1.00 75.56 768 GLY A N 1
ATOM 5926 C CA . GLY A 1 768 ? 17.974 -3.150 -12.605 1.00 75.56 768 GLY A CA 1
ATOM 5927 C C . GLY A 1 768 ? 19.401 -3.668 -12.835 1.00 75.56 768 GLY A C 1
ATOM 5928 O O . GLY A 1 768 ? 20.240 -2.966 -13.404 1.00 75.56 768 GLY A O 1
ATOM 5929 N N . SER A 1 769 ? 19.672 -4.916 -12.450 1.00 85.31 769 SER A N 1
ATOM 5930 C CA . SER A 1 769 ? 20.957 -5.582 -12.704 1.00 85.31 769 SER A CA 1
ATOM 5931 C C . SER A 1 769 ? 20.984 -6.434 -13.982 1.00 85.31 769 SER A C 1
ATOM 5933 O O . SER A 1 769 ? 21.994 -7.085 -14.272 1.00 85.31 769 SER A O 1
ATOM 5935 N N . TYR A 1 770 ? 19.910 -6.427 -14.777 1.00 87.94 770 TYR A N 1
ATOM 5936 C CA . TYR A 1 770 ? 19.871 -7.079 -16.084 1.00 87.94 770 TYR A CA 1
ATOM 5937 C C . TYR A 1 770 ? 20.549 -6.212 -17.138 1.00 87.94 770 TYR A C 1
ATOM 5939 O O . TYR A 1 770 ? 20.391 -4.994 -17.175 1.00 87.94 770 TYR A O 1
ATOM 5947 N N . THR A 1 771 ? 21.276 -6.867 -18.031 1.00 89.19 771 THR A N 1
ATOM 5948 C CA . THR A 1 771 ? 22.038 -6.257 -19.120 1.00 89.19 771 THR A CA 1
ATOM 5949 C C . THR A 1 771 ? 21.562 -6.837 -20.442 1.00 89.19 771 THR A C 1
ATOM 5951 O O . THR A 1 771 ? 21.330 -8.041 -20.537 1.00 89.19 771 THR A O 1
ATOM 5954 N N . ILE A 1 772 ? 21.408 -5.993 -21.457 1.00 88.12 772 ILE A N 1
ATOM 5955 C CA . ILE A 1 772 ? 21.002 -6.380 -22.809 1.00 88.12 772 ILE A CA 1
ATOM 5956 C C . ILE A 1 772 ? 22.047 -5.823 -23.770 1.00 88.12 772 ILE A C 1
ATOM 5958 O O . ILE A 1 772 ? 22.089 -4.616 -24.001 1.00 88.12 772 ILE A O 1
ATOM 5962 N N . LEU A 1 773 ? 22.890 -6.689 -24.330 1.00 90.62 773 LEU A N 1
ATOM 5963 C CA . LEU A 1 773 ? 23.851 -6.318 -25.365 1.00 90.62 773 LEU A CA 1
ATOM 5964 C C . LEU A 1 773 ? 23.375 -6.813 -26.729 1.00 90.62 773 LEU A C 1
ATOM 5966 O O . LEU A 1 773 ? 23.340 -8.016 -26.984 1.00 90.62 773 LEU A O 1
ATOM 5970 N N . GLU A 1 774 ? 23.064 -5.890 -27.632 1.00 88.88 774 GLU A N 1
ATOM 5971 C CA . GLU A 1 774 ? 22.604 -6.185 -28.989 1.00 88.88 774 GLU A CA 1
ATOM 5972 C C . GLU A 1 774 ? 23.611 -5.696 -30.018 1.00 88.88 774 GLU A C 1
ATOM 5974 O O . GLU A 1 774 ? 23.986 -4.536 -30.017 1.00 88.88 774 GLU A O 1
ATOM 5979 N N . THR A 1 775 ? 24.043 -6.570 -30.924 1.00 86.50 775 THR A N 1
ATOM 5980 C CA . THR A 1 775 ? 25.079 -6.267 -31.934 1.00 86.50 775 THR A CA 1
ATOM 5981 C C . THR A 1 775 ? 24.564 -5.506 -33.156 1.00 86.50 775 THR A C 1
ATOM 5983 O O . THR A 1 775 ? 25.345 -4.874 -33.870 1.00 86.50 775 THR A O 1
ATOM 5986 N N . ASN A 1 776 ? 23.261 -5.590 -33.420 1.00 78.44 776 ASN A N 1
ATOM 5987 C CA . ASN A 1 776 ? 22.581 -4.899 -34.508 1.00 78.44 776 ASN A CA 1
ATOM 5988 C C . ASN A 1 776 ? 21.091 -4.758 -34.154 1.00 78.44 776 ASN A C 1
ATOM 5990 O O . ASN A 1 776 ? 20.288 -5.584 -34.601 1.00 78.44 776 ASN A O 1
ATOM 5994 N N . PRO A 1 777 ? 20.732 -3.778 -33.313 1.00 61.78 777 PRO A N 1
ATOM 5995 C CA . PRO A 1 777 ? 19.342 -3.507 -32.996 1.00 61.78 777 PRO A CA 1
ATOM 5996 C C . PRO A 1 777 ? 18.667 -3.031 -34.285 1.00 61.78 777 PRO A C 1
ATOM 5998 O O . PRO A 1 777 ? 19.033 -2.000 -34.855 1.00 61.78 777 PRO A O 1
ATOM 6001 N N . GLU A 1 778 ? 17.718 -3.807 -34.809 1.00 50.09 778 GLU A N 1
ATOM 6002 C CA . GLU A 1 778 ? 16.810 -3.267 -35.819 1.00 50.09 778 GLU A CA 1
ATOM 6003 C C . GLU A 1 778 ? 16.124 -2.053 -35.182 1.00 50.09 778 GLU A C 1
ATOM 6005 O O . GLU A 1 778 ? 15.556 -2.197 -34.105 1.00 50.09 778 GLU A O 1
ATOM 6010 N N . GLN A 1 779 ? 16.212 -0.871 -35.810 1.00 35.91 779 GLN A N 1
ATOM 6011 C CA . GLN A 1 779 ? 15.467 0.322 -35.389 1.00 35.91 779 GLN A CA 1
ATOM 6012 C C . GLN A 1 779 ? 13.995 -0.065 -35.184 1.00 35.91 779 GLN A C 1
ATOM 6014 O O . GLN A 1 779 ? 13.276 -0.274 -36.166 1.00 35.91 779 GLN A O 1
ATOM 6019 N N . LYS A 1 780 ? 13.568 -0.195 -33.933 1.00 27.83 780 LYS A N 1
ATOM 6020 C CA . LYS A 1 780 ? 12.183 -0.407 -33.537 1.00 27.83 780 LYS A CA 1
ATOM 6021 C C . LYS A 1 780 ? 11.827 0.594 -32.468 1.00 27.83 780 LYS A C 1
ATOM 6023 O O . LYS A 1 780 ? 12.649 0.745 -31.540 1.00 27.83 780 LYS A O 1
#

Organism: NCBI:txid59845